Protein AF-0000000069672811 (afdb_homodimer)

pLDDT: mean 81.86, std 20.67, range [16.64, 97.88]

Radius of gyration: 42.77 Å; Cα contacts (8 Å, |Δi|>4): 1863; chains: 2; bounding box: 148×112×128 Å

Nearest PDB structures (foldseek):
  4d1q-assembly1_H-2  TM=6.641E-01  e=1.217E-10  Musca domestica
  4d1q-assembly1_A-2  TM=6.728E-01  e=2.685E-10  Musca domestica
  4d1q-assembly1_B  TM=6.807E-01  e=4.354E-10  Musca domestica
  8sjd-assembly1_D  TM=7.054E-01  e=7.586E-09  Musca domestica
  8sjd-assembly1_A  TM=6.896E-01  e=1.286E-08  Musca domestica

Organism: Araneus ventricosus (NCBI:txid182803)

Secondary structure (DSSP, 8-state):
------------------------------GGGG-TTT-GGGTTTEEEETTEEEEEEETTTTEEEE-GGGTHHHHHHHHHSHHHHHHHHH-----------------------------------------HHHHHHHHHHHHHHHHHHHHHHHHHHHHHTT--GGGGTTHHHHHHHHTTT-HHHHH----HHHHHHIIIIIIHHHHHHHHHHHHHHSS-EEEEEEEEEETTTTEEEEEEEEEEEETTEEEEEEEEEEEESS--HHHHHHHHHHHTTTS-GGGEEEEE----HHHHHHHHHHHHHHHHH-TTS-------S-HHHHHHHHHHHHHHTSS--HHHHHHHHHHHHTT-HHHHHHHHHHH-----PPP--TT-GGGHHHHHHHHHHHHHHHHHHHHH-S---SHHHHHHHHHHT-TTHHHHHHHHHHHHHHHHHHHHHHSSSS--HHHHHHHHHHHHHHHHTTTB-GGG---GGGGGG--TT-TTTBPPGGGS---HHHHHHHHH----HHHHHHHHHHHHHHHHHHHHHHHHHSGGGSHHHHHHGGG-HHHHHH-HHHHHHHHHHHHHHHHHTTSS-HHHHHHHHHHHHHHHHHHHHTSHHHHHHHHTT-S---HHHHHHHHHSS-GGGHHHHHHHHHHHTS-S-SHHHHHHHHHHHHH--TT--HHHHHHHHHHHHHHHHTTSGGG----HHHHHHHHTHHHHHHHHHHHHHHHHHHHHHHHHHHHHHHHHHHHHHHHHHHHHHHHHHHHHHHHHHHHHHHHHHHHH-/------------------------------GGGG-TTT-GGGTTTEEEETTEEEEEEETTTTEEEE-GGGTHHHHHHHHHSHHHHHHHHH-----------------------------------------HHHHHHHHHHHHHHHHHHHHHHHHHHHHHTT--GGGGTTHHHHHHHHTTT-HHHHH----HHHHHHIIIIIIHHHHHHHHHHHHHHSS-EEEEEEEEEETTTTEEEEEEEEEEEETTEEEEEEEEEEEESS--HHHHHHHHHHHTTTS-GGGEEEEE----HHHHHHHHHHHHHHHHH-TTS-------S-HHHHHHHHHHHHHHTTT--HHHHHHHHHHHHTT-HHHHHHHHHHH-----PPP--TT-GGGHHHHHHHHHHHHHHHHHHHHH-S---SHHHHHHHHHHT-TTHHHHHHHHHHHHHHHHHHHHHHSSSS--HHHHHHHHHHHHHHHHTTTB-GGG---GGGGGG--TT-TTTBPPGGGS---HHHHHHHHH----HHHHHHHHHHHHHHHHHHHHHHHHHSGGGSHHHHHHGGG-HHHHHH-HHHHHHHHHHHHHHHHHTTSS-HHHHHHHHHHHHHHHHHHHHTSHHHHHHHHTT-S---HHHHHHHHHSS-GGGHHHHHHHHHHHTS-S-SHHHHHHHHHHHHH--TT--HHHHHHHHHHHHHHHHTTSGGG----HHHHHHHHTHHHHHHHHHHHHHHHHHHHHHHHHHHHHHHHHHHHHHHHHHHHHHHHHHHHHHHHHHHHHHHHHHHHH-

Sequence (1554 aa):
MVYLHGFRAPGKSDLCTFEEMAPTKFTKFNLRWLDKAAFPQFAGWLSTVKDDIRSAHCIACKSTFSLSNMGIGAIKCHARGSEHKNILKQQPSQSLMSSFFISQCGTSKPGDSTESANSGETAQPESFSNKKDKEQTIQLVTTNDETLKAEILWAMTVVEKKLSLNSCSNISKIFKCMFSDSTLAQQFQLGKDKVSYIIHYGISHYFHETLLDTLKNCSDITICFDESLNKVAQKEQMDLIARFWMEGNVCTRYYGSVFLGRATAQDLLDNFLKALSDIPLSKILHVSMDGPNVNLSFLNKLEEHINNEYPDGKHLIKMGTCGLHVIHGAMKAGLKSVDWDIFAILRNLYYLFKDSPARRADFTRITGCSIFPKKFCAVRWLENSDCIARAIEIVEPVMKYLSQLKHTDSKLKASLKTSMKDPFIKCKLAFVRSLSLQCETFLTNFQSEKVCVPYLYAELSQLLGGIIKKFIKPEKFVEGSALLKLDLNSKDSLLEAKSIDIGFGAKKYLKELKIADKTKLFFFLDCQKILQNLAQKIIDKSPLKYKLVRGLSSLHPSVMLNNSSIGLTRFNIVLEVLHNANRITDTVAERAKDQYLSFCSVVKERYQDEFENFLSDECNLELDNFYYGLLSKEKKWEDLWQVVKLCFIFSHGNASVERGFSVNKTMLVENLKEQSLINQRRAYDGIKSLGGVENVSITKRMLLAVRGVRHRYRADLMRKKEYLDKKTSKTQEKRKLENELQQLYNRKKKIRLEKEKEETEFEEKIQILEERRKSLLMVYLHGFRAPGKSDLCTFEEMAPTKFTKFNLRWLDKAAFPQFAGWLSTVKDDIRSAHCIACKSTFSLSNMGIGAIKCHARGSEHKNILKQQPSQSLMSSFFISQCGTSKPGDSTESANSGETAQPESFSNKKDKEQTIQLVTTNDETLKAEILWAMTVVEKKLSLNSCSNISKIFKCMFSDSTLAQQFQLGKDKVSYIIHYGISHYFHETLLDTLKNCSDITICFDESLNKVAQKEQMDLIARFWMEGNVCTRYYGSVFLGRATAQDLLDNFLKALSDIPLSKILHVSMDGPNVNLSFLNKLEEHINNEYPDGKHLIKMGTCGLHVIHGAMKAGLKSVDWDIFAILRNLYYLFKDSPARRADFTRITGCSIFPKKFCAVRWLENSDCIARAIEIVEPVMKYLSQLKHTDSKLKASLKTSMKDPFIKCKLAFVRSLSLQCETFLTNFQSEKVCVPYLYAELSQLLGGIIKKFIKPEKFVEGSALLKLDLNSKDSLLEAKSIDIGFGAKKYLKELKIADKTKLFFFLDCQKILQNLAQKIIDKSPLKYKLVRGLSSLHPSVMLNNSSIGLTRFNIVLEVLHNANRITDTVAERAKDQYLSFCSVVKERYQDEFENFLSDECNLELDNFYYGLLSKEKKWEDLWQVVKLCFIFSHGNASVERGFSVNKTMLVENLKEQSLINQRRAYDGIKSLGGVENVSITKRMLLAVRGVRHRYRADLMRKKEYLDKKTSKTQEKRKLENELQQLYNRKKKIRLEKEKEETEFEEKIQILEERRKSLL

Structure (mmCIF, N/CA/C/O backbone):
data_AF-0000000069672811-model_v1
#
loop_
_entity.id
_entity.type
_entity.pdbx_description
1 polymer 'HAT C-terminal dimerisation domain-containing protein'
#
loop_
_atom_site.group_PDB
_atom_site.id
_atom_site.type_symbol
_atom_site.label_atom_id
_atom_site.label_alt_id
_atom_site.label_comp_id
_atom_site.label_asym_id
_atom_site.label_entity_id
_atom_site.label_seq_id
_atom_site.pdbx_PDB_ins_code
_atom_site.Cartn_x
_atom_site.Cartn_y
_atom_site.Cartn_z
_atom_site.occupancy
_atom_site.B_iso_or_equiv
_atom_site.auth_seq_id
_atom_site.auth_comp_id
_atom_site.auth_asym_id
_atom_site.auth_atom_id
_atom_site.pdbx_PDB_model_num
ATOM 1 N N . MET A 1 1 ? 9.164 -10.844 -2.051 1 19.53 1 MET A N 1
ATOM 2 C CA . MET A 1 1 ? 7.938 -10.117 -1.721 1 19.53 1 MET A CA 1
ATOM 3 C C . MET A 1 1 ? 7.16 -9.758 -2.982 1 19.53 1 MET A C 1
ATOM 5 O O . MET A 1 1 ? 7.594 -8.906 -3.764 1 19.53 1 MET A O 1
ATOM 9 N N . VAL A 1 2 ? 6.371 -10.742 -3.525 1 20.14 2 VAL A N 1
ATOM 10 C CA . VAL A 1 2 ? 5.852 -11.023 -4.859 1 20.14 2 VAL A CA 1
ATOM 11 C C . VAL A 1 2 ? 4.656 -10.125 -5.156 1 20.14 2 VAL A C 1
ATOM 13 O O . VAL A 1 2 ? 3.602 -10.25 -4.527 1 20.14 2 VAL A O 1
ATOM 16 N N . TYR A 1 3 ? 4.918 -8.797 -5.109 1 21.52 3 TYR A N 1
ATOM 17 C CA . TYR A 1 3 ? 3.906 -7.762 -5.305 1 21.52 3 TYR A CA 1
ATOM 18 C C . TYR A 1 3 ? 3.164 -7.969 -6.621 1 21.52 3 TYR A C 1
ATOM 20 O O . TYR A 1 3 ? 3.748 -7.832 -7.699 1 21.52 3 TYR A O 1
ATOM 28 N N . LEU A 1 4 ? 2.414 -9.055 -6.629 1 21.88 4 LEU A N 1
ATOM 29 C CA . LEU A 1 4 ? 1.546 -9.391 -7.754 1 21.88 4 LEU A CA 1
ATOM 30 C C . LEU A 1 4 ? 0.667 -8.203 -8.133 1 21.88 4 LEU A C 1
ATOM 32 O O . LEU A 1 4 ? -0.149 -7.75 -7.328 1 21.88 4 LEU A O 1
ATOM 36 N N . HIS A 1 5 ? 1.286 -7.23 -8.758 1 24.02 5 HIS A N 1
ATOM 37 C CA . HIS A 1 5 ? 0.61 -6.074 -9.336 1 24.02 5 HIS A CA 1
ATOM 38 C C . HIS A 1 5 ? -0.615 -6.496 -10.141 1 24.02 5 HIS A C 1
ATOM 40 O O . HIS A 1 5 ? -0.614 -7.559 -10.766 1 24.02 5 HIS A O 1
ATOM 46 N N . GLY A 1 6 ? -1.794 -6.297 -9.617 1 22.36 6 GLY A N 1
ATOM 47 C CA . GLY A 1 6 ? -3.127 -6.434 -10.18 1 22.36 6 GLY A CA 1
ATOM 48 C C . GLY A 1 6 ? -3.166 -6.191 -11.68 1 22.36 6 GLY A C 1
ATOM 49 O O . GLY A 1 6 ? -2.252 -5.586 -12.234 1 22.36 6 GLY A O 1
ATOM 50 N N . PHE A 1 7 ? -3.785 -7.055 -12.398 1 22.27 7 PHE A N 1
ATOM 51 C CA . PHE A 1 7 ? -4.098 -7.121 -13.82 1 22.27 7 PHE A CA 1
ATOM 52 C C . PHE A 1 7 ? -4.492 -5.75 -14.352 1 22.27 7 PHE A C 1
ATOM 54 O O . PHE A 1 7 ? -5.57 -5.242 -14.031 1 22.27 7 PHE A O 1
ATOM 61 N N . ARG A 1 8 ? -3.566 -4.82 -14.305 1 21.97 8 ARG A N 1
ATOM 62 C CA . ARG A 1 8 ? -4.004 -3.594 -14.969 1 21.97 8 ARG A CA 1
ATOM 63 C C . ARG A 1 8 ? -4.609 -3.895 -16.344 1 21.97 8 ARG A C 1
ATOM 65 O O . ARG A 1 8 ? -4.129 -4.773 -17.047 1 21.97 8 ARG A O 1
ATOM 72 N N . ALA A 1 9 ? -5.859 -3.604 -16.516 1 21.34 9 ALA A N 1
ATOM 73 C CA . ALA A 1 9 ? -6.578 -3.617 -17.781 1 21.34 9 ALA A CA 1
ATOM 74 C C . ALA A 1 9 ? -5.688 -3.139 -18.922 1 21.34 9 ALA A C 1
ATOM 76 O O . ALA A 1 9 ? -4.734 -2.389 -18.703 1 21.34 9 ALA A O 1
ATOM 77 N N . PRO A 1 10 ? -5.609 -3.871 -20.016 1 24.3 10 PRO A N 1
ATOM 78 C CA . PRO A 1 10 ? -4.805 -3.604 -21.203 1 24.3 10 PRO A CA 1
ATOM 79 C C . PRO A 1 10 ? -4.738 -2.119 -21.562 1 24.3 10 PRO A C 1
ATOM 81 O O . PRO A 1 10 ? -5.766 -1.435 -21.547 1 24.3 10 PRO A O 1
ATOM 84 N N . GLY A 1 11 ? -3.754 -1.491 -21 1 20.19 11 GLY A N 1
ATOM 85 C CA . GLY A 1 11 ? -3.527 -0.082 -21.281 1 20.19 11 GLY A CA 1
ATOM 86 C C . GLY A 1 11 ? -3.736 0.279 -22.75 1 20.19 11 GLY A C 1
ATOM 87 O O . GLY A 1 11 ? -3.762 -0.599 -23.609 1 20.19 11 GLY A O 1
ATOM 88 N N . LYS A 1 12 ? -3.953 1.499 -22.969 1 23.12 12 LYS A N 1
ATOM 89 C CA . LYS A 1 12 ? -4.258 2.254 -24.188 1 23.12 12 LYS A CA 1
ATOM 90 C C . LYS A 1 12 ? -3.211 1.995 -25.266 1 23.12 12 LYS A C 1
ATOM 92 O O . LYS A 1 12 ? -2.01 2.102 -25.016 1 23.12 12 LYS A O 1
ATOM 97 N N . SER A 1 13 ? -3.379 1.002 -26.156 1 20.81 13 SER A N 1
ATOM 98 C CA . SER A 1 13 ? -2.758 0.873 -27.469 1 20.81 13 SER A CA 1
ATOM 99 C C . SER A 1 13 ? -2.283 2.225 -28 1 20.81 13 SER A C 1
ATOM 101 O O . SER A 1 13 ? -2.83 3.266 -27.625 1 20.81 13 SER A O 1
ATOM 103 N N . ASP A 1 14 ? -1.012 2.299 -28.406 1 21.62 14 ASP A N 1
ATOM 104 C CA . ASP A 1 14 ? -0.262 3.352 -29.094 1 21.62 14 ASP A CA 1
ATOM 105 C C . ASP A 1 14 ? -1.167 4.156 -30.016 1 21.62 14 ASP A C 1
ATOM 107 O O . ASP A 1 14 ? -2.227 3.68 -30.438 1 21.62 14 ASP A O 1
ATOM 111 N N . LEU A 1 15 ? -0.682 5.445 -30.203 1 22.11 15 LEU A N 1
ATOM 112 C CA . LEU A 1 15 ? -1.122 6.5 -31.109 1 22.11 15 LEU A CA 1
ATOM 113 C C . LEU A 1 15 ? -1.18 5.992 -32.562 1 22.11 15 LEU A C 1
ATOM 115 O O . LEU A 1 15 ? -0.144 5.699 -33.156 1 22.11 15 LEU A O 1
ATOM 119 N N . CYS A 1 16 ? -1.947 4.922 -32.906 1 22.66 16 CYS A N 1
ATOM 120 C CA . CYS A 1 16 ? -2.25 4.723 -34.312 1 22.66 16 CYS A CA 1
ATOM 121 C C . CYS A 1 16 ? -2.17 6.039 -35.062 1 22.66 16 CYS A C 1
ATOM 123 O O . CYS A 1 16 ? -2.527 7.094 -34.531 1 22.66 16 CYS A O 1
ATOM 125 N N . THR A 1 17 ? -1.134 6.172 -35.938 1 23.91 17 THR A N 1
ATOM 126 C CA . THR A 1 17 ? -1.136 7.211 -36.969 1 23.91 17 THR A CA 1
ATOM 127 C C . THR A 1 17 ? -2.559 7.68 -37.25 1 23.91 17 THR A C 1
ATOM 129 O O . THR A 1 17 ? -3.5 6.883 -37.219 1 23.91 17 THR A O 1
ATOM 132 N N . PHE A 1 18 ? -2.76 8.906 -36.938 1 23.28 18 PHE A N 1
ATOM 133 C CA . PHE A 1 18 ? -3.912 9.656 -37.406 1 23.28 18 PHE A CA 1
ATOM 134 C C . PHE A 1 18 ? -4.277 9.234 -38.844 1 23.28 18 PHE A C 1
ATOM 136 O O . PHE A 1 18 ? -3.66 9.68 -39.781 1 23.28 18 PHE A O 1
ATOM 143 N N . GLU A 1 19 ? -4.125 7.871 -39.125 1 24.31 19 GLU A N 1
ATOM 144 C CA . GLU A 1 19 ? -4.805 7.715 -40.406 1 24.31 19 GLU A CA 1
ATOM 145 C C . GLU A 1 19 ? -6.035 8.617 -40.5 1 24.31 19 GLU A C 1
ATOM 147 O O . GLU A 1 19 ? -6.629 8.969 -39.469 1 24.31 19 GLU A O 1
ATOM 152 N N . GLU A 1 20 ? -6.152 9.219 -41.625 1 25.72 20 GLU A N 1
ATOM 153 C CA . GLU A 1 20 ? -7.328 9.992 -42 1 25.72 20 GLU A CA 1
ATOM 154 C C . GLU A 1 20 ? -8.602 9.422 -41.375 1 25.72 20 GLU A C 1
ATOM 156 O O . GLU A 1 20 ? -8.852 8.219 -41.469 1 25.72 20 GLU A O 1
ATOM 161 N N . MET A 1 21 ? -8.898 9.844 -40.094 1 25.97 21 MET A N 1
ATOM 162 C CA . MET A 1 21 ? -10.281 9.602 -39.719 1 25.97 21 MET A CA 1
ATOM 163 C C . MET A 1 21 ? -11.164 9.422 -40.969 1 25.97 21 MET A C 1
ATOM 165 O O . MET A 1 21 ? -11.148 10.258 -41.875 1 25.97 21 MET A O 1
ATOM 169 N N . ALA A 1 22 ? -11.148 8.234 -41.5 1 29 22 ALA A N 1
ATOM 170 C CA . ALA A 1 22 ? -12.18 8.297 -42.531 1 29 22 ALA A CA 1
ATOM 171 C C . ALA A 1 22 ? -13.258 9.312 -42.156 1 29 22 ALA A C 1
ATOM 173 O O . ALA A 1 22 ? -13.477 9.609 -41 1 29 22 ALA A O 1
ATOM 174 N N . PRO A 1 23 ? -13.609 10.25 -42.969 1 31.09 23 PRO A N 1
ATOM 175 C CA . PRO A 1 23 ? -14.664 11.195 -42.594 1 31.09 23 PRO A CA 1
ATOM 176 C C . PRO A 1 23 ? -15.727 10.562 -41.688 1 31.09 23 PRO A C 1
ATOM 178 O O . PRO A 1 23 ? -16.078 9.391 -41.875 1 31.09 23 PRO A O 1
ATOM 181 N N . THR A 1 24 ? -15.539 10.578 -40.406 1 35.88 24 THR A N 1
ATOM 182 C CA . THR A 1 24 ? -16.703 10.297 -39.562 1 35.88 24 THR A CA 1
ATOM 183 C C . THR A 1 24 ? -18 10.539 -40.344 1 35.88 24 THR A C 1
ATOM 185 O O . THR A 1 24 ? -18.344 11.68 -40.625 1 35.88 24 THR A O 1
ATOM 188 N N . LYS A 1 25 ? -18.094 9.703 -41.344 1 39.81 25 LYS A N 1
ATOM 189 C CA . LYS A 1 25 ? -19.312 9.859 -42.125 1 39.81 25 LYS A CA 1
ATOM 190 C C . LYS A 1 25 ? -20.547 10 -41.25 1 39.81 25 LYS A C 1
ATOM 192 O O . LYS A 1 25 ? -20.859 9.102 -40.469 1 39.81 25 LYS A O 1
ATOM 197 N N . PHE A 1 26 ? -20.719 11.117 -40.625 1 48.06 26 PHE A N 1
ATOM 198 C CA . PHE A 1 26 ? -22 11.5 -40.031 1 48.06 26 PHE A CA 1
ATOM 199 C C . PHE A 1 26 ? -23.141 11.031 -40.938 1 48.06 26 PHE A C 1
ATOM 201 O O . PHE A 1 26 ? -23.172 11.312 -42.125 1 48.06 26 PHE A O 1
ATOM 208 N N . THR A 1 27 ? -23.625 9.938 -40.438 1 60.41 27 THR A N 1
ATOM 209 C CA . THR A 1 27 ? -24.703 9.43 -41.281 1 60.41 27 THR A CA 1
ATOM 210 C C . THR A 1 27 ? -25.844 10.445 -41.375 1 60.41 27 THR A C 1
ATOM 212 O O . THR A 1 27 ? -26.156 11.117 -40.375 1 60.41 27 THR A O 1
ATOM 215 N N . LYS A 1 28 ? -26.109 10.914 -42.469 1 71.06 28 LYS A N 1
ATOM 216 C CA . LYS A 1 28 ? -27.234 11.789 -42.781 1 71.06 28 LYS A CA 1
ATOM 217 C C . LYS A 1 28 ? -28.547 11.008 -42.812 1 71.06 28 LYS A C 1
ATOM 219 O O . LYS A 1 28 ? -28.562 9.805 -43.094 1 71.06 28 LYS A O 1
ATOM 224 N N . PHE A 1 29 ? -29.516 11.625 -42.375 1 77.12 29 PHE A N 1
ATOM 225 C CA . PHE A 1 29 ? -30.859 11.047 -42.5 1 77.12 29 PHE A CA 1
ATOM 226 C C . PHE A 1 29 ? -31.156 10.641 -43.938 1 77.12 29 PHE A C 1
ATOM 228 O O . PHE A 1 29 ? -31.016 11.445 -44.844 1 77.12 29 PHE A O 1
ATOM 235 N N . ASN A 1 30 ? -31.312 9.375 -44.188 1 78.44 30 ASN A N 1
ATOM 236 C CA . ASN A 1 30 ? -31.672 8.844 -45.5 1 78.44 30 ASN A CA 1
ATOM 237 C C . ASN A 1 30 ? -33.156 8.898 -45.75 1 78.44 30 ASN A C 1
ATOM 239 O O . ASN A 1 30 ? -33.938 8.258 -45.031 1 78.44 30 ASN A O 1
ATOM 243 N N . LEU A 1 31 ? -33.531 9.719 -46.562 1 78.25 31 LEU A N 1
ATOM 244 C CA . LEU A 1 31 ? -34.938 9.969 -46.875 1 78.25 31 LEU A CA 1
ATOM 245 C C . LEU A 1 31 ? -35.625 8.664 -47.25 1 78.25 31 LEU A C 1
ATOM 247 O O . LEU A 1 31 ? -36.875 8.57 -47.125 1 78.25 31 LEU A O 1
ATOM 251 N N . ARG A 1 32 ? -34.875 7.555 -47.562 1 79.88 32 ARG A N 1
ATOM 252 C CA . ARG A 1 32 ? -35.469 6.262 -47.906 1 79.88 32 ARG A CA 1
ATOM 253 C C . ARG A 1 32 ? -36.094 5.621 -46.688 1 79.88 32 ARG A C 1
ATOM 255 O O . ARG A 1 32 ? -37 4.785 -46.812 1 79.88 32 ARG A O 1
ATOM 262 N N . TRP A 1 33 ? -35.656 6.121 -45.469 1 81.62 33 TRP A N 1
ATOM 263 C CA . TRP A 1 33 ? -36.156 5.531 -44.25 1 81.62 33 TRP A CA 1
ATOM 264 C C . TRP A 1 33 ? -37.625 5.938 -44 1 81.62 33 TRP A C 1
ATOM 266 O O . TRP A 1 33 ? -38.344 5.273 -43.281 1 81.62 33 TRP A O 1
ATOM 276 N N . LEU A 1 34 ? -38 6.992 -44.719 1 80.94 34 LEU A N 1
ATOM 277 C CA . LEU A 1 34 ? -39.375 7.469 -44.625 1 80.94 34 LEU A CA 1
ATOM 278 C C . LEU A 1 34 ? -40.281 6.73 -45.625 1 80.94 34 LEU A C 1
ATOM 280 O O . LEU A 1 34 ? -41.5 6.914 -45.594 1 80.94 34 LEU A O 1
ATOM 284 N N . ASP A 1 35 ? -39.688 5.926 -46.5 1 79.19 35 ASP A N 1
ATOM 285 C CA . ASP A 1 35 ? -40.469 5.16 -47.469 1 79.19 35 ASP A CA 1
ATOM 286 C C . ASP A 1 35 ? -41.188 3.998 -46.812 1 79.19 35 ASP A C 1
ATOM 288 O O . ASP A 1 35 ? -40.562 3.057 -46.344 1 79.19 35 ASP A O 1
ATOM 292 N N . LYS A 1 36 ? -42.438 4.07 -46.625 1 74.56 36 LYS A N 1
ATOM 293 C CA . LYS A 1 36 ? -43.312 3.102 -45.969 1 74.56 36 LYS A CA 1
ATOM 294 C C . LYS A 1 36 ? -43.156 1.717 -46.594 1 74.56 36 LYS A C 1
ATOM 296 O O . LYS A 1 36 ? -43.344 0.702 -45.906 1 74.56 36 LYS A O 1
ATOM 301 N N . ALA A 1 37 ? -42.875 1.58 -47.844 1 75.94 37 ALA A N 1
ATOM 302 C CA . ALA A 1 37 ? -42.75 0.304 -48.562 1 75.94 37 ALA A CA 1
ATOM 303 C C . ALA A 1 37 ? -41.406 -0.366 -48.219 1 75.94 37 ALA A C 1
ATOM 305 O O . ALA A 1 37 ? -41.344 -1.59 -48.094 1 75.94 37 ALA A O 1
ATOM 306 N N . ALA A 1 38 ? -40.312 0.371 -48.031 1 78.31 38 ALA A N 1
ATOM 307 C CA . ALA A 1 38 ? -38.969 -0.167 -47.812 1 78.31 38 ALA A CA 1
ATOM 308 C C . ALA A 1 38 ? -38.719 -0.407 -46.312 1 78.31 38 ALA A C 1
ATOM 310 O O . ALA A 1 38 ? -38.062 -1.388 -45.969 1 78.31 38 ALA A O 1
ATOM 311 N N . PHE A 1 39 ? -39.219 0.521 -45.438 1 79.06 39 PHE A N 1
ATOM 312 C CA . PHE A 1 39 ? -39.031 0.405 -44 1 79.06 39 PHE A CA 1
ATOM 313 C C . PHE A 1 39 ? -40.344 0.586 -43.25 1 79.06 39 PHE A C 1
ATOM 315 O O . PHE A 1 39 ? -40.562 1.638 -42.656 1 79.06 39 PHE A O 1
ATOM 322 N N . PRO A 1 40 ? -41.188 -0.419 -43.219 1 80.94 40 PRO A N 1
ATOM 323 C CA . PRO A 1 40 ? -42.5 -0.342 -42.594 1 80.94 40 PRO A CA 1
ATOM 324 C C . PRO A 1 40 ? -42.438 -0.153 -41.094 1 80.94 40 PRO A C 1
ATOM 326 O O . PRO A 1 40 ? -43.344 0.408 -40.5 1 80.94 40 PRO A O 1
ATOM 329 N N . GLN A 1 41 ? -41.375 -0.527 -40.5 1 79.44 41 GLN A N 1
ATOM 330 C CA . GLN A 1 41 ? -41.25 -0.474 -39.031 1 79.44 41 GLN A CA 1
ATOM 331 C C . GLN A 1 41 ? -41.031 0.96 -38.562 1 79.44 41 GLN A C 1
ATOM 333 O O . GLN A 1 41 ? -41.281 1.265 -37.375 1 79.44 41 GLN A O 1
ATOM 338 N N . PHE A 1 42 ? -40.656 1.86 -39.375 1 80.25 42 PHE A N 1
ATOM 339 C CA . PHE A 1 42 ? -40.406 3.25 -39 1 80.25 42 PHE A CA 1
ATOM 340 C C . PHE A 1 42 ? -41.594 4.121 -39.406 1 80.25 42 PHE A C 1
ATOM 342 O O . PHE A 1 42 ? -41.656 5.309 -39.062 1 80.25 42 PHE A O 1
ATOM 349 N N . ALA A 1 43 ? -42.594 3.482 -40.094 1 76.88 43 ALA A N 1
ATOM 350 C CA . ALA A 1 43 ? -43.719 4.215 -40.688 1 76.88 43 ALA A CA 1
ATOM 351 C C . ALA A 1 43 ? -44.656 4.75 -39.594 1 76.88 43 ALA A C 1
ATOM 353 O O . ALA A 1 43 ? -44.969 4.027 -38.656 1 76.88 43 ALA A O 1
ATOM 354 N N . GLY A 1 44 ? -45 6.152 -39.594 1 76.5 44 GLY A N 1
ATOM 355 C CA . GLY A 1 44 ? -45.969 6.762 -38.719 1 76.5 44 GLY A CA 1
ATOM 356 C C . GLY A 1 44 ? -45.375 7.547 -37.594 1 76.5 44 GLY A C 1
ATOM 357 O O . GLY A 1 44 ? -46.031 8.375 -36.969 1 76.5 44 GLY A O 1
ATOM 358 N N . TRP A 1 45 ? -43.969 7.164 -37.344 1 81.31 45 TRP A N 1
ATOM 359 C CA . TRP A 1 45 ? -43.469 7.883 -36.188 1 81.31 45 TRP A CA 1
ATOM 360 C C . TRP A 1 45 ? -42.125 8.547 -36.5 1 81.31 45 TRP A C 1
ATOM 362 O O . TRP A 1 45 ? -41.656 9.414 -35.75 1 81.31 45 TRP A O 1
ATOM 372 N N . LEU A 1 46 ? -41.438 8.25 -37.594 1 85.62 46 LEU A N 1
ATOM 373 C CA . LEU A 1 46 ? -40.156 8.805 -37.906 1 85.62 46 LEU A CA 1
ATOM 374 C C . LEU A 1 46 ? -40.281 10.016 -38.812 1 85.62 46 LEU A C 1
ATOM 376 O O . LEU A 1 46 ? -41 9.977 -39.812 1 85.62 46 LEU A O 1
ATOM 380 N N . SER A 1 47 ? -39.656 11.125 -38.469 1 84.88 47 SER A N 1
ATOM 381 C CA . SER A 1 47 ? -39.656 12.328 -39.281 1 84.88 47 SER A CA 1
ATOM 382 C C . SER A 1 47 ? -38.281 12.977 -39.312 1 84.88 47 SER A C 1
ATOM 384 O O . SER A 1 47 ? -37.438 12.703 -38.469 1 84.88 47 SER A O 1
ATOM 386 N N . THR A 1 48 ? -38.062 13.711 -40.25 1 80.69 48 THR A N 1
ATOM 387 C CA . THR A 1 48 ? -36.812 14.484 -40.406 1 80.69 48 THR A CA 1
ATOM 388 C C . THR A 1 48 ? -36.844 15.695 -39.469 1 80.69 48 THR A C 1
ATOM 390 O O . THR A 1 48 ? -37.906 16.156 -39.062 1 80.69 48 THR A O 1
ATOM 393 N N . VAL A 1 49 ? -35.719 16.156 -38.938 1 78.62 49 VAL A N 1
ATOM 394 C CA . VAL A 1 49 ? -35.562 17.391 -38.188 1 78.62 49 VAL A CA 1
ATOM 395 C C . VAL A 1 49 ? -35.188 18.531 -39.125 1 78.62 49 VAL A C 1
ATOM 397 O O . VAL A 1 49 ? -34.281 18.391 -39.938 1 78.62 49 VAL A O 1
ATOM 400 N N . LYS A 1 50 ? -35.906 19.625 -39.094 1 74.5 50 LYS A N 1
ATOM 401 C CA . LYS A 1 50 ? -35.625 20.797 -39.906 1 74.5 50 LYS A CA 1
ATOM 402 C C . LYS A 1 50 ? -34.219 21.344 -39.625 1 74.5 50 LYS A C 1
ATOM 404 O O . LYS A 1 50 ? -33.875 21.547 -38.438 1 74.5 50 LYS A O 1
ATOM 409 N N . ASP A 1 51 ? -33.344 21.453 -40.594 1 73 51 ASP A N 1
ATOM 410 C CA . ASP A 1 51 ? -32.031 22.078 -40.625 1 73 51 ASP A CA 1
ATOM 411 C C . ASP A 1 51 ? -30.984 21.219 -39.906 1 73 51 ASP A C 1
ATOM 413 O O . ASP A 1 51 ? -29.891 21.703 -39.594 1 73 51 ASP A O 1
ATOM 417 N N . ASP A 1 52 ? -31.406 20.031 -39.5 1 71.88 52 ASP A N 1
ATOM 418 C CA . ASP A 1 52 ? -30.438 19.125 -38.906 1 71.88 52 ASP A CA 1
ATOM 419 C C . ASP A 1 52 ? -30.5 17.75 -39.562 1 71.88 52 ASP A C 1
ATOM 421 O O . ASP A 1 52 ? -31.391 16.953 -39.281 1 71.88 52 ASP A O 1
ATOM 425 N N . ILE A 1 53 ? -29.625 17.438 -40.438 1 75.56 53 ILE A N 1
ATOM 426 C CA . ILE A 1 53 ? -29.594 16.234 -41.281 1 75.56 53 ILE A CA 1
ATOM 427 C C . ILE A 1 53 ? -29.031 15.07 -40.5 1 75.56 53 ILE A C 1
ATOM 429 O O . ILE A 1 53 ? -29.047 13.93 -40.938 1 75.56 53 ILE A O 1
ATOM 433 N N . ARG A 1 54 ? -28.656 15.281 -39.375 1 75.81 54 ARG A N 1
ATOM 434 C CA . ARG A 1 54 ? -27.984 14.227 -38.625 1 75.81 54 ARG A CA 1
ATOM 435 C C . ARG A 1 54 ? -28.844 13.797 -37.406 1 75.81 54 ARG A C 1
ATOM 437 O O . ARG A 1 54 ? -28.375 13.031 -36.562 1 75.81 54 ARG A O 1
ATOM 444 N N . SER A 1 55 ? -29.922 14.258 -37.375 1 80.81 55 SER A N 1
ATOM 445 C CA . SER A 1 55 ? -30.859 13.906 -36.312 1 80.81 55 SER A CA 1
ATOM 446 C C . SER A 1 55 ? -32.156 13.352 -36.906 1 80.81 55 SER A C 1
ATOM 448 O O . SER A 1 55 ? -32.469 13.602 -38.062 1 80.81 55 SER A O 1
ATOM 450 N N . ALA A 1 56 ? -32.781 12.539 -36.125 1 85.94 56 ALA A N 1
ATOM 451 C CA . ALA A 1 56 ? -34.125 12.016 -36.469 1 85.94 56 ALA A CA 1
ATOM 452 C C . ALA A 1 56 ? -35.156 12.383 -35.406 1 85.94 56 ALA A C 1
ATOM 454 O O . ALA A 1 56 ? -34.812 12.547 -34.25 1 85.94 56 ALA A O 1
ATOM 455 N N . HIS A 1 57 ? -36.281 12.688 -35.844 1 84.31 57 HIS A N 1
ATOM 456 C CA . HIS A 1 57 ? -37.406 13.039 -34.969 1 84.31 57 HIS A CA 1
ATOM 457 C C . HIS A 1 57 ? -38.438 11.922 -34.938 1 84.31 57 HIS A C 1
ATOM 459 O O . HIS A 1 57 ? -38.844 11.414 -35.969 1 84.31 57 HIS A O 1
ATOM 465 N N . CYS A 1 58 ? -38.75 11.445 -33.688 1 80.19 58 CYS A N 1
ATOM 466 C CA . CYS A 1 58 ? -39.844 10.516 -33.5 1 80.19 58 CYS A CA 1
ATOM 467 C C . CYS A 1 58 ? -41.125 11.266 -33.188 1 80.19 58 CYS A C 1
ATOM 469 O O . CYS A 1 58 ? -41.25 11.93 -32.156 1 80.19 58 CYS A O 1
ATOM 471 N N . ILE A 1 59 ? -42.094 11.297 -34 1 80.19 59 ILE A N 1
ATOM 472 C CA . ILE A 1 59 ? -43.375 11.984 -33.906 1 80.19 59 ILE A CA 1
ATOM 473 C C . ILE A 1 59 ? -44.188 11.422 -32.719 1 80.19 59 ILE A C 1
ATOM 475 O O . ILE A 1 59 ? -44.875 12.164 -32.031 1 80.19 59 ILE A O 1
ATOM 479 N N . ALA A 1 60 ? -44.062 10.188 -32.438 1 77.94 60 ALA A N 1
ATOM 480 C CA . ALA A 1 60 ? -44.812 9.539 -31.375 1 77.94 60 ALA A CA 1
ATOM 481 C C . ALA A 1 60 ? -44.281 9.945 -30 1 77.94 60 ALA A C 1
ATOM 483 O O . ALA A 1 60 ? -45.031 10.258 -29.094 1 77.94 60 ALA A O 1
ATOM 484 N N . CYS A 1 61 ? -43.031 9.961 -29.875 1 76 61 CYS A N 1
ATOM 485 C CA . CYS A 1 61 ? -42.406 10.266 -28.609 1 76 61 CYS A CA 1
ATOM 486 C C . CYS A 1 61 ? -42.062 11.75 -28.516 1 76 61 CYS A C 1
ATOM 488 O O . CYS A 1 61 ? -41.562 12.211 -27.469 1 76 61 CYS A O 1
ATOM 490 N N . LYS A 1 62 ? -42.281 12.578 -29.578 1 76.56 62 LYS A N 1
ATOM 491 C CA . LYS A 1 62 ? -41.969 14 -29.719 1 76.56 62 LYS A CA 1
ATOM 492 C C . LYS A 1 62 ? -40.562 14.305 -29.266 1 76.56 62 LYS A C 1
ATOM 494 O O . LYS A 1 62 ? -40.312 15.297 -28.578 1 76.56 62 LYS A O 1
ATOM 499 N N . SER A 1 63 ? -39.688 13.5 -29.672 1 79.56 63 SER A N 1
ATOM 500 C CA . SER A 1 63 ? -38.312 13.648 -29.281 1 79.56 63 SER A CA 1
ATOM 501 C C . SER A 1 63 ? -37.375 13.602 -30.484 1 79.56 63 SER A C 1
ATOM 503 O O . SER A 1 63 ? -37.625 12.867 -31.438 1 79.56 63 SER A O 1
ATOM 505 N N . THR A 1 64 ? -36.375 14.477 -30.469 1 81.25 64 THR A N 1
ATOM 506 C CA . THR A 1 64 ? -35.312 14.508 -31.469 1 81.25 64 THR A CA 1
ATOM 507 C C . THR A 1 64 ? -34.031 13.852 -30.953 1 81.25 64 THR A C 1
ATOM 509 O O . THR A 1 64 ? -33.625 14.094 -29.812 1 81.25 64 THR A O 1
ATOM 512 N N . PHE A 1 65 ? -33.625 12.828 -31.766 1 80.5 65 PHE A N 1
ATOM 513 C CA . PHE A 1 65 ? -32.406 12.156 -31.344 1 80.5 65 PHE A CA 1
ATOM 514 C C . PHE A 1 65 ? -31.375 12.172 -32.469 1 80.5 65 PHE A C 1
ATOM 516 O O . PHE A 1 65 ? -31.719 12.219 -33.625 1 80.5 65 PHE A O 1
ATOM 523 N N . SER A 1 66 ? -30.078 12.305 -32.125 1 78.5 66 SER A N 1
ATOM 524 C CA . SER A 1 66 ? -28.984 12.398 -33.062 1 78.5 66 SER A CA 1
ATOM 525 C C . SER A 1 66 ? -28.656 11.031 -33.688 1 78.5 66 SER A C 1
ATOM 527 O O . SER A 1 66 ? -28.734 10.008 -33 1 78.5 66 SER A O 1
ATOM 529 N N . LEU A 1 67 ? -28.5 10.945 -34.938 1 75.38 67 LEU A N 1
ATOM 530 C CA . LEU A 1 67 ? -28.109 9.742 -35.656 1 75.38 67 LEU A CA 1
ATOM 531 C C . LEU A 1 67 ? -26.625 9.453 -35.5 1 75.38 67 LEU A C 1
ATOM 533 O O . LEU A 1 67 ? -26.141 8.398 -35.906 1 75.38 67 LEU A O 1
ATOM 537 N N . SER A 1 68 ? -26.109 10.07 -34.688 1 65.5 68 SER A N 1
ATOM 538 C CA . SER A 1 68 ? -24.672 10.047 -34.469 1 65.5 68 SER A CA 1
ATOM 539 C C . SER A 1 68 ? -23.984 8.945 -35.25 1 65.5 68 SER A C 1
ATOM 541 O O . SER A 1 68 ? -24.141 8.875 -36.469 1 65.5 68 SER A O 1
ATOM 543 N N . ASN A 1 69 ? -23.125 7.992 -34.844 1 65.69 69 ASN A N 1
ATOM 544 C CA . ASN A 1 69 ? -22.391 6.957 -35.562 1 65.69 69 ASN A CA 1
ATOM 545 C C . ASN A 1 69 ? -23.25 5.707 -35.781 1 65.69 69 ASN A C 1
ATOM 547 O O . ASN A 1 69 ? -22.812 4.746 -36.406 1 65.69 69 ASN A O 1
ATOM 551 N N . MET A 1 70 ? -24.516 5.742 -35.469 1 70.56 70 MET A N 1
ATOM 552 C CA . MET A 1 70 ? -25.281 4.504 -35.5 1 70.56 70 MET A CA 1
ATOM 553 C C . MET A 1 70 ? -26.25 4.496 -36.688 1 70.56 70 MET A C 1
ATOM 555 O O . MET A 1 70 ? -26.766 3.445 -37.062 1 70.56 70 MET A O 1
ATOM 559 N N . GLY A 1 71 ? -26.438 5.582 -37.375 1 74.06 71 GLY A N 1
ATOM 560 C CA . GLY A 1 71 ? -27.344 5.691 -38.5 1 74.06 71 GLY A CA 1
ATOM 561 C C . GLY A 1 71 ? -28.703 5.062 -38.25 1 74.06 71 GLY A C 1
ATOM 562 O O . GLY A 1 71 ? -29.375 5.41 -37.281 1 74.06 71 GLY A O 1
ATOM 563 N N . ILE A 1 72 ? -28.984 3.99 -39.031 1 77.19 72 ILE A N 1
ATOM 564 C CA . ILE A 1 72 ? -30.266 3.285 -38.969 1 77.19 72 ILE A CA 1
ATOM 565 C C . ILE A 1 72 ? -30.344 2.551 -37.625 1 77.19 72 ILE A C 1
ATOM 567 O O . ILE A 1 72 ? -31.438 2.334 -37.094 1 77.19 72 ILE A O 1
ATOM 571 N N . GLY A 1 73 ? -29.297 2.285 -37.062 1 78.62 73 GLY A N 1
ATOM 572 C CA . GLY A 1 73 ? -29.25 1.646 -35.781 1 78.62 73 GLY A CA 1
ATOM 573 C C . GLY A 1 73 ? -29.797 2.523 -34.656 1 78.62 73 GLY A C 1
ATOM 574 O O . GLY A 1 73 ? -30.469 2.033 -33.75 1 78.62 73 GLY A O 1
ATOM 575 N N . ALA A 1 74 ? -29.531 3.85 -34.656 1 80.31 74 ALA A N 1
ATOM 576 C CA . ALA A 1 74 ? -30.094 4.785 -33.688 1 80.31 74 ALA A CA 1
ATOM 577 C C . ALA A 1 74 ? -31.625 4.781 -33.75 1 80.31 74 ALA A C 1
ATOM 579 O O . ALA A 1 74 ? -32.281 4.844 -32.719 1 80.31 74 ALA A O 1
ATOM 580 N N . ILE A 1 75 ? -32.125 4.645 -34.906 1 80.12 75 ILE A N 1
ATOM 581 C CA . ILE A 1 75 ? -33.562 4.617 -35.156 1 80.12 75 ILE A CA 1
ATOM 582 C C . ILE A 1 75 ? -34.125 3.307 -34.625 1 80.12 75 ILE A C 1
ATOM 584 O O . ILE A 1 75 ? -35.156 3.307 -33.938 1 80.12 75 ILE A O 1
ATOM 588 N N . LYS A 1 76 ? -33.469 2.279 -34.875 1 79.75 76 LYS A N 1
ATOM 589 C CA . LYS A 1 76 ? -33.906 0.972 -34.375 1 79.75 76 LYS A CA 1
ATOM 590 C C . LYS A 1 76 ? -33.812 0.886 -32.875 1 79.75 76 LYS A C 1
ATOM 592 O O . LYS A 1 76 ? -34.719 0.322 -32.219 1 79.75 76 LYS A O 1
ATOM 597 N N . CYS A 1 77 ? -32.875 1.492 -32.344 1 78.44 77 CYS A N 1
ATOM 598 C CA . CYS A 1 77 ? -32.719 1.549 -30.875 1 78.44 77 CYS A CA 1
ATOM 599 C C . CYS A 1 77 ? -33.844 2.355 -30.25 1 78.44 77 CYS A C 1
ATOM 601 O O . CYS A 1 77 ? -34.375 1.958 -29.219 1 78.44 77 CYS A O 1
ATOM 603 N N . HIS A 1 78 ? -34.094 3.48 -30.75 1 79 78 HIS A N 1
ATOM 604 C CA . HIS A 1 78 ? -35.25 4.266 -30.312 1 79 78 HIS A CA 1
ATOM 605 C C . HIS A 1 78 ? -36.531 3.461 -30.406 1 79 78 HIS A C 1
ATOM 607 O O . HIS A 1 78 ? -37.344 3.463 -29.469 1 79 78 HIS A O 1
ATOM 613 N N . ALA A 1 79 ? -36.688 2.725 -31.438 1 79.19 79 ALA A N 1
ATOM 614 C CA . ALA A 1 79 ? -37.875 1.942 -31.703 1 79.19 79 ALA A CA 1
ATOM 615 C C . ALA A 1 79 ? -38.031 0.812 -30.688 1 79.19 79 ALA A C 1
ATOM 617 O O . ALA A 1 79 ? -39.156 0.407 -30.375 1 79.19 79 ALA A O 1
ATOM 618 N N . ARG A 1 80 ? -36.969 0.409 -30.141 1 75.31 80 ARG A N 1
ATOM 619 C CA . ARG A 1 80 ? -37 -0.698 -29.188 1 75.31 80 ARG A CA 1
ATOM 620 C C . ARG A 1 80 ? -37.156 -0.191 -27.766 1 75.31 80 ARG A C 1
ATOM 622 O O . ARG A 1 80 ? -37.375 -0.98 -26.844 1 75.31 80 ARG A O 1
ATOM 629 N N . GLY A 1 81 ? -37.031 1.107 -27.516 1 74.56 81 GLY A N 1
ATOM 630 C CA . GLY A 1 81 ? -37.219 1.712 -26.203 1 74.56 81 GLY A CA 1
ATOM 631 C C . GLY A 1 81 ? -38.594 1.476 -25.625 1 74.56 81 GLY A C 1
ATOM 632 O O . GLY A 1 81 ? -39.594 1.485 -26.359 1 74.56 81 GLY A O 1
ATOM 633 N N . SER A 1 82 ? -38.719 1.197 -24.391 1 73.81 82 SER A N 1
ATOM 634 C CA . SER A 1 82 ? -40 0.891 -23.75 1 73.81 82 SER A CA 1
ATOM 635 C C . SER A 1 82 ? -40.969 2.076 -23.828 1 73.81 82 SER A C 1
ATOM 637 O O . SER A 1 82 ? -42.156 1.899 -24.078 1 73.81 82 SER A O 1
ATOM 639 N N . GLU A 1 83 ? -40.438 3.256 -23.75 1 72.06 83 GLU A N 1
ATOM 640 C CA . GLU A 1 83 ? -41.281 4.449 -23.797 1 72.06 83 GLU A CA 1
ATOM 641 C C . GLU A 1 83 ? -41.875 4.633 -25.188 1 72.06 83 GLU A C 1
ATOM 643 O O . GLU A 1 83 ? -43.062 4.945 -25.328 1 72.06 83 GLU A O 1
ATOM 648 N N . HIS A 1 84 ? -41.156 4.402 -26.141 1 76.62 84 HIS A N 1
ATOM 649 C CA . HIS A 1 84 ? -41.594 4.527 -27.516 1 76.62 84 HIS A CA 1
ATOM 650 C C . HIS A 1 84 ? -42.688 3.496 -27.828 1 76.62 84 HIS A C 1
ATOM 652 O O . HIS A 1 84 ? -43.75 3.838 -28.391 1 76.62 84 HIS A O 1
ATOM 658 N N . LYS A 1 85 ? -42.5 2.318 -27.328 1 76.31 85 LYS A N 1
ATOM 659 C CA . LYS A 1 85 ? -43.469 1.246 -27.562 1 76.31 85 LYS A CA 1
ATOM 660 C C . LYS A 1 85 ? -44.812 1.529 -26.844 1 76.31 85 LYS A C 1
ATOM 662 O O . LYS A 1 85 ? -45.875 1.299 -27.406 1 76.31 85 LYS A O 1
ATOM 667 N N . ASN A 1 86 ? -44.688 1.968 -25.641 1 70.88 86 ASN A N 1
ATOM 668 C CA . ASN A 1 86 ? -45.906 2.275 -24.859 1 70.88 86 ASN A CA 1
ATOM 669 C C . ASN A 1 86 ? -46.688 3.408 -25.5 1 70.88 86 ASN A C 1
ATOM 671 O O . ASN A 1 86 ? -47.938 3.354 -25.547 1 70.88 86 ASN A O 1
ATOM 675 N N . ILE A 1 87 ? -46 4.383 -25.953 1 72.31 87 ILE A N 1
ATOM 676 C CA . ILE A 1 87 ? -46.688 5.52 -26.578 1 72.31 87 ILE A CA 1
ATOM 677 C C . ILE A 1 87 ? -47.344 5.09 -27.875 1 72.31 87 ILE A C 1
ATOM 679 O O . ILE A 1 87 ? -48.469 5.48 -28.172 1 72.31 87 ILE A O 1
ATOM 683 N N . LEU A 1 88 ? -46.656 4.234 -28.516 1 70.94 88 LEU A N 1
ATOM 684 C CA . LEU A 1 88 ? -47.219 3.762 -29.781 1 70.94 88 LEU A CA 1
ATOM 685 C C . LEU A 1 88 ? -48.438 2.877 -29.547 1 70.94 88 LEU A C 1
ATOM 687 O O . LEU A 1 88 ? -49.375 2.902 -30.344 1 70.94 88 LEU A O 1
ATOM 691 N N . LYS A 1 89 ? -48.375 2.078 -28.422 1 65.88 89 LYS A N 1
ATOM 692 C CA . LYS A 1 89 ? -49.5 1.224 -28.109 1 65.88 89 LYS A CA 1
ATOM 693 C C . LYS A 1 89 ? -50.719 2.051 -27.656 1 65.88 89 LYS A C 1
ATOM 695 O O . LYS A 1 89 ? -51.875 1.681 -27.906 1 65.88 89 LYS A O 1
ATOM 700 N N . GLN A 1 90 ? -50.438 3.076 -26.781 1 54.88 90 GLN A N 1
ATOM 701 C CA . GLN A 1 90 ? -51.562 3.883 -26.266 1 54.88 90 GLN A CA 1
ATOM 702 C C . GLN A 1 90 ? -52.156 4.766 -27.359 1 54.88 90 GLN A C 1
ATOM 704 O O . GLN A 1 90 ? -53.156 5.457 -27.141 1 54.88 90 GLN A O 1
ATOM 709 N N . GLN A 1 91 ? -51.375 4.922 -28.344 1 44.75 91 GLN A N 1
ATOM 710 C CA . GLN A 1 91 ? -52 5.758 -29.359 1 44.75 91 GLN A CA 1
ATOM 711 C C . GLN A 1 91 ? -53.25 5.094 -29.938 1 44.75 91 GLN A C 1
ATOM 713 O O . GLN A 1 91 ? -53.156 4.07 -30.609 1 44.75 91 GLN A O 1
ATOM 718 N N . PRO A 1 92 ? -54.281 5.16 -29.125 1 38.25 92 PRO A N 1
ATOM 719 C CA . PRO A 1 92 ? -55.531 4.723 -29.75 1 38.25 92 PRO A CA 1
ATOM 720 C C . PRO A 1 92 ? -55.688 5.195 -31.188 1 38.25 92 PRO A C 1
ATOM 722 O O . PRO A 1 92 ? -55.031 6.156 -31.594 1 38.25 92 PRO A O 1
ATOM 725 N N . SER A 1 93 ? -56.281 4.547 -32.031 1 36.28 93 SER A N 1
ATOM 726 C CA . SER A 1 93 ? -56.781 4.863 -33.375 1 36.28 93 SER A CA 1
ATOM 727 C C . SER A 1 93 ? -57.438 6.242 -33.406 1 36.28 93 SER A C 1
ATOM 729 O O . SER A 1 93 ? -58.281 6.512 -34.25 1 36.28 93 SER A O 1
ATOM 731 N N . GLN A 1 94 ? -57.469 7.129 -32.344 1 30.33 94 GLN A N 1
ATOM 732 C CA . GLN A 1 94 ? -58.344 8.281 -32.594 1 30.33 94 GLN A CA 1
ATOM 733 C C . GLN A 1 94 ? -57.875 9.031 -33.844 1 30.33 94 GLN A C 1
ATOM 735 O O . GLN A 1 94 ? -56.688 9.055 -34.156 1 30.33 94 GLN A O 1
ATOM 740 N N . SER A 1 95 ? -58.844 9.5 -34.688 1 29.38 95 SER A N 1
ATOM 741 C CA . SER A 1 95 ? -59.031 10.289 -35.906 1 29.38 95 SER A CA 1
ATOM 742 C C . SER A 1 95 ? -58.156 11.516 -35.906 1 29.38 95 SER A C 1
ATOM 744 O O . SER A 1 95 ? -57.781 12.023 -34.844 1 29.38 95 SER A O 1
ATOM 746 N N . LEU A 1 96 ? -57.562 11.969 -37.031 1 25.38 96 LEU A N 1
ATOM 747 C CA . LEU A 1 96 ? -56.719 13.008 -37.625 1 25.38 96 LEU A CA 1
ATOM 748 C C . LEU A 1 96 ? -57.188 14.398 -37.219 1 25.38 96 LEU A C 1
ATOM 750 O O . LEU A 1 96 ? -58.062 14.961 -37.875 1 25.38 96 LEU A O 1
ATOM 754 N N . MET A 1 97 ? -57.719 14.688 -36.031 1 22.38 97 MET A N 1
ATOM 755 C CA . MET A 1 97 ? -58.25 16.047 -35.906 1 22.38 97 MET A CA 1
ATOM 756 C C . MET A 1 97 ? -57.219 17.078 -36.375 1 22.38 97 MET A C 1
ATOM 758 O O . MET A 1 97 ? -56.031 16.938 -36.094 1 22.38 97 MET A O 1
ATOM 762 N N . SER A 1 98 ? -57.656 18.125 -37.25 1 21.56 98 SER A N 1
ATOM 763 C CA . SER A 1 98 ? -57.281 19.234 -38.125 1 21.56 98 SER A CA 1
ATOM 764 C C . SER A 1 98 ? -56.344 20.203 -37.438 1 21.56 98 SER A C 1
ATOM 766 O O . SER A 1 98 ? -56.281 20.25 -36.188 1 21.56 98 SER A O 1
ATOM 768 N N . SER A 1 99 ? -55.406 20.859 -38.156 1 23.91 99 SER A N 1
ATOM 769 C CA . SER A 1 99 ? -54.281 21.797 -38.281 1 23.91 99 SER A CA 1
ATOM 770 C C . SER A 1 99 ? -54.594 23.125 -37.594 1 23.91 99 SER A C 1
ATOM 772 O O . SER A 1 99 ? -53.875 24.109 -37.75 1 23.91 99 SER A O 1
ATOM 774 N N . PHE A 1 100 ? -55.781 23.406 -36.938 1 20.11 100 PHE A N 1
ATOM 775 C CA . PHE A 1 100 ? -56.25 24.781 -37 1 20.11 100 PHE A CA 1
ATOM 776 C C . PHE A 1 100 ? -55.281 25.703 -36.25 1 20.11 100 PHE A C 1
ATOM 778 O O . PHE A 1 100 ? -55.281 26.922 -36.469 1 20.11 100 PHE A O 1
ATOM 785 N N . PHE A 1 101 ? -54.812 25.484 -35 1 20.8 101 PHE A N 1
ATOM 786 C CA . PHE A 1 101 ? -54.625 26.703 -34.25 1 20.8 101 PHE A CA 1
ATOM 787 C C . PHE A 1 101 ? -53.312 27.375 -34.625 1 20.8 101 PHE A C 1
ATOM 789 O O . PHE A 1 101 ? -52.25 26.953 -34.188 1 20.8 101 PHE A O 1
ATOM 796 N N . ILE A 1 102 ? -53.156 27.828 -35.875 1 19.77 102 ILE A N 1
ATOM 797 C CA . ILE A 1 102 ? -52.156 28.734 -36.438 1 19.77 102 ILE A CA 1
ATOM 798 C C . ILE A 1 102 ? -52.188 30.062 -35.688 1 19.77 102 ILE A C 1
ATOM 800 O O . ILE A 1 102 ? -53.125 30.859 -35.844 1 19.77 102 ILE A O 1
ATOM 804 N N . SER A 1 103 ? -52.094 30.125 -34.312 1 19.77 103 SER A N 1
ATOM 805 C CA . SER A 1 103 ? -52.094 31.469 -33.719 1 19.77 103 SER A CA 1
ATOM 806 C C . SER A 1 103 ? -51.094 32.375 -34.406 1 19.77 103 SER A C 1
ATOM 808 O O . SER A 1 103 ? -49.938 32.031 -34.562 1 19.77 103 SER A O 1
ATOM 810 N N . GLN A 1 104 ? -51.688 33.219 -35.25 1 19.03 104 GLN A N 1
ATOM 811 C CA . GLN A 1 104 ? -51.281 34.438 -35.906 1 19.03 104 GLN A CA 1
ATOM 812 C C . GLN A 1 104 ? -50.625 35.406 -34.906 1 19.03 104 GLN A C 1
ATOM 814 O O . GLN A 1 104 ? -51.219 35.719 -33.875 1 19.03 104 GLN A O 1
ATOM 819 N N . CYS A 1 105 ? -49.375 35.375 -34.875 1 19.67 105 CYS A N 1
ATOM 820 C CA . CYS A 1 105 ? -48.5 36.312 -34.156 1 19.67 105 CYS A CA 1
ATOM 821 C C . CYS A 1 105 ? -48.781 37.75 -34.531 1 19.67 105 CYS A C 1
ATOM 823 O O . CYS A 1 105 ? -48.344 38.219 -35.625 1 19.67 105 CYS A O 1
ATOM 825 N N . GLY A 1 106 ? -50.156 38.156 -34.406 1 17.56 106 GLY A N 1
ATOM 826 C CA . GLY A 1 106 ? -50.438 39.531 -34.75 1 17.56 106 GLY A CA 1
ATOM 827 C C . GLY A 1 106 ? -49.625 40.531 -33.969 1 17.56 106 GLY A C 1
ATOM 828 O O . GLY A 1 106 ? -49.062 40.219 -32.906 1 17.56 106 GLY A O 1
ATOM 829 N N . THR A 1 107 ? -49.156 41.625 -34.656 1 19.89 107 THR A N 1
ATOM 830 C CA . THR A 1 107 ? -48.406 42.844 -34.438 1 19.89 107 THR A CA 1
ATOM 831 C C . THR A 1 107 ? -49.219 43.812 -33.562 1 19.89 107 THR A C 1
ATOM 833 O O . THR A 1 107 ? -48.781 44.938 -33.312 1 19.89 107 THR A O 1
ATOM 836 N N . SER A 1 108 ? -50.438 43.344 -33 1 17.52 108 SER A N 1
ATOM 837 C CA . SER A 1 108 ? -51.219 44.562 -32.719 1 17.52 108 SER A CA 1
ATOM 838 C C . SER A 1 108 ? -50.5 45.469 -31.734 1 17.52 108 SER A C 1
ATOM 840 O O . SER A 1 108 ? -49.719 45 -30.922 1 17.52 108 SER A O 1
ATOM 842 N N . LYS A 1 109 ? -50.75 46.875 -32.031 1 19.94 109 LYS A N 1
ATOM 843 C CA . LYS A 1 109 ? -50.656 48.25 -31.578 1 19.94 109 LYS A CA 1
ATOM 844 C C . LYS A 1 109 ? -51.219 48.406 -30.172 1 19.94 109 LYS A C 1
ATOM 846 O O . LYS A 1 109 ? -52.094 47.625 -29.75 1 19.94 109 LYS A O 1
ATOM 851 N N . PRO A 1 110 ? -50.938 49.469 -29.375 1 21 110 PRO A N 1
ATOM 852 C CA . PRO A 1 110 ? -50.75 50 -28.031 1 21 110 PRO A CA 1
ATOM 853 C C . PRO A 1 110 ? -52.062 50.406 -27.359 1 21 110 PRO A C 1
ATOM 855 O O . PRO A 1 110 ? -52.094 50.844 -26.219 1 21 110 PRO A O 1
ATOM 858 N N . GLY A 1 111 ? -53.25 50.188 -28.078 1 17.14 111 GLY A N 1
ATOM 859 C CA . GLY A 1 111 ? -54.125 51.281 -27.703 1 17.14 111 GLY A CA 1
ATOM 860 C C . GLY A 1 111 ? -54.594 51.188 -26.266 1 17.14 111 GLY A C 1
ATOM 861 O O . GLY A 1 111 ? -54.406 50.188 -25.594 1 17.14 111 GLY A O 1
ATOM 862 N N . ASP A 1 112 ? -55.656 52.031 -25.906 1 18.31 112 ASP A N 1
ATOM 863 C CA . ASP A 1 112 ? -56.188 52.906 -24.859 1 18.31 112 ASP A CA 1
ATOM 864 C C . ASP A 1 112 ? -57.125 52.156 -23.922 1 18.31 112 ASP A C 1
ATOM 866 O O . ASP A 1 112 ? -57.375 52.625 -22.812 1 18.31 112 ASP A O 1
ATOM 870 N N . SER A 1 113 ? -57.844 51.062 -24.375 1 16.84 113 SER A N 1
ATOM 871 C CA . SER A 1 113 ? -59.219 51.125 -23.891 1 16.84 113 SER A CA 1
ATOM 872 C C . SER A 1 113 ? -59.312 50.781 -22.406 1 16.84 113 SER A C 1
ATOM 874 O O . SER A 1 113 ? -58.406 50.125 -21.859 1 16.84 113 SER A O 1
ATOM 876 N N . THR A 1 114 ? -60.562 51.156 -21.766 1 18.67 114 THR A N 1
ATOM 877 C CA . THR A 1 114 ? -61.25 51.625 -20.547 1 18.67 114 THR A CA 1
ATOM 878 C C . THR A 1 114 ? -61.625 50.438 -19.672 1 18.67 114 THR A C 1
ATOM 880 O O . THR A 1 114 ? -61.688 49.281 -20.141 1 18.67 114 THR A O 1
ATOM 883 N N . GLU A 1 115 ? -62.219 50.625 -18.312 1 17.77 115 GLU A N 1
ATOM 884 C CA . GLU A 1 115 ? -62.312 50.25 -16.906 1 17.77 115 GLU A CA 1
ATOM 885 C C . GLU A 1 115 ? -63.406 49.219 -16.688 1 17.77 115 GLU A C 1
ATOM 887 O O . GLU A 1 115 ? -63.469 48.562 -15.641 1 17.77 115 GLU A O 1
ATOM 892 N N . SER A 1 116 ? -64.312 48.719 -17.656 1 17.73 116 SER A N 1
ATOM 893 C CA . SER A 1 116 ? -65.625 48.562 -17 1 17.73 116 SER A CA 1
ATOM 894 C C . SER A 1 116 ? -65.625 47.312 -16.125 1 17.73 116 SER A C 1
ATOM 896 O O . SER A 1 116 ? -64.938 46.312 -16.422 1 17.73 116 SER A O 1
ATOM 898 N N . ALA A 1 117 ? -66.5 47.312 -14.859 1 19.89 117 ALA A N 1
ATOM 899 C CA . ALA A 1 117 ? -66.75 46.812 -13.508 1 19.89 117 ALA A CA 1
ATOM 900 C C . ALA A 1 117 ? -67.5 45.5 -13.539 1 19.89 117 ALA A C 1
ATOM 902 O O . ALA A 1 117 ? -67.875 44.969 -12.492 1 19.89 117 ALA A O 1
ATOM 903 N N . ASN A 1 118 ? -67.812 44.875 -14.727 1 17.72 118 ASN A N 1
ATOM 904 C CA . ASN A 1 118 ? -69.062 44.125 -14.641 1 17.72 118 ASN A CA 1
ATOM 905 C C . ASN A 1 118 ? -68.938 42.906 -13.719 1 17.72 118 ASN A C 1
ATOM 907 O O . ASN A 1 118 ? -67.875 42.25 -13.688 1 17.72 118 ASN A O 1
ATOM 911 N N . SER A 1 119 ? -70 42.594 -12.828 1 19.94 119 SER A N 1
ATOM 912 C CA . SER A 1 119 ? -70.375 41.938 -11.586 1 19.94 119 SER A CA 1
ATOM 913 C C . SER A 1 119 ? -70.562 40.438 -11.781 1 19.94 119 SER A C 1
ATOM 915 O O . SER A 1 119 ? -70.938 39.719 -10.844 1 19.94 119 SER A O 1
ATOM 917 N N . GLY A 1 120 ? -70.438 39.938 -12.969 1 18.06 120 GLY A N 1
ATOM 918 C CA . GLY A 1 120 ? -71.188 38.75 -13.195 1 18.06 120 GLY A CA 1
ATOM 919 C C . GLY A 1 120 ? -70.812 37.594 -12.281 1 18.06 120 GLY A C 1
ATOM 920 O O . GLY A 1 120 ? -69.688 37.5 -11.82 1 18.06 120 GLY A O 1
ATOM 921 N N . GLU A 1 121 ? -71.938 36.812 -11.766 1 20.84 121 GLU A N 1
ATOM 922 C CA . GLU A 1 121 ? -72.25 35.844 -10.727 1 20.84 121 GLU A CA 1
ATOM 923 C C . GLU A 1 121 ? -71.75 34.438 -11.055 1 20.84 121 GLU A C 1
ATOM 925 O O . GLU A 1 121 ? -72.438 33.469 -11.008 1 20.84 121 GLU A O 1
ATOM 930 N N . THR A 1 122 ? -70.562 34.375 -11.438 1 18.97 122 THR A N 1
ATOM 931 C CA . THR A 1 122 ? -70.062 33.156 -12.07 1 18.97 122 THR A CA 1
ATOM 932 C C . THR A 1 122 ? -70.188 31.953 -11.125 1 18.97 122 THR A C 1
ATOM 934 O O . THR A 1 122 ? -69.75 32.031 -9.977 1 18.97 122 THR A O 1
ATOM 937 N N . ALA A 1 123 ? -71.125 30.938 -11.492 1 20.75 123 ALA A N 1
ATOM 938 C CA . ALA A 1 123 ? -71.625 29.719 -10.875 1 20.75 123 ALA A CA 1
ATOM 939 C C . ALA A 1 123 ? -70.5 28.844 -10.375 1 20.75 123 ALA A C 1
ATOM 941 O O . ALA A 1 123 ? -69.438 28.797 -11 1 20.75 123 ALA A O 1
ATOM 942 N N . GLN A 1 124 ? -70.5 28.391 -9.086 1 19.62 124 GLN A N 1
ATOM 943 C CA . GLN A 1 124 ? -69.562 27.734 -8.125 1 19.62 124 GLN A CA 1
ATOM 944 C C . GLN A 1 124 ? -69.312 26.281 -8.523 1 19.62 124 GLN A C 1
ATOM 946 O O . GLN A 1 124 ? -70.188 25.453 -8.508 1 19.62 124 GLN A O 1
ATOM 951 N N . PRO A 1 125 ? -68.875 26 -9.75 1 22.36 125 PRO A N 1
ATOM 952 C CA . PRO A 1 125 ? -68.875 24.578 -10.094 1 22.36 125 PRO A CA 1
ATOM 953 C C . PRO A 1 125 ? -68.312 23.703 -8.984 1 22.36 125 PRO A C 1
ATOM 955 O O . PRO A 1 125 ? -67.5 24.156 -8.18 1 22.36 125 PRO A O 1
ATOM 958 N N . GLU A 1 126 ? -68.938 22.516 -8.641 1 24.39 126 GLU A N 1
ATOM 959 C CA . GLU A 1 126 ? -68.938 21.469 -7.609 1 24.39 126 GLU A CA 1
ATOM 960 C C . GLU A 1 126 ? -67.562 20.828 -7.523 1 24.39 126 GLU A C 1
ATOM 962 O O . GLU A 1 126 ? -66.875 20.594 -8.547 1 24.39 126 GLU A O 1
ATOM 967 N N . SER A 1 127 ? -66.812 20.953 -6.352 1 24.14 127 SER A N 1
ATOM 968 C CA . SER A 1 127 ? -65.5 20.625 -5.742 1 24.14 127 SER A CA 1
ATOM 969 C C . SER A 1 127 ? -65.25 19.125 -5.754 1 24.14 127 SER A C 1
ATOM 971 O O . SER A 1 127 ? -65.812 18.391 -4.941 1 24.14 127 SER A O 1
ATOM 973 N N . PHE A 1 128 ? -65.438 18.375 -6.855 1 26.31 128 PHE A N 1
ATOM 974 C CA . PHE A 1 128 ? -65.125 16.938 -6.805 1 26.31 128 PHE A CA 1
ATOM 975 C C . PHE A 1 128 ? -63.812 16.672 -6.16 1 26.31 128 PHE A C 1
ATOM 977 O O . PHE A 1 128 ? -62.844 17.406 -6.414 1 26.31 128 PHE A O 1
ATOM 984 N N . SER A 1 129 ? -63.719 15.898 -4.93 1 28.44 129 SER A N 1
ATOM 985 C CA . SER A 1 129 ? -62.812 15.539 -3.822 1 28.44 129 SER A CA 1
ATOM 986 C C . SER A 1 129 ? -61.625 14.758 -4.316 1 28.44 129 SER A C 1
ATOM 988 O O . SER A 1 129 ? -61.688 13.547 -4.52 1 28.44 129 SER A O 1
ATOM 990 N N . ASN A 1 130 ? -60.938 14.969 -5.305 1 27.3 130 ASN A N 1
ATOM 991 C CA . ASN A 1 130 ? -59.781 14.359 -5.898 1 27.3 130 ASN A CA 1
ATOM 992 C C . ASN A 1 130 ? -58.562 14.406 -4.941 1 27.3 130 ASN A C 1
ATOM 994 O O . ASN A 1 130 ? -57.656 15.18 -5.141 1 27.3 130 ASN A O 1
ATOM 998 N N . LYS A 1 131 ? -58.656 14.219 -3.617 1 29.33 131 LYS A N 1
ATOM 999 C CA . LYS A 1 131 ? -57.688 14.125 -2.547 1 29.33 131 LYS A CA 1
ATOM 1000 C C . LYS A 1 131 ? -56.75 12.938 -2.76 1 29.33 131 LYS A C 1
ATOM 1002 O O . LYS A 1 131 ? -55.656 12.875 -2.172 1 29.33 131 LYS A O 1
ATOM 1007 N N . LYS A 1 132 ? -57.25 11.883 -3.26 1 35.69 132 LYS A N 1
ATOM 1008 C CA . LYS A 1 132 ? -56.375 10.703 -3.26 1 35.69 132 LYS A CA 1
ATOM 1009 C C . LYS A 1 132 ? -55.156 10.914 -4.156 1 35.69 132 LYS A C 1
ATOM 1011 O O . LYS A 1 132 ? -54.094 10.328 -3.914 1 35.69 132 LYS A O 1
ATOM 1016 N N . ASP A 1 133 ? -55.312 11.516 -5.234 1 34.16 133 ASP A N 1
ATOM 1017 C CA . ASP A 1 133 ? -54.219 11.648 -6.172 1 34.16 133 ASP A CA 1
ATOM 1018 C C . ASP A 1 133 ? -53.156 12.602 -5.637 1 34.16 133 ASP A C 1
ATOM 1020 O O . ASP A 1 133 ? -51.969 12.477 -5.965 1 34.16 1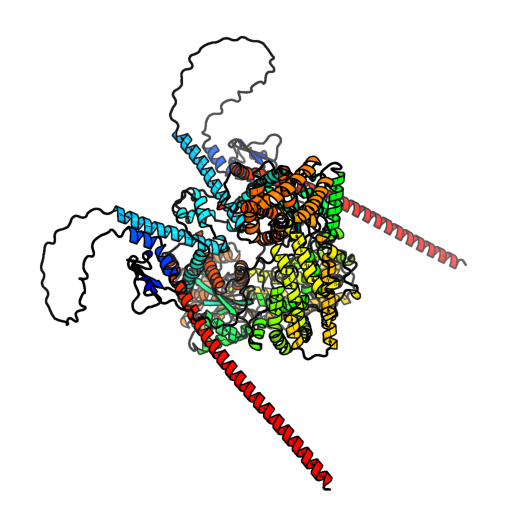33 ASP A O 1
ATOM 1024 N N . LYS A 1 134 ? -53.5 13.609 -4.895 1 38.5 134 LYS A N 1
ATOM 1025 C CA . LYS A 1 134 ? -52.5 14.477 -4.309 1 38.5 134 LYS A CA 1
ATOM 1026 C C . LYS A 1 134 ? -51.719 13.75 -3.217 1 38.5 134 LYS A C 1
ATOM 1028 O O . LYS A 1 134 ? -50.531 14.047 -2.988 1 38.5 134 LYS A O 1
ATOM 1033 N N . GLU A 1 135 ? -52.375 12.945 -2.441 1 42.62 135 GLU A N 1
ATOM 1034 C CA . GLU A 1 135 ? -51.656 12.188 -1.42 1 42.62 135 GLU A CA 1
ATOM 1035 C C . GLU A 1 135 ? -50.688 11.195 -2.049 1 42.62 135 GLU A C 1
ATOM 1037 O O . GLU A 1 135 ? -49.594 10.977 -1.53 1 42.62 135 GLU A O 1
ATOM 1042 N N . GLN A 1 136 ? -51.062 10.57 -3.156 1 45.81 136 GLN A N 1
ATOM 1043 C CA . GLN A 1 136 ? -50.156 9.641 -3.795 1 45.81 136 GLN A CA 1
ATOM 1044 C C . GLN A 1 136 ? -48.969 10.375 -4.398 1 45.81 136 GLN A C 1
ATOM 1046 O O . GLN A 1 136 ? -47.844 9.875 -4.359 1 45.81 136 GLN A O 1
ATOM 1051 N N . THR A 1 137 ? -49.219 11.508 -5.07 1 44.69 137 THR A N 1
ATOM 1052 C CA . THR A 1 137 ? -48.094 12.258 -5.652 1 44.69 137 THR A CA 1
ATOM 1053 C C . THR A 1 137 ? -47.188 12.789 -4.559 1 44.69 137 THR A C 1
ATOM 1055 O O . THR A 1 137 ? -45.969 12.758 -4.707 1 44.69 137 THR A O 1
ATOM 1058 N N . ILE A 1 138 ? -47.75 13.336 -3.568 1 46.19 138 ILE A N 1
ATOM 1059 C CA . ILE A 1 138 ? -46.938 13.797 -2.447 1 46.19 138 ILE A CA 1
ATOM 1060 C C . ILE A 1 138 ? -46.188 12.609 -1.827 1 46.19 138 ILE A C 1
ATOM 1062 O O . ILE A 1 138 ? -45.031 12.734 -1.429 1 46.19 138 ILE A O 1
ATOM 1066 N N . GLN A 1 139 ? -46.875 11.5 -1.755 1 48.56 139 GLN A N 1
ATOM 1067 C CA . GLN A 1 139 ? -46.219 10.32 -1.195 1 48.56 139 GLN A CA 1
ATOM 1068 C C . GLN A 1 139 ? -45.062 9.852 -2.084 1 48.56 139 GLN A C 1
ATOM 1070 O O . GLN A 1 139 ? -44.031 9.43 -1.587 1 48.56 139 GLN A O 1
ATOM 1075 N N . LEU A 1 140 ? -45.281 9.953 -3.385 1 48.56 140 LEU A N 1
ATOM 1076 C CA . LEU A 1 140 ? -44.25 9.531 -4.316 1 48.56 140 LEU A CA 1
ATOM 1077 C C . LEU A 1 140 ? -43.031 10.461 -4.242 1 48.56 140 LEU A C 1
ATOM 1079 O O . LEU A 1 140 ? -41.875 10.008 -4.281 1 48.56 140 LEU A O 1
ATOM 1083 N N . VAL A 1 141 ? -43.344 11.781 -4.238 1 49.69 141 VAL A N 1
ATOM 1084 C CA . VAL A 1 141 ? -42.25 12.75 -4.16 1 49.69 141 VAL A CA 1
ATOM 1085 C C . VAL A 1 141 ? -41.5 12.594 -2.834 1 49.69 141 VAL A C 1
ATOM 1087 O O . VAL A 1 141 ? -40.281 12.68 -2.789 1 49.69 141 VAL A O 1
ATOM 1090 N N . THR A 1 142 ? -42.312 12.336 -1.834 1 57.28 142 THR A N 1
ATOM 1091 C CA . THR A 1 142 ? -41.688 12.164 -0.521 1 57.28 142 THR A CA 1
ATOM 1092 C C . THR A 1 142 ? -40.844 10.891 -0.482 1 57.28 142 THR A C 1
ATOM 1094 O O . THR A 1 142 ? -39.781 10.867 0.115 1 57.28 142 THR A O 1
ATOM 1097 N N . THR A 1 143 ? -41.375 9.961 -1.152 1 69.69 143 THR A N 1
ATOM 1098 C CA . THR A 1 143 ? -40.656 8.695 -1.182 1 69.69 143 THR A CA 1
ATOM 1099 C C . THR A 1 143 ? -39.375 8.828 -2.016 1 69.69 143 THR A C 1
ATOM 1101 O O . THR A 1 143 ? -38.344 8.242 -1.681 1 69.69 143 THR A O 1
ATOM 1104 N N . ASN A 1 144 ? -39.469 9.695 -2.934 1 78.88 144 ASN A N 1
ATOM 1105 C CA . ASN A 1 144 ? -38.312 9.914 -3.781 1 78.88 144 ASN A CA 1
ATOM 1106 C C . ASN A 1 144 ? -37.219 10.688 -3.047 1 78.88 144 ASN A C 1
ATOM 1108 O O . ASN A 1 144 ? -36.031 10.391 -3.207 1 78.88 144 ASN A O 1
ATOM 1112 N N . ASP A 1 145 ? -37.75 11.516 -2.211 1 87.56 145 ASP A N 1
ATOM 1113 C CA . ASP A 1 145 ? -36.781 12.281 -1.435 1 87.56 145 ASP A CA 1
ATOM 1114 C C . ASP A 1 145 ? -36.094 11.414 -0.384 1 87.56 145 ASP A C 1
ATOM 1116 O O . ASP A 1 145 ? -34.906 11.555 -0.132 1 87.56 145 ASP A O 1
ATOM 1120 N N . GLU A 1 146 ? -36.875 10.531 0.106 1 90.44 146 GLU A N 1
ATOM 1121 C CA . GLU A 1 146 ? -36.312 9.664 1.134 1 90.44 146 GLU A CA 1
ATOM 1122 C C . GLU A 1 146 ? -35.344 8.664 0.531 1 90.44 146 GLU A C 1
ATOM 1124 O O . GLU A 1 146 ? -34.344 8.312 1.163 1 90.44 146 GLU A O 1
ATOM 1129 N N . THR A 1 147 ? -35.625 8.258 -0.602 1 92.69 147 THR A N 1
ATOM 1130 C CA . THR A 1 147 ? -34.688 7.363 -1.289 1 92.69 147 THR A CA 1
ATOM 1131 C C . THR A 1 147 ? -33.406 8.086 -1.634 1 92.69 147 THR A C 1
ATOM 1133 O O . THR A 1 147 ? -32.312 7.512 -1.503 1 92.69 147 THR A O 1
ATOM 1136 N N . LEU A 1 148 ? -33.594 9.273 -2.064 1 93.56 148 LEU A N 1
ATOM 1137 C CA . LEU A 1 148 ? -32.406 10.07 -2.377 1 93.56 148 LEU A CA 1
ATOM 1138 C C . LEU A 1 148 ? -31.578 10.32 -1.124 1 93.56 148 LEU A C 1
ATOM 1140 O O . LEU A 1 148 ? -30.344 10.344 -1.183 1 93.56 148 LEU A O 1
ATOM 1144 N N . LYS A 1 149 ? -32.219 10.547 -0.054 1 94.69 149 LYS A N 1
ATOM 1145 C CA . LYS A 1 149 ? -31.531 10.734 1.21 1 94.69 149 LYS A CA 1
ATOM 1146 C C . LYS A 1 149 ? -30.719 9.5 1.575 1 94.69 149 LYS A C 1
ATOM 1148 O O . LYS A 1 149 ? -29.594 9.617 2.068 1 94.69 149 LYS A O 1
ATOM 1153 N N . ALA A 1 150 ? -31.281 8.367 1.325 1 95.12 150 ALA A N 1
ATOM 1154 C CA . ALA A 1 150 ? -30.578 7.117 1.596 1 95.12 150 ALA A CA 1
ATOM 1155 C C . ALA A 1 150 ? -29.344 6.98 0.702 1 95.12 150 ALA A C 1
ATOM 1157 O O . ALA A 1 150 ? -28.297 6.527 1.15 1 95.12 150 ALA A O 1
ATOM 1158 N N . GLU A 1 151 ? -29.469 7.391 -0.511 1 95.69 151 GLU A N 1
ATOM 1159 C CA . GLU A 1 151 ? -28.359 7.324 -1.447 1 95.69 151 GLU A CA 1
ATOM 1160 C C . GLU A 1 151 ? -27.25 8.289 -1.05 1 95.69 151 GLU A C 1
ATOM 1162 O O . GLU A 1 151 ? -26.062 7.961 -1.153 1 95.69 151 GLU A O 1
ATOM 1167 N N . ILE A 1 152 ? -27.609 9.445 -0.605 1 96.31 152 ILE A N 1
ATOM 1168 C CA . ILE A 1 152 ? -26.641 10.445 -0.159 1 96.31 152 ILE A CA 1
ATOM 1169 C C . ILE A 1 152 ? -25.891 9.93 1.071 1 96.31 152 ILE A C 1
ATOM 1171 O O . ILE A 1 152 ? -24.672 10.047 1.157 1 96.31 152 ILE A O 1
ATOM 1175 N N . LEU A 1 153 ? -26.641 9.328 1.93 1 96 153 LEU A N 1
ATOM 1176 C CA . LEU A 1 153 ? -26.047 8.805 3.15 1 96 153 LEU A CA 1
ATOM 1177 C C . LEU A 1 153 ? -25.031 7.707 2.832 1 96 153 LEU A C 1
ATOM 1179 O O . LEU A 1 153 ? -23.953 7.664 3.418 1 96 153 LEU A O 1
ATOM 1183 N N . TRP A 1 154 ? -25.344 6.887 1.938 1 96.06 154 TRP A N 1
ATOM 1184 C CA . TRP A 1 154 ? -24.406 5.824 1.567 1 96.06 154 TRP A CA 1
ATOM 1185 C C . TRP A 1 154 ? -23.188 6.395 0.859 1 96.06 154 TRP A C 1
ATOM 1187 O O . TRP A 1 154 ? -22.062 5.941 1.088 1 96.06 154 TRP A O 1
ATOM 1197 N N . ALA A 1 155 ? -23.422 7.359 -0.012 1 96.69 155 ALA A N 1
ATOM 1198 C CA . ALA A 1 155 ? -22.297 8 -0.686 1 96.69 155 ALA A CA 1
ATOM 1199 C C . ALA A 1 155 ? -21.344 8.617 0.324 1 96.69 155 ALA A C 1
ATOM 1201 O O . ALA A 1 155 ? -20.125 8.531 0.161 1 96.69 155 ALA A O 1
ATOM 1202 N N . MET A 1 156 ? -21.875 9.203 1.331 1 97.12 156 MET A N 1
ATOM 1203 C CA . MET A 1 156 ? -21.047 9.789 2.381 1 97.12 156 MET A CA 1
ATOM 1204 C C . MET A 1 156 ? -20.312 8.703 3.15 1 97.12 156 MET A C 1
ATOM 1206 O O . MET A 1 156 ? -19.156 8.906 3.555 1 97.12 156 MET A O 1
ATOM 1210 N N . THR A 1 157 ? -20.969 7.578 3.322 1 95.81 157 THR A N 1
ATOM 1211 C CA . THR A 1 157 ? -20.344 6.453 4.008 1 95.81 157 THR A CA 1
ATOM 1212 C C . THR A 1 157 ? -19.156 5.93 3.203 1 95.81 157 THR A C 1
ATOM 1214 O O . THR A 1 157 ? -18.109 5.59 3.771 1 95.81 157 THR A O 1
ATOM 1217 N N . VAL A 1 158 ? -19.312 5.852 1.922 1 95.38 158 VAL A N 1
ATOM 1218 C CA . VAL A 1 158 ? -18.266 5.387 1.028 1 95.38 158 VAL A CA 1
ATOM 1219 C C . VAL A 1 158 ? -17.031 6.277 1.175 1 95.38 158 VAL A C 1
ATOM 1221 O O . VAL A 1 158 ? -15.898 5.781 1.229 1 95.38 158 VAL A O 1
ATOM 1224 N N . VAL A 1 159 ? -17.219 7.559 1.316 1 95.94 159 VAL A N 1
ATOM 1225 C CA . VAL A 1 159 ? -16.125 8.516 1.422 1 95.94 159 VAL A CA 1
ATOM 1226 C C . VAL A 1 159 ? -15.5 8.438 2.816 1 95.94 159 VAL A C 1
ATOM 1228 O O . VAL A 1 159 ? -14.273 8.406 2.959 1 95.94 159 VAL A O 1
ATOM 1231 N N . GLU A 1 160 ? -16.312 8.445 3.828 1 95.25 160 GLU A N 1
ATOM 1232 C CA . GLU A 1 160 ? -15.836 8.453 5.211 1 95.25 160 GLU A CA 1
ATOM 1233 C C . GLU A 1 160 ? -15 7.211 5.516 1 95.25 160 GLU A C 1
ATOM 1235 O O . GLU A 1 160 ? -13.969 7.301 6.18 1 95.25 160 GLU A O 1
ATOM 1240 N N . LYS A 1 161 ? -15.523 6.113 5.055 1 93.12 161 LYS A N 1
ATOM 1241 C CA . LYS A 1 161 ? -14.844 4.848 5.332 1 93.12 161 LYS A CA 1
ATOM 1242 C C . LYS A 1 161 ? -13.82 4.523 4.25 1 93.12 161 LYS A C 1
ATOM 1244 O O . LYS A 1 161 ? -13.133 3.506 4.328 1 93.12 161 LYS A O 1
ATOM 1249 N N . LYS A 1 162 ? -13.719 5.414 3.221 1 91.88 162 LYS A N 1
ATOM 1250 C CA . LYS A 1 162 ? -12.734 5.312 2.148 1 91.88 162 LYS A CA 1
ATOM 1251 C C . LYS A 1 162 ? -12.883 4 1.387 1 91.88 162 LYS A C 1
ATOM 1253 O O . LYS A 1 162 ? -11.898 3.303 1.141 1 91.88 162 LYS A O 1
ATOM 1258 N N . LEU A 1 163 ? -14.117 3.672 1.067 1 91.31 163 LEU A N 1
ATOM 1259 C CA . LEU A 1 163 ? -14.414 2.473 0.287 1 91.31 163 LEU A CA 1
ATOM 1260 C C . LEU A 1 163 ? -14.148 2.715 -1.196 1 91.31 163 LEU A C 1
ATOM 1262 O O . LEU A 1 163 ? -14.242 3.85 -1.67 1 91.31 163 LEU A O 1
ATOM 1266 N N . SER A 1 164 ? -13.781 1.67 -1.83 1 88.25 164 SER A N 1
ATOM 1267 C CA . SER A 1 164 ? -13.648 1.776 -3.279 1 88.25 164 SER A CA 1
ATOM 1268 C C . SER A 1 164 ? -14.992 2.047 -3.939 1 88.25 164 SER A C 1
ATOM 1270 O O . SER A 1 164 ? -16.016 1.54 -3.492 1 88.25 164 SER A O 1
ATOM 1272 N N . LEU A 1 165 ? -14.945 2.75 -5.012 1 90 165 LEU A N 1
ATOM 1273 C CA . LEU A 1 165 ? -16.188 3.014 -5.742 1 90 165 LEU A CA 1
ATOM 1274 C C . LEU A 1 165 ? -16.75 1.727 -6.332 1 90 165 LEU A C 1
ATOM 1276 O O . LEU A 1 165 ? -17.969 1.583 -6.457 1 90 165 LEU A O 1
ATOM 1280 N N . ASN A 1 166 ? -15.898 0.821 -6.637 1 87.94 166 ASN A N 1
ATOM 1281 C CA . ASN A 1 166 ? -16.312 -0.455 -7.215 1 87.94 166 ASN A CA 1
ATOM 1282 C C . ASN A 1 166 ? -17.062 -1.312 -6.199 1 87.94 166 ASN A C 1
ATOM 1284 O O . ASN A 1 166 ? -17.781 -2.24 -6.578 1 87.94 166 ASN A O 1
ATOM 1288 N N . SER A 1 167 ? -16.875 -1.033 -4.953 1 88.31 167 SER A N 1
ATOM 1289 C CA . SER A 1 167 ? -17.578 -1.788 -3.916 1 88.31 167 SER A CA 1
ATOM 1290 C C . SER A 1 167 ? -19.078 -1.527 -3.957 1 88.31 167 SER A C 1
ATOM 1292 O O . SER A 1 167 ? -19.859 -2.287 -3.385 1 88.31 167 SER A O 1
ATOM 1294 N N . CYS A 1 168 ? -19.391 -0.531 -4.617 1 92.56 168 CYS A N 1
ATOM 1295 C CA . CYS A 1 168 ? -20.797 -0.184 -4.699 1 92.56 168 CYS A CA 1
ATOM 1296 C C . CYS A 1 168 ? -21.484 -0.947 -5.824 1 92.56 168 CYS A C 1
ATOM 1298 O O . CYS A 1 168 ? -22.703 -0.85 -5.996 1 92.56 168 CYS A O 1
ATOM 1300 N N . SER A 1 169 ? -20.594 -1.715 -6.496 1 89 169 SER A N 1
ATOM 1301 C CA . SER A 1 169 ? -21.219 -2.559 -7.512 1 89 169 SER A CA 1
ATOM 1302 C C . SER A 1 169 ? -22.141 -3.594 -6.887 1 89 169 SER A C 1
ATOM 1304 O O . SER A 1 169 ? -21.766 -4.289 -5.945 1 89 169 SER A O 1
ATOM 1306 N N . ASN A 1 170 ? -23.375 -3.674 -7.191 1 88.38 170 ASN A N 1
ATOM 1307 C CA . ASN A 1 170 ? -24.391 -4.633 -6.777 1 88.38 170 ASN A CA 1
ATOM 1308 C C . ASN A 1 170 ? -24.812 -4.402 -5.328 1 88.38 170 ASN A C 1
ATOM 1310 O O . ASN A 1 170 ? -25.344 -5.312 -4.68 1 88.38 170 ASN A O 1
ATOM 1314 N N . ILE A 1 171 ? -24.438 -3.283 -4.715 1 92.88 171 ILE A N 1
ATOM 1315 C CA . ILE A 1 171 ? -24.781 -3.01 -3.322 1 92.88 171 ILE A CA 1
ATOM 1316 C C . ILE A 1 171 ? -26.297 -2.863 -3.186 1 92.88 171 ILE A C 1
ATOM 1318 O O . ILE A 1 171 ? -26.859 -3.215 -2.152 1 92.88 171 ILE A O 1
ATOM 1322 N N . SER A 1 172 ? -26.953 -2.373 -4.273 1 93.62 172 SER A N 1
ATOM 1323 C CA . SER A 1 172 ? -28.391 -2.211 -4.27 1 93.62 172 SER A CA 1
ATOM 1324 C C . SER A 1 172 ? -29.109 -3.553 -4.121 1 93.62 172 SER A C 1
ATOM 1326 O O . SER A 1 172 ? -30.078 -3.67 -3.375 1 93.62 172 SER A O 1
ATOM 1328 N N . LYS A 1 173 ? -28.562 -4.535 -4.816 1 93 173 LYS A N 1
ATOM 1329 C CA . LYS A 1 173 ? -29.141 -5.871 -4.73 1 93 173 LYS A CA 1
ATOM 1330 C C . LYS A 1 173 ? -28.969 -6.457 -3.332 1 93 173 LYS A C 1
ATOM 1332 O O . LYS A 1 173 ? -29.875 -7.125 -2.816 1 93 173 LYS A O 1
ATOM 1337 N N . ILE A 1 174 ? -27.875 -6.23 -2.738 1 94.06 174 ILE A N 1
ATOM 1338 C CA . ILE A 1 174 ? -27.578 -6.762 -1.412 1 94.06 174 ILE A CA 1
ATOM 1339 C C . ILE A 1 174 ? -28.516 -6.133 -0.387 1 94.06 174 ILE A C 1
ATOM 1341 O O . ILE A 1 174 ? -29.078 -6.828 0.463 1 94.06 174 ILE A O 1
ATOM 1345 N N . PHE A 1 175 ? -28.719 -4.77 -0.506 1 95.19 175 PHE A N 1
ATOM 1346 C CA . PHE A 1 175 ? -29.609 -4.09 0.422 1 95.19 175 PHE A CA 1
ATOM 1347 C C . PHE A 1 175 ? -31.047 -4.602 0.266 1 95.19 175 PHE A C 1
ATOM 1349 O O . PHE A 1 175 ? -31.781 -4.727 1.25 1 95.19 175 PHE A O 1
ATOM 1356 N N . LYS A 1 176 ? -31.438 -4.941 -0.94 1 93.5 176 LYS A N 1
ATOM 1357 C CA . LYS A 1 176 ? -32.781 -5.48 -1.183 1 93.5 176 LYS A CA 1
ATOM 1358 C C . LYS A 1 176 ? -32.969 -6.832 -0.495 1 93.5 176 LYS A C 1
ATOM 1360 O O . LYS A 1 176 ? -34.031 -7.121 0.052 1 93.5 176 LYS A O 1
ATOM 1365 N N . CYS A 1 177 ? -31.812 -7.578 -0.526 1 92.81 177 CYS A N 1
ATOM 1366 C CA . CYS A 1 177 ? -31.859 -8.898 0.087 1 92.81 177 CYS A CA 1
ATOM 1367 C C . CYS A 1 177 ? -31.812 -8.797 1.606 1 92.81 177 CYS A C 1
ATOM 1369 O O . CYS A 1 177 ? -32.469 -9.57 2.305 1 92.81 177 CYS A O 1
ATOM 1371 N N . MET A 1 178 ? -31.109 -7.84 2.121 1 94 178 MET A N 1
ATOM 1372 C CA . MET A 1 178 ? -30.938 -7.688 3.562 1 94 178 MET A CA 1
ATOM 1373 C C . MET A 1 178 ? -32.219 -7.152 4.211 1 94 178 MET A C 1
ATOM 1375 O O . MET A 1 178 ? -32.625 -7.633 5.27 1 94 178 MET A O 1
ATOM 1379 N N . PHE A 1 179 ? -32.75 -6.117 3.545 1 94.88 179 PHE A N 1
ATOM 1380 C CA . PHE A 1 179 ? -33.906 -5.438 4.09 1 94.88 179 PHE A CA 1
ATOM 1381 C C . PHE A 1 179 ? -35.094 -5.582 3.15 1 94.88 179 PHE A C 1
ATOM 1383 O O . PHE A 1 179 ? -35.625 -4.586 2.646 1 94.88 179 PHE A O 1
ATOM 1390 N N . SER A 1 180 ? -35.625 -6.777 3.119 1 91 180 SER A N 1
ATOM 1391 C CA . SER A 1 180 ? -36.719 -7.117 2.191 1 91 180 SER A CA 1
ATOM 1392 C C . SER A 1 180 ? -38.031 -6.461 2.602 1 91 180 SER A C 1
ATOM 1394 O O . SER A 1 180 ? -38.938 -6.309 1.779 1 91 180 SER A O 1
ATOM 1396 N N . ASP A 1 181 ? -38.156 -5.996 3.785 1 90.88 181 ASP A N 1
ATOM 1397 C CA . ASP A 1 181 ? -39.375 -5.391 4.301 1 90.88 181 ASP A CA 1
ATOM 1398 C C . ASP A 1 181 ? -39.406 -3.891 4.012 1 90.88 181 ASP A C 1
ATOM 1400 O O . ASP A 1 181 ? -40.406 -3.227 4.281 1 90.88 181 ASP A O 1
ATOM 1404 N N . SER A 1 182 ? -38.344 -3.375 3.447 1 92.81 182 SER A N 1
ATOM 1405 C CA . SER A 1 182 ? -38.219 -1.933 3.258 1 92.81 182 SER A CA 1
ATOM 1406 C C . SER A 1 182 ? -38.531 -1.536 1.821 1 92.81 182 SER A C 1
ATOM 1408 O O . SER A 1 182 ? -37.938 -2.059 0.879 1 92.81 182 SER A O 1
ATOM 1410 N N . THR A 1 183 ? -39.375 -0.593 1.688 1 92.56 183 THR A N 1
ATOM 1411 C CA . THR A 1 183 ? -39.688 -0.038 0.374 1 92.56 183 THR A CA 1
ATOM 1412 C C . THR A 1 183 ? -38.531 0.847 -0.115 1 92.56 183 THR A C 1
ATOM 1414 O O . THR A 1 183 ? -38.25 0.883 -1.311 1 92.56 183 THR A O 1
ATOM 1417 N N . LEU A 1 184 ? -37.938 1.476 0.803 1 93.5 184 LEU A N 1
ATOM 1418 C CA . LEU A 1 184 ? -36.812 2.33 0.458 1 93.5 184 LEU A CA 1
ATOM 1419 C C . LEU A 1 184 ? -35.656 1.502 -0.089 1 93.5 184 LEU A C 1
ATOM 1421 O O . LEU A 1 184 ? -35 1.903 -1.055 1 93.5 184 LEU A O 1
ATOM 1425 N N . ALA A 1 185 ? -35.469 0.369 0.546 1 94.31 185 ALA A N 1
ATOM 1426 C CA . ALA A 1 185 ? -34.375 -0.516 0.101 1 94.31 185 ALA A CA 1
ATOM 1427 C C . ALA A 1 185 ? -34.656 -1.067 -1.293 1 94.31 185 ALA A C 1
ATOM 1429 O O . ALA A 1 185 ? -33.75 -1.254 -2.094 1 94.31 185 ALA A O 1
ATOM 1430 N N . GLN A 1 186 ? -35.906 -1.293 -1.607 1 93.19 186 GLN A N 1
ATOM 1431 C CA . GLN A 1 186 ? -36.281 -1.838 -2.906 1 93.19 186 GLN A CA 1
ATOM 1432 C C . GLN A 1 186 ? -36.094 -0.798 -4.012 1 93.19 186 GLN A C 1
ATOM 1434 O O . GLN A 1 186 ? -35.812 -1.146 -5.16 1 93.19 186 GLN A O 1
ATOM 1439 N N . GLN A 1 187 ? -36.219 0.429 -3.613 1 92.56 187 GLN A N 1
ATOM 1440 C CA . GLN A 1 187 ? -36.125 1.504 -4.594 1 92.56 187 GLN A CA 1
ATOM 1441 C C . GLN A 1 187 ? -34.688 2.037 -4.676 1 92.56 187 GLN A C 1
ATOM 1443 O O . GLN A 1 187 ? -34.344 2.779 -5.598 1 92.56 187 GLN A O 1
ATOM 1448 N N . PHE A 1 188 ? -33.906 1.669 -3.744 1 94.38 188 PHE A N 1
ATOM 1449 C CA . PHE A 1 188 ? -32.531 2.131 -3.672 1 94.38 188 PHE A CA 1
ATOM 1450 C C . PHE A 1 188 ? -31.75 1.701 -4.91 1 94.38 188 PHE A C 1
ATOM 1452 O O . PHE A 1 188 ? -31.75 0.522 -5.27 1 94.38 188 PHE A O 1
ATOM 1459 N N . GLN A 1 189 ? -31.219 2.643 -5.672 1 90.62 189 GLN A N 1
ATOM 1460 C CA . GLN A 1 189 ? -30.406 2.352 -6.855 1 90.62 189 GLN A CA 1
ATOM 1461 C C . GLN A 1 189 ? -29.125 3.18 -6.871 1 90.62 189 GLN A C 1
ATOM 1463 O O . GLN A 1 189 ? -29.172 4.391 -7.109 1 90.62 189 GLN A O 1
ATOM 1468 N N . LEU A 1 190 ? -28.047 2.553 -6.633 1 91.69 190 LEU A N 1
ATOM 1469 C CA . LEU A 1 190 ? -26.766 3.244 -6.594 1 91.69 190 LEU A CA 1
ATOM 1470 C C . LEU A 1 190 ? -25.656 2.342 -7.105 1 91.69 190 LEU A C 1
ATOM 1472 O O . LEU A 1 190 ? -25.266 1.378 -6.438 1 91.69 190 LEU A O 1
ATOM 1476 N N . GLY A 1 191 ? -25.188 2.615 -8.289 1 89.88 191 GLY A N 1
ATOM 1477 C CA . GLY A 1 191 ? -24.062 1.901 -8.859 1 89.88 191 GLY A CA 1
ATOM 1478 C C . GLY A 1 191 ? -22.75 2.65 -8.711 1 89.88 191 GLY A C 1
ATOM 1479 O O . GLY A 1 191 ? -22.688 3.686 -8.047 1 89.88 191 GLY A O 1
ATOM 1480 N N . LYS A 1 192 ? -21.734 2.172 -9.25 1 91.12 192 LYS A N 1
ATOM 1481 C CA . LYS A 1 192 ? -20.391 2.734 -9.141 1 91.12 192 LYS A CA 1
ATOM 1482 C C . LYS A 1 192 ? -20.328 4.133 -9.742 1 91.12 192 LYS A C 1
ATOM 1484 O O . LYS A 1 192 ? -19.75 5.047 -9.148 1 91.12 192 LYS A O 1
ATOM 1489 N N . ASP A 1 193 ? -20.922 4.359 -10.883 1 90.25 193 ASP A N 1
ATOM 1490 C CA . ASP A 1 193 ? -20.828 5.641 -11.578 1 90.25 193 ASP A CA 1
ATOM 1491 C C . ASP A 1 193 ? -21.719 6.688 -10.906 1 90.25 193 ASP A C 1
ATOM 1493 O O . ASP A 1 193 ? -21.312 7.84 -10.742 1 90.25 193 ASP A O 1
ATOM 1497 N N . LYS A 1 194 ? -22.906 6.234 -10.555 1 91.38 194 LYS A N 1
ATOM 1498 C CA . LYS A 1 194 ? -23.812 7.172 -9.914 1 91.38 194 LYS A CA 1
ATOM 1499 C C . LYS A 1 194 ? -23.25 7.676 -8.594 1 91.38 194 LYS A C 1
ATOM 1501 O O . LYS A 1 194 ? -23.375 8.859 -8.273 1 91.38 194 LYS A O 1
ATOM 1506 N N . VAL A 1 195 ? -22.672 6.801 -7.785 1 95.19 195 VAL A N 1
ATOM 1507 C CA . VAL A 1 195 ? -22.094 7.211 -6.508 1 95.19 195 VAL A CA 1
ATOM 1508 C C . VAL A 1 195 ? -20.953 8.188 -6.742 1 95.19 195 VAL A C 1
ATOM 1510 O O . VAL A 1 195 ? -20.781 9.156 -6 1 95.19 195 VAL A O 1
ATOM 1513 N N . SER A 1 196 ? -20.141 7.93 -7.742 1 94.06 196 SER A N 1
ATOM 1514 C CA . SER A 1 196 ? -19.031 8.828 -8.086 1 94.06 196 SER A CA 1
ATOM 1515 C C . SER A 1 196 ? -19.547 10.219 -8.422 1 94.06 196 SER A C 1
ATOM 1517 O O . SER A 1 196 ? -18.984 11.219 -7.965 1 94.06 196 SER A O 1
ATOM 1519 N N . TYR A 1 197 ? -20.625 10.289 -9.141 1 94.06 197 TYR A N 1
ATOM 1520 C CA . TYR A 1 197 ? -21.203 11.57 -9.523 1 94.06 197 TYR A CA 1
ATOM 1521 C C . TYR A 1 197 ? -21.75 12.312 -8.312 1 94.06 197 TYR A C 1
ATOM 1523 O O . TYR A 1 197 ? -21.562 13.523 -8.18 1 94.06 197 TYR A O 1
ATOM 1531 N N . ILE A 1 198 ? -22.406 11.562 -7.516 1 95.56 198 ILE A N 1
ATOM 1532 C CA . ILE A 1 198 ? -22.984 12.172 -6.324 1 95.56 198 ILE A CA 1
ATOM 1533 C C . ILE A 1 198 ? -21.891 12.75 -5.441 1 95.56 198 ILE A C 1
ATOM 1535 O O . ILE A 1 198 ? -22.016 13.852 -4.906 1 95.56 198 ILE A O 1
ATOM 1539 N N . ILE A 1 199 ? -20.797 12.039 -5.305 1 96.19 199 ILE A N 1
ATOM 1540 C CA . ILE A 1 199 ? -19.688 12.484 -4.457 1 96.19 199 ILE A CA 1
ATOM 1541 C C . ILE A 1 199 ? -19.016 13.703 -5.078 1 96.19 199 ILE A C 1
ATOM 1543 O O . ILE A 1 199 ? -18.828 14.719 -4.41 1 96.19 199 ILE A O 1
ATOM 1547 N N . HIS A 1 200 ? -18.75 13.727 -6.406 1 94.62 200 HIS A N 1
ATOM 1548 C CA . HIS A 1 200 ? -17.922 14.727 -7.07 1 94.62 200 HIS A CA 1
ATOM 1549 C C . HIS A 1 200 ? -18.719 16 -7.336 1 94.62 200 HIS A C 1
ATOM 1551 O O . HIS A 1 200 ? -18.234 17.109 -7.082 1 94.62 200 HIS A O 1
ATOM 1557 N N . TYR A 1 201 ? -19.922 15.805 -7.809 1 94.44 201 TYR A N 1
ATOM 1558 C CA . TYR A 1 201 ? -20.672 16.969 -8.297 1 94.44 201 TYR A CA 1
ATOM 1559 C C . TYR A 1 201 ? -21.797 17.328 -7.348 1 94.44 201 TYR A C 1
ATOM 1561 O O . TYR A 1 201 ? -22.469 18.344 -7.535 1 94.44 201 TYR A O 1
ATOM 1569 N N . GLY A 1 202 ? -21.984 16.531 -6.379 1 96.12 202 GLY A N 1
ATOM 1570 C CA . GLY A 1 202 ? -23.031 16.828 -5.406 1 96.12 202 GLY A CA 1
ATOM 1571 C C . GLY A 1 202 ? -22.484 17.156 -4.031 1 96.12 202 GLY A C 1
ATOM 1572 O O . GLY A 1 202 ? -22.375 18.328 -3.664 1 96.12 202 GLY A O 1
ATOM 1573 N N . ILE A 1 203 ? -21.922 16.172 -3.375 1 96.56 203 ILE A N 1
ATOM 1574 C CA . ILE A 1 203 ? -21.5 16.297 -1.983 1 96.56 203 ILE A CA 1
ATOM 1575 C C . ILE A 1 203 ? -20.281 17.203 -1.894 1 96.56 203 ILE A C 1
ATOM 1577 O O . ILE A 1 203 ? -20.234 18.125 -1.07 1 96.56 203 ILE A O 1
ATOM 1581 N N . SER A 1 204 ? -19.266 16.906 -2.664 1 96.94 204 SER A N 1
ATOM 1582 C CA . SER A 1 204 ? -18.062 17.719 -2.67 1 96.94 204 SER A CA 1
ATOM 1583 C C . SER A 1 204 ? -18.375 19.172 -2.998 1 96.94 204 SER A C 1
ATOM 1585 O O . SER A 1 204 ? -17.859 20.094 -2.354 1 96.94 204 SER A O 1
ATOM 1587 N N . HIS A 1 205 ? -19.188 19.328 -3.98 1 94.81 205 HIS A N 1
ATOM 1588 C CA . HIS A 1 205 ? -19.594 20.672 -4.383 1 94.81 205 HIS A CA 1
ATOM 1589 C C . HIS A 1 205 ? -20.297 21.406 -3.242 1 94.81 205 HIS A C 1
ATOM 1591 O O . HIS A 1 205 ? -19.984 22.562 -2.967 1 94.81 205 HIS A O 1
ATOM 1597 N N . TYR A 1 206 ? -21.219 20.766 -2.625 1 96 206 TYR A N 1
ATOM 1598 C CA . TYR A 1 206 ? -21.969 21.344 -1.515 1 96 206 TYR A CA 1
ATOM 1599 C C . TYR A 1 206 ? -21.031 21.781 -0.398 1 96 206 TYR A C 1
ATOM 1601 O O . TYR A 1 206 ? -21.109 22.906 0.088 1 96 206 TYR A O 1
ATOM 1609 N N . PHE A 1 207 ? -20.125 20.922 0.001 1 96.38 207 PHE A N 1
ATOM 1610 C CA . PHE A 1 207 ? -19.234 21.219 1.119 1 96.38 207 PHE A CA 1
ATOM 1611 C C . PHE A 1 207 ? -18.234 22.312 0.743 1 96.38 207 PHE A C 1
ATOM 1613 O O . PHE A 1 207 ? -17.859 23.141 1.581 1 96.38 207 PHE A O 1
ATOM 1620 N N . HIS A 1 208 ? -17.766 22.312 -0.479 1 95.62 208 HIS A N 1
ATOM 1621 C CA . HIS A 1 208 ? -16.812 23.344 -0.914 1 95.62 208 HIS A CA 1
ATOM 1622 C C . HIS A 1 208 ? -17.484 24.719 -0.948 1 95.62 208 HIS A C 1
ATOM 1624 O O . HIS A 1 208 ? -16.891 25.703 -0.499 1 95.62 208 HIS A O 1
ATOM 1630 N N . GLU A 1 209 ? -18.672 24.75 -1.444 1 94.62 209 GLU A N 1
ATOM 1631 C CA . GLU A 1 209 ? -19.391 26.016 -1.5 1 94.62 209 GLU A CA 1
ATOM 1632 C C . GLU A 1 209 ? -19.703 26.547 -0.1 1 94.62 209 GLU A C 1
ATOM 1634 O O . GLU A 1 209 ? -19.609 27.75 0.149 1 94.62 209 GLU A O 1
ATOM 1639 N N . THR A 1 210 ? -20.047 25.641 0.694 1 94.81 210 THR A N 1
ATOM 1640 C CA . THR A 1 210 ? -20.328 26.016 2.074 1 94.81 210 THR A CA 1
ATOM 1641 C C . THR A 1 210 ? -19.078 26.562 2.754 1 94.81 210 THR A C 1
ATOM 1643 O O . THR A 1 210 ? -19.141 27.547 3.488 1 94.81 210 THR A O 1
ATOM 1646 N N . LEU A 1 211 ? -17.984 25.969 2.531 1 96.06 211 LEU A N 1
ATOM 1647 C CA . LEU A 1 211 ? -16.719 26.422 3.107 1 96.06 211 LEU A CA 1
ATOM 1648 C C . LEU A 1 211 ? -16.328 27.781 2.535 1 96.06 211 LEU A C 1
ATOM 1650 O O . LEU A 1 211 ? -15.891 28.672 3.273 1 96.06 211 LEU A O 1
ATOM 1654 N N . LEU A 1 212 ? -16.484 27.938 1.271 1 96 212 LEU A N 1
ATOM 1655 C CA . LEU A 1 212 ? -16.141 29.188 0.623 1 96 212 LEU A CA 1
ATOM 1656 C C . LEU A 1 212 ? -16.984 30.344 1.193 1 96 212 LEU A C 1
ATOM 1658 O O . LEU A 1 212 ? -16.453 31.422 1.442 1 96 212 LEU A O 1
ATOM 1662 N N . ASP A 1 213 ? -18.203 30.062 1.394 1 94.81 213 ASP A N 1
ATOM 1663 C CA . ASP A 1 213 ? -19.078 31.062 1.976 1 94.81 213 ASP A CA 1
ATOM 1664 C C . ASP A 1 213 ? -18.625 31.438 3.391 1 94.81 213 ASP A C 1
ATOM 1666 O O . ASP A 1 213 ? -18.641 32.594 3.764 1 94.81 213 ASP A O 1
ATOM 1670 N N . THR A 1 214 ? -18.25 30.438 4.09 1 95.06 214 THR A N 1
ATOM 1671 C CA . THR A 1 214 ? -17.781 30.656 5.453 1 95.06 214 THR A CA 1
ATOM 1672 C C . THR A 1 214 ? -16.5 31.484 5.453 1 95.06 214 THR A C 1
ATOM 1674 O O . THR A 1 214 ? -16.359 32.438 6.238 1 95.06 214 THR A O 1
ATOM 1677 N N . LEU A 1 215 ? -15.609 31.203 4.605 1 95.75 215 LEU A N 1
ATOM 1678 C CA . LEU A 1 215 ? -14.32 31.891 4.543 1 95.75 215 LEU A CA 1
ATOM 1679 C C . LEU A 1 215 ? -14.5 33.344 4.074 1 95.75 215 LEU A C 1
ATOM 1681 O O . LEU A 1 215 ? -13.797 34.219 4.539 1 95.75 215 LEU A O 1
ATOM 1685 N N . LYS A 1 216 ? -15.438 33.5 3.219 1 93.25 216 LYS A N 1
ATOM 1686 C CA . LYS A 1 216 ? -15.711 34.875 2.732 1 93.25 216 LYS A CA 1
ATOM 1687 C C . LYS A 1 216 ? -16.312 35.719 3.83 1 93.25 216 LYS A C 1
ATOM 1689 O O . LYS A 1 216 ? -16.109 36.938 3.848 1 93.25 216 LYS A O 1
ATOM 1694 N N . ASN A 1 217 ? -16.938 35.094 4.723 1 91.88 217 ASN A N 1
ATOM 1695 C CA . ASN A 1 217 ? -17.594 35.844 5.797 1 91.88 217 ASN A CA 1
ATOM 1696 C C . ASN A 1 217 ? -16.656 36.062 6.977 1 91.88 217 ASN A C 1
ATOM 1698 O O . ASN A 1 217 ? -16.922 36.906 7.848 1 91.88 217 ASN A O 1
ATOM 1702 N N . CYS A 1 218 ? -15.625 35.406 7.012 1 92.75 218 CYS A N 1
ATOM 1703 C CA . CYS A 1 218 ? -14.641 35.562 8.07 1 92.75 218 CYS A CA 1
ATOM 1704 C C . CYS A 1 218 ? -13.82 36.844 7.844 1 92.75 218 CYS A C 1
ATOM 1706 O O . CYS A 1 218 ? -13.641 37.281 6.703 1 92.75 218 CYS A O 1
ATOM 1708 N N . SER A 1 219 ? -13.414 37.438 8.883 1 89.5 219 SER A N 1
ATOM 1709 C CA . SER A 1 219 ? -12.602 38.625 8.773 1 89.5 219 SER A CA 1
ATOM 1710 C C . SER A 1 219 ? -11.172 38.312 8.352 1 89.5 219 SER A C 1
ATOM 1712 O O . SER A 1 219 ? -10.609 38.969 7.477 1 89.5 219 SER A O 1
ATOM 1714 N N . ASP A 1 220 ? -10.578 37.375 9 1 95.75 220 ASP A N 1
ATOM 1715 C CA . ASP A 1 220 ? -9.203 36.969 8.719 1 95.75 220 ASP A CA 1
ATOM 1716 C C . ASP A 1 220 ? -9.078 35.438 8.695 1 95.75 220 ASP A C 1
ATOM 1718 O O . ASP A 1 220 ? -9.82 34.75 9.391 1 95.75 220 ASP A O 1
ATOM 1722 N N . ILE A 1 221 ? -8.141 34.969 7.852 1 96.81 221 ILE A N 1
ATOM 1723 C CA . ILE A 1 221 ? -7.93 33.531 7.727 1 96.81 221 ILE A CA 1
ATOM 1724 C C . ILE A 1 221 ? -6.434 33.25 7.652 1 96.81 221 ILE A C 1
ATOM 1726 O O . ILE A 1 221 ? -5.641 34.125 7.285 1 96.81 221 ILE A O 1
ATOM 1730 N N . THR A 1 222 ? -6.062 32.125 8.094 1 96.94 222 THR A N 1
ATOM 1731 C CA . THR A 1 222 ? -4.703 31.641 7.938 1 96.94 222 THR A CA 1
ATOM 1732 C C . THR A 1 222 ? -4.672 30.453 6.977 1 96.94 222 THR A C 1
ATOM 1734 O O . THR A 1 222 ? -5.531 29.562 7.043 1 96.94 222 THR A O 1
ATOM 1737 N N . ILE A 1 223 ? -3.715 30.453 6.051 1 96.62 223 ILE A N 1
ATOM 1738 C CA . ILE A 1 223 ? -3.582 29.359 5.094 1 96.62 223 ILE A CA 1
ATOM 1739 C C . ILE A 1 223 ? -2.305 28.562 5.383 1 96.62 223 ILE A C 1
ATOM 1741 O O . ILE A 1 223 ? -1.227 29.156 5.52 1 96.62 223 ILE A O 1
ATOM 1745 N N . CYS A 1 224 ? -2.477 27.312 5.508 1 95.81 224 CYS A N 1
ATOM 1746 C CA . CYS A 1 224 ? -1.341 26.422 5.668 1 95.81 224 CYS A CA 1
ATOM 1747 C C . CYS A 1 224 ? -1.152 25.547 4.426 1 95.81 224 CYS A C 1
ATOM 1749 O O . CYS A 1 224 ? -2.129 25.109 3.822 1 95.81 224 CYS A O 1
ATOM 1751 N N . PHE A 1 225 ? 0.065 25.344 3.988 1 94.31 225 PHE A N 1
ATOM 1752 C CA . PHE A 1 225 ? 0.258 24.422 2.877 1 94.31 225 PHE A CA 1
ATOM 1753 C C . PHE A 1 225 ? 1.57 23.672 3.025 1 94.31 225 PHE A C 1
ATOM 1755 O O . PHE A 1 225 ? 2.451 24.078 3.781 1 94.31 225 PHE A O 1
ATOM 1762 N N . ASP A 1 226 ? 1.61 22.594 2.492 1 92 226 ASP A N 1
ATOM 1763 C CA . ASP A 1 226 ? 2.783 21.734 2.369 1 92 226 ASP A CA 1
ATOM 1764 C C . ASP A 1 226 ? 2.695 20.859 1.121 1 92 226 ASP A C 1
ATOM 1766 O O . ASP A 1 226 ? 1.629 20.734 0.512 1 92 226 ASP A O 1
ATOM 1770 N N . GLU A 1 227 ? 3.855 20.453 0.702 1 91.19 227 GLU A N 1
ATOM 1771 C CA . GLU A 1 227 ? 3.904 19.625 -0.501 1 91.19 227 GLU A CA 1
ATOM 1772 C C . GLU A 1 227 ? 4.316 18.188 -0.17 1 91.19 227 GLU A C 1
ATOM 1774 O O . GLU A 1 227 ? 5.113 17.969 0.739 1 91.19 227 GLU A O 1
ATOM 1779 N N . SER A 1 228 ? 3.691 17.297 -0.843 1 90.56 228 SER A N 1
ATOM 1780 C CA . SER A 1 228 ? 4.066 15.883 -0.74 1 90.56 228 SER A CA 1
ATOM 1781 C C . SER A 1 228 ? 3.951 15.18 -2.088 1 90.56 228 SER A C 1
ATOM 1783 O O . SER A 1 228 ? 3.225 15.641 -2.973 1 90.56 228 SER A O 1
ATOM 1785 N N . LEU A 1 229 ? 4.688 14.219 -2.268 1 91.75 229 LEU A N 1
ATOM 1786 C CA . LEU A 1 229 ? 4.66 13.438 -3.5 1 91.75 229 LEU A CA 1
ATOM 1787 C C . LEU A 1 229 ? 3.377 12.617 -3.6 1 91.75 229 LEU A C 1
ATOM 1789 O O . LEU A 1 229 ? 3.033 11.883 -2.672 1 91.75 229 LEU A O 1
ATOM 1793 N N . ASN A 1 230 ? 2.67 12.812 -4.586 1 93.38 230 ASN A N 1
ATOM 1794 C CA . ASN A 1 230 ? 1.579 11.914 -4.945 1 93.38 230 ASN A CA 1
ATOM 1795 C C . ASN A 1 230 ? 2.062 10.773 -5.836 1 93.38 230 ASN A C 1
ATOM 1797 O O . ASN A 1 230 ? 2.355 10.984 -7.012 1 93.38 230 ASN A O 1
ATOM 1801 N N . LYS A 1 231 ? 2.059 9.641 -5.367 1 91.56 231 LYS A N 1
ATOM 1802 C CA . LYS A 1 231 ? 2.668 8.5 -6.039 1 91.56 231 LYS A CA 1
ATOM 1803 C C . LYS A 1 231 ? 1.839 8.062 -7.242 1 91.56 231 LYS A C 1
ATOM 1805 O O . LYS A 1 231 ? 2.354 7.414 -8.156 1 91.56 231 LYS A O 1
ATOM 1810 N N . VAL A 1 232 ? 0.608 8.273 -7.262 1 90.88 232 VAL A N 1
ATOM 1811 C CA . VAL A 1 232 ? -0.262 7.859 -8.359 1 90.88 232 VAL A CA 1
ATOM 1812 C C . VAL A 1 232 ? -0.14 8.844 -9.516 1 90.88 232 VAL A C 1
ATOM 1814 O O . VAL A 1 232 ? 0.134 8.445 -10.648 1 90.88 232 VAL A O 1
ATOM 1817 N N . ALA A 1 233 ? -0.222 10.117 -9.211 1 91.06 233 ALA A N 1
ATOM 1818 C CA . ALA A 1 233 ? -0.106 11.133 -10.25 1 91.06 233 ALA A CA 1
ATOM 1819 C C . ALA A 1 233 ? 1.356 11.406 -10.586 1 91.06 233 ALA A C 1
ATOM 1821 O O . ALA A 1 233 ? 1.66 12 -11.625 1 91.06 233 ALA A O 1
ATOM 1822 N N . GLN A 1 234 ? 2.277 11.016 -9.734 1 91.06 234 GLN A N 1
ATOM 1823 C CA . GLN A 1 234 ? 3.707 11.258 -9.898 1 91.06 234 GLN A CA 1
ATOM 1824 C C . GLN A 1 234 ? 4.004 12.742 -10.016 1 91.06 234 GLN A C 1
ATOM 1826 O O . GLN A 1 234 ? 4.77 13.164 -10.891 1 91.06 234 GLN A O 1
ATOM 1831 N N . LYS A 1 235 ? 3.289 13.516 -9.258 1 92.31 235 LYS A N 1
ATOM 1832 C CA . LYS A 1 235 ? 3.455 14.961 -9.141 1 92.31 235 LYS A CA 1
ATOM 1833 C C . LYS A 1 235 ? 3.557 15.383 -7.672 1 92.31 235 LYS A C 1
ATOM 1835 O O . LYS A 1 235 ? 3.27 14.586 -6.773 1 92.31 235 LYS A O 1
ATOM 1840 N N . GLU A 1 236 ? 4.051 16.562 -7.488 1 92.88 236 GLU A N 1
ATOM 1841 C CA . GLU A 1 236 ? 4.051 17.125 -6.141 1 92.88 236 GLU A CA 1
ATOM 1842 C C . GLU A 1 236 ? 2.688 17.719 -5.793 1 92.88 236 GLU A C 1
ATOM 1844 O O . GLU A 1 236 ? 2.188 18.594 -6.504 1 92.88 236 GLU A O 1
ATOM 1849 N N . GLN A 1 237 ? 2.121 17.125 -4.812 1 94.25 237 GLN A N 1
ATOM 1850 C CA . GLN A 1 237 ? 0.813 17.594 -4.371 1 94.25 237 GLN A CA 1
ATOM 1851 C C . GLN A 1 237 ? 0.949 18.609 -3.236 1 94.25 237 GLN A C 1
ATOM 1853 O O . GLN A 1 237 ? 1.528 18.297 -2.191 1 94.25 237 GLN A O 1
ATOM 1858 N N . MET A 1 238 ? 0.476 19.797 -3.465 1 94.88 238 MET A N 1
ATOM 1859 C CA . MET A 1 238 ? 0.429 20.844 -2.445 1 94.88 238 MET A CA 1
ATOM 1860 C C . MET A 1 238 ? -0.974 20.969 -1.86 1 94.88 238 MET A C 1
ATOM 1862 O O . MET A 1 238 ? -1.906 21.375 -2.557 1 94.88 238 MET A O 1
ATOM 1866 N N . ASP A 1 239 ? -1.105 20.609 -0.643 1 96.31 239 ASP A N 1
ATOM 1867 C CA . ASP A 1 239 ? -2.393 20.75 0.032 1 96.31 239 ASP A CA 1
ATOM 1868 C C . ASP A 1 239 ? -2.537 22.125 0.676 1 96.31 239 ASP A C 1
ATOM 1870 O O . ASP A 1 239 ? -1.578 22.656 1.241 1 96.31 239 ASP A O 1
ATOM 1874 N N . LEU A 1 240 ? -3.684 22.688 0.53 1 96.88 240 LEU A N 1
ATOM 1875 C CA . LEU A 1 240 ? -4.023 23.953 1.147 1 96.88 240 LEU A CA 1
ATOM 1876 C C . LEU A 1 240 ? -5.086 23.781 2.229 1 96.88 240 LEU A C 1
ATOM 1878 O O . LEU A 1 240 ? -6.145 23.203 1.974 1 96.88 240 LEU A O 1
ATOM 1882 N N . ILE A 1 241 ? -4.793 24.203 3.395 1 96.94 241 ILE A N 1
ATOM 1883 C CA . ILE A 1 241 ? -5.695 24.125 4.535 1 96.94 241 ILE A CA 1
ATOM 1884 C C . ILE A 1 241 ? -5.996 25.516 5.066 1 96.94 241 ILE A C 1
ATOM 1886 O O . ILE A 1 241 ? -5.09 26.359 5.188 1 96.94 241 ILE A O 1
ATOM 1890 N N . ALA A 1 242 ? -7.207 25.766 5.359 1 96.69 242 ALA A N 1
ATOM 1891 C CA . ALA A 1 242 ? -7.625 27.062 5.891 1 96.69 242 ALA A CA 1
ATOM 1892 C C . ALA A 1 242 ? -7.938 26.969 7.383 1 96.69 242 ALA A C 1
ATOM 1894 O O . ALA A 1 242 ? -8.578 26.016 7.832 1 96.69 242 ALA A O 1
ATOM 1895 N N . ARG A 1 243 ? -7.438 27.844 8.117 1 96.31 243 ARG A N 1
ATOM 1896 C CA . ARG A 1 243 ? -7.688 27.984 9.547 1 96.31 243 ARG A CA 1
ATOM 1897 C C . ARG A 1 243 ? -8.422 29.281 9.859 1 96.31 243 ARG A C 1
ATOM 1899 O O . ARG A 1 243 ? -8 30.359 9.422 1 96.31 243 ARG A O 1
ATOM 1906 N N . PHE A 1 244 ? -9.555 29.25 10.555 1 96.25 244 PHE A N 1
ATOM 1907 C CA . PHE A 1 244 ? -10.391 30.406 10.82 1 96.25 244 PHE A CA 1
ATOM 1908 C C . PHE A 1 244 ? -11.227 30.203 12.078 1 96.25 244 PHE A C 1
ATOM 1910 O O . PHE A 1 244 ? -11.273 29.109 12.625 1 96.25 244 PHE A O 1
ATOM 1917 N N . TRP A 1 245 ? -11.75 31.281 12.57 1 95.25 245 TRP A N 1
ATOM 1918 C CA . TRP A 1 245 ? -12.609 31.234 13.742 1 95.25 245 TRP A CA 1
ATOM 1919 C C . TRP A 1 245 ? -14.062 30.969 13.352 1 95.25 245 TRP A C 1
ATOM 1921 O O . TRP A 1 245 ? -14.602 31.641 12.461 1 95.25 245 TRP A O 1
ATOM 1931 N N . MET A 1 246 ? -14.609 29.875 13.961 1 90 246 MET A N 1
ATOM 1932 C CA . MET A 1 246 ? -16.016 29.578 13.703 1 90 246 MET A CA 1
ATOM 1933 C C . MET A 1 246 ? -16.719 29.109 14.977 1 90 246 MET A C 1
ATOM 1935 O O . MET A 1 246 ? -16.328 28.109 15.57 1 90 246 MET A O 1
ATOM 1939 N N . GLU A 1 247 ? -17.797 29.688 15.305 1 82.69 247 GLU A N 1
ATOM 1940 C CA . GLU A 1 247 ? -18.734 29.312 16.344 1 82.69 247 GLU A CA 1
ATOM 1941 C C . GLU A 1 247 ? -18.031 28.953 17.641 1 82.69 247 GLU A C 1
ATOM 1943 O O . GLU A 1 247 ? -18.25 27.891 18.219 1 82.69 247 GLU A O 1
ATOM 1948 N N . GLY A 1 248 ? -17.062 29.703 18.062 1 85.12 248 GLY A N 1
ATOM 1949 C CA . GLY A 1 248 ? -16.5 29.562 19.391 1 85.12 248 GLY A CA 1
ATOM 1950 C C . GLY A 1 248 ? -15.18 28.812 19.406 1 85.12 248 GLY A C 1
ATOM 1951 O O . GLY A 1 248 ? -14.555 28.656 20.453 1 85.12 248 GLY A O 1
ATOM 1952 N N . ASN A 1 249 ? -14.812 28.297 18.297 1 91.69 249 ASN A N 1
ATOM 1953 C CA . ASN A 1 249 ? -13.555 27.562 18.25 1 91.69 249 ASN A CA 1
ATOM 1954 C C . ASN A 1 249 ? -12.781 27.859 16.969 1 91.69 249 ASN A C 1
ATOM 1956 O O . ASN A 1 249 ? -13.352 28.375 16 1 91.69 249 ASN A O 1
ATOM 1960 N N . VAL A 1 250 ? -11.531 27.578 16.984 1 95.06 250 VAL A N 1
ATOM 1961 C CA . VAL A 1 250 ? -10.711 27.656 15.789 1 95.06 250 VAL A CA 1
ATOM 1962 C C . VAL A 1 250 ? -10.867 26.375 14.969 1 95.06 250 VAL A C 1
ATOM 1964 O O . VAL A 1 250 ? -10.711 25.266 15.492 1 95.06 250 VAL A O 1
ATOM 1967 N N . CYS A 1 251 ? -11.234 26.531 13.719 1 94.06 251 CYS A N 1
ATOM 1968 C CA . CYS A 1 251 ? -11.453 25.391 12.844 1 94.06 251 CYS A CA 1
ATOM 1969 C C . CYS A 1 251 ? -10.391 25.328 11.75 1 94.06 251 CYS A C 1
ATOM 1971 O O . CYS A 1 251 ? -9.945 26.359 11.25 1 94.06 251 CYS A O 1
ATOM 1973 N N . THR A 1 252 ? -9.992 24.141 11.461 1 95 252 THR A N 1
ATOM 1974 C CA . THR A 1 252 ? -9.078 23.875 10.359 1 95 252 THR A CA 1
ATOM 1975 C C . THR A 1 252 ? -9.75 22.984 9.305 1 95 252 THR A C 1
ATOM 1977 O O . THR A 1 252 ? -10.227 21.906 9.617 1 95 252 THR A O 1
ATOM 1980 N N . ARG A 1 253 ? -9.75 23.469 8.039 1 96.19 253 ARG A N 1
ATOM 1981 C CA . ARG A 1 253 ? -10.477 22.766 6.988 1 96.19 253 ARG A CA 1
ATOM 1982 C C . ARG A 1 253 ? -9.633 22.625 5.73 1 96.19 253 ARG A C 1
ATOM 1984 O O . ARG A 1 253 ? -8.867 23.531 5.387 1 96.19 253 ARG A O 1
ATOM 1991 N N . TYR A 1 254 ? -9.812 21.516 5.121 1 97 254 TYR A N 1
ATOM 1992 C CA . TYR A 1 254 ? -9.172 21.297 3.83 1 97 254 TYR A CA 1
ATOM 1993 C C . TYR A 1 254 ? -9.828 22.125 2.738 1 97 254 TYR A C 1
ATOM 1995 O O . TYR A 1 254 ? -11.039 22.031 2.512 1 97 254 TYR A O 1
ATOM 2003 N N . TYR A 1 255 ? -9.039 22.906 2.037 1 96.75 255 TYR A N 1
ATOM 2004 C CA . TYR A 1 255 ? -9.562 23.781 0.994 1 96.75 255 TYR A CA 1
ATOM 2005 C C . TYR A 1 255 ? -9.414 23.141 -0.381 1 96.75 255 TYR A C 1
ATOM 2007 O O . TYR A 1 255 ? -10.359 23.125 -1.171 1 96.75 255 TYR A O 1
ATOM 2015 N N . GLY A 1 256 ? -8.242 22.688 -0.642 1 95.88 256 GLY A N 1
ATOM 2016 C CA . GLY A 1 256 ? -7.953 22.078 -1.928 1 95.88 256 GLY A CA 1
ATOM 2017 C C . GLY A 1 256 ? -6.492 21.703 -2.096 1 95.88 256 GLY A C 1
ATOM 2018 O O . GLY A 1 256 ? -5.699 21.859 -1.166 1 95.88 256 GLY A O 1
ATOM 2019 N N . SER A 1 257 ? -6.199 21.141 -3.221 1 96.12 257 SER A N 1
ATOM 2020 C CA . SER A 1 257 ? -4.824 20.75 -3.547 1 96.12 257 SER A CA 1
ATOM 2021 C C . SER A 1 257 ? -4.449 21.203 -4.953 1 96.12 257 SER A C 1
ATOM 2023 O O . SER A 1 257 ? -5.324 21.406 -5.801 1 96.12 257 SER A O 1
ATOM 2025 N N . VAL A 1 258 ? -3.186 21.422 -5.125 1 95.25 258 VAL A N 1
ATOM 2026 C CA . VAL A 1 258 ? -2.621 21.734 -6.434 1 95.25 258 VAL A CA 1
ATOM 2027 C C . VAL A 1 258 ? -1.497 20.75 -6.754 1 95.25 258 VAL A C 1
ATOM 2029 O O . VAL A 1 258 ? -0.74 20.344 -5.867 1 95.25 258 VAL A O 1
ATOM 2032 N N . PHE A 1 259 ? -1.438 20.344 -7.922 1 93.81 259 PHE A N 1
ATOM 2033 C CA . PHE A 1 259 ? -0.432 19.375 -8.344 1 93.81 259 PHE A CA 1
ATOM 2034 C C . PHE A 1 259 ? 0.634 20.047 -9.203 1 93.81 259 PHE A C 1
ATOM 2036 O O . PHE A 1 259 ? 0.317 20.703 -10.203 1 93.81 259 PHE A O 1
ATOM 2043 N N . LEU A 1 260 ? 1.854 19.859 -8.719 1 90.5 260 LEU A N 1
ATOM 2044 C CA . LEU A 1 260 ? 2.973 20.547 -9.344 1 90.5 260 LEU A CA 1
ATOM 2045 C C . LEU A 1 260 ? 4.027 19.562 -9.828 1 90.5 260 LEU A C 1
ATOM 2047 O O . LEU A 1 260 ? 4.105 18.438 -9.328 1 90.5 260 LEU A O 1
ATOM 2051 N N . GLY A 1 261 ? 4.738 19.953 -10.828 1 83.44 261 GLY A N 1
ATOM 2052 C CA . GLY A 1 261 ? 5.938 19.234 -11.219 1 83.44 261 GLY A CA 1
ATOM 2053 C C . GLY A 1 261 ? 7.18 19.688 -10.484 1 83.44 261 GLY A C 1
ATOM 2054 O O . GLY A 1 261 ? 7.395 19.312 -9.328 1 83.44 261 GLY A O 1
ATOM 2055 N N . ARG A 1 262 ? 7.875 20.734 -11.109 1 76.69 262 ARG A N 1
ATOM 2056 C CA . ARG A 1 262 ? 8.992 21.391 -10.422 1 76.69 262 ARG A CA 1
ATOM 2057 C C . ARG A 1 262 ? 8.508 22.594 -9.617 1 76.69 262 ARG A C 1
ATOM 2059 O O . ARG A 1 262 ? 7.715 23.406 -10.109 1 76.69 262 ARG A O 1
ATOM 2066 N N . ALA A 1 263 ? 8.875 22.562 -8.414 1 74.31 263 ALA A N 1
ATOM 2067 C CA . ALA A 1 263 ? 8.312 23.609 -7.574 1 74.31 263 ALA A CA 1
ATOM 2068 C C . ALA A 1 263 ? 9.32 24.734 -7.359 1 74.31 263 ALA A C 1
ATOM 2070 O O . ALA A 1 263 ? 10.148 24.672 -6.441 1 74.31 263 ALA A O 1
ATOM 2071 N N . THR A 1 264 ? 9.359 25.734 -8.297 1 84.31 264 THR A N 1
ATOM 2072 C CA . THR A 1 264 ? 10.055 26.984 -7.988 1 84.31 264 THR A CA 1
ATOM 2073 C C . THR A 1 264 ? 9.164 27.891 -7.156 1 84.31 264 THR A C 1
ATOM 2075 O O . THR A 1 264 ? 7.98 27.625 -6.961 1 84.31 264 THR A O 1
ATOM 2078 N N . ALA A 1 265 ? 9.82 28.906 -6.605 1 92.25 265 ALA A N 1
ATOM 2079 C CA . ALA A 1 265 ? 9.062 29.844 -5.797 1 92.25 265 ALA A CA 1
ATOM 2080 C C . ALA A 1 265 ? 7.969 30.516 -6.625 1 92.25 265 ALA A C 1
ATOM 2082 O O . ALA A 1 265 ? 6.863 30.75 -6.133 1 92.25 265 ALA A O 1
ATOM 2083 N N . GLN A 1 266 ? 8.305 30.766 -7.863 1 91.12 266 GLN A N 1
ATOM 2084 C CA . GLN A 1 266 ? 7.328 31.422 -8.734 1 91.12 266 GLN A CA 1
ATOM 2085 C C . GLN A 1 266 ? 6.18 30.469 -9.078 1 91.12 266 GLN A C 1
ATOM 2087 O O . GLN A 1 266 ? 5.02 30.875 -9.125 1 91.12 266 GLN A O 1
ATOM 2092 N N . ASP A 1 267 ? 6.566 29.234 -9.297 1 88.38 267 ASP A N 1
ATOM 2093 C CA . ASP A 1 267 ? 5.543 28.234 -9.57 1 88.38 267 ASP A CA 1
ATOM 2094 C C . ASP A 1 267 ? 4.59 28.078 -8.383 1 88.38 267 ASP A C 1
ATOM 2096 O O . ASP A 1 267 ? 3.377 27.953 -8.57 1 88.38 267 ASP A O 1
ATOM 2100 N N . LEU A 1 268 ? 5.18 28.094 -7.258 1 92.81 268 LEU A N 1
ATOM 2101 C CA . LEU A 1 268 ? 4.371 28 -6.047 1 92.81 268 LEU A CA 1
ATOM 2102 C C . LEU A 1 268 ? 3.418 29.172 -5.93 1 92.81 268 LEU A C 1
ATOM 2104 O O . LEU A 1 268 ? 2.242 29 -5.602 1 92.81 268 LEU A O 1
ATOM 2108 N N . LEU A 1 269 ? 3.949 30.359 -6.215 1 94.19 269 LEU A N 1
ATOM 2109 C CA . LEU A 1 269 ? 3.141 31.562 -6.109 1 94.19 269 LEU A CA 1
ATOM 2110 C C . LEU A 1 269 ? 1.979 31.531 -7.098 1 94.19 269 LEU A C 1
ATOM 2112 O O . LEU A 1 269 ? 0.832 31.781 -6.719 1 94.19 269 LEU A O 1
ATOM 2116 N N . ASP A 1 270 ? 2.25 31.172 -8.32 1 93.25 270 ASP A N 1
ATOM 2117 C CA . ASP A 1 270 ? 1.225 31.156 -9.359 1 93.25 270 ASP A CA 1
ATOM 2118 C C . ASP A 1 270 ? 0.117 30.156 -9.031 1 93.25 270 ASP A C 1
ATOM 2120 O O . ASP A 1 270 ? -1.067 30.469 -9.18 1 93.25 270 ASP A O 1
ATOM 2124 N N . ASN A 1 271 ? 0.535 29.062 -8.609 1 93 271 ASN A N 1
ATOM 2125 C CA . ASN A 1 271 ? -0.443 28.031 -8.305 1 93 271 ASN A CA 1
ATOM 2126 C C . ASN A 1 271 ? -1.207 28.328 -7.02 1 93 271 ASN A C 1
ATOM 2128 O O . ASN A 1 271 ? -2.385 28 -6.895 1 93 271 ASN A O 1
ATOM 2132 N N . PHE A 1 272 ? -0.51 28.938 -6.043 1 94.81 272 PHE A N 1
ATOM 2133 C CA . PHE A 1 272 ? -1.148 29.359 -4.805 1 94.81 272 PHE A CA 1
ATOM 2134 C C . PHE A 1 272 ? -2.24 30.391 -5.09 1 94.81 272 PHE A C 1
ATOM 2136 O O . PHE A 1 272 ? -3.357 30.266 -4.582 1 94.81 272 PHE A O 1
ATOM 2143 N N . LEU A 1 273 ? -1.919 31.344 -5.93 1 94.94 273 LEU A N 1
ATOM 2144 C CA . LEU A 1 273 ? -2.861 32.406 -6.277 1 94.94 273 LEU A CA 1
ATOM 2145 C C . LEU A 1 273 ? -4.023 31.859 -7.098 1 94.94 273 LEU A C 1
ATOM 2147 O O . LEU A 1 273 ? -5.172 32.25 -6.898 1 94.94 273 LEU A O 1
ATOM 2151 N N . LYS A 1 274 ? -3.719 30.953 -7.891 1 91.94 274 LYS A N 1
ATOM 2152 C CA . LYS A 1 274 ? -4.762 30.328 -8.703 1 91.94 274 LYS A CA 1
ATOM 2153 C C . LYS A 1 274 ? -5.723 29.516 -7.844 1 91.94 274 LYS A C 1
ATOM 2155 O O . LYS A 1 274 ? -6.934 29.547 -8.047 1 91.94 274 LYS A O 1
ATOM 2160 N N . ALA A 1 275 ? -5.176 28.812 -6.914 1 93.12 275 ALA A N 1
ATOM 2161 C CA . ALA A 1 275 ? -5.98 27.969 -6.043 1 93.12 275 ALA A CA 1
ATOM 2162 C C . ALA A 1 275 ? -6.898 28.797 -5.156 1 93.12 275 ALA A C 1
ATOM 2164 O O . ALA A 1 275 ? -8.016 28.375 -4.84 1 93.12 275 ALA A O 1
ATOM 2165 N N . LEU A 1 276 ? -6.438 29.969 -4.75 1 94.69 276 LEU A N 1
ATOM 2166 C CA . LEU A 1 276 ? -7.199 30.812 -3.832 1 94.69 276 LEU A CA 1
ATOM 2167 C C . LEU A 1 276 ? -7.871 31.953 -4.574 1 94.69 276 LEU A C 1
ATOM 2169 O O . LEU A 1 276 ? -8.117 33 -3.996 1 94.69 276 LEU A O 1
ATOM 2173 N N . SER A 1 277 ? -8.133 31.797 -5.77 1 91.81 277 SER A N 1
ATOM 2174 C CA . SER A 1 277 ? -8.688 32.875 -6.602 1 91.81 277 SER A CA 1
ATOM 2175 C C . SER A 1 277 ? -10.023 33.344 -6.066 1 91.81 277 SER A C 1
ATOM 2177 O O . SER A 1 277 ? -10.391 34.5 -6.246 1 91.81 277 SER A O 1
ATOM 2179 N N . ASP A 1 278 ? -10.695 32.531 -5.328 1 91.38 278 ASP A N 1
ATOM 2180 C CA . ASP A 1 278 ? -12.031 32.875 -4.855 1 91.38 278 ASP A CA 1
ATOM 2181 C C . ASP A 1 278 ? -11.969 33.594 -3.508 1 91.38 278 ASP A C 1
ATOM 2183 O O . ASP A 1 278 ? -12.984 34.094 -3.016 1 91.38 278 ASP A O 1
ATOM 2187 N N . ILE A 1 279 ? -10.859 33.656 -2.908 1 93.25 279 ILE A N 1
ATOM 2188 C CA . ILE A 1 279 ? -10.688 34.312 -1.607 1 93.25 279 ILE A CA 1
ATOM 2189 C C . ILE A 1 279 ? -9.852 35.562 -1.763 1 93.25 279 ILE A C 1
ATOM 2191 O O . ILE A 1 279 ? -8.758 35.531 -2.33 1 93.25 279 ILE A O 1
ATOM 2195 N N . PRO A 1 280 ? -10.375 36.656 -1.275 1 90.38 280 PRO A N 1
ATOM 2196 C CA . PRO A 1 280 ? -9.555 37.875 -1.322 1 90.38 280 PRO A CA 1
ATOM 2197 C C . PRO A 1 280 ? -8.25 37.719 -0.54 1 90.38 280 PRO A C 1
ATOM 2199 O O . PRO A 1 280 ? -8.258 37.281 0.614 1 90.38 280 PRO A O 1
ATOM 2202 N N . LEU A 1 281 ? -7.191 38.125 -1.044 1 91.31 281 LEU A N 1
ATOM 2203 C CA . LEU A 1 281 ? -5.867 37.969 -0.458 1 91.31 281 LEU A CA 1
ATOM 2204 C C . LEU A 1 281 ? -5.711 38.812 0.796 1 91.31 281 LEU A C 1
ATOM 2206 O O . LEU A 1 281 ? -4.895 38.5 1.666 1 91.31 281 LEU A O 1
ATOM 2210 N N . SER A 1 282 ? -6.457 39.875 0.882 1 90 282 SER A N 1
ATOM 2211 C CA . SER A 1 282 ? -6.383 40.75 2.029 1 90 282 SER A CA 1
ATOM 2212 C C . SER A 1 282 ? -6.867 40.062 3.303 1 90 282 SER A C 1
ATOM 2214 O O . SER A 1 282 ? -6.559 40.531 4.41 1 90 282 SER A O 1
ATOM 2216 N N . LYS A 1 283 ? -7.562 39 3.152 1 93.81 283 LYS A N 1
ATOM 2217 C CA . LYS A 1 283 ? -8.109 38.281 4.309 1 93.81 283 LYS A CA 1
ATOM 2218 C C . LYS A 1 283 ? -7.07 37.344 4.918 1 93.81 283 LYS A C 1
ATOM 2220 O O . LYS A 1 283 ? -7.234 36.875 6.043 1 93.81 283 LYS A O 1
ATOM 2225 N N . ILE A 1 284 ? -6 37.156 4.199 1 95.75 284 ILE A N 1
ATOM 2226 C CA . ILE A 1 284 ? -4.988 36.219 4.676 1 95.75 284 ILE A CA 1
ATOM 2227 C C . ILE A 1 284 ? -4.094 36.906 5.703 1 95.75 284 ILE A C 1
ATOM 2229 O O . ILE A 1 284 ? -3.336 37.844 5.367 1 95.75 284 ILE A O 1
ATOM 2233 N N . LEU A 1 285 ? -4.184 36.438 6.859 1 96.31 285 LEU A N 1
ATOM 2234 C CA . LEU A 1 285 ? -3.436 36.969 7.984 1 96.31 285 LEU A CA 1
ATOM 2235 C C . LEU A 1 285 ? -2.016 36.438 8.023 1 96.31 285 LEU A C 1
ATOM 2237 O O . LEU A 1 285 ? -1.062 37.156 8.273 1 96.31 285 LEU A O 1
ATOM 2241 N N . HIS A 1 286 ? -1.997 35.156 7.793 1 94.81 286 HIS A N 1
ATOM 2242 C CA . HIS A 1 286 ? -0.766 34.406 8.008 1 94.81 286 HIS A CA 1
ATOM 2243 C C . HIS A 1 286 ? -0.717 33.188 7.113 1 94.81 286 HIS A C 1
ATOM 2245 O O . HIS A 1 286 ? -1.758 32.594 6.777 1 94.81 286 HIS A O 1
ATOM 2251 N N . VAL A 1 287 ? 0.544 32.812 6.637 1 95 287 VAL A N 1
ATOM 2252 C CA . VAL A 1 287 ? 0.762 31.594 5.883 1 95 287 VAL A CA 1
ATOM 2253 C C . VAL A 1 287 ? 1.758 30.703 6.625 1 95 287 VAL A C 1
ATOM 2255 O O . VAL A 1 287 ? 2.865 31.141 6.949 1 95 287 VAL A O 1
ATOM 2258 N N . SER A 1 288 ? 1.303 29.531 6.91 1 93.25 288 SER A N 1
ATOM 2259 C CA . SER A 1 288 ? 2.166 28.578 7.598 1 93.25 288 SER A CA 1
ATOM 2260 C C . SER A 1 288 ? 2.732 27.547 6.625 1 93.25 288 SER A C 1
ATOM 2262 O O . SER A 1 288 ? 1.985 26.922 5.863 1 93.25 288 SER A O 1
ATOM 2264 N N . MET A 1 289 ? 4.004 27.344 6.637 1 91.06 289 MET A N 1
ATOM 2265 C CA . MET A 1 289 ? 4.688 26.422 5.727 1 91.06 289 MET A CA 1
ATOM 2266 C C . MET A 1 289 ? 5.992 25.922 6.336 1 91.06 289 MET A C 1
ATOM 2268 O O . MET A 1 289 ? 6.402 26.375 7.406 1 91.06 289 MET A O 1
ATOM 2272 N N . ASP A 1 290 ? 6.562 24.984 5.617 1 87.25 290 ASP A N 1
ATOM 2273 C CA . ASP A 1 290 ? 7.895 24.531 6.008 1 87.25 290 ASP A CA 1
ATOM 2274 C C . ASP A 1 290 ? 8.961 25.547 5.605 1 87.25 290 ASP A C 1
ATOM 2276 O O . ASP A 1 290 ? 8.656 26.531 4.938 1 87.25 290 ASP A O 1
ATOM 2280 N N . GLY A 1 291 ? 10.203 25.359 6.031 1 81.5 291 GLY A N 1
ATOM 2281 C CA . GLY A 1 291 ? 11.141 26.469 5.973 1 81.5 291 GLY A CA 1
ATOM 2282 C C . GLY A 1 291 ? 12.227 26.281 4.934 1 81.5 291 GLY A C 1
ATOM 2283 O O . GLY A 1 291 ? 13.367 26.703 5.141 1 81.5 291 GLY A O 1
ATOM 2284 N N . PRO A 1 292 ? 11.984 25.516 3.885 1 84.12 292 PRO A N 1
ATOM 2285 C CA . PRO A 1 292 ? 13.023 25.516 2.857 1 84.12 292 PRO A CA 1
ATOM 2286 C C . PRO A 1 292 ? 13.164 26.859 2.148 1 84.12 292 PRO A C 1
ATOM 2288 O O . PRO A 1 292 ? 12.281 27.719 2.25 1 84.12 292 PRO A O 1
ATOM 2291 N N . ASN A 1 293 ? 14.258 27.094 1.54 1 86.06 293 ASN A N 1
ATOM 2292 C CA . ASN A 1 293 ? 14.547 28.375 0.902 1 86.06 293 ASN A CA 1
ATOM 2293 C C . ASN A 1 293 ? 13.508 28.719 -0.17 1 86.06 293 ASN A C 1
ATOM 2295 O O . ASN A 1 293 ? 13.141 29.875 -0.343 1 86.06 293 ASN A O 1
ATOM 2299 N N . VAL A 1 294 ? 13.055 27.734 -0.79 1 89.69 294 VAL A N 1
ATOM 2300 C CA . VAL A 1 294 ? 12.07 27.953 -1.852 1 89.69 294 VAL A CA 1
ATOM 2301 C C . VAL A 1 294 ? 10.781 28.516 -1.26 1 89.69 294 VAL A C 1
ATOM 2303 O O . VAL A 1 294 ? 10.18 29.422 -1.824 1 89.69 294 VAL A O 1
ATOM 2306 N N . ASN A 1 295 ? 10.383 28 -0.129 1 90.5 295 ASN A N 1
ATOM 2307 C CA . ASN A 1 295 ? 9.164 28.453 0.523 1 90.5 295 ASN A CA 1
ATOM 2308 C C . ASN A 1 295 ? 9.312 29.859 1.076 1 90.5 295 ASN A C 1
ATOM 2310 O O . ASN A 1 295 ? 8.359 30.641 1.085 1 90.5 295 ASN A O 1
ATOM 2314 N N . LEU A 1 296 ? 10.539 30.172 1.526 1 90.69 296 LEU A N 1
ATOM 2315 C CA . LEU A 1 296 ? 10.797 31.516 2.018 1 90.69 296 LEU A CA 1
ATOM 2316 C C . LEU A 1 296 ? 10.758 32.531 0.877 1 90.69 296 LEU A C 1
ATOM 2318 O O . LEU A 1 296 ? 10.227 33.625 1.037 1 90.69 296 LEU A O 1
ATOM 2322 N N . SER A 1 297 ? 11.312 32.094 -0.226 1 92.94 297 SER A N 1
ATOM 2323 C CA . SER A 1 297 ? 11.242 32.938 -1.409 1 92.94 297 SER A CA 1
ATOM 2324 C C . SER A 1 297 ? 9.805 33.156 -1.869 1 92.94 297 SER A C 1
ATOM 2326 O O . SER A 1 297 ? 9.422 34.25 -2.283 1 92.94 297 SER A O 1
ATOM 2328 N N . PHE A 1 298 ? 9.047 32.156 -1.81 1 93.88 298 PHE A N 1
ATOM 2329 C CA . PHE A 1 298 ? 7.621 32.219 -2.113 1 93.88 298 PHE A CA 1
ATOM 2330 C C . PHE A 1 298 ? 6.926 33.219 -1.208 1 93.88 298 PHE A C 1
ATOM 2332 O O . PHE A 1 298 ? 6.164 34.062 -1.683 1 93.88 298 PHE A O 1
ATOM 2339 N N . LEU A 1 299 ? 7.199 33.156 0.088 1 94.25 299 LEU A N 1
ATOM 2340 C CA . LEU A 1 299 ? 6.543 34 1.06 1 94.25 299 LEU A CA 1
ATOM 2341 C C . LEU A 1 299 ? 6.875 35.469 0.791 1 94.25 299 LEU A C 1
ATOM 2343 O O . LEU A 1 299 ? 6.008 36.344 0.904 1 94.25 299 LEU A O 1
ATOM 2347 N N . ASN A 1 300 ? 8.102 35.719 0.451 1 93.56 300 ASN A N 1
ATOM 2348 C CA . ASN A 1 300 ? 8.516 37.094 0.13 1 93.56 300 ASN A CA 1
ATOM 2349 C C . ASN A 1 300 ? 7.812 37.594 -1.12 1 93.56 300 ASN A C 1
ATOM 2351 O O . ASN A 1 300 ? 7.371 38.75 -1.157 1 93.56 300 ASN A O 1
ATOM 2355 N N . LYS A 1 301 ? 7.73 36.75 -2.047 1 94.94 301 LYS A N 1
ATOM 2356 C CA . LYS A 1 301 ? 7.055 37.156 -3.283 1 94.94 301 LYS A CA 1
ATOM 2357 C C . LYS A 1 301 ? 5.566 37.375 -3.045 1 94.94 301 LYS A C 1
ATOM 2359 O O . LYS A 1 301 ? 4.965 38.25 -3.652 1 94.94 301 LYS A O 1
ATOM 2364 N N . LEU A 1 302 ? 5.027 36.562 -2.254 1 95.19 302 LEU A N 1
ATOM 2365 C CA . LEU A 1 302 ? 3.615 36.719 -1.929 1 95.19 302 LEU A CA 1
ATOM 2366 C C . LEU A 1 302 ? 3.365 38.031 -1.21 1 95.19 302 LEU A C 1
ATOM 2368 O O . LEU A 1 302 ? 2.395 38.719 -1.507 1 95.19 302 LEU A O 1
ATOM 2372 N N . GLU A 1 303 ? 4.188 38.312 -0.221 1 93.75 303 GLU A N 1
ATOM 2373 C CA . GLU A 1 303 ? 4.086 39.594 0.502 1 93.75 303 GLU A CA 1
ATOM 2374 C C . GLU A 1 303 ? 4.18 40.781 -0.449 1 93.75 303 GLU A C 1
ATOM 2376 O O . GLU A 1 303 ? 3.408 41.719 -0.336 1 93.75 303 GLU A O 1
ATOM 2381 N N . GLU A 1 304 ? 5.105 40.688 -1.355 1 93.38 304 GLU A N 1
ATOM 2382 C CA . GLU A 1 304 ? 5.262 41.75 -2.35 1 93.38 304 GLU A CA 1
ATOM 2383 C C . GLU A 1 304 ? 4.012 41.875 -3.221 1 93.38 304 GLU A C 1
ATOM 2385 O O . GLU A 1 304 ? 3.568 42.969 -3.52 1 93.38 304 GLU A O 1
ATOM 2390 N N . HIS A 1 305 ? 3.535 40.75 -3.559 1 94.25 305 HIS A N 1
ATOM 2391 C CA . HIS A 1 305 ? 2.344 40.75 -4.398 1 94.25 305 HIS A CA 1
ATOM 2392 C C . HIS A 1 305 ? 1.154 41.375 -3.678 1 94.25 305 HIS A C 1
ATOM 2394 O O . HIS A 1 305 ? 0.418 42.156 -4.266 1 94.25 305 HIS A O 1
ATOM 2400 N N . ILE A 1 306 ? 0.958 41.062 -2.438 1 93.31 306 ILE A N 1
ATOM 2401 C CA . ILE A 1 306 ? -0.158 41.562 -1.65 1 93.31 306 ILE A CA 1
ATOM 2402 C C . ILE A 1 306 ? 0.014 43.062 -1.432 1 93.31 306 ILE A C 1
ATOM 2404 O O . ILE A 1 306 ? -0.946 43.844 -1.55 1 93.31 306 ILE A O 1
ATOM 2408 N N . ASN A 1 307 ? 1.221 43.469 -1.109 1 92 307 ASN A N 1
ATOM 2409 C CA . ASN A 1 307 ? 1.5 44.875 -0.867 1 92 307 ASN A CA 1
ATOM 2410 C C . ASN A 1 307 ? 1.287 45.719 -2.123 1 92 307 ASN A C 1
ATOM 2412 O O . ASN A 1 307 ? 0.88 46.875 -2.041 1 92 307 ASN A O 1
ATOM 2416 N N . ASN A 1 308 ? 1.578 45.125 -3.223 1 91.31 308 ASN A N 1
ATOM 2417 C CA . ASN A 1 308 ? 1.382 45.812 -4.484 1 91.31 308 ASN A CA 1
ATOM 2418 C C . ASN A 1 308 ? -0.096 45.906 -4.852 1 91.31 308 ASN A C 1
ATOM 2420 O O . ASN A 1 308 ? -0.545 46.938 -5.383 1 91.31 308 ASN A O 1
ATOM 2424 N N . GLU A 1 309 ? -0.752 44.906 -4.57 1 89.56 309 GLU A N 1
ATOM 2425 C CA . GLU A 1 309 ? -2.174 44.875 -4.898 1 89.56 309 GLU A CA 1
ATOM 2426 C C . GLU A 1 309 ? -2.986 45.719 -3.93 1 89.56 309 GLU A C 1
ATOM 2428 O O . GLU A 1 309 ? -3.975 46.344 -4.32 1 89.56 309 GLU A O 1
ATOM 2433 N N . TYR A 1 310 ? -2.574 45.656 -2.625 1 89.81 310 TYR A N 1
ATOM 24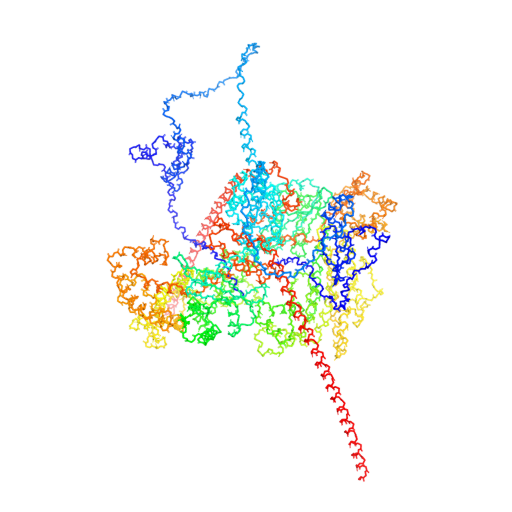34 C CA . TYR A 1 310 ? -3.273 46.406 -1.59 1 89.81 310 TYR A CA 1
ATOM 2435 C C . TYR A 1 310 ? -2.305 47.281 -0.808 1 89.81 310 TYR A C 1
ATOM 2437 O O . TYR A 1 310 ? -2.043 47.031 0.371 1 89.81 310 TYR A O 1
ATOM 2445 N N . PRO A 1 311 ? -1.899 48.375 -1.258 1 85.69 311 PRO A N 1
ATOM 2446 C CA . PRO A 1 311 ? -0.891 49.188 -0.581 1 85.69 311 PRO A CA 1
ATOM 2447 C C . PRO A 1 311 ? -1.384 49.75 0.751 1 85.69 311 PRO A C 1
ATOM 2449 O O . PRO A 1 311 ? -0.624 49.812 1.721 1 85.69 311 PRO A O 1
ATOM 2452 N N . ASP A 1 312 ? -2.553 50.156 0.844 1 83.44 312 ASP A N 1
ATOM 2453 C CA . ASP A 1 312 ? -3.086 50.75 2.076 1 83.44 312 ASP A CA 1
ATOM 2454 C C . ASP A 1 312 ? -3.986 49.75 2.801 1 83.44 312 ASP A C 1
ATOM 2456 O O . ASP A 1 312 ? -4.742 50.125 3.697 1 83.44 312 ASP A O 1
ATOM 2460 N N . GLY A 1 313 ? -3.771 48.469 2.428 1 88 313 GLY A N 1
ATOM 2461 C CA . GLY A 1 313 ? -4.66 47.469 3.002 1 88 313 GLY A CA 1
ATOM 2462 C C . GLY A 1 313 ? -3.998 46.625 4.07 1 88 313 GLY A C 1
ATOM 2463 O O . GLY A 1 313 ? -3.033 47.062 4.703 1 88 313 GLY A O 1
ATOM 2464 N N . LYS A 1 314 ? -4.594 45.531 4.441 1 91.75 314 LYS A N 1
ATOM 2465 C CA . LYS A 1 314 ? -4.094 44.562 5.43 1 91.75 314 LYS A CA 1
ATOM 2466 C C . LYS A 1 314 ? -2.861 43.844 4.906 1 91.75 314 LYS A C 1
ATOM 2468 O O . LYS A 1 314 ? -2.828 43.406 3.75 1 91.75 314 LYS A O 1
ATOM 2473 N N . HIS A 1 315 ? -1.883 43.719 5.727 1 92.56 315 HIS A N 1
ATOM 2474 C CA . HIS A 1 315 ? -0.634 43.094 5.328 1 92.56 315 HIS A CA 1
ATOM 2475 C C . HIS A 1 315 ? -0.485 41.719 5.98 1 92.56 315 HIS A C 1
ATOM 2477 O O . HIS A 1 315 ? -1.113 41.438 7.004 1 92.56 315 HIS A O 1
ATOM 2483 N N . LEU A 1 316 ? 0.385 40.969 5.355 1 94.19 316 LEU A N 1
ATOM 2484 C CA . LEU A 1 316 ? 0.705 39.625 5.852 1 94.19 316 LEU A CA 1
ATOM 2485 C C . LEU A 1 316 ? 1.617 39.719 7.07 1 94.19 316 LEU A C 1
ATOM 2487 O O . LEU A 1 316 ? 2.529 40.531 7.117 1 94.19 316 LEU A O 1
ATOM 2491 N N . ILE A 1 317 ? 1.38 38.844 8.023 1 95.12 317 ILE A N 1
ATOM 2492 C CA . ILE A 1 317 ? 2.219 38.812 9.219 1 95.12 317 ILE A CA 1
ATOM 2493 C C . ILE A 1 317 ? 3.076 37.562 9.219 1 95.12 317 ILE A C 1
ATOM 2495 O O . ILE A 1 317 ? 2.562 36.438 9.031 1 95.12 317 ILE A O 1
ATOM 2499 N N . LYS A 1 318 ? 4.305 37.719 9.469 1 90.94 318 LYS A N 1
ATOM 2500 C CA . LYS A 1 318 ? 5.246 36.594 9.477 1 90.94 318 LYS A CA 1
ATOM 2501 C C . LYS A 1 318 ? 5.551 36.156 10.898 1 90.94 318 LYS A C 1
ATOM 2503 O O . LYS A 1 318 ? 5.797 36.969 11.781 1 90.94 318 LYS A O 1
ATOM 2508 N N . MET A 1 319 ? 5.395 34.906 11.125 1 90.19 319 MET A N 1
ATOM 2509 C CA . MET A 1 319 ? 5.68 34.344 12.438 1 90.19 319 MET A CA 1
ATOM 2510 C C . MET A 1 319 ? 6.715 33.219 12.336 1 90.19 319 MET A C 1
ATOM 2512 O O . MET A 1 319 ? 6.848 32.406 13.258 1 90.19 319 MET A O 1
ATOM 2516 N N . GLY A 1 320 ? 7.348 33.25 11.25 1 85.19 320 GLY A N 1
ATOM 2517 C CA . GLY A 1 320 ? 8.352 32.188 11.062 1 85.19 320 GLY A CA 1
ATOM 2518 C C . GLY A 1 320 ? 7.785 30.938 10.43 1 85.19 320 GLY A C 1
ATOM 2519 O O . GLY A 1 320 ? 6.617 30.906 10.039 1 85.19 320 GLY A O 1
ATOM 2520 N N . THR A 1 321 ? 8.68 29.938 10.336 1 87.81 321 THR A N 1
ATOM 2521 C CA . THR A 1 321 ? 8.305 28.672 9.711 1 87.81 321 THR A CA 1
ATOM 2522 C C . THR A 1 321 ? 7.887 27.656 10.758 1 87.81 321 THR A C 1
ATOM 2524 O O . THR A 1 321 ? 7.883 27.953 11.961 1 87.81 321 THR A O 1
ATOM 2527 N N . CYS A 1 322 ? 7.469 26.516 10.336 1 88.06 322 CYS A N 1
ATOM 2528 C CA . CYS A 1 322 ? 6.984 25.484 11.242 1 88.06 322 CYS A CA 1
ATOM 2529 C C . CYS A 1 322 ? 8.055 25.094 12.258 1 88.06 322 CYS A C 1
ATOM 2531 O O . CYS A 1 322 ? 9.133 24.625 11.883 1 88.06 322 CYS A O 1
ATOM 2533 N N . GLY A 1 323 ? 7.715 25.297 13.531 1 86.44 323 GLY A N 1
ATOM 2534 C CA . GLY A 1 323 ? 8.641 25 14.617 1 86.44 323 GLY A CA 1
ATOM 2535 C C . GLY A 1 323 ? 8.984 23.516 14.711 1 86.44 323 GLY A C 1
ATOM 2536 O O . GLY A 1 323 ? 10.086 23.156 15.125 1 86.44 323 GLY A O 1
ATOM 2537 N N . LEU A 1 324 ? 8.086 22.672 14.344 1 88.69 324 LEU A N 1
ATOM 2538 C CA . LEU A 1 324 ? 8.297 21.234 14.414 1 88.69 324 LEU A CA 1
ATOM 2539 C C . LEU A 1 324 ? 9.398 20.812 13.445 1 88.69 324 LEU A C 1
ATOM 2541 O O . LEU A 1 324 ? 10.289 20.047 13.812 1 88.69 324 LEU A O 1
ATOM 2545 N N . HIS A 1 325 ? 9.359 21.328 12.25 1 89.19 325 HIS A N 1
ATOM 2546 C CA . HIS A 1 325 ? 10.352 20.984 11.242 1 89.19 325 HIS A CA 1
ATOM 2547 C C . HIS A 1 325 ? 11.727 21.547 11.602 1 89.19 325 HIS A C 1
ATOM 2549 O O . HIS A 1 325 ? 12.75 20.938 11.289 1 89.19 325 HIS A O 1
ATOM 2555 N N . VAL A 1 326 ? 11.727 22.641 12.234 1 90.81 326 VAL A N 1
ATOM 2556 C CA . VAL A 1 326 ? 12.984 23.25 12.648 1 90.81 326 VAL A CA 1
ATOM 2557 C C . VAL A 1 326 ? 13.688 22.375 13.672 1 90.81 326 VAL A C 1
ATOM 2559 O O . VAL A 1 326 ? 14.898 22.141 13.57 1 90.81 326 VAL A O 1
ATOM 2562 N N . ILE A 1 327 ? 12.922 21.859 14.609 1 91.62 327 ILE A N 1
ATOM 2563 C CA . ILE A 1 327 ? 13.5 21.016 15.648 1 91.62 327 ILE A CA 1
ATOM 2564 C C . ILE A 1 327 ? 14.008 19.719 15.031 1 91.62 327 ILE A C 1
ATOM 2566 O O . ILE A 1 327 ? 15.094 19.25 15.375 1 91.62 327 ILE A O 1
ATOM 2570 N N . HIS A 1 328 ? 13.258 19.188 14.203 1 88.69 328 HIS A N 1
ATOM 2571 C CA . HIS A 1 328 ? 13.68 17.984 13.516 1 88.69 328 HIS A CA 1
ATOM 2572 C C . HIS A 1 328 ? 14.953 18.219 12.703 1 88.69 328 HIS A C 1
ATOM 2574 O O . HIS A 1 328 ? 15.875 17.406 12.727 1 88.69 328 HIS A O 1
ATOM 2580 N N . GLY A 1 329 ? 14.922 19.359 11.977 1 89.5 329 GLY A N 1
ATOM 2581 C CA . GLY A 1 329 ? 16.094 19.734 11.203 1 89.5 329 GLY A CA 1
ATOM 2582 C C . GLY A 1 329 ? 17.312 19.984 12.062 1 89.5 329 GLY A C 1
ATOM 2583 O O . GLY A 1 329 ? 18.438 19.688 11.656 1 89.5 329 GLY A O 1
ATOM 2584 N N . ALA A 1 330 ? 17.078 20.453 13.211 1 93.38 330 ALA A N 1
ATOM 2585 C CA . ALA A 1 330 ? 18.188 20.734 14.133 1 93.38 330 ALA A CA 1
ATOM 2586 C C . ALA A 1 330 ? 18.828 19.438 14.633 1 93.38 330 ALA A C 1
ATOM 2588 O O . ALA A 1 330 ? 20.047 19.344 14.719 1 93.38 330 ALA A O 1
ATOM 2589 N N . MET A 1 331 ? 18.031 18.484 14.906 1 91.62 331 MET A N 1
ATOM 2590 C CA . MET A 1 331 ? 18.547 17.188 15.32 1 91.62 331 MET A CA 1
ATOM 2591 C C . MET A 1 331 ? 19.391 16.562 14.219 1 91.62 331 MET A C 1
ATOM 2593 O O . MET A 1 331 ? 20.469 16.016 14.492 1 91.62 331 MET A O 1
ATOM 2597 N N . LYS A 1 332 ? 18.938 16.656 13.062 1 90.44 332 LYS A N 1
ATOM 2598 C CA . LYS A 1 332 ? 19.672 16.109 11.922 1 90.44 332 LYS A CA 1
ATOM 2599 C C . LYS A 1 332 ? 21.016 16.828 11.734 1 90.44 332 LYS A C 1
ATOM 2601 O O . LYS A 1 332 ? 22.031 16.188 11.477 1 90.44 332 LYS A O 1
ATOM 2606 N N . ALA A 1 333 ? 20.969 18.141 11.844 1 92.69 333 ALA A N 1
ATOM 2607 C CA . ALA A 1 333 ? 22.172 18.938 11.688 1 92.69 333 ALA A CA 1
ATOM 2608 C C . ALA A 1 333 ? 23.203 18.594 12.773 1 92.69 333 ALA A C 1
ATOM 2610 O O . ALA A 1 333 ? 24.406 18.531 12.508 1 92.69 333 ALA A O 1
ATOM 2611 N N . GLY A 1 334 ? 22.688 18.422 13.945 1 94.81 334 GLY A N 1
ATOM 2612 C CA . GLY A 1 334 ? 23.578 18.016 15.031 1 94.81 334 GLY A CA 1
ATOM 2613 C C . GLY A 1 334 ? 24.25 16.688 14.766 1 94.81 334 GLY A C 1
ATOM 2614 O O . GLY A 1 334 ? 25.484 16.578 14.906 1 94.81 334 GLY A O 1
ATOM 2615 N N . LEU A 1 335 ? 23.578 15.742 14.328 1 93.12 335 LEU A N 1
ATOM 2616 C CA . LEU A 1 335 ? 24.109 14.398 14.117 1 93.12 335 LEU A CA 1
ATOM 2617 C C . LEU A 1 335 ? 25 14.359 12.883 1 93.12 335 LEU A C 1
ATOM 2619 O O . LEU A 1 335 ? 25.922 13.539 12.805 1 93.12 335 LEU A O 1
ATOM 2623 N N . LYS A 1 336 ? 24.781 15.203 11.945 1 93.62 336 LYS A N 1
ATOM 2624 C CA . LYS A 1 336 ? 25.609 15.266 10.742 1 93.62 336 LYS A CA 1
ATOM 2625 C C . LYS A 1 336 ? 26.953 15.906 11.023 1 93.62 336 LYS A C 1
ATOM 2627 O O . LYS A 1 336 ? 27.891 15.789 10.227 1 93.62 336 LYS A O 1
ATOM 2632 N N . SER A 1 337 ? 27.047 16.609 12.094 1 95.38 337 SER A N 1
ATOM 2633 C CA . SER A 1 337 ? 28.281 17.297 12.438 1 95.38 337 SER A CA 1
ATOM 2634 C C . SER A 1 337 ? 29.391 16.312 12.812 1 95.38 337 SER A C 1
ATOM 2636 O O . SER A 1 337 ? 30.578 16.672 12.812 1 95.38 337 SER A O 1
ATOM 2638 N N . VAL A 1 338 ? 28.984 15.102 13.078 1 95.5 338 VAL A N 1
ATOM 2639 C CA . VAL A 1 338 ? 29.953 14.078 13.445 1 95.5 338 VAL A CA 1
ATOM 2640 C C . VAL A 1 338 ? 29.828 12.891 12.492 1 95.5 338 VAL A C 1
ATOM 2642 O O . VAL A 1 338 ? 28.875 12.797 11.719 1 95.5 338 VAL A O 1
ATOM 2645 N N . ASP A 1 339 ? 30.812 12.039 12.508 1 92.31 339 ASP A N 1
ATOM 2646 C CA . ASP A 1 339 ? 30.844 10.898 11.602 1 92.31 339 ASP A CA 1
ATOM 2647 C C . ASP A 1 339 ? 30.344 9.633 12.297 1 92.31 339 ASP A C 1
ATOM 2649 O O . ASP A 1 339 ? 31 8.586 12.227 1 92.31 339 ASP A O 1
ATOM 2653 N N . TRP A 1 340 ? 29.25 9.711 13.055 1 93.94 340 TRP A N 1
ATOM 2654 C CA . TRP A 1 340 ? 28.688 8.547 13.742 1 93.94 340 TRP A CA 1
ATOM 2655 C C . TRP A 1 340 ? 27.766 7.766 12.82 1 93.94 340 TRP A C 1
ATOM 2657 O O . TRP A 1 340 ? 27.562 6.562 13 1 93.94 340 TRP A O 1
ATOM 2667 N N . ASP A 1 341 ? 27.094 8.312 11.781 1 91.19 341 ASP A N 1
ATOM 2668 C CA . ASP A 1 341 ? 26.172 7.742 10.82 1 91.19 341 ASP A CA 1
ATOM 2669 C C . ASP A 1 341 ? 25.094 6.918 11.516 1 91.19 341 ASP A C 1
ATOM 2671 O O . ASP A 1 341 ? 24.844 5.77 11.141 1 91.19 341 ASP A O 1
ATOM 2675 N N . ILE A 1 342 ? 24.516 7.48 12.531 1 92.06 342 ILE A N 1
ATOM 2676 C CA . ILE A 1 342 ? 23.547 6.789 13.367 1 92.06 342 ILE A CA 1
ATOM 2677 C C . ILE A 1 342 ? 22.297 6.465 12.539 1 92.06 342 ILE A C 1
ATOM 2679 O O . ILE A 1 342 ? 21.75 5.363 12.641 1 92.06 342 ILE A O 1
ATOM 2683 N N . PHE A 1 343 ? 21.891 7.34 11.719 1 89.62 343 PHE A N 1
ATOM 2684 C CA . PHE A 1 343 ? 20.688 7.125 10.914 1 89.62 343 PHE A CA 1
ATOM 2685 C C . PHE A 1 343 ? 20.891 5.977 9.938 1 89.62 343 PHE A C 1
ATOM 2687 O O . PHE A 1 343 ? 19.984 5.168 9.719 1 89.62 343 PHE A O 1
ATOM 2694 N N . ALA A 1 344 ? 22.031 5.887 9.438 1 91.19 344 ALA A N 1
ATOM 2695 C CA . ALA A 1 344 ? 22.344 4.797 8.516 1 91.19 344 ALA A CA 1
ATOM 2696 C C . ALA A 1 344 ? 22.344 3.451 9.242 1 91.19 344 ALA A C 1
ATOM 2698 O O . ALA A 1 344 ? 21.875 2.447 8.703 1 91.19 344 ALA A O 1
ATOM 2699 N N . ILE A 1 345 ? 22.844 3.479 10.414 1 94.19 345 ILE A N 1
ATOM 2700 C CA . ILE A 1 345 ? 22.891 2.26 11.219 1 94.19 345 ILE A CA 1
ATOM 2701 C C . ILE A 1 345 ? 21.484 1.773 11.516 1 94.19 345 ILE A C 1
ATOM 2703 O O . ILE A 1 345 ? 21.172 0.587 11.359 1 94.19 345 ILE A O 1
ATOM 2707 N N . LEU A 1 346 ? 20.641 2.697 11.922 1 93.44 346 LEU A N 1
ATOM 2708 C CA . LEU A 1 346 ? 19.266 2.34 12.25 1 93.44 346 LEU A CA 1
ATOM 2709 C C . LEU A 1 346 ? 18.516 1.836 11.023 1 93.44 346 LEU A C 1
ATOM 2711 O O . LEU A 1 346 ? 17.766 0.862 11.102 1 93.44 346 LEU A O 1
ATOM 2715 N N . ARG A 1 347 ? 18.734 2.463 9.945 1 92.31 347 ARG A N 1
ATOM 2716 C CA . ARG A 1 347 ? 18.109 2.033 8.703 1 92.31 347 ARG A CA 1
ATOM 2717 C C . ARG A 1 347 ? 18.594 0.647 8.297 1 92.31 347 ARG A C 1
ATOM 2719 O O . ARG A 1 347 ? 17.797 -0.207 7.902 1 92.31 347 ARG A O 1
ATOM 2726 N N . ASN A 1 348 ? 19.891 0.419 8.336 1 93.88 348 ASN A N 1
ATOM 2727 C CA . ASN A 1 348 ? 20.469 -0.86 7.945 1 93.88 348 ASN A CA 1
ATOM 2728 C C . ASN A 1 348 ? 20 -1.991 8.852 1 93.88 348 ASN A C 1
ATOM 2730 O O . ASN A 1 348 ? 19.812 -3.119 8.398 1 93.88 348 ASN A O 1
ATOM 2734 N N . LEU A 1 349 ? 19.828 -1.651 10.086 1 94.44 349 LEU A N 1
ATOM 2735 C CA . LEU A 1 349 ? 19.312 -2.648 11.016 1 94.44 349 LEU A CA 1
ATOM 2736 C C . LEU A 1 349 ? 17.906 -3.104 10.609 1 94.44 349 LEU A C 1
ATOM 2738 O O . LEU A 1 349 ? 17.609 -4.297 10.641 1 94.44 349 LEU A O 1
ATOM 2742 N N . TYR A 1 350 ? 17.125 -2.188 10.211 1 93.69 350 TYR A N 1
ATOM 2743 C CA . TYR A 1 350 ? 15.766 -2.514 9.805 1 93.69 350 TYR A CA 1
ATOM 2744 C C . TYR A 1 350 ? 15.758 -3.344 8.531 1 93.69 350 TYR A C 1
ATOM 2746 O O . TYR A 1 350 ? 15.078 -4.371 8.453 1 93.69 350 TYR A O 1
ATOM 2754 N N . TYR A 1 351 ? 16.578 -2.936 7.613 1 93.56 351 TYR A N 1
ATOM 2755 C CA . TYR A 1 351 ? 16.531 -3.553 6.293 1 93.56 351 TYR A CA 1
ATOM 2756 C C . TYR A 1 351 ? 17.234 -4.906 6.305 1 93.56 351 TYR A C 1
ATOM 2758 O O . TYR A 1 351 ? 17.031 -5.723 5.398 1 93.56 351 TYR A O 1
ATOM 2766 N N . LEU A 1 352 ? 18.047 -5.113 7.297 1 93.12 352 LEU A N 1
ATOM 2767 C CA . LEU A 1 352 ? 18.656 -6.426 7.445 1 93.12 352 LEU A CA 1
ATOM 2768 C C . LEU A 1 352 ? 17.594 -7.512 7.594 1 93.12 352 LEU A C 1
ATOM 2770 O O . LEU A 1 352 ? 17.766 -8.633 7.109 1 93.12 352 LEU A O 1
ATOM 2774 N N . PHE A 1 353 ? 16.516 -7.152 8.156 1 93.75 353 PHE A N 1
ATOM 2775 C CA . PHE A 1 353 ? 15.539 -8.172 8.5 1 93.75 353 PHE A CA 1
ATOM 2776 C C . PHE A 1 353 ? 14.227 -7.941 7.762 1 93.75 353 PHE A C 1
ATOM 2778 O O . PHE A 1 353 ? 13.32 -8.766 7.828 1 93.75 353 PHE A O 1
ATOM 2785 N N . LYS A 1 354 ? 14.102 -6.785 7.07 1 93.06 354 LYS A N 1
ATOM 2786 C CA . LYS A 1 354 ? 12.852 -6.477 6.379 1 93.06 354 LYS A CA 1
ATOM 2787 C C . LYS A 1 354 ? 12.602 -7.457 5.238 1 93.06 354 LYS A C 1
ATOM 2789 O O . LYS A 1 354 ? 13.484 -7.688 4.406 1 93.06 354 LYS A O 1
ATOM 2794 N N . ASP A 1 355 ? 11.477 -8.062 5.215 1 91.19 355 ASP A N 1
ATOM 2795 C CA . ASP A 1 355 ? 11.016 -8.93 4.133 1 91.19 355 ASP A CA 1
ATOM 2796 C C . ASP A 1 355 ? 12 -10.078 3.902 1 91.19 355 ASP A C 1
ATOM 2798 O O . ASP A 1 355 ? 12.297 -10.43 2.758 1 91.19 355 ASP A O 1
ATOM 2802 N N . SER A 1 356 ? 12.641 -10.5 4.973 1 91.69 356 SER A N 1
ATOM 2803 C CA . SER A 1 356 ? 13.594 -11.602 4.91 1 91.69 356 SER A CA 1
ATOM 2804 C C . SER A 1 356 ? 13.273 -12.68 5.941 1 91.69 356 SER A C 1
ATOM 2806 O O . SER A 1 356 ? 14 -12.852 6.918 1 91.69 356 SER A O 1
ATOM 2808 N N . PRO A 1 357 ? 12.297 -13.438 5.586 1 88.94 357 PRO A N 1
ATOM 2809 C CA . PRO A 1 357 ? 11.867 -14.461 6.543 1 88.94 357 PRO A CA 1
ATOM 2810 C C . PRO A 1 357 ? 12.977 -15.453 6.883 1 88.94 357 PRO A C 1
ATOM 2812 O O . PRO A 1 357 ? 13.117 -15.859 8.039 1 88.94 357 PRO A O 1
ATOM 2815 N N . ALA A 1 358 ? 13.766 -15.875 5.926 1 87.56 358 ALA A N 1
ATOM 2816 C CA . ALA A 1 358 ? 14.852 -16.828 6.16 1 87.56 358 ALA A CA 1
ATOM 2817 C C . ALA A 1 358 ? 15.875 -16.25 7.133 1 87.56 358 ALA A C 1
ATOM 2819 O O . ALA A 1 358 ? 16.328 -16.938 8.055 1 87.56 358 ALA A O 1
ATOM 2820 N N . ARG A 1 359 ? 16.219 -14.977 6.961 1 90.19 359 ARG A N 1
ATOM 2821 C CA . ARG A 1 359 ? 17.188 -14.336 7.844 1 90.19 359 ARG A CA 1
ATOM 2822 C C . ARG A 1 359 ? 16.641 -14.195 9.258 1 90.19 359 ARG A C 1
ATOM 2824 O O . ARG A 1 359 ? 17.375 -14.32 10.234 1 90.19 359 ARG A O 1
ATOM 2831 N N . ARG A 1 360 ? 15.391 -13.875 9.328 1 92.19 360 ARG A N 1
ATOM 2832 C CA . ARG A 1 360 ? 14.75 -13.758 10.633 1 92.19 360 ARG A CA 1
ATOM 2833 C C . ARG A 1 360 ? 14.766 -15.086 11.375 1 92.19 360 ARG A C 1
ATOM 2835 O O . ARG A 1 360 ? 15.031 -15.133 12.578 1 92.19 360 ARG A O 1
ATOM 2842 N N . ALA A 1 361 ? 14.516 -16.125 10.633 1 88.75 361 ALA A N 1
ATOM 2843 C CA . ALA A 1 361 ? 14.531 -17.453 11.242 1 88.75 361 ALA A CA 1
ATOM 2844 C C . ALA A 1 361 ? 15.945 -17.828 11.688 1 88.75 361 ALA A C 1
ATOM 2846 O O . ALA A 1 361 ? 16.125 -18.375 12.781 1 88.75 361 ALA A O 1
ATOM 2847 N N . ASP A 1 362 ? 16.906 -17.531 10.859 1 89.38 362 ASP A N 1
ATOM 2848 C CA . ASP A 1 362 ? 18.297 -17.812 11.203 1 89.38 362 ASP A CA 1
ATOM 2849 C C . ASP A 1 362 ? 18.75 -16.984 12.414 1 89.38 362 ASP A C 1
ATOM 2851 O O . ASP A 1 362 ? 19.453 -17.5 13.281 1 89.38 362 ASP A O 1
ATOM 2855 N N . PHE A 1 363 ? 18.344 -15.75 12.438 1 94.19 363 PHE A N 1
ATOM 2856 C CA . PHE A 1 363 ? 18.688 -14.867 13.547 1 94.19 363 PHE A CA 1
ATOM 2857 C C . PHE A 1 363 ? 18.141 -15.422 14.859 1 94.19 363 PHE A C 1
ATOM 2859 O O . PHE A 1 363 ? 18.875 -15.492 15.852 1 94.19 363 PHE A O 1
ATOM 2866 N N . THR A 1 364 ? 16.891 -15.844 14.797 1 91.81 364 THR A N 1
ATOM 2867 C CA . THR A 1 364 ? 16.266 -16.375 16 1 91.81 364 THR A CA 1
ATOM 2868 C C . THR A 1 364 ? 16.906 -17.688 16.406 1 91.81 364 THR A C 1
ATOM 2870 O O . THR A 1 364 ? 17.125 -17.953 17.609 1 91.81 364 THR A O 1
ATOM 2873 N N . ARG A 1 365 ? 17.234 -18.5 15.508 1 88.38 365 ARG A N 1
ATOM 2874 C CA . ARG A 1 365 ? 17.844 -19.797 15.789 1 88.38 365 ARG A CA 1
ATOM 2875 C C . ARG A 1 365 ? 19.25 -19.625 16.375 1 88.38 365 ARG A C 1
ATOM 2877 O O . ARG A 1 365 ? 19.609 -20.281 17.344 1 88.38 365 ARG A O 1
ATOM 2884 N N . ILE A 1 366 ? 20 -18.719 15.859 1 90.88 366 ILE A N 1
ATOM 2885 C CA . ILE A 1 366 ? 21.406 -18.547 16.219 1 90.88 366 ILE A CA 1
ATOM 2886 C C . ILE A 1 366 ? 21.516 -17.797 17.547 1 90.88 366 ILE A C 1
ATOM 2888 O O . ILE A 1 366 ? 22.312 -18.172 18.406 1 90.88 366 ILE A O 1
ATOM 2892 N N . THR A 1 367 ? 20.719 -16.781 17.734 1 93.19 367 THR A N 1
ATOM 2893 C CA . THR A 1 367 ? 20.906 -15.906 18.891 1 93.19 367 THR A CA 1
ATOM 2894 C C . THR A 1 367 ? 19.891 -16.219 19.984 1 93.19 367 THR A C 1
ATOM 2896 O O . THR A 1 367 ? 20.078 -15.844 21.141 1 93.19 367 THR A O 1
ATOM 2899 N N . GLY A 1 368 ? 18.75 -16.844 19.562 1 90.5 368 GLY A N 1
ATOM 2900 C CA . GLY A 1 368 ? 17.672 -17.078 20.516 1 90.5 368 GLY A CA 1
ATOM 2901 C C . GLY A 1 368 ? 16.812 -15.852 20.734 1 90.5 368 GLY A C 1
ATOM 2902 O O . GLY A 1 368 ? 15.828 -15.914 21.484 1 90.5 368 GLY A O 1
ATOM 2903 N N . CYS A 1 369 ? 17.172 -14.781 20.047 1 91.88 369 CYS A N 1
ATOM 2904 C CA . CYS A 1 369 ? 16.453 -13.531 20.203 1 91.88 369 CYS A CA 1
ATOM 2905 C C . CYS A 1 369 ? 15.383 -13.391 19.109 1 91.88 369 CYS A C 1
ATOM 2907 O O . CYS A 1 369 ? 15.648 -13.648 17.938 1 91.88 369 CYS A O 1
ATOM 2909 N N . SER A 1 370 ? 14.133 -13.031 19.5 1 91 370 SER A N 1
ATOM 2910 C CA . SER A 1 370 ? 13.055 -12.867 18.531 1 91 370 SER A CA 1
ATOM 2911 C C . SER A 1 370 ? 12.609 -11.414 18.438 1 91 370 SER A C 1
ATOM 2913 O O . SER A 1 370 ? 11.523 -11.125 17.938 1 91 370 SER A O 1
ATOM 2915 N N . ILE A 1 371 ? 13.461 -10.516 18.984 1 93.19 371 ILE A N 1
ATOM 2916 C CA . ILE A 1 371 ? 13.164 -9.094 18.906 1 93.19 371 ILE A CA 1
ATOM 2917 C C . ILE A 1 371 ? 13.828 -8.492 17.656 1 93.19 371 ILE A C 1
ATOM 2919 O O . ILE A 1 371 ? 15.031 -8.656 17.453 1 93.19 371 ILE A O 1
ATOM 2923 N N . PHE A 1 372 ? 13.062 -7.812 16.906 1 94.88 372 PHE A N 1
ATOM 2924 C CA . PHE A 1 372 ? 13.578 -7.258 15.664 1 94.88 372 PHE A CA 1
ATOM 2925 C C . PHE A 1 372 ? 13.547 -5.734 15.695 1 94.88 372 PHE A C 1
ATOM 2927 O O . PHE A 1 372 ? 12.789 -5.141 16.469 1 94.88 372 PHE A O 1
ATOM 2934 N N . PRO A 1 373 ? 14.352 -5.129 14.867 1 93.88 373 PRO A N 1
ATOM 2935 C CA . PRO A 1 373 ? 14.422 -3.666 14.844 1 93.88 373 PRO A CA 1
ATOM 2936 C C . PRO A 1 373 ? 13.133 -3.021 14.344 1 93.88 373 PRO A C 1
ATOM 2938 O O . PRO A 1 373 ? 12.406 -3.625 13.555 1 93.88 373 PRO A O 1
ATOM 2941 N N . LYS A 1 374 ? 12.922 -1.797 14.789 1 91.62 374 LYS A N 1
ATOM 2942 C CA . LYS A 1 374 ? 11.789 -1.005 14.32 1 91.62 374 LYS A CA 1
ATOM 2943 C C . LYS A 1 374 ? 12.156 -0.183 13.094 1 91.62 374 LYS A C 1
ATOM 2945 O O . LYS A 1 374 ? 13.336 0.117 12.867 1 91.62 374 LYS A O 1
ATOM 2950 N N . LYS A 1 375 ? 11.156 0.107 12.352 1 87.88 375 LYS A N 1
ATOM 2951 C CA . LYS A 1 375 ? 11.383 0.904 11.156 1 87.88 375 LYS A CA 1
ATOM 2952 C C . LYS A 1 375 ? 11.812 2.324 11.508 1 87.88 375 LYS A C 1
ATOM 2954 O O . LYS A 1 375 ? 11.156 2.992 12.312 1 87.88 375 LYS A O 1
ATOM 2959 N N . PHE A 1 376 ? 12.875 2.666 10.938 1 86.44 376 PHE A N 1
ATOM 2960 C CA . PHE A 1 376 ? 13.367 4.023 11.141 1 86.44 376 PHE A CA 1
ATOM 2961 C C . PHE A 1 376 ? 12.945 4.934 9.992 1 86.44 376 PHE A C 1
ATOM 2963 O O . PHE A 1 376 ? 13.234 4.652 8.836 1 86.44 376 PHE A O 1
ATOM 2970 N N . CYS A 1 377 ? 12.125 5.84 10.305 1 75 377 CYS A N 1
ATOM 2971 C CA . CYS A 1 377 ? 11.703 6.828 9.312 1 75 377 CYS A CA 1
ATOM 2972 C C . CYS A 1 377 ? 12.359 8.18 9.578 1 75 377 CYS A C 1
ATOM 2974 O O . CYS A 1 377 ? 12.07 8.82 10.594 1 75 377 CYS A O 1
ATOM 2976 N N . ALA A 1 378 ? 13.164 8.555 8.68 1 69.88 378 ALA A N 1
ATOM 2977 C CA . ALA A 1 378 ? 13.945 9.773 8.852 1 69.88 378 ALA A CA 1
ATOM 2978 C C . ALA A 1 378 ? 13.039 11 8.938 1 69.88 378 ALA A C 1
ATOM 2980 O O . ALA A 1 378 ? 13.43 12.023 9.508 1 69.88 378 ALA A O 1
ATOM 2981 N N . VAL A 1 379 ? 11.82 10.805 8.406 1 65.06 379 VAL A N 1
ATOM 2982 C CA . VAL A 1 379 ? 10.961 11.977 8.359 1 65.06 379 VAL A CA 1
ATOM 2983 C C . VAL A 1 379 ? 10.016 11.977 9.562 1 65.06 379 VAL A C 1
ATOM 2985 O O . VAL A 1 379 ? 9.445 13.008 9.914 1 65.06 379 VAL A O 1
ATOM 2988 N N . ARG A 1 380 ? 9.883 10.766 10.258 1 61.94 380 ARG A N 1
ATOM 2989 C CA . ARG A 1 380 ? 8.977 10.664 11.391 1 61.94 380 ARG A CA 1
ATOM 2990 C C . ARG A 1 380 ? 9.734 10.789 12.711 1 61.94 380 ARG A C 1
ATOM 2992 O O . ARG A 1 380 ? 10.164 9.781 13.281 1 61.94 380 ARG A O 1
ATOM 2999 N N . TRP A 1 381 ? 9.766 11.797 13.25 1 67.44 381 TRP A N 1
ATOM 3000 C CA . TRP A 1 381 ? 10.664 12.102 14.359 1 67.44 381 TRP A CA 1
ATOM 3001 C C . TRP A 1 381 ? 10.086 11.617 15.68 1 67.44 381 TRP A C 1
ATOM 3003 O O . TRP A 1 381 ? 10.82 11.422 16.656 1 67.44 381 TRP A O 1
ATOM 3013 N N . LEU A 1 382 ? 8.82 11.297 15.641 1 66.38 382 LEU A N 1
ATOM 3014 C CA . LEU A 1 382 ? 8.18 10.977 16.906 1 66.38 382 LEU A CA 1
ATOM 3015 C C . LEU A 1 382 ? 8.492 9.547 17.344 1 66.38 382 LEU A C 1
ATOM 3017 O O . LEU A 1 382 ? 8.227 9.164 18.484 1 66.38 382 LEU A O 1
ATOM 3021 N N . GLU A 1 383 ? 9.164 8.82 16.531 1 77.31 383 GLU A N 1
ATOM 3022 C CA . GLU A 1 383 ? 9.375 7.422 16.891 1 77.31 383 GLU A CA 1
ATOM 3023 C C . GLU A 1 383 ? 10.867 7.082 16.922 1 77.31 383 GLU A C 1
ATOM 3025 O O . GLU A 1 383 ? 11.242 5.914 17.047 1 77.31 383 GLU A O 1
ATOM 3030 N N . ASN A 1 384 ? 11.633 8.047 16.984 1 84.62 384 ASN A N 1
ATOM 3031 C CA . ASN A 1 384 ? 13.07 7.789 16.922 1 84.62 384 ASN A CA 1
ATOM 3032 C C . ASN A 1 384 ? 13.594 7.199 18.219 1 84.62 384 ASN A C 1
ATOM 3034 O O . ASN A 1 384 ? 14.453 6.312 18.203 1 84.62 384 ASN A O 1
ATOM 3038 N N . SER A 1 385 ? 13.055 7.734 19.359 1 89.31 385 SER A N 1
ATOM 3039 C CA . SER A 1 385 ? 13.547 7.266 20.641 1 89.31 385 SER A CA 1
ATOM 3040 C C . SER A 1 385 ? 13.258 5.781 20.844 1 89.31 385 SER A C 1
ATOM 3042 O O . SER A 1 385 ? 14.117 5.039 21.328 1 89.31 385 SER A O 1
ATOM 3044 N N . ASP A 1 386 ? 12.125 5.379 20.438 1 90.31 386 ASP A N 1
ATOM 3045 C CA . ASP A 1 386 ? 11.758 3.971 20.562 1 90.31 386 ASP A CA 1
ATOM 3046 C C . ASP A 1 386 ? 12.594 3.102 19.625 1 90.31 386 ASP A C 1
ATOM 3048 O O . ASP A 1 386 ? 12.977 1.986 19.984 1 90.31 386 ASP A O 1
ATOM 3052 N N . CYS A 1 387 ? 12.773 3.617 18.469 1 93.06 387 CYS A N 1
ATOM 3053 C CA . CYS A 1 387 ? 13.602 2.902 17.516 1 93.06 387 CYS A CA 1
ATOM 3054 C C . CYS A 1 387 ? 15.023 2.729 18.031 1 93.06 387 CYS A C 1
ATOM 3056 O O . CYS A 1 387 ? 15.617 1.655 17.906 1 93.06 387 CYS A O 1
ATOM 3058 N N . ILE A 1 388 ? 15.547 3.746 18.656 1 94.62 388 ILE A N 1
ATOM 3059 C CA . ILE A 1 388 ? 16.906 3.711 19.172 1 94.62 388 ILE A CA 1
ATOM 3060 C C . ILE A 1 388 ? 16.984 2.777 20.375 1 94.62 388 ILE A C 1
ATOM 3062 O O . ILE A 1 388 ? 17.938 2.027 20.531 1 94.62 388 ILE A O 1
ATOM 3066 N N . ALA A 1 389 ? 15.977 2.867 21.234 1 94.81 389 ALA A N 1
ATOM 3067 C CA . ALA A 1 389 ? 15.922 1.978 22.391 1 94.81 389 ALA A CA 1
ATOM 3068 C C . ALA A 1 389 ? 15.953 0.515 21.953 1 94.81 389 ALA A C 1
ATOM 3070 O O . ALA A 1 389 ? 16.656 -0.303 22.547 1 94.81 389 ALA A O 1
ATOM 3071 N N . ARG A 1 390 ? 15.203 0.246 20.922 1 95.38 390 ARG A N 1
ATOM 3072 C CA . ARG A 1 390 ? 15.18 -1.109 20.391 1 95.38 390 ARG A CA 1
ATOM 3073 C C . ARG A 1 390 ? 16.531 -1.494 19.812 1 95.38 390 ARG A C 1
ATOM 3075 O O . ARG A 1 390 ? 16.969 -2.639 19.938 1 95.38 390 ARG A O 1
ATOM 3082 N N . ALA A 1 391 ? 17.141 -0.591 19.141 1 96.06 391 ALA A N 1
ATOM 3083 C CA . ALA A 1 391 ? 18.469 -0.845 18.578 1 96.06 391 ALA A CA 1
ATOM 3084 C C . ALA A 1 391 ? 19.484 -1.188 19.656 1 96.06 391 ALA A C 1
ATOM 3086 O O . ALA A 1 391 ? 20.297 -2.098 19.5 1 96.06 391 ALA A O 1
ATOM 3087 N N . ILE A 1 392 ? 19.453 -0.499 20.797 1 95.62 392 ILE A N 1
ATOM 3088 C CA . ILE A 1 392 ? 20.359 -0.739 21.906 1 95.62 392 ILE A CA 1
ATOM 3089 C C . ILE A 1 392 ? 20.156 -2.152 22.438 1 95.62 392 ILE A C 1
ATOM 3091 O O . ILE A 1 392 ? 21.125 -2.854 22.75 1 95.62 392 ILE A O 1
ATOM 3095 N N . GLU A 1 393 ? 18.922 -2.535 22.453 1 94.12 393 GLU A N 1
ATOM 3096 C CA . GLU A 1 393 ? 18.578 -3.846 23 1 94.12 393 GLU A CA 1
ATOM 3097 C C . GLU A 1 393 ? 19.109 -4.969 22.109 1 94.12 393 GLU A C 1
ATOM 3099 O O . GLU A 1 393 ? 19.484 -6.031 22.609 1 94.12 393 GLU A O 1
ATOM 3104 N N . ILE A 1 394 ? 19.203 -4.754 20.828 1 95.25 394 ILE A N 1
ATOM 3105 C CA . ILE A 1 394 ? 19.484 -5.871 19.938 1 95.25 394 ILE A CA 1
ATOM 3106 C C . ILE A 1 394 ? 20.906 -5.77 19.422 1 95.25 394 ILE A C 1
ATOM 3108 O O . ILE A 1 394 ? 21.344 -6.57 18.594 1 95.25 394 ILE A O 1
ATOM 3112 N N . VAL A 1 395 ? 21.672 -4.91 19.875 1 94.5 395 VAL A N 1
ATOM 3113 C CA . VAL A 1 395 ? 23.047 -4.723 19.406 1 94.5 395 VAL A CA 1
ATOM 3114 C C . VAL A 1 395 ? 23.844 -6.012 19.609 1 94.5 395 VAL A C 1
ATOM 3116 O O . VAL A 1 395 ? 24.516 -6.488 18.703 1 94.5 395 VAL A O 1
ATOM 3119 N N . GLU A 1 396 ? 23.75 -6.629 20.75 1 92.69 396 GLU A N 1
ATOM 3120 C CA . GLU A 1 396 ? 24.531 -7.809 21.078 1 92.69 396 GLU A CA 1
ATOM 3121 C C . GLU A 1 396 ? 24.094 -9.016 20.25 1 92.69 396 GLU A C 1
ATOM 3123 O O . GLU A 1 396 ? 24.922 -9.68 19.625 1 92.69 396 GLU A O 1
ATOM 3128 N N . PRO A 1 397 ? 22.797 -9.258 20.234 1 95 397 PRO A N 1
ATOM 3129 C CA . PRO A 1 397 ? 22.375 -10.375 19.391 1 95 397 PRO A CA 1
ATOM 3130 C C . PRO A 1 397 ? 22.734 -10.172 17.922 1 95 397 PRO A C 1
ATOM 3132 O O . PRO A 1 397 ? 23.062 -11.141 17.234 1 95 397 PRO A O 1
ATOM 3135 N N . VAL A 1 398 ? 22.672 -8.977 17.375 1 95.31 398 VAL A N 1
ATOM 3136 C CA . VAL A 1 398 ? 23 -8.711 15.977 1 95.31 398 VAL A CA 1
ATOM 3137 C C . VAL A 1 398 ? 24.484 -8.938 15.742 1 95.31 398 VAL A C 1
ATOM 3139 O O . VAL A 1 398 ? 24.875 -9.477 14.703 1 95.31 398 VAL A O 1
ATOM 3142 N N . MET A 1 399 ? 25.297 -8.555 16.703 1 92.75 399 MET A N 1
ATOM 3143 C CA . MET A 1 399 ? 26.734 -8.781 16.594 1 92.75 399 MET A CA 1
ATOM 3144 C C . MET A 1 399 ? 27.062 -10.273 16.547 1 92.75 399 MET A C 1
ATOM 3146 O O . MET A 1 399 ? 27.891 -10.703 15.758 1 92.75 399 MET A O 1
ATOM 3150 N N . LYS A 1 400 ? 26.375 -10.984 17.328 1 92 400 LYS A N 1
ATOM 3151 C CA . LYS A 1 400 ? 26.547 -12.438 17.344 1 92 400 LYS A CA 1
ATOM 3152 C C . LYS A 1 400 ? 26.109 -13.047 16.016 1 92 400 LYS A C 1
ATOM 3154 O O . LYS A 1 400 ? 26.797 -13.922 15.469 1 92 400 LYS A O 1
ATOM 3159 N N . TYR A 1 401 ? 25.031 -12.57 15.508 1 93.94 401 TYR A N 1
ATOM 3160 C CA . TYR A 1 401 ? 24.5 -13.07 14.25 1 93.94 401 TYR A CA 1
ATOM 3161 C C . TYR A 1 401 ? 25.438 -12.766 13.094 1 93.94 401 TYR A C 1
ATOM 3163 O O . TYR A 1 401 ? 25.75 -13.641 12.281 1 93.94 401 TYR A O 1
ATOM 3171 N N . LEU A 1 402 ? 25.922 -11.586 13.031 1 92.19 402 LEU A N 1
ATOM 3172 C CA . LEU A 1 402 ? 26.781 -11.164 11.938 1 92.19 402 LEU A CA 1
ATOM 3173 C C . LEU A 1 402 ? 28.141 -11.867 12 1 92.19 402 LEU A C 1
ATOM 3175 O O . LEU A 1 402 ? 28.75 -12.125 10.961 1 92.19 402 LEU A O 1
ATOM 3179 N N . SER A 1 403 ? 28.578 -12.172 13.141 1 88.69 403 SER A N 1
ATOM 3180 C CA . SER A 1 403 ? 29.875 -12.836 13.305 1 88.69 403 SER A CA 1
ATOM 3181 C C . SER A 1 403 ? 29.812 -14.273 12.812 1 88.69 403 SER A C 1
ATOM 3183 O O . SER A 1 403 ? 30.828 -14.828 12.383 1 88.69 403 SER A O 1
ATOM 3185 N N . GLN A 1 404 ? 28.703 -14.852 12.789 1 87.75 404 GLN A N 1
ATOM 3186 C CA . GLN A 1 404 ? 28.547 -16.25 12.391 1 87.75 404 GLN A CA 1
ATOM 3187 C C . GLN A 1 404 ? 28.281 -16.359 10.898 1 87.75 404 GLN A C 1
ATOM 3189 O O . GLN A 1 404 ? 28.375 -17.453 10.328 1 87.75 404 GLN A O 1
ATOM 3194 N N . LEU A 1 405 ? 27.938 -15.289 10.289 1 81.31 405 LEU A N 1
ATOM 3195 C CA . LEU A 1 405 ? 27.688 -15.32 8.852 1 81.31 405 LEU A CA 1
ATOM 3196 C C . LEU A 1 405 ? 29 -15.406 8.078 1 81.31 405 LEU A C 1
ATOM 3198 O O . LEU A 1 405 ? 29.953 -14.688 8.391 1 81.31 405 LEU A O 1
ATOM 3202 N N . LYS A 1 406 ? 29.281 -16.5 7.367 1 67.12 406 LYS A N 1
ATOM 3203 C CA . LYS A 1 406 ? 30.547 -16.75 6.664 1 67.12 406 LYS A CA 1
ATOM 3204 C C . LYS A 1 406 ? 30.75 -15.727 5.551 1 67.12 406 LYS A C 1
ATOM 3206 O O . LYS A 1 406 ? 31.859 -15.219 5.371 1 67.12 406 LYS A O 1
ATOM 3211 N N . HIS A 1 407 ? 29.797 -15.578 4.539 1 64.5 407 HIS A N 1
ATOM 3212 C CA . HIS A 1 407 ? 30.016 -14.727 3.371 1 64.5 407 HIS A CA 1
ATOM 3213 C C . HIS A 1 407 ? 29.109 -13.5 3.414 1 64.5 407 HIS A C 1
ATOM 3215 O O . HIS A 1 407 ? 27.922 -13.602 3.691 1 64.5 407 HIS A O 1
ATOM 3221 N N . THR A 1 408 ? 29.797 -12.297 3.598 1 62.47 408 THR A N 1
ATOM 3222 C CA . THR A 1 408 ? 29.016 -11.07 3.621 1 62.47 408 THR A CA 1
ATOM 3223 C C . THR A 1 408 ? 28.906 -10.469 2.223 1 62.47 408 THR A C 1
ATOM 3225 O O . THR A 1 408 ? 29.75 -9.648 1.831 1 62.47 408 THR A O 1
ATOM 3228 N N . ASP A 1 409 ? 28.141 -10.992 1.387 1 65.75 409 ASP A N 1
ATOM 3229 C CA . ASP A 1 409 ? 28.062 -10.531 0.005 1 65.75 409 ASP A CA 1
ATOM 3230 C C . ASP A 1 409 ? 27.312 -9.203 -0.084 1 65.75 409 ASP A C 1
ATOM 3232 O O . ASP A 1 409 ? 27.359 -8.523 -1.109 1 65.75 409 ASP A O 1
ATOM 3236 N N . SER A 1 410 ? 26.688 -8.742 1.068 1 79.69 410 SER A N 1
ATOM 3237 C CA . SER A 1 410 ? 25.875 -7.543 0.909 1 79.69 410 SER A CA 1
ATOM 3238 C C . SER A 1 410 ? 26.516 -6.344 1.6 1 79.69 410 SER A C 1
ATOM 3240 O O . SER A 1 410 ? 27.156 -6.492 2.645 1 79.69 410 SER A O 1
ATOM 3242 N N . LYS A 1 411 ? 26.578 -5.188 0.934 1 83.31 411 LYS A N 1
ATOM 3243 C CA . LYS A 1 411 ? 27.078 -3.922 1.471 1 83.31 411 LYS A CA 1
ATOM 3244 C C . LYS A 1 411 ? 26.422 -3.598 2.811 1 83.31 411 LYS A C 1
ATOM 3246 O O . LYS A 1 411 ? 27.078 -3.096 3.723 1 83.31 411 LYS A O 1
ATOM 3251 N N . LEU A 1 412 ? 25.25 -3.996 2.943 1 88.38 412 LEU A N 1
ATOM 3252 C CA . LEU A 1 412 ? 24.484 -3.748 4.16 1 88.38 412 LEU A CA 1
ATOM 3253 C C . LEU A 1 412 ? 25.078 -4.52 5.34 1 88.38 412 LEU A C 1
ATOM 3255 O O . LEU A 1 412 ? 25.281 -3.953 6.414 1 88.38 412 LEU A O 1
ATOM 3259 N N . LYS A 1 413 ? 25.453 -5.77 5.137 1 89.31 413 LYS A N 1
ATOM 3260 C CA . LYS A 1 413 ? 26 -6.609 6.195 1 89.31 413 LYS A CA 1
ATOM 3261 C C . LYS A 1 413 ? 27.406 -6.156 6.586 1 89.31 413 LYS A C 1
ATOM 3263 O O . LYS A 1 413 ? 27.75 -6.125 7.77 1 89.31 413 LYS A O 1
ATOM 3268 N N . ALA A 1 414 ? 28.109 -5.711 5.57 1 88.94 414 ALA A N 1
ATOM 3269 C CA . ALA A 1 414 ? 29.469 -5.254 5.82 1 88.94 414 ALA A CA 1
ATOM 3270 C C . ALA A 1 414 ? 29.469 -3.961 6.629 1 88.94 414 ALA A C 1
ATOM 3272 O O . ALA A 1 414 ? 30.266 -3.812 7.566 1 88.94 414 ALA A O 1
ATOM 3273 N N . SER A 1 415 ? 28.578 -3.107 6.238 1 90.88 415 SER A N 1
ATOM 3274 C CA . SER A 1 415 ? 28.484 -1.833 6.945 1 90.88 415 SER A CA 1
ATOM 3275 C C . SER A 1 415 ? 28.047 -2.037 8.391 1 90.88 415 SER A C 1
ATOM 3277 O O . SER A 1 415 ? 28.594 -1.411 9.305 1 90.88 415 SER A O 1
ATOM 3279 N N . LEU A 1 416 ? 27.141 -2.896 8.617 1 92.94 416 LEU A N 1
ATOM 3280 C CA . LEU A 1 416 ? 26.641 -3.156 9.961 1 92.94 416 LEU A CA 1
ATOM 3281 C C . LEU A 1 416 ? 27.703 -3.854 10.805 1 92.94 416 LEU A C 1
ATOM 3283 O O . LEU A 1 416 ? 27.828 -3.584 12 1 92.94 416 LEU A O 1
ATOM 3287 N N . LYS A 1 417 ? 28.484 -4.738 10.18 1 90.88 417 LYS A N 1
ATOM 3288 C CA . LYS A 1 417 ? 29.562 -5.422 10.898 1 90.88 417 LYS A CA 1
ATOM 3289 C C . LYS A 1 417 ? 30.609 -4.438 11.383 1 90.88 417 LYS A C 1
ATOM 3291 O O . LYS A 1 417 ? 31.094 -4.531 12.523 1 90.88 417 LYS A O 1
ATOM 3296 N N . THR A 1 418 ? 30.844 -3.5 10.523 1 90.44 418 THR A N 1
ATOM 3297 C CA . THR A 1 418 ? 31.828 -2.48 10.883 1 90.44 418 THR A CA 1
ATOM 3298 C C . THR A 1 418 ? 31.297 -1.596 12.008 1 90.44 418 THR A C 1
ATOM 3300 O O . THR A 1 418 ? 32.031 -1.273 12.945 1 90.44 418 THR A O 1
ATOM 3303 N N . SER A 1 419 ? 30.062 -1.231 11.953 1 92.69 419 SER A N 1
ATOM 3304 C CA . SER A 1 419 ? 29.469 -0.355 12.953 1 92.69 419 SER A CA 1
ATOM 3305 C C . SER A 1 419 ? 29.312 -1.065 14.289 1 92.69 419 SER A C 1
ATOM 3307 O O . SER A 1 419 ? 29.484 -0.45 15.344 1 92.69 419 SER A O 1
ATOM 3309 N N . MET A 1 420 ? 29.125 -2.311 14.227 1 90.12 420 MET A N 1
ATOM 3310 C CA . MET A 1 420 ? 28.891 -3.07 15.453 1 90.12 420 MET A CA 1
ATOM 3311 C C . MET A 1 420 ? 30.188 -3.363 16.172 1 90.12 420 MET A C 1
ATOM 3313 O O . MET A 1 420 ? 30.203 -3.646 17.375 1 90.12 420 MET A O 1
ATOM 3317 N N . LYS A 1 421 ? 31.203 -3.232 15.477 1 89.12 421 LYS A N 1
ATOM 3318 C CA . LYS A 1 421 ? 32.5 -3.467 16.094 1 89.12 421 LYS A CA 1
ATOM 3319 C C . LYS A 1 421 ? 32.969 -2.254 16.891 1 89.12 421 LYS A C 1
ATOM 3321 O O . LYS A 1 421 ? 33.875 -2.354 17.703 1 89.12 421 LYS A O 1
ATOM 3326 N N . ASP A 1 422 ? 32.312 -1.158 16.703 1 91.44 422 ASP A N 1
ATOM 3327 C CA . ASP A 1 422 ? 32.625 0.041 17.469 1 91.44 422 ASP A CA 1
ATOM 3328 C C . ASP A 1 422 ? 32.25 -0.149 18.953 1 91.44 422 ASP A C 1
ATOM 3330 O O . ASP A 1 422 ? 31.078 -0.335 19.281 1 91.44 422 ASP A O 1
ATOM 3334 N N . PRO A 1 423 ? 33.188 -0.068 19.828 1 91.88 423 PRO A N 1
ATOM 3335 C CA . PRO A 1 423 ? 32.875 -0.288 21.25 1 91.88 423 PRO A CA 1
ATOM 3336 C C . PRO A 1 423 ? 31.969 0.778 21.844 1 91.88 423 PRO A C 1
ATOM 3338 O O . PRO A 1 423 ? 31.312 0.545 22.859 1 91.88 423 PRO A O 1
ATOM 3341 N N . PHE A 1 424 ? 31.875 1.944 21.141 1 94.62 424 PHE A N 1
ATOM 3342 C CA . PHE A 1 424 ? 31.094 3.047 21.672 1 94.62 424 PHE A CA 1
ATOM 3343 C C . PHE A 1 424 ? 29.672 3.012 21.125 1 94.62 424 PHE A C 1
ATOM 3345 O O . PHE A 1 424 ? 28.875 3.922 21.391 1 94.62 424 PHE A O 1
ATOM 3352 N N . ILE A 1 425 ? 29.25 2.045 20.438 1 95.25 425 ILE A N 1
ATOM 3353 C CA . ILE A 1 425 ? 27.984 2.061 19.703 1 95.25 425 ILE A CA 1
ATOM 3354 C C . ILE A 1 425 ? 26.828 2.203 20.688 1 95.25 425 ILE A C 1
ATOM 3356 O O . ILE A 1 425 ? 25.891 2.963 20.438 1 95.25 425 ILE A O 1
ATOM 3360 N N . LYS A 1 426 ? 26.891 1.521 21.766 1 94.88 426 LYS A N 1
ATOM 3361 C CA . LYS A 1 426 ? 25.812 1.612 22.75 1 94.88 426 LYS A CA 1
ATOM 3362 C C . LYS A 1 426 ? 25.797 2.986 23.406 1 94.88 426 LYS A C 1
ATOM 3364 O O . LYS A 1 426 ? 24.719 3.541 23.672 1 94.88 426 LYS A O 1
ATOM 3369 N N . CYS A 1 427 ? 26.953 3.578 23.672 1 95.5 427 CYS A N 1
ATOM 3370 C CA . CYS A 1 427 ? 27.062 4.918 24.25 1 95.5 427 CYS A CA 1
ATOM 3371 C C . CYS A 1 427 ? 26.5 5.965 23.297 1 95.5 427 CYS A C 1
ATOM 3373 O O . CYS A 1 427 ? 25.734 6.836 23.703 1 95.5 427 CYS A O 1
ATOM 3375 N N . LYS A 1 428 ? 26.953 5.801 22.109 1 96.81 428 LYS A N 1
ATOM 3376 C CA . LYS A 1 428 ? 26.5 6.746 21.094 1 96.81 428 LYS A CA 1
ATOM 3377 C C . LYS A 1 428 ? 24.984 6.703 20.938 1 96.81 428 LYS A C 1
ATOM 3379 O O . LYS A 1 428 ? 24.328 7.746 20.906 1 96.81 428 LYS A O 1
ATOM 3384 N N . LEU A 1 429 ? 24.406 5.523 20.891 1 96.56 429 LEU A N 1
ATOM 3385 C CA . LEU A 1 429 ? 22.969 5.355 20.734 1 96.56 429 LEU A CA 1
ATOM 3386 C C . LEU A 1 429 ? 22.234 5.879 21.953 1 96.56 429 LEU A C 1
ATOM 3388 O O . LEU A 1 429 ? 21.188 6.535 21.828 1 96.56 429 LEU A O 1
ATOM 3392 N N . ALA A 1 430 ? 22.734 5.633 23.047 1 96.5 430 ALA A N 1
ATOM 3393 C CA . ALA A 1 430 ? 22.094 6.082 24.281 1 96.5 430 ALA A CA 1
ATOM 3394 C C . ALA A 1 430 ? 22.094 7.605 24.375 1 96.5 430 ALA A C 1
ATOM 3396 O O . ALA A 1 430 ? 21.125 8.203 24.844 1 96.5 430 ALA A O 1
ATOM 3397 N N . PHE A 1 431 ? 23.203 8.227 23.969 1 96.62 431 PHE A N 1
ATOM 3398 C CA . PHE A 1 431 ? 23.281 9.68 23.969 1 96.62 431 PHE A CA 1
ATOM 3399 C C . PHE A 1 431 ? 22.234 10.273 23.031 1 96.62 431 PHE A C 1
ATOM 3401 O O . PHE A 1 431 ? 21.5 11.188 23.406 1 96.62 431 PHE A O 1
ATOM 3408 N N . VAL A 1 432 ? 22.172 9.711 21.875 1 95.38 432 VAL A N 1
ATOM 3409 C CA . VAL A 1 432 ? 21.234 10.211 20.875 1 95.38 432 VAL A CA 1
ATOM 3410 C C . VAL A 1 432 ? 19.797 9.969 21.359 1 95.38 432 VAL A C 1
ATOM 3412 O O . VAL A 1 432 ? 18.906 10.773 21.094 1 95.38 432 VAL A O 1
ATOM 3415 N N . ARG A 1 433 ? 19.547 8.883 22.016 1 94.38 433 ARG A N 1
ATOM 3416 C CA . ARG A 1 433 ? 18.219 8.594 22.547 1 94.38 433 ARG A CA 1
ATOM 3417 C C . ARG A 1 433 ? 17.781 9.656 23.547 1 94.38 433 ARG A C 1
ATOM 3419 O O . ARG A 1 433 ? 16.641 10.109 23.531 1 94.38 433 ARG A O 1
ATOM 3426 N N . SER A 1 434 ? 18.703 10.016 24.391 1 94.12 434 SER A N 1
ATOM 3427 C CA . SER A 1 434 ? 18.406 11.039 25.391 1 94.12 434 SER A CA 1
ATOM 3428 C C . SER A 1 434 ? 18.016 12.359 24.734 1 94.12 434 SER A C 1
ATOM 3430 O O . SER A 1 434 ? 17.078 13.031 25.172 1 94.12 434 SER A O 1
ATOM 3432 N N . LEU A 1 435 ? 18.75 12.711 23.766 1 93.06 435 LEU A N 1
ATOM 3433 C CA . LEU A 1 435 ? 18.438 13.93 23.031 1 93.06 435 LEU A CA 1
ATOM 3434 C C . LEU A 1 435 ? 17.094 13.82 22.328 1 93.06 435 LEU A C 1
ATOM 3436 O O . LEU A 1 435 ? 16.312 14.781 22.312 1 93.06 435 LEU A O 1
ATOM 3440 N N . SER A 1 436 ? 16.859 12.68 21.734 1 91.94 436 SER A N 1
ATOM 3441 C CA . SER A 1 436 ? 15.609 12.445 21.031 1 91.94 436 SER A CA 1
ATOM 3442 C C . SER A 1 436 ? 14.406 12.555 21.969 1 91.94 436 SER A C 1
ATOM 3444 O O . SER A 1 436 ? 13.359 13.078 21.594 1 91.94 436 SER A O 1
ATOM 3446 N N . LEU A 1 437 ? 14.523 12.031 23.125 1 91.88 437 LEU A N 1
ATOM 3447 C CA . LEU A 1 437 ? 13.445 12.078 24.109 1 91.88 437 LEU A CA 1
ATOM 3448 C C . LEU A 1 437 ? 13.094 13.523 24.453 1 91.88 437 LEU A C 1
ATOM 3450 O O . LEU A 1 437 ? 11.922 13.867 24.594 1 91.88 437 LEU A O 1
ATOM 3454 N N . GLN A 1 438 ? 14.109 14.305 24.578 1 91.56 438 GLN A N 1
ATOM 3455 C CA . GLN A 1 438 ? 13.914 15.711 24.906 1 91.56 438 GLN A CA 1
ATOM 3456 C C . GLN A 1 438 ? 13.188 16.438 23.781 1 91.56 438 GLN A C 1
ATOM 3458 O O . GLN A 1 438 ? 12.266 17.234 24.031 1 91.56 438 GLN A O 1
ATOM 3463 N N . CYS A 1 439 ? 13.555 16.219 22.594 1 91.75 439 CYS A N 1
ATOM 3464 C CA . CYS A 1 439 ? 12.945 16.875 21.438 1 91.75 439 CYS A CA 1
ATOM 3465 C C . CYS A 1 439 ? 11.547 16.344 21.188 1 91.75 439 CYS A C 1
ATOM 3467 O O . CYS A 1 439 ? 10.656 17.078 20.781 1 91.75 439 CYS A O 1
ATOM 3469 N N . GLU A 1 440 ? 11.305 15.039 21.438 1 90.5 440 GLU A N 1
ATOM 3470 C CA . GLU A 1 440 ? 10.031 14.391 21.141 1 90.5 440 GLU A CA 1
ATOM 3471 C C . GLU A 1 440 ? 8.922 14.922 22.047 1 90.5 440 GLU A C 1
ATOM 3473 O O . GLU A 1 440 ? 7.758 14.961 21.641 1 90.5 440 GLU A O 1
ATOM 3478 N N . THR A 1 441 ? 9.234 15.297 23.141 1 87.88 441 THR A N 1
ATOM 3479 C CA . THR A 1 441 ? 8.227 15.867 24.031 1 87.88 441 THR A CA 1
ATOM 3480 C C . THR A 1 441 ? 7.617 17.125 23.422 1 87.88 441 THR A C 1
ATOM 3482 O O . THR A 1 441 ? 6.395 17.281 23.406 1 87.88 441 THR A O 1
ATOM 3485 N N . PHE A 1 442 ? 8.445 17.984 22.953 1 90.19 442 PHE A N 1
ATOM 3486 C CA . PHE A 1 442 ? 7.973 19.188 22.281 1 90.19 442 PHE A CA 1
ATOM 3487 C C . PHE A 1 442 ? 7.184 18.812 21.031 1 90.19 442 PHE A C 1
ATOM 3489 O O . PHE A 1 442 ? 6.102 19.359 20.797 1 90.19 442 PHE A O 1
ATOM 3496 N N . LEU A 1 443 ? 7.695 17.922 20.297 1 88.75 443 LEU A N 1
ATOM 3497 C CA . LEU A 1 443 ? 7.086 17.547 19.031 1 88.75 443 LEU A CA 1
ATOM 3498 C C . LEU A 1 443 ? 5.715 16.922 19.234 1 88.75 443 LEU A C 1
ATOM 3500 O O . LEU A 1 443 ? 4.77 17.219 18.5 1 88.75 443 LEU A O 1
ATOM 3504 N N . THR A 1 444 ? 5.543 16.078 20.203 1 87.31 444 THR A N 1
ATOM 3505 C CA . THR A 1 444 ? 4.277 15.414 20.484 1 87.31 444 THR A CA 1
ATOM 3506 C C . THR A 1 444 ? 3.227 16.422 20.938 1 87.31 444 THR A C 1
ATOM 3508 O O . THR A 1 444 ? 2.061 16.344 20.547 1 87.31 444 THR A O 1
ATOM 3511 N N . ASN A 1 445 ? 3.674 17.391 21.672 1 87.19 445 ASN A N 1
ATOM 3512 C CA . ASN A 1 445 ? 2.752 18.391 22.188 1 87.19 445 ASN A CA 1
ATOM 3513 C C . ASN A 1 445 ? 2.242 19.328 21.094 1 87.19 445 ASN A C 1
ATOM 3515 O O . ASN A 1 445 ? 1.079 19.734 21.109 1 87.19 445 ASN A O 1
ATOM 3519 N N . PHE A 1 446 ? 3.059 19.609 20.219 1 90.31 446 PHE A N 1
ATOM 3520 C CA . PHE A 1 446 ? 2.699 20.625 19.234 1 90.31 446 PHE A CA 1
ATOM 3521 C C . PHE A 1 446 ? 2.211 19.984 17.953 1 90.31 446 PHE A C 1
ATOM 3523 O O . PHE A 1 446 ? 1.774 20.688 17.031 1 90.31 446 PHE A O 1
ATOM 3530 N N . GLN A 1 447 ? 2.291 18.719 17.891 1 87.06 447 GLN A N 1
ATOM 3531 C CA . GLN A 1 447 ? 1.658 18.016 16.766 1 87.06 447 GLN A CA 1
ATOM 3532 C C . GLN A 1 447 ? 0.156 17.875 17 1 87.06 447 GLN A C 1
ATOM 3534 O O . GLN A 1 447 ? -0.347 16.766 17.156 1 87.06 447 GLN A O 1
ATOM 3539 N N . SER A 1 448 ? -0.469 18.922 17.016 1 85.38 448 SER A N 1
ATOM 3540 C CA . SER A 1 448 ? -1.899 19.016 17.297 1 85.38 448 SER A CA 1
ATOM 3541 C C . SER A 1 448 ? -2.553 20.125 16.5 1 85.38 448 SER A C 1
ATOM 3543 O O . SER A 1 448 ? -1.871 21.047 16.031 1 85.38 448 SER A O 1
ATOM 3545 N N . GLU A 1 449 ? -3.787 20.078 16.328 1 84.94 449 GLU A N 1
ATOM 3546 C CA . GLU A 1 449 ? -4.551 21.109 15.641 1 84.94 449 GLU A CA 1
ATOM 3547 C C . GLU A 1 449 ? -5.105 22.125 16.625 1 84.94 449 GLU A C 1
ATOM 3549 O O . GLU A 1 449 ? -5.68 23.141 16.219 1 84.94 449 GLU A O 1
ATOM 3554 N N . LYS A 1 450 ? -4.848 21.875 17.828 1 89 450 LYS A N 1
ATOM 3555 C CA . LYS A 1 450 ? -5.316 22.781 18.875 1 89 450 LYS A CA 1
ATOM 3556 C C . LYS A 1 450 ? -4.535 24.094 18.844 1 89 450 LYS A C 1
ATOM 3558 O O . LYS A 1 450 ? -3.471 24.172 18.234 1 89 450 LYS A O 1
ATOM 3563 N N . VAL A 1 451 ? -5.133 25 19.453 1 93.81 451 VAL A N 1
ATOM 3564 C CA . VAL A 1 451 ? -4.453 26.297 19.547 1 93.81 451 VAL A CA 1
ATOM 3565 C C . VAL A 1 451 ? -3.303 26.188 20.547 1 93.81 451 VAL A C 1
ATOM 3567 O O . VAL A 1 451 ? -3.529 26.094 21.75 1 93.81 451 VAL A O 1
ATOM 3570 N N . CYS A 1 452 ? -2.109 26.266 20.016 1 92.81 452 CYS A N 1
ATOM 3571 C CA . CYS A 1 452 ? -0.949 26.109 20.891 1 92.81 452 CYS A CA 1
ATOM 3572 C C . CYS A 1 452 ? 0.027 27.266 20.703 1 92.81 452 CYS A C 1
ATOM 3574 O O . CYS A 1 452 ? 1.119 27.25 21.281 1 92.81 452 CYS A O 1
ATOM 3576 N N . VAL A 1 453 ? -0.336 28.25 20.062 1 94 453 VAL A N 1
ATOM 3577 C CA . VAL A 1 453 ? 0.558 29.328 19.703 1 94 453 VAL A CA 1
ATOM 3578 C C . VAL A 1 453 ? 1.018 30.078 20.953 1 94 453 VAL A C 1
ATOM 3580 O O . VAL A 1 453 ? 2.191 30.438 21.078 1 94 453 VAL A O 1
ATOM 3583 N N . PRO A 1 454 ? 0.163 30.281 21.922 1 95.81 454 PRO A N 1
ATOM 3584 C CA . PRO A 1 454 ? 0.616 31 23.125 1 95.81 454 PRO A CA 1
ATOM 3585 C C . PRO A 1 454 ? 1.644 30.203 23.938 1 95.81 454 PRO A C 1
ATOM 3587 O O . PRO A 1 454 ? 2.383 30.797 24.734 1 95.81 454 PRO A O 1
ATOM 3590 N N . TYR A 1 455 ? 1.702 28.922 23.719 1 94.69 455 TYR A N 1
ATOM 3591 C CA . TYR A 1 455 ? 2.617 28.062 24.484 1 94.69 455 TYR A CA 1
ATOM 3592 C C . TYR A 1 455 ? 3.961 27.953 23.766 1 94.69 455 TYR A C 1
ATOM 3594 O O . TYR A 1 455 ? 4.938 27.469 24.359 1 94.69 455 TYR A O 1
ATOM 3602 N N . LEU A 1 456 ? 4.027 28.375 22.578 1 94.12 456 LEU A N 1
ATOM 3603 C CA . LEU A 1 456 ? 5.156 28.109 21.688 1 94.12 456 LEU A CA 1
ATOM 3604 C C . LEU A 1 456 ? 6.438 28.719 22.25 1 94.12 456 LEU A C 1
ATOM 3606 O O . LEU A 1 456 ? 7.477 28.062 22.297 1 94.12 456 LEU A O 1
ATOM 3610 N N . TYR A 1 457 ? 6.375 29.953 22.625 1 94 457 TYR A N 1
ATOM 3611 C CA . TYR A 1 457 ? 7.555 30.656 23.109 1 94 457 TYR A CA 1
ATOM 3612 C C . TYR A 1 457 ? 8.125 29.969 24.344 1 94 457 TYR A C 1
ATOM 3614 O O . TYR A 1 457 ? 9.328 29.719 24.422 1 94 457 TYR A O 1
ATOM 3622 N N . ALA A 1 458 ? 7.332 29.719 25.266 1 92.62 458 ALA A N 1
ATOM 3623 C CA . ALA A 1 458 ? 7.77 29.125 26.531 1 92.62 458 ALA A CA 1
ATOM 3624 C C . ALA A 1 458 ? 8.367 27.734 26.312 1 92.62 458 ALA A C 1
ATOM 3626 O O . ALA A 1 458 ? 9.422 27.406 26.859 1 92.62 458 ALA A O 1
ATOM 3627 N N . GLU A 1 459 ? 7.688 26.938 25.547 1 93.5 459 GLU A N 1
ATOM 3628 C CA . GLU A 1 459 ? 8.125 25.562 25.328 1 93.5 459 GLU A CA 1
ATOM 3629 C C . GLU A 1 459 ? 9.422 25.516 24.516 1 93.5 459 GLU A C 1
ATOM 3631 O O . GLU A 1 459 ? 10.297 24.688 24.781 1 93.5 459 GLU A O 1
ATOM 3636 N N . LEU A 1 460 ? 9.539 26.391 23.531 1 93.25 460 LEU A N 1
ATOM 3637 C CA . LEU A 1 460 ? 10.758 26.422 22.734 1 93.25 460 LEU A CA 1
ATOM 3638 C C . LEU A 1 460 ? 11.93 26.953 23.547 1 93.25 460 LEU A C 1
ATOM 3640 O O . LEU A 1 460 ? 13.055 26.453 23.422 1 93.25 460 LEU A O 1
ATOM 3644 N N . SER A 1 461 ? 11.656 27.922 24.328 1 93.31 461 SER A N 1
ATOM 3645 C CA . SER A 1 461 ? 12.695 28.469 25.203 1 93.31 461 SER A CA 1
ATOM 3646 C C . SER A 1 461 ? 13.172 27.422 26.219 1 93.31 461 SER A C 1
ATOM 3648 O O . SER A 1 461 ? 14.359 27.344 26.5 1 93.31 461 SER A O 1
ATOM 3650 N N . GLN A 1 462 ? 12.227 26.719 26.703 1 92.81 462 GLN A N 1
ATOM 3651 C CA . GLN A 1 462 ? 12.562 25.672 27.656 1 92.81 462 GLN A CA 1
ATOM 3652 C C . GLN A 1 462 ? 13.391 24.578 27 1 92.81 462 GLN A C 1
ATOM 3654 O O . GLN A 1 462 ? 14.344 24.062 27.578 1 92.81 462 GLN A O 1
ATOM 3659 N N . LEU A 1 463 ? 12.984 24.188 25.844 1 94.5 463 LEU A N 1
ATOM 3660 C CA . LEU A 1 463 ? 13.719 23.156 25.109 1 94.5 463 LEU A CA 1
ATOM 3661 C C . LEU A 1 463 ? 15.141 23.625 24.812 1 94.5 463 LEU A C 1
ATOM 3663 O O . LEU A 1 463 ? 16.094 22.891 25.078 1 94.5 463 LEU A O 1
ATOM 3667 N N . LEU A 1 464 ? 15.281 24.844 24.281 1 94.62 464 LEU A N 1
ATOM 3668 C CA . LEU A 1 464 ? 16.594 25.391 23.953 1 94.62 464 LEU A CA 1
ATOM 3669 C C . LEU A 1 464 ? 17.453 25.531 25.219 1 94.62 464 LEU A C 1
ATOM 3671 O O . LEU A 1 464 ? 18.625 25.156 25.219 1 94.62 464 LEU A O 1
ATOM 3675 N N . GLY A 1 465 ? 16.828 26.062 26.219 1 94 465 GLY A N 1
ATOM 3676 C CA . GLY A 1 465 ? 17.547 26.188 27.484 1 94 465 GLY A CA 1
ATOM 3677 C C . GLY A 1 465 ? 18.031 24.859 28.016 1 94 465 GLY A C 1
ATOM 3678 O O . GLY A 1 465 ? 19.156 24.75 28.516 1 94 465 GLY A O 1
ATOM 3679 N N . GLY A 1 466 ? 17.141 23.828 27.953 1 93.31 466 GLY A N 1
ATOM 3680 C CA . GLY A 1 466 ? 17.516 22.484 28.406 1 93.31 466 GLY A CA 1
ATOM 3681 C C . GLY A 1 466 ? 18.703 21.906 27.656 1 93.31 466 GLY A C 1
ATOM 3682 O O . GLY A 1 466 ? 19.516 21.203 28.234 1 93.31 466 GLY A O 1
ATOM 3683 N N . ILE A 1 467 ? 18.828 22.234 26.422 1 94.88 467 ILE A N 1
ATOM 3684 C CA . ILE A 1 467 ? 19.922 21.734 25.594 1 94.88 467 ILE A CA 1
ATOM 3685 C C . ILE A 1 467 ? 21.203 22.5 25.906 1 94.88 467 ILE A C 1
ATOM 3687 O O . ILE A 1 467 ? 22.25 21.891 26.094 1 94.88 467 ILE A O 1
ATOM 3691 N N . ILE A 1 468 ? 21.109 23.812 26.062 1 94.44 468 ILE A N 1
ATOM 3692 C CA . ILE A 1 468 ? 22.281 24.672 26.266 1 94.44 468 ILE A CA 1
ATOM 3693 C C . ILE A 1 468 ? 22.875 24.391 27.641 1 94.44 468 ILE A C 1
ATOM 3695 O O . ILE A 1 468 ? 24.109 24.406 27.797 1 94.44 468 ILE A O 1
ATOM 3699 N N . LYS A 1 469 ? 22.109 24.031 28.578 1 93.44 469 LYS A N 1
ATOM 3700 C CA . LYS A 1 469 ? 22.562 23.781 29.938 1 93.44 469 LYS A CA 1
ATOM 3701 C C . LYS A 1 469 ? 23.484 22.547 29.984 1 93.44 469 LYS A C 1
ATOM 3703 O O . LYS A 1 469 ? 24.266 22.391 30.938 1 93.44 469 LYS A O 1
ATOM 3708 N N . LYS A 1 470 ? 23.406 21.766 29.016 1 94.5 470 LYS A N 1
ATOM 3709 C CA . LYS A 1 470 ? 24.188 20.531 29 1 94.5 470 LYS A CA 1
ATOM 3710 C C . LYS A 1 470 ? 25.656 20.812 28.703 1 94.5 470 LYS A C 1
ATOM 3712 O O . LYS A 1 470 ? 26.516 20 29.016 1 94.5 470 LYS A O 1
ATOM 3717 N N . PHE A 1 471 ? 26.016 22 28.094 1 94.19 471 PHE A N 1
ATOM 3718 C CA . PHE A 1 471 ? 27.406 22.141 27.656 1 94.19 471 PHE A CA 1
ATOM 3719 C C . PHE A 1 471 ? 27.922 23.547 27.953 1 94.19 471 PHE A C 1
ATOM 3721 O O . PHE A 1 471 ? 29.094 23.844 27.719 1 94.19 471 PHE A O 1
ATOM 3728 N N . ILE A 1 472 ? 27.062 24.406 28.438 1 93.44 472 ILE A N 1
ATOM 3729 C CA . ILE A 1 472 ? 27.5 25.75 28.797 1 93.44 472 ILE A CA 1
ATOM 3730 C C . ILE A 1 472 ? 27.609 25.875 30.312 1 93.44 472 ILE A C 1
ATOM 3732 O O . ILE A 1 472 ? 26.844 25.25 31.047 1 93.44 472 ILE A O 1
ATOM 3736 N N . LYS A 1 473 ? 28.484 26.734 30.781 1 91.94 473 LYS A N 1
ATOM 3737 C CA . LYS A 1 473 ? 28.688 26.953 32.219 1 91.94 473 LYS A CA 1
ATOM 3738 C C . LYS A 1 473 ? 27.484 27.625 32.844 1 91.94 473 LYS A C 1
ATOM 3740 O O . LYS A 1 473 ? 26.875 28.516 32.25 1 91.94 473 LYS A O 1
ATOM 3745 N N . PRO A 1 474 ? 27.141 27.219 34.031 1 88.44 474 PRO A N 1
ATOM 3746 C CA . PRO A 1 474 ? 25.969 27.766 34.688 1 88.44 474 PRO A CA 1
ATOM 3747 C C . PRO A 1 474 ? 26.062 29.281 34.906 1 88.44 474 PRO A C 1
ATOM 3749 O O . PRO A 1 474 ? 25.047 29.984 34.906 1 88.44 474 PRO A O 1
ATOM 3752 N N . GLU A 1 475 ? 27.281 29.797 35 1 86.25 475 GLU A N 1
ATOM 3753 C CA . GLU A 1 475 ? 27.469 31.219 35.281 1 86.25 475 GLU A CA 1
ATOM 3754 C C . GLU A 1 475 ? 27.156 32.062 34.031 1 86.25 475 GLU A C 1
ATOM 3756 O O . GLU A 1 475 ? 26.797 33.25 34.156 1 86.25 475 GLU A O 1
ATOM 3761 N N . LYS A 1 476 ? 27.266 31.453 33 1 85.62 476 LYS A N 1
ATOM 3762 C CA . LYS A 1 476 ? 27.078 32.188 31.734 1 85.62 476 LYS A CA 1
ATOM 3763 C C . LYS A 1 476 ? 25.688 31.922 31.156 1 85.62 476 LYS A C 1
ATOM 3765 O O . LYS A 1 476 ? 25.312 32.5 30.141 1 85.62 476 LYS A O 1
ATOM 3770 N N . PHE A 1 477 ? 24.938 31.109 31.828 1 87.25 477 PHE A N 1
ATOM 3771 C CA . PHE A 1 477 ? 23.625 30.734 31.312 1 87.25 477 PHE A CA 1
ATOM 3772 C C . PHE A 1 477 ? 22.625 31.859 31.547 1 87.25 477 PHE A C 1
ATOM 3774 O O . PHE A 1 477 ? 22.625 32.5 32.625 1 87.25 477 PHE A O 1
ATOM 3781 N N . VAL A 1 478 ? 21.906 32.188 30.453 1 81.75 478 VAL A N 1
ATOM 3782 C CA . VAL A 1 478 ? 20.859 33.219 30.516 1 81.75 478 VAL A CA 1
ATOM 3783 C C . VAL A 1 478 ? 19.516 32.594 30.125 1 81.75 478 VAL A C 1
ATOM 3785 O O . VAL A 1 478 ? 19.469 31.531 29.531 1 81.75 478 VAL A O 1
ATOM 3788 N N . GLU A 1 479 ? 18.484 33.219 30.641 1 77.88 479 GLU A N 1
ATOM 3789 C CA . GLU A 1 479 ? 17.156 32.688 30.344 1 77.88 479 GLU A CA 1
ATOM 3790 C C . GLU A 1 479 ? 16.406 33.625 29.406 1 77.88 479 GLU A C 1
ATOM 3792 O O . GLU A 1 479 ? 16.797 34.781 29.219 1 77.88 479 GLU A O 1
ATOM 3797 N N . GLY A 1 480 ? 15.406 33.062 28.734 1 72.62 480 GLY A N 1
ATOM 3798 C CA . GLY A 1 480 ? 14.508 33.844 27.906 1 72.62 480 GLY A CA 1
ATOM 3799 C C . GLY A 1 480 ? 15.102 34.25 26.578 1 72.62 480 GLY A C 1
ATOM 3800 O O . GLY A 1 480 ? 15.711 33.406 25.891 1 72.62 480 GLY A O 1
ATOM 3801 N N . SER A 1 481 ? 14.914 35.531 26.219 1 75.31 481 SER A N 1
ATOM 3802 C CA . SER A 1 481 ? 15.32 36.031 24.922 1 75.31 481 SER A CA 1
ATOM 3803 C C . SER A 1 481 ? 16.828 36.188 24.828 1 75.31 481 SER A C 1
ATOM 3805 O O . SER A 1 481 ? 17.391 36.219 23.734 1 75.31 481 SER A O 1
ATOM 3807 N N . ALA A 1 482 ? 17.453 36.188 25.859 1 80.69 482 ALA A N 1
ATOM 3808 C CA . ALA A 1 482 ? 18.906 36.344 25.891 1 80.69 482 ALA A CA 1
ATOM 3809 C C . ALA A 1 482 ? 19.609 35.062 25.422 1 80.69 482 ALA A C 1
ATOM 3811 O O . ALA A 1 482 ? 20.781 35.094 25.031 1 80.69 482 ALA A O 1
ATOM 3812 N N . LEU A 1 483 ? 18.875 34.062 25.422 1 85.81 483 LEU A N 1
ATOM 3813 C CA . LEU A 1 483 ? 19.406 32.781 24.953 1 85.81 483 LEU A CA 1
ATOM 3814 C C . LEU A 1 483 ? 19.828 32.875 23.484 1 85.81 483 LEU A C 1
ATOM 3816 O O . LEU A 1 483 ? 20.766 32.188 23.062 1 85.81 483 LEU A O 1
ATOM 3820 N N . LEU A 1 484 ? 19.172 33.75 22.766 1 87.81 484 LEU A N 1
ATOM 3821 C CA . LEU A 1 484 ? 19.391 33.875 21.328 1 87.81 484 LEU A CA 1
ATOM 3822 C C . LEU A 1 484 ? 20.688 34.594 21.016 1 87.81 484 LEU A C 1
ATOM 3824 O O . LEU A 1 484 ? 21.219 34.469 19.922 1 87.81 484 LEU A O 1
ATOM 3828 N N . LYS A 1 485 ? 21.188 35.25 21.969 1 86.06 485 LYS A N 1
ATOM 3829 C CA . LYS A 1 485 ? 22.391 36.062 21.734 1 86.06 485 LYS A CA 1
ATOM 3830 C C . LYS A 1 485 ? 23.625 35.375 22.312 1 86.06 485 LYS A C 1
ATOM 3832 O O . LYS A 1 485 ? 24.734 35.875 22.172 1 86.06 485 LYS A O 1
ATOM 3837 N N . LEU A 1 486 ? 23.453 34.281 22.844 1 87.5 486 LEU A N 1
ATOM 3838 C CA . LEU A 1 486 ? 24.562 33.531 23.438 1 87.5 486 LEU A CA 1
ATOM 3839 C C . LEU A 1 486 ? 25.484 32.969 22.375 1 87.5 486 LEU A C 1
ATOM 3841 O O . LEU A 1 486 ? 25.016 32.438 21.375 1 87.5 486 LEU A O 1
ATOM 3845 N N . ASP A 1 487 ? 26.703 33.25 22.531 1 86.69 487 ASP A N 1
ATOM 3846 C CA . ASP A 1 487 ? 27.688 32.625 21.641 1 86.69 487 ASP A CA 1
ATOM 3847 C C . ASP A 1 487 ? 28 31.188 22.078 1 86.69 487 ASP A C 1
ATOM 3849 O O . ASP A 1 487 ? 28.672 30.984 23.094 1 86.69 487 ASP A O 1
ATOM 3853 N N . LEU A 1 488 ? 27.688 30.297 21.312 1 90.12 488 LEU A N 1
ATOM 3854 C CA . LEU A 1 488 ? 27.766 28.891 21.688 1 90.12 488 LEU A CA 1
ATOM 3855 C C . LEU A 1 488 ? 29.125 28.312 21.328 1 90.12 488 LEU A C 1
ATOM 3857 O O . LEU A 1 488 ? 29.438 27.172 21.688 1 90.12 488 LEU A O 1
ATOM 3861 N N . ASN A 1 489 ? 29.984 29.094 20.641 1 87.94 489 ASN A N 1
ATOM 3862 C CA . ASN A 1 489 ? 31.266 28.578 20.203 1 87.94 489 ASN A CA 1
ATOM 3863 C C . ASN A 1 489 ? 32.406 29.203 21 1 87.94 489 ASN A C 1
ATOM 3865 O O . ASN A 1 489 ? 33.594 28.828 20.812 1 87.94 489 ASN A O 1
ATOM 3869 N N . SER A 1 490 ? 32.094 30.016 21.953 1 87.56 490 SER A N 1
ATOM 3870 C CA . SER A 1 490 ? 33.125 30.656 22.75 1 87.56 490 SER A CA 1
ATOM 3871 C C . SER A 1 490 ? 33.688 29.688 23.781 1 87.56 490 SER A C 1
ATOM 3873 O O . SER A 1 490 ? 32.969 29.109 24.562 1 87.56 490 SER A O 1
ATOM 3875 N N . LYS A 1 491 ? 34.969 29.516 23.875 1 84.88 491 LYS A N 1
ATOM 3876 C CA . LYS A 1 491 ? 35.656 28.594 24.766 1 84.88 491 LYS A CA 1
ATOM 3877 C C . LYS A 1 491 ? 35.438 28.969 26.234 1 84.88 491 LYS A C 1
ATOM 3879 O O . LYS A 1 491 ? 35.438 28.109 27.109 1 84.88 491 LYS A O 1
ATOM 3884 N N . ASP A 1 492 ? 35.219 30.234 26.422 1 85.31 492 ASP A N 1
ATOM 3885 C CA . ASP A 1 492 ? 35.094 30.734 27.781 1 85.31 492 ASP A CA 1
ATOM 3886 C C . ASP A 1 492 ? 33.719 30.328 28.359 1 85.31 492 ASP A C 1
ATOM 3888 O O . ASP A 1 492 ? 33.562 30.234 29.578 1 85.31 492 ASP A O 1
ATOM 3892 N N . SER A 1 493 ? 32.875 30.031 27.516 1 88.06 493 SER A N 1
ATOM 3893 C CA . SER A 1 493 ? 31.531 29.75 27.984 1 88.06 493 SER A CA 1
ATOM 3894 C C . SER A 1 493 ? 31.266 28.25 28.016 1 88.06 493 SER A C 1
ATOM 3896 O O . SER A 1 493 ? 30.344 27.797 28.688 1 88.06 493 SER A O 1
ATOM 3898 N N . LEU A 1 494 ? 32.125 27.5 27.5 1 92 494 LEU A N 1
ATOM 3899 C CA . LEU A 1 494 ? 31.875 26.078 27.328 1 92 494 LEU A CA 1
ATOM 3900 C C . LEU A 1 494 ? 32.344 25.281 28.547 1 92 494 LEU A C 1
ATOM 3902 O O . LEU A 1 494 ? 33.344 25.641 29.172 1 92 494 LEU A O 1
ATOM 3906 N N . LEU A 1 495 ? 31.625 24.297 28.891 1 92.25 495 LEU A N 1
ATOM 3907 C CA . LEU A 1 495 ? 32.062 23.344 29.906 1 92.25 495 LEU A CA 1
ATOM 3908 C C . LEU A 1 495 ? 33.188 22.484 29.375 1 92.25 495 LEU A C 1
ATOM 3910 O O . LEU A 1 495 ? 33.344 22.297 28.172 1 92.25 495 LEU A O 1
ATOM 3914 N N . GLU A 1 496 ? 33.875 21.984 30.328 1 90.31 496 GLU A N 1
ATOM 3915 C CA . GLU A 1 496 ? 34.844 20.984 29.938 1 90.31 496 GLU A CA 1
ATOM 3916 C C . GLU A 1 496 ? 34.188 19.75 29.344 1 90.31 496 GLU A C 1
ATOM 3918 O O . GLU A 1 496 ? 33.125 19.344 29.797 1 90.31 496 GLU A O 1
ATOM 3923 N N . ALA A 1 497 ? 34.812 19.219 28.406 1 88.44 497 ALA A N 1
ATOM 3924 C CA . ALA A 1 497 ? 34.219 18.094 27.656 1 88.44 497 ALA A CA 1
ATOM 3925 C C . ALA A 1 497 ? 33.781 16.984 28.594 1 88.44 497 ALA A C 1
ATOM 3927 O O . ALA A 1 497 ? 32.75 16.375 28.391 1 88.44 497 ALA A O 1
ATOM 3928 N N . LYS A 1 498 ? 34.469 16.75 29.641 1 88.44 498 LYS A N 1
ATOM 3929 C CA . LYS A 1 498 ? 34.188 15.648 30.547 1 88.44 498 LYS A CA 1
ATOM 3930 C C . LYS A 1 498 ? 33 15.969 31.438 1 88.44 498 LYS A C 1
ATOM 3932 O O . LYS A 1 498 ? 32.375 15.062 32 1 88.44 498 LYS A O 1
ATOM 3937 N N . SER A 1 499 ? 32.656 17.234 31.453 1 90.62 499 SER A N 1
ATOM 3938 C CA . SER A 1 499 ? 31.625 17.672 32.375 1 90.62 499 SER A CA 1
ATOM 3939 C C . SER A 1 499 ? 30.281 17.828 31.672 1 90.62 499 SER A C 1
ATOM 3941 O O . SER A 1 499 ? 29.281 18.188 32.281 1 90.62 499 SER A O 1
ATOM 3943 N N . ILE A 1 500 ? 30.297 17.453 30.453 1 93.19 500 ILE A N 1
ATOM 3944 C CA . ILE A 1 500 ? 29.062 17.594 29.688 1 93.19 500 ILE A CA 1
ATOM 3945 C C . ILE A 1 500 ? 28.062 16.516 30.109 1 93.19 500 ILE A C 1
ATOM 3947 O O . ILE A 1 500 ? 28.453 15.406 30.469 1 93.19 500 ILE A O 1
ATOM 3951 N N . ASP A 1 501 ? 26.812 16.875 30.062 1 92.38 501 ASP A N 1
ATOM 3952 C CA . ASP A 1 501 ? 25.766 15.914 30.391 1 92.38 501 ASP A CA 1
ATOM 3953 C C . ASP A 1 501 ? 25.406 15.055 29.188 1 92.38 501 ASP A C 1
ATOM 3955 O O . ASP A 1 501 ? 24.734 15.523 28.266 1 92.38 501 ASP A O 1
ATOM 3959 N N . ILE A 1 502 ? 25.734 13.859 29.266 1 93.31 502 ILE A N 1
ATOM 3960 C CA . ILE A 1 502 ? 25.484 12.969 28.141 1 93.31 502 ILE A CA 1
ATOM 3961 C C . ILE A 1 502 ? 24.312 12.055 28.453 1 93.31 502 ILE A C 1
ATOM 3963 O O . ILE A 1 502 ? 23.938 11.211 27.625 1 93.31 502 ILE A O 1
ATOM 3967 N N . GLY A 1 503 ? 23.625 12.219 29.578 1 91.25 503 GLY A N 1
ATOM 3968 C CA . GLY A 1 503 ? 22.484 11.391 29.938 1 91.25 503 GLY A CA 1
ATOM 3969 C C . GLY A 1 503 ? 22.875 10.18 30.781 1 91.25 503 GLY A C 1
ATOM 3970 O O . GLY A 1 503 ? 24 9.711 30.719 1 91.25 503 GLY A O 1
ATOM 3971 N N . PHE A 1 504 ? 21.984 9.594 31.406 1 90.38 504 PHE A N 1
ATOM 3972 C CA . PHE A 1 504 ? 22.234 8.508 32.344 1 90.38 504 PHE A CA 1
ATOM 3973 C C . PHE A 1 504 ? 22.594 7.227 31.594 1 90.38 504 PHE A C 1
ATOM 3975 O O . PHE A 1 504 ? 23.5 6.496 32 1 90.38 504 PHE A O 1
ATOM 3982 N N . GLY A 1 505 ? 21.891 7.004 30.562 1 90.5 505 GLY A N 1
ATOM 3983 C CA . GLY A 1 505 ? 22.156 5.793 29.797 1 90.5 505 GLY A CA 1
ATOM 3984 C C . GLY A 1 505 ? 23.547 5.742 29.203 1 90.5 505 GLY A C 1
ATOM 3985 O O . GLY A 1 505 ? 24.25 4.742 29.344 1 90.5 505 GLY A O 1
ATOM 3986 N N . ALA A 1 506 ? 23.922 6.816 28.594 1 94.56 506 ALA A N 1
ATOM 3987 C CA . ALA A 1 506 ? 25.25 6.891 27.969 1 94.56 506 ALA A CA 1
ATOM 3988 C C . ALA A 1 506 ? 26.359 6.793 29.031 1 94.56 506 ALA A C 1
ATOM 3990 O O . ALA A 1 506 ? 27.375 6.152 28.797 1 94.56 506 ALA A O 1
ATOM 3991 N N . LYS A 1 507 ? 26.141 7.375 30.188 1 93.38 507 LYS A N 1
ATOM 3992 C CA . LYS A 1 507 ? 27.109 7.32 31.266 1 93.38 507 LYS A CA 1
ATOM 3993 C C . LYS A 1 507 ? 27.297 5.895 31.781 1 93.38 507 LYS A C 1
ATOM 3995 O O . LYS A 1 507 ? 28.422 5.469 32.062 1 93.38 507 LYS A O 1
ATOM 4000 N N . LYS A 1 508 ? 26.234 5.219 31.875 1 92.56 508 LYS A N 1
ATOM 4001 C CA . LYS A 1 508 ? 26.281 3.832 32.312 1 92.56 508 LYS A CA 1
ATOM 4002 C C . LYS A 1 508 ? 27.125 2.973 31.391 1 92.56 508 LYS A C 1
ATOM 4004 O O . LYS A 1 508 ? 28 2.232 31.844 1 92.56 508 LYS A O 1
ATOM 4009 N N . TYR A 1 509 ? 26.891 3.111 30.172 1 93.62 509 TYR A N 1
ATOM 4010 C CA . TYR A 1 509 ? 27.609 2.305 29.188 1 93.62 509 TYR A CA 1
ATOM 4011 C C . TYR A 1 509 ? 29.078 2.729 29.109 1 93.62 509 TYR A C 1
ATOM 4013 O O . TYR A 1 509 ? 29.953 1.901 28.875 1 93.62 509 TYR A O 1
ATOM 4021 N N . LEU A 1 510 ? 29.297 4 29.297 1 92.75 510 LEU A N 1
ATOM 4022 C CA . LEU A 1 510 ? 30.672 4.512 29.266 1 92.75 510 LEU A CA 1
ATOM 4023 C C . LEU A 1 510 ? 31.5 3.947 30.406 1 92.75 510 LEU A C 1
ATOM 4025 O O . LEU A 1 510 ? 32.688 3.662 30.25 1 92.75 510 LEU A O 1
ATOM 4029 N N . LYS A 1 511 ? 30.875 3.768 31.531 1 89.94 511 LYS A N 1
ATOM 4030 C CA . LYS A 1 511 ? 31.562 3.229 32.688 1 89.94 511 LYS A CA 1
ATOM 4031 C C . LYS A 1 511 ? 31.953 1.767 32.5 1 89.94 511 LYS A C 1
ATOM 4033 O O . LYS A 1 511 ? 32.969 1.304 33 1 89.94 511 LYS A O 1
ATOM 4038 N N . GLU A 1 512 ? 31.141 1.118 31.75 1 88.44 512 GLU A N 1
ATOM 4039 C CA . GLU A 1 512 ? 31.375 -0.302 31.5 1 88.44 512 GLU A CA 1
ATOM 4040 C C . GLU A 1 512 ? 32.5 -0.51 30.5 1 88.44 512 GLU A C 1
ATOM 4042 O O . GLU A 1 512 ? 33.094 -1.592 30.438 1 88.44 512 GLU A O 1
ATOM 4047 N N . LEU A 1 513 ? 32.812 0.562 29.734 1 89.31 513 LEU A N 1
ATOM 4048 C CA . LEU A 1 513 ? 33.844 0.438 28.703 1 89.31 513 LEU A CA 1
ATOM 4049 C C . LEU A 1 513 ? 35.219 0.554 29.312 1 89.31 513 LEU A C 1
ATOM 4051 O O . LEU A 1 513 ? 35.5 1.479 30.094 1 89.31 513 LEU A O 1
ATOM 4055 N N . LYS A 1 514 ? 36 -0.493 29.156 1 86.75 514 LYS A N 1
ATOM 4056 C CA . LYS A 1 514 ? 37.406 -0.491 29.609 1 86.75 514 LYS A CA 1
ATOM 4057 C C . LYS A 1 514 ? 38.344 0.025 28.531 1 86.75 514 LYS A C 1
ATOM 4059 O O . LYS A 1 514 ? 39.125 -0.737 27.984 1 86.75 514 LYS A O 1
ATOM 4064 N N . ILE A 1 515 ? 38.188 1.213 28.141 1 85.75 515 ILE A N 1
ATOM 4065 C CA . ILE A 1 515 ? 39 1.813 27.094 1 85.75 515 ILE A CA 1
ATOM 4066 C C . ILE A 1 515 ? 39.812 2.99 27.641 1 85.75 515 ILE A C 1
ATOM 4068 O O . ILE A 1 515 ? 39.531 3.465 28.75 1 85.75 515 ILE A O 1
ATOM 4072 N N . ALA A 1 516 ? 40.781 3.465 26.859 1 87.5 516 ALA A N 1
ATOM 4073 C CA . ALA A 1 516 ? 41.656 4.547 27.25 1 87.5 516 ALA A CA 1
ATOM 4074 C C . ALA A 1 516 ? 40.906 5.859 27.406 1 87.5 516 ALA A C 1
ATOM 4076 O O . ALA A 1 516 ? 39.938 6.105 26.688 1 87.5 516 ALA A O 1
ATOM 4077 N N . ASP A 1 517 ? 41.312 6.699 28.312 1 86.75 517 ASP A N 1
ATOM 4078 C CA . ASP A 1 517 ? 40.656 7.961 28.641 1 86.75 517 ASP A CA 1
ATOM 4079 C C . ASP A 1 517 ? 40.75 8.945 27.469 1 86.75 517 ASP A C 1
ATOM 4081 O O . ASP A 1 517 ? 39.844 9.758 27.266 1 86.75 517 ASP A O 1
ATOM 4085 N N . LYS A 1 518 ? 41.688 8.758 26.688 1 88.06 518 LYS A N 1
ATOM 4086 C CA . LYS A 1 518 ? 41.844 9.641 25.547 1 88.06 518 LYS A CA 1
ATOM 4087 C C . LYS A 1 518 ? 40.719 9.414 24.531 1 88.06 518 LYS A C 1
ATOM 4089 O O . LYS A 1 518 ? 40.188 10.367 23.969 1 88.06 518 LYS A O 1
ATOM 4094 N N . THR A 1 519 ? 40.375 8.18 24.359 1 90.88 519 THR A N 1
ATOM 4095 C CA . THR A 1 519 ? 39.312 7.844 23.422 1 90.88 519 THR A CA 1
ATOM 4096 C C . THR A 1 519 ? 37.938 8.281 23.953 1 90.88 519 THR A C 1
ATOM 4098 O O . THR A 1 519 ? 37.062 8.68 23.188 1 90.88 519 THR A O 1
ATOM 4101 N N . LYS A 1 520 ? 37.812 8.242 25.234 1 92.94 520 LYS A N 1
ATOM 4102 C CA . LYS A 1 520 ? 36.594 8.719 25.859 1 92.94 520 LYS A CA 1
ATOM 4103 C C . LYS A 1 520 ? 36.438 10.227 25.688 1 92.94 520 LYS A C 1
ATOM 4105 O O . LYS A 1 520 ? 35.312 10.719 25.531 1 92.94 520 LYS A O 1
ATOM 4110 N N . LEU A 1 521 ? 37.594 10.914 25.672 1 92.75 521 LEU A N 1
ATOM 4111 C CA . LEU A 1 521 ? 37.562 12.359 25.5 1 92.75 521 LEU A CA 1
ATOM 4112 C C . LEU A 1 521 ? 37.062 12.727 24.094 1 92.75 521 LEU A C 1
ATOM 4114 O O . LEU A 1 521 ? 36.344 13.703 23.938 1 92.75 521 LEU A O 1
ATOM 4118 N N . PHE A 1 522 ? 37.406 11.891 23.203 1 92.62 522 PHE A N 1
ATOM 4119 C CA . PHE A 1 522 ? 36.938 12.141 21.844 1 92.62 522 PHE A CA 1
ATOM 4120 C C . PHE A 1 522 ? 35.438 11.953 21.75 1 92.62 522 PHE A C 1
ATOM 4122 O O . PHE A 1 522 ? 34.75 12.68 21.016 1 92.62 522 PHE A O 1
ATOM 4129 N N . PHE A 1 523 ? 34.906 10.992 22.453 1 95 523 PHE A N 1
ATOM 4130 C CA . PHE A 1 523 ? 33.438 10.773 22.516 1 95 523 PHE A CA 1
ATOM 4131 C C . PHE A 1 523 ? 32.75 11.992 23.094 1 95 523 PHE A C 1
ATOM 4133 O O . PHE A 1 523 ? 31.734 12.445 22.562 1 95 523 PHE A O 1
ATOM 4140 N N . PHE A 1 524 ? 33.375 12.555 24.109 1 95.62 524 PHE A N 1
ATOM 4141 C CA . PHE A 1 524 ? 32.781 13.727 24.75 1 95.62 524 PHE A CA 1
ATOM 4142 C C . PHE A 1 524 ? 32.844 14.938 23.812 1 95.62 524 PHE A C 1
ATOM 4144 O O . PHE A 1 524 ? 31.891 15.727 23.766 1 95.62 524 PHE A O 1
ATOM 4151 N N . LEU A 1 525 ? 33.906 15.055 23.141 1 94.88 525 LEU A N 1
ATOM 4152 C CA . LEU A 1 525 ? 34.031 16.172 22.203 1 94.88 525 LEU A CA 1
ATOM 4153 C C . LEU A 1 525 ? 33 16.062 21.078 1 94.88 525 LEU A C 1
ATOM 4155 O O . LEU A 1 525 ? 32.469 17.078 20.641 1 94.88 525 LEU A O 1
ATOM 4159 N N . ASP A 1 526 ? 32.781 14.891 20.641 1 96.31 526 ASP A N 1
ATOM 4160 C CA . ASP A 1 526 ? 31.75 14.68 19.625 1 96.31 526 ASP A CA 1
ATOM 4161 C C . ASP A 1 526 ? 30.375 15.047 20.172 1 96.31 526 ASP A C 1
ATOM 4163 O O . ASP A 1 526 ? 29.562 15.672 19.469 1 96.31 526 ASP A O 1
ATOM 4167 N N . CYS A 1 527 ? 30.078 14.648 21.375 1 97 527 CYS A N 1
ATOM 4168 C CA . CYS A 1 527 ? 28.812 14.984 22 1 97 527 CYS A CA 1
ATOM 4169 C C . CYS A 1 527 ? 28.641 16.484 22.109 1 97 527 CYS A C 1
ATOM 4171 O O . CYS A 1 527 ? 27.547 17.016 21.859 1 97 527 CYS A O 1
ATOM 4173 N N . GLN A 1 528 ? 29.688 17.125 22.484 1 95.75 528 GLN A N 1
ATOM 4174 C CA . GLN A 1 528 ? 29.656 18.578 22.594 1 95.75 528 GLN A CA 1
ATOM 4175 C C . GLN A 1 528 ? 29.375 19.234 21.234 1 95.75 528 GLN A C 1
ATOM 4177 O O . GLN A 1 528 ? 28.562 20.172 21.156 1 95.75 528 GLN A O 1
ATOM 4182 N N . LYS A 1 529 ? 30.031 18.734 20.297 1 95.81 529 LYS A N 1
ATOM 4183 C CA . LYS A 1 529 ? 29.828 19.25 18.953 1 95.81 529 LYS A CA 1
ATOM 4184 C C . LYS A 1 529 ? 28.391 19.078 18.484 1 95.81 529 LYS A C 1
ATOM 4186 O O . LYS A 1 529 ? 27.812 19.953 17.844 1 95.81 529 LYS A O 1
ATOM 4191 N N . ILE A 1 530 ? 27.766 17.953 18.797 1 97.19 530 ILE A N 1
ATOM 4192 C CA . ILE A 1 530 ? 26.375 17.672 18.453 1 97.19 530 ILE A CA 1
ATOM 4193 C C . ILE A 1 530 ? 25.453 18.672 19.141 1 97.19 530 ILE A C 1
ATOM 4195 O O . ILE A 1 530 ? 24.578 19.25 18.5 1 97.19 530 ILE A O 1
ATOM 4199 N N . LEU A 1 531 ? 25.703 18.891 20.359 1 96.88 531 LEU A N 1
ATOM 4200 C CA . LEU A 1 531 ? 24.859 19.797 21.141 1 96.88 531 LEU A CA 1
ATOM 4201 C C . LEU A 1 531 ? 24.984 21.234 20.641 1 96.88 531 LEU A C 1
ATOM 4203 O O . LEU A 1 531 ? 23.984 21.938 20.516 1 96.88 531 LEU A O 1
ATOM 4207 N N . GLN A 1 532 ? 26.188 21.656 20.328 1 95.88 532 GLN A N 1
ATOM 4208 C CA . GLN A 1 532 ? 26.438 23 19.844 1 95.88 532 GLN A CA 1
ATOM 4209 C C . GLN A 1 532 ? 25.719 23.25 18.516 1 95.88 532 GLN A C 1
ATOM 4211 O O . GLN A 1 532 ? 25.047 24.266 18.359 1 95.88 532 GLN A O 1
ATOM 4216 N N . ASN A 1 533 ? 25.891 22.328 17.672 1 96.38 533 ASN A N 1
ATOM 4217 C CA . ASN A 1 533 ? 25.281 22.5 16.359 1 96.38 533 ASN A CA 1
ATOM 4218 C C . ASN A 1 533 ? 23.75 22.406 16.422 1 96.38 533 ASN A C 1
ATOM 4220 O O . ASN A 1 533 ? 23.047 23.094 15.68 1 96.38 533 ASN A O 1
ATOM 4224 N N . LEU A 1 534 ? 23.203 21.516 17.266 1 96.5 534 LEU A N 1
ATOM 4225 C CA . LEU A 1 534 ? 21.766 21.406 17.484 1 96.5 534 LEU A CA 1
ATOM 4226 C C . LEU A 1 534 ? 21.203 22.719 18.016 1 96.5 534 LEU A C 1
ATOM 4228 O O . LEU A 1 534 ? 20.219 23.234 17.469 1 96.5 534 LEU A O 1
ATOM 4232 N N . ALA A 1 535 ? 21.812 23.281 18.969 1 95.69 535 ALA A N 1
ATOM 4233 C CA . ALA A 1 535 ? 21.375 24.531 19.562 1 95.69 535 ALA A CA 1
ATOM 4234 C C . ALA A 1 535 ? 21.484 25.688 18.578 1 95.69 535 ALA A C 1
ATOM 4236 O O . ALA A 1 535 ? 20.578 26.516 18.484 1 95.69 535 ALA A O 1
ATOM 4237 N N . GLN A 1 536 ? 22.562 25.719 17.875 1 95.06 536 GLN A N 1
ATOM 4238 C CA . GLN A 1 536 ? 22.781 26.797 16.922 1 95.06 536 GLN A CA 1
ATOM 4239 C C . GLN A 1 536 ? 21.719 26.797 15.836 1 95.06 536 GLN A C 1
ATOM 4241 O O . GLN A 1 536 ? 21.219 27.844 15.438 1 95.06 536 GLN A O 1
ATOM 4246 N N . LYS A 1 537 ? 21.422 25.641 15.391 1 94.31 537 LYS A N 1
ATOM 4247 C CA . LYS A 1 537 ? 20.391 25.547 14.359 1 94.31 537 LYS A CA 1
ATOM 4248 C C . LYS A 1 537 ? 19.031 26.016 14.875 1 94.31 537 LYS A C 1
ATOM 4250 O O . LYS A 1 537 ? 18.266 26.641 14.141 1 94.31 537 LYS A O 1
ATOM 4255 N N . ILE A 1 538 ? 18.688 25.688 16.078 1 94.12 538 ILE A N 1
ATOM 4256 C CA . ILE A 1 538 ? 17.438 26.141 16.672 1 94.12 538 ILE A CA 1
ATOM 4257 C C . ILE A 1 538 ? 17.422 27.672 16.766 1 94.12 538 ILE A C 1
ATOM 4259 O O . ILE A 1 538 ? 16.422 28.312 16.438 1 94.12 538 ILE A O 1
ATOM 4263 N N . ILE A 1 539 ? 18.516 28.234 17.125 1 93.06 539 ILE A N 1
ATOM 4264 C CA . ILE A 1 539 ? 18.625 29.672 17.266 1 93.06 539 ILE A CA 1
ATOM 4265 C C . ILE A 1 539 ? 18.469 30.344 15.906 1 93.06 539 ILE A C 1
ATOM 4267 O O . ILE A 1 539 ? 17.781 31.359 15.781 1 93.06 539 ILE A O 1
ATOM 4271 N N . ASP A 1 540 ? 18.984 29.766 14.938 1 90.88 540 ASP A N 1
ATOM 4272 C CA . ASP A 1 540 ? 19.031 30.375 13.609 1 90.88 540 ASP A CA 1
ATOM 4273 C C . ASP A 1 540 ? 17.672 30.281 12.922 1 90.88 540 ASP A C 1
ATOM 4275 O O . ASP A 1 540 ? 17.281 31.188 12.18 1 90.88 540 ASP A O 1
ATOM 4279 N N . LYS A 1 541 ? 16.922 29.234 13.195 1 90.94 541 LYS A N 1
ATOM 4280 C CA . LYS A 1 541 ? 15.773 28.984 12.312 1 90.94 541 LYS A CA 1
ATOM 4281 C C . LYS A 1 541 ? 14.469 28.953 13.102 1 90.94 541 LYS A C 1
ATOM 4283 O O . LYS A 1 541 ? 13.383 29.031 12.523 1 90.94 541 LYS A O 1
ATOM 4288 N N . SER A 1 542 ? 14.484 28.906 14.375 1 89.69 542 SER A N 1
ATOM 4289 C CA . SER A 1 542 ? 13.273 28.734 15.172 1 89.69 542 SER A CA 1
ATOM 4290 C C . SER A 1 542 ? 12.422 30 15.188 1 89.69 542 SER A C 1
ATOM 4292 O O . SER A 1 542 ? 12.945 31.094 14.977 1 89.69 542 SER A O 1
ATOM 4294 N N . PRO A 1 543 ? 11.148 29.844 15.445 1 90.62 543 PRO A N 1
ATOM 4295 C CA . PRO A 1 543 ? 10.242 30.984 15.523 1 90.62 543 PRO A CA 1
ATOM 4296 C C . PRO A 1 543 ? 10.57 31.922 16.688 1 90.62 543 PRO A C 1
ATOM 4298 O O . PRO A 1 543 ? 10.062 33.031 16.75 1 90.62 543 PRO A O 1
ATOM 4301 N N . LEU A 1 544 ? 11.5 31.578 17.5 1 90.38 544 LEU A N 1
ATOM 4302 C CA . LEU A 1 544 ? 11.867 32.406 18.656 1 90.38 544 LEU A CA 1
ATOM 4303 C C . LEU A 1 544 ? 12.445 33.75 18.219 1 90.38 544 LEU A C 1
ATOM 4305 O O . LEU A 1 544 ? 12.445 34.688 18.984 1 90.38 544 LEU A O 1
ATOM 4309 N N . LYS A 1 545 ? 12.875 33.781 17.078 1 87.5 545 LYS A N 1
ATOM 4310 C CA . LYS A 1 545 ? 13.508 34.969 16.578 1 87.5 545 LYS A CA 1
ATOM 4311 C C . LYS A 1 545 ? 12.469 36.062 16.266 1 87.5 545 LYS A C 1
ATOM 4313 O O . LYS A 1 545 ? 12.797 37.25 16.188 1 87.5 545 LYS A O 1
ATOM 4318 N N . TYR A 1 546 ? 11.281 35.719 16.172 1 90.62 546 TYR A N 1
ATOM 4319 C CA . TYR A 1 546 ? 10.219 36.656 15.828 1 90.62 546 TYR A CA 1
ATOM 4320 C C . TYR A 1 546 ? 9.57 37.219 17.078 1 90.62 546 TYR A C 1
ATOM 4322 O O . TYR A 1 546 ? 9.109 36.469 17.953 1 90.62 546 TYR A O 1
ATOM 4330 N N . LYS A 1 547 ? 9.43 38.438 17.156 1 91.38 547 LYS A N 1
ATOM 4331 C CA . LYS A 1 547 ? 8.891 39.125 18.312 1 91.38 547 LYS A CA 1
ATOM 4332 C C . LYS A 1 547 ? 7.438 38.75 18.562 1 91.38 547 LYS A C 1
ATOM 4334 O O . LYS A 1 547 ? 6.988 38.719 19.719 1 91.38 547 LYS A O 1
ATOM 4339 N N . LEU A 1 548 ? 6.793 38.5 17.547 1 95.06 548 LEU A N 1
ATOM 4340 C CA . LEU A 1 548 ? 5.379 38.156 17.672 1 95.06 548 LEU A CA 1
ATOM 4341 C C . LEU A 1 548 ? 5.199 36.906 18.547 1 95.06 548 LEU A C 1
ATOM 4343 O O . LEU A 1 548 ? 4.242 36.844 19.312 1 95.06 548 LEU A O 1
ATOM 4347 N N . VAL A 1 549 ? 6.074 35.969 18.391 1 94.56 549 VAL A N 1
ATOM 4348 C CA . VAL A 1 549 ? 5.965 34.719 19.141 1 94.56 549 VAL A CA 1
ATOM 4349 C C . VAL A 1 549 ? 6.086 35 20.625 1 94.56 549 VAL A C 1
ATOM 4351 O O . VAL A 1 549 ? 5.352 34.406 21.438 1 94.56 549 VAL A O 1
ATOM 4354 N N . ARG A 1 550 ? 6.926 35.812 20.969 1 93.75 550 ARG A N 1
ATOM 4355 C CA . ARG A 1 550 ? 7.051 36.25 22.359 1 93.75 550 ARG A CA 1
ATOM 4356 C C . ARG A 1 550 ? 5.797 37 22.828 1 93.75 550 ARG A C 1
ATOM 4358 O O . ARG A 1 550 ? 5.324 36.781 23.938 1 93.75 550 ARG A O 1
ATOM 4365 N N . GLY A 1 551 ? 5.355 37.812 21.969 1 96.25 551 GLY A N 1
ATOM 4366 C CA . GLY A 1 551 ? 4.145 38.562 22.281 1 96.25 551 GLY A CA 1
ATOM 4367 C C . GLY A 1 551 ? 2.939 37.688 22.516 1 96.25 551 GLY A C 1
ATOM 4368 O O . GLY A 1 551 ? 2.158 37.906 23.438 1 96.25 551 GLY A O 1
ATOM 4369 N N . LEU A 1 552 ? 2.795 36.688 21.781 1 97.06 552 LEU A N 1
ATOM 4370 C CA . LEU A 1 552 ? 1.644 35.781 21.844 1 97.06 552 LEU A CA 1
ATOM 4371 C C . LEU A 1 552 ? 1.609 35.031 23.172 1 97.06 552 LEU A C 1
ATOM 4373 O O . LEU A 1 552 ? 0.549 34.562 23.594 1 97.06 552 LEU A O 1
ATOM 4377 N N . SER A 1 553 ? 2.688 34.938 23.781 1 95.81 553 SER A N 1
ATOM 4378 C CA . SER A 1 553 ? 2.756 34.25 25.062 1 95.81 553 SER A CA 1
ATOM 4379 C C . SER A 1 553 ? 2.012 35 26.156 1 95.81 553 SER A C 1
ATOM 4381 O O . SER A 1 553 ? 1.751 34.469 27.234 1 95.81 553 SER A O 1
ATOM 4383 N N . SER A 1 554 ? 1.657 36.25 25.875 1 96.88 554 SER A N 1
ATOM 4384 C CA . SER A 1 554 ? 0.854 37.062 26.812 1 96.88 554 SER A CA 1
ATOM 4385 C C . SER A 1 554 ? -0.494 36.375 27.078 1 96.88 554 SER A C 1
ATOM 4387 O O . SER A 1 554 ? -1.113 36.625 28.109 1 96.88 554 SER A O 1
ATOM 4389 N N . LEU A 1 555 ? -0.884 35.594 26.141 1 96.75 555 LEU A N 1
ATOM 4390 C CA . LEU A 1 555 ? -2.195 34.938 26.25 1 96.75 555 LEU A CA 1
ATOM 4391 C C . LEU A 1 555 ? -2.088 33.594 26.906 1 96.75 555 LEU A C 1
ATOM 4393 O O . LEU A 1 555 ? -3.078 32.844 27 1 96.75 555 LEU A O 1
ATOM 4397 N N . HIS A 1 556 ? -0.908 33.25 27.297 1 95.69 556 HIS A N 1
ATOM 4398 C CA . HIS A 1 556 ? -0.741 32.062 28.125 1 95.69 556 HIS A CA 1
ATOM 4399 C C . HIS A 1 556 ? -1.45 32.219 29.469 1 95.69 556 HIS A C 1
ATOM 4401 O O . HIS A 1 556 ? -1.24 33.188 30.172 1 95.69 556 HIS A O 1
ATOM 4407 N N . PRO A 1 557 ? -2.234 31.25 29.844 1 93.75 557 PRO A N 1
ATOM 4408 C CA . PRO A 1 557 ? -3 31.406 31.078 1 93.75 557 PRO A CA 1
ATOM 4409 C C . PRO A 1 557 ? -2.109 31.594 32.312 1 93.75 557 PRO A C 1
ATOM 4411 O O . PRO A 1 557 ? -2.475 32.344 33.219 1 93.75 557 PRO A O 1
ATOM 4414 N N . SER A 1 558 ? -0.993 30.984 32.344 1 93.06 558 SER A N 1
ATOM 4415 C CA . SER A 1 558 ? -0.084 31.141 33.469 1 93.06 558 SER A CA 1
ATOM 4416 C C . SER A 1 558 ? 0.478 32.562 33.531 1 93.06 558 SER A C 1
ATOM 4418 O O . SER A 1 558 ? 0.691 33.094 34.625 1 93.06 558 SER A O 1
ATOM 4420 N N . VAL A 1 559 ? 0.73 33.188 32.406 1 93.81 559 VAL A N 1
ATOM 4421 C CA . VAL A 1 559 ? 1.263 34.531 32.375 1 93.81 559 VAL A CA 1
ATOM 4422 C C . VAL A 1 559 ? 0.193 35.531 32.812 1 93.81 559 VAL A C 1
ATOM 4424 O O . VAL A 1 559 ? 0.479 36.469 33.562 1 93.81 559 VAL A O 1
ATOM 4427 N N . MET A 1 560 ? -1.006 35.344 32.375 1 93.06 560 MET A N 1
ATOM 4428 C CA . MET A 1 560 ? -2.109 36.25 32.75 1 93.06 560 MET A CA 1
ATOM 4429 C C . MET A 1 560 ? -2.404 36.156 34.25 1 93.06 560 MET A C 1
ATOM 4431 O O . MET A 1 560 ? -2.748 37.188 34.875 1 93.06 560 MET A O 1
ATOM 4435 N N . LEU A 1 561 ? -2.271 35.031 34.781 1 91.56 561 LEU A N 1
ATOM 4436 C CA . LEU A 1 561 ? -2.602 34.781 36.188 1 91.56 561 LEU A CA 1
ATOM 4437 C C . LEU A 1 561 ? -1.473 35.281 37.094 1 91.56 561 LEU A C 1
ATOM 4439 O O . LEU A 1 561 ? -1.721 35.938 38.094 1 91.56 561 LEU A O 1
ATOM 4443 N N . ASN A 1 562 ? -0.214 34.938 36.75 1 89.38 562 ASN A N 1
ATOM 4444 C CA . ASN A 1 562 ? 0.891 35.094 37.688 1 89.38 562 ASN A CA 1
ATOM 4445 C C . ASN A 1 562 ? 1.737 36.344 37.375 1 89.38 562 ASN A C 1
ATOM 4447 O O . ASN A 1 562 ? 2.43 36.875 38.25 1 89.38 562 ASN A O 1
ATOM 4451 N N . ASN A 1 563 ? 1.841 36.719 36.188 1 90.25 563 ASN A N 1
ATOM 4452 C CA . ASN A 1 563 ? 2.74 37.781 35.75 1 90.25 563 ASN A CA 1
ATOM 4453 C C . ASN A 1 563 ? 2.041 38.781 34.844 1 90.25 563 ASN A C 1
ATOM 4455 O O . ASN A 1 563 ? 2.436 38.938 33.688 1 90.25 563 ASN A O 1
ATOM 4459 N N . SER A 1 564 ? 1.236 39.531 35.375 1 88.12 564 SER A N 1
ATOM 4460 C CA . SER A 1 564 ? 0.408 40.438 34.562 1 88.12 564 SER A CA 1
ATOM 4461 C C . SER A 1 564 ?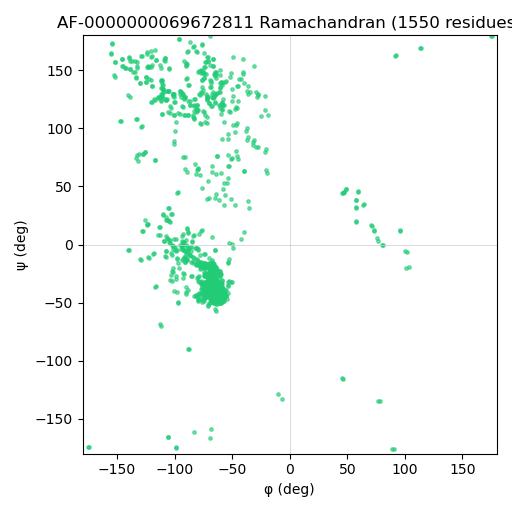 1.245 41.562 33.938 1 88.12 564 SER A C 1
ATOM 4463 O O . SER A 1 564 ? 0.937 42.031 32.844 1 88.12 564 SER A O 1
ATOM 4465 N N . SER A 1 565 ? 2.303 41.938 34.594 1 91.12 565 SER A N 1
ATOM 4466 C CA . SER A 1 565 ? 3.141 43 34.062 1 91.12 565 SER A CA 1
ATOM 4467 C C . SER A 1 565 ? 3.887 42.531 32.812 1 91.12 565 SER A C 1
ATOM 4469 O O . SER A 1 565 ? 3.922 43.25 31.797 1 91.12 565 SER A O 1
ATOM 4471 N N . ILE A 1 566 ? 4.43 41.375 32.875 1 92.19 566 ILE A N 1
ATOM 4472 C CA . ILE A 1 566 ? 5.113 40.812 31.719 1 92.19 566 ILE A CA 1
ATOM 4473 C C . ILE A 1 566 ? 4.109 40.531 30.594 1 92.19 566 ILE A C 1
ATOM 4475 O O . ILE A 1 566 ? 4.418 40.75 29.422 1 92.19 566 ILE A O 1
ATOM 4479 N N . GLY A 1 567 ? 2.959 40.125 31.031 1 94.75 567 GLY A N 1
ATOM 4480 C CA . GLY A 1 567 ? 1.901 39.906 30.062 1 94.75 567 GLY A CA 1
ATOM 4481 C C . GLY A 1 567 ? 1.522 41.156 29.281 1 94.75 567 GLY A C 1
ATOM 4482 O O . GLY A 1 567 ? 1.314 41.094 28.062 1 94.75 567 GLY A O 1
ATOM 4483 N N . LEU A 1 568 ? 1.493 42.188 30 1 95.25 568 LEU A N 1
ATOM 4484 C CA . LEU A 1 568 ? 1.116 43.438 29.359 1 95.25 568 LEU A CA 1
ATOM 4485 C C . LEU A 1 568 ? 2.191 43.875 28.375 1 95.25 568 LEU A C 1
ATOM 4487 O O . LEU A 1 568 ? 1.88 44.344 27.281 1 95.25 568 LEU A O 1
ATOM 4491 N N . THR A 1 569 ? 3.402 43.75 28.75 1 95.31 569 THR A N 1
ATOM 4492 C CA . THR A 1 569 ? 4.504 44.125 27.875 1 95.31 569 THR A CA 1
ATOM 4493 C C . THR A 1 569 ? 4.477 43.281 26.594 1 95.31 569 THR A C 1
ATOM 4495 O O . THR A 1 569 ? 4.664 43.812 25.5 1 95.31 569 THR A O 1
ATOM 4498 N N . ARG A 1 570 ? 4.242 42.094 26.781 1 96.44 570 ARG A N 1
ATOM 4499 C CA . ARG A 1 570 ? 4.191 41.188 25.656 1 96.44 570 ARG A CA 1
ATOM 4500 C C . ARG A 1 570 ? 2.955 41.438 24.797 1 96.44 570 ARG A C 1
ATOM 4502 O O . ARG A 1 570 ? 3.014 41.344 23.562 1 96.44 570 ARG A O 1
ATOM 4509 N N . PHE A 1 571 ? 1.863 41.719 25.422 1 97.88 571 PHE A N 1
ATOM 4510 C CA . PHE A 1 571 ? 0.634 42 24.703 1 97.88 571 PHE A CA 1
ATOM 4511 C C . PHE A 1 571 ? 0.783 43.25 23.844 1 97.88 571 PHE A C 1
ATOM 4513 O O . PHE A 1 571 ? 0.228 43.344 22.75 1 97.88 571 PHE A O 1
ATOM 4520 N N . ASN A 1 572 ? 1.549 44.156 24.375 1 97.06 572 ASN A N 1
ATOM 4521 C CA . ASN A 1 572 ? 1.821 45.375 23.609 1 97.06 572 ASN A CA 1
ATOM 4522 C C . ASN A 1 572 ? 2.555 45.062 22.312 1 97.06 572 ASN A C 1
ATOM 4524 O O . ASN A 1 572 ? 2.328 45.719 21.297 1 97.06 572 ASN A O 1
ATOM 4528 N N . ILE A 1 573 ? 3.404 44.125 22.391 1 96.69 573 ILE A N 1
ATOM 4529 C CA . ILE A 1 573 ? 4.109 43.688 21.172 1 96.69 573 ILE A CA 1
ATOM 4530 C C . ILE A 1 573 ? 3.111 43.188 20.156 1 96.69 573 ILE A C 1
ATOM 4532 O O . ILE A 1 573 ? 3.211 43.5 18.969 1 96.69 573 ILE A O 1
ATOM 4536 N N . VAL A 1 574 ? 2.15 42.406 20.594 1 97.75 574 VAL A N 1
ATOM 4537 C CA . VAL A 1 574 ? 1.124 41.875 19.719 1 97.75 574 VAL A CA 1
ATOM 4538 C C . VAL A 1 574 ? 0.341 43 19.062 1 97.75 574 VAL A C 1
ATOM 4540 O O . VAL A 1 574 ? 0.12 42.969 17.844 1 97.75 574 VAL A O 1
ATOM 4543 N N . LEU A 1 575 ? -0.036 43.938 19.859 1 97.75 575 LEU A N 1
ATOM 4544 C CA . LEU A 1 575 ? -0.83 45.062 19.359 1 97.75 575 LEU A CA 1
ATOM 4545 C C . LEU A 1 575 ? -0.036 45.875 18.359 1 97.75 575 LEU A C 1
ATOM 4547 O O . LEU A 1 575 ? -0.584 46.344 17.344 1 97.75 575 LEU A O 1
ATOM 4551 N N . GLU A 1 576 ? 1.175 46.031 18.625 1 97.06 576 GLU A N 1
ATOM 4552 C CA . GLU A 1 576 ? 2.031 46.75 17.703 1 97.06 576 GLU A CA 1
ATOM 4553 C C . GLU A 1 576 ? 2.135 46.062 16.359 1 97.06 576 GLU A C 1
ATOM 4555 O O . GLU A 1 576 ? 2.039 46.719 15.312 1 97.06 576 GLU A O 1
ATOM 4560 N N . VAL A 1 577 ? 2.344 44.812 16.391 1 96.81 577 VAL A N 1
ATOM 4561 C CA . VAL A 1 577 ? 2.504 44.031 15.164 1 96.81 577 VAL A CA 1
ATOM 4562 C C . VAL A 1 577 ? 1.202 44.062 14.367 1 96.81 577 VAL A C 1
ATOM 4564 O O . VAL A 1 577 ? 1.218 44.25 13.148 1 96.81 577 VAL A O 1
ATOM 4567 N N . LEU A 1 578 ? 0.069 43.875 15.008 1 96.81 578 LEU A N 1
ATOM 4568 C CA . LEU A 1 578 ? -1.229 43.875 14.344 1 96.81 578 LEU A CA 1
ATOM 4569 C C . LEU A 1 578 ? -1.569 45.25 13.789 1 96.81 578 LEU A C 1
ATOM 4571 O O . LEU A 1 578 ? -2.141 45.375 12.703 1 96.81 578 LEU A O 1
ATOM 4575 N N . HIS A 1 579 ? -1.218 46.219 14.578 1 96 579 HIS A N 1
ATOM 4576 C CA . HIS A 1 579 ? -1.485 47.594 14.141 1 96 579 HIS A CA 1
ATOM 4577 C C . HIS A 1 579 ? -0.631 47.938 12.93 1 96 579 HIS A C 1
ATOM 4579 O O . HIS A 1 579 ? -1.123 48.562 11.984 1 96 579 HIS A O 1
ATOM 4585 N N . ASN A 1 580 ? 0.633 47.625 12.969 1 93.75 580 ASN A N 1
ATOM 4586 C CA . ASN A 1 580 ? 1.541 47.906 11.867 1 93.75 580 ASN A CA 1
ATOM 4587 C C . ASN A 1 580 ? 1.109 47.188 10.586 1 93.75 580 ASN A C 1
ATOM 4589 O O . ASN A 1 580 ? 1.351 47.688 9.484 1 93.75 580 ASN A O 1
ATOM 4593 N N . ALA A 1 581 ? 0.417 46.125 10.742 1 94.69 581 ALA A N 1
ATOM 4594 C CA . ALA A 1 581 ? -0.056 45.344 9.594 1 94.69 581 ALA A CA 1
ATOM 4595 C C . ALA A 1 581 ? -1.451 45.781 9.172 1 94.69 581 ALA A C 1
ATOM 4597 O O . ALA A 1 581 ? -2.08 45.156 8.32 1 94.69 581 ALA A O 1
ATOM 4598 N N . ASN A 1 582 ? -1.996 46.75 9.805 1 94.19 582 ASN A N 1
ATOM 4599 C CA . ASN A 1 582 ? -3.305 47.312 9.516 1 94.19 582 ASN A CA 1
ATOM 4600 C C . ASN A 1 582 ? -4.426 46.312 9.742 1 94.19 582 ASN A C 1
ATOM 4602 O O . ASN A 1 582 ? -5.395 46.281 8.984 1 94.19 582 ASN A O 1
ATOM 4606 N N . ARG A 1 583 ? -4.219 45.469 10.734 1 95.38 583 ARG A N 1
ATOM 4607 C CA . ARG A 1 583 ? -5.234 44.469 11.039 1 95.38 583 ARG A CA 1
ATOM 4608 C C . ARG A 1 583 ? -6.215 45 12.086 1 95.38 583 ARG A C 1
ATOM 4610 O O . ARG A 1 583 ? -7.34 44.5 12.18 1 95.38 583 ARG A O 1
ATOM 4617 N N . ILE A 1 584 ? -5.676 45.938 12.859 1 95.56 584 ILE A N 1
ATOM 4618 C CA . ILE A 1 584 ? -6.523 46.594 13.852 1 95.56 584 ILE A CA 1
ATOM 4619 C C . ILE A 1 584 ? -6.32 48.094 13.781 1 95.56 584 ILE A C 1
ATOM 4621 O O . ILE A 1 584 ? -5.262 48.562 13.352 1 95.56 584 ILE A O 1
ATOM 4625 N N . THR A 1 585 ? -7.301 48.812 14.25 1 94.62 585 THR A N 1
ATOM 4626 C CA . THR A 1 585 ? -7.223 50.25 14.273 1 94.62 585 THR A CA 1
ATOM 4627 C C . THR A 1 585 ? -6.566 50.75 15.562 1 94.62 585 THR A C 1
ATOM 4629 O O . THR A 1 585 ? -6.375 49.969 16.5 1 94.62 585 THR A O 1
ATOM 4632 N N . ASP A 1 586 ? -6.211 51.969 15.547 1 94.31 586 ASP A N 1
ATOM 4633 C CA . ASP A 1 586 ? -5.602 52.562 16.719 1 94.31 586 ASP A CA 1
ATOM 4634 C C . ASP A 1 586 ? -6.547 52.531 17.922 1 94.31 586 ASP A C 1
ATOM 4636 O O . ASP A 1 586 ? -6.121 52.281 19.047 1 94.31 586 ASP A O 1
ATOM 4640 N N . THR A 1 587 ? -7.777 52.719 17.641 1 96.06 587 THR A N 1
ATOM 4641 C CA . THR A 1 587 ? -8.781 52.75 18.703 1 96.06 587 THR A CA 1
ATOM 4642 C C . THR A 1 587 ? -8.914 51.344 19.328 1 96.06 587 THR A C 1
ATOM 4644 O O . THR A 1 587 ? -8.969 51.219 20.547 1 96.06 587 THR A O 1
ATOM 4647 N N . VAL A 1 588 ? -8.883 50.406 18.484 1 96.19 588 VAL A N 1
ATOM 4648 C CA . VAL A 1 588 ? -9.031 49.031 18.953 1 96.19 588 VAL A CA 1
ATOM 4649 C C . VAL A 1 588 ? -7.793 48.625 19.75 1 96.19 588 VAL A C 1
ATOM 4651 O O . VAL A 1 588 ? -7.902 47.938 20.781 1 96.19 588 VAL A O 1
ATOM 4654 N N . ALA A 1 589 ? -6.66 49.031 19.297 1 97.19 589 ALA A N 1
ATOM 4655 C CA . ALA A 1 589 ? -5.414 48.688 19.969 1 97.19 589 ALA A CA 1
ATOM 4656 C C . ALA A 1 589 ? -5.375 49.281 21.391 1 97.19 589 ALA A C 1
ATOM 4658 O O . ALA A 1 589 ? -5.02 48.562 22.344 1 97.19 589 ALA A O 1
ATOM 4659 N N . GLU A 1 590 ? -5.781 50.5 21.547 1 96.69 590 GLU A N 1
ATOM 4660 C CA . GLU A 1 590 ? -5.754 51.156 22.844 1 96.69 590 GLU A CA 1
ATOM 4661 C C . GLU A 1 590 ? -6.789 50.562 23.797 1 96.69 590 GLU A C 1
ATOM 4663 O O . GLU A 1 590 ? -6.492 50.312 24.969 1 96.69 590 GLU A O 1
ATOM 4668 N N . ARG A 1 591 ? -7.887 50.375 23.297 1 96.81 591 ARG A N 1
ATOM 4669 C CA . ARG A 1 591 ? -8.945 49.781 24.125 1 96.81 591 ARG A CA 1
ATOM 4670 C C . ARG A 1 591 ? -8.609 48.375 24.531 1 96.81 591 ARG A C 1
ATOM 4672 O O . ARG A 1 591 ? -8.891 47.969 25.672 1 96.81 591 ARG A O 1
ATOM 4679 N N . ALA A 1 592 ? -8.086 47.625 23.562 1 97.88 592 ALA A N 1
ATOM 4680 C CA . ALA A 1 592 ? -7.703 46.25 23.875 1 97.88 592 ALA A CA 1
ATOM 4681 C C . ALA A 1 592 ? -6.637 46.219 24.969 1 97.88 592 ALA A C 1
ATOM 4683 O O . ALA A 1 592 ? -6.645 45.312 25.797 1 97.88 592 ALA A O 1
ATOM 4684 N N . LYS A 1 593 ? -5.707 47.125 24.891 1 96.75 593 LYS A N 1
ATOM 4685 C CA . LYS A 1 593 ? -4.668 47.219 25.906 1 96.75 593 LYS A CA 1
ATOM 4686 C C . LYS A 1 593 ? -5.277 47.438 27.297 1 96.75 593 LYS A C 1
ATOM 4688 O O . LYS A 1 593 ? -4.93 46.75 28.25 1 96.75 593 LYS A O 1
ATOM 4693 N N . ASP A 1 594 ? -6.188 48.375 27.375 1 96 594 ASP A N 1
ATOM 4694 C CA . ASP A 1 594 ? -6.844 48.688 28.641 1 96 594 ASP A CA 1
ATOM 4695 C C . ASP A 1 594 ? -7.68 47.5 29.141 1 96 594 ASP A C 1
ATOM 4697 O O . ASP A 1 594 ? -7.684 47.188 30.328 1 96 594 ASP A O 1
ATOM 4701 N N . GLN A 1 595 ? -8.305 47 28.234 1 96.88 595 GLN A N 1
ATOM 4702 C CA . GLN A 1 595 ? -9.148 45.844 28.578 1 96.88 595 GLN A CA 1
ATOM 4703 C C . GLN A 1 595 ? -8.305 44.656 29.047 1 96.88 595 GLN A C 1
ATOM 4705 O O . GLN A 1 595 ? -8.719 43.938 29.938 1 96.88 595 GLN A O 1
ATOM 4710 N N . TYR A 1 596 ? -7.168 44.469 28.406 1 97.12 596 TYR A N 1
ATOM 4711 C CA . TYR A 1 596 ? -6.266 43.375 28.812 1 97.12 596 TYR A CA 1
ATOM 4712 C C . TYR A 1 596 ? -5.84 43.562 30.266 1 97.12 596 TYR A C 1
ATOM 4714 O O . TYR A 1 596 ? -5.867 42.594 31.047 1 97.12 596 TYR A O 1
ATOM 4722 N N . LEU A 1 597 ? -5.484 44.75 30.578 1 94.31 597 LEU A N 1
ATOM 4723 C CA . LEU A 1 597 ? -5.062 45.031 31.938 1 94.31 597 LEU A CA 1
ATOM 4724 C C . LEU A 1 597 ? -6.203 44.812 32.938 1 94.31 597 LEU A C 1
ATOM 4726 O O . LEU A 1 597 ? -6 44.219 34 1 94.31 597 LEU A O 1
ATOM 4730 N N . SER A 1 598 ? -7.32 45.312 32.562 1 94.81 598 SER A N 1
ATOM 4731 C CA . SER A 1 598 ? -8.492 45.156 33.406 1 94.81 598 SER A CA 1
ATOM 4732 C C . SER A 1 598 ? -8.844 43.656 33.562 1 94.81 598 SER A C 1
ATOM 4734 O O . SER A 1 598 ? -9.25 43.219 34.625 1 94.81 598 SER A O 1
ATOM 4736 N N . PHE A 1 599 ? -8.766 43 32.5 1 95.62 599 PHE A N 1
ATOM 4737 C CA . PHE A 1 599 ? -9.102 41.562 32.531 1 95.62 599 PHE A CA 1
ATOM 4738 C C . PHE A 1 599 ? -8.125 40.812 33.406 1 95.62 599 PHE A C 1
ATOM 4740 O O . PHE A 1 599 ? -8.531 39.906 34.156 1 95.62 599 PHE A O 1
ATOM 4747 N N . CYS A 1 600 ? -6.848 41.094 33.344 1 94.81 600 CYS A N 1
ATOM 4748 C CA . CYS A 1 600 ? -5.855 40.469 34.188 1 94.81 600 CYS A CA 1
ATOM 4749 C C . CYS A 1 600 ? -6.184 40.656 35.656 1 94.81 600 CYS A C 1
ATOM 4751 O O . CYS A 1 600 ? -5.992 39.781 36.469 1 94.81 600 CYS A O 1
ATOM 4753 N N . SER A 1 601 ? -6.66 41.812 35.969 1 92.88 601 SER A N 1
ATOM 4754 C CA . SER A 1 601 ? -7.059 42.094 37.344 1 92.88 601 SER A CA 1
ATOM 4755 C C . SER A 1 601 ? -8.273 41.281 37.75 1 92.88 601 SER A C 1
ATOM 4757 O O . SER A 1 601 ? -8.359 40.781 38.875 1 92.88 601 SER A O 1
ATOM 4759 N N . VAL A 1 602 ? -9.164 41.188 36.844 1 93.19 602 VAL A N 1
ATOM 4760 C CA . VAL A 1 602 ? -10.375 40.406 37.094 1 93.19 602 VAL A CA 1
ATOM 4761 C C . VAL A 1 602 ? -10.016 38.938 37.25 1 93.19 602 VAL A C 1
ATOM 4763 O O . VAL A 1 602 ? -10.633 38.219 38.062 1 93.19 602 VAL A O 1
ATOM 4766 N N . VAL A 1 603 ? -9.109 38.469 36.5 1 92.38 603 VAL A N 1
ATOM 4767 C CA . VAL A 1 603 ? -8.656 37.094 36.531 1 92.38 603 VAL A CA 1
ATOM 4768 C C . VAL A 1 603 ? -8.125 36.781 37.938 1 92.38 603 VAL A C 1
ATOM 4770 O O . VAL A 1 603 ? -8.438 35.719 38.5 1 92.38 603 VAL A O 1
ATOM 4773 N N . LYS A 1 604 ? -7.441 37.625 38.531 1 90 604 LYS A N 1
ATOM 4774 C CA . LYS A 1 604 ? -6.859 37.438 39.844 1 90 604 LYS A CA 1
ATOM 4775 C C . LYS A 1 604 ? -7.934 37.469 40.938 1 90 604 LYS A C 1
ATOM 4777 O O . LYS A 1 604 ? -7.84 36.75 41.938 1 90 604 LYS A O 1
ATOM 4782 N N . GLU A 1 605 ? -8.906 38.219 40.719 1 90.12 605 GLU A N 1
ATOM 4783 C CA . GLU A 1 605 ? -9.922 38.438 41.75 1 90.12 605 GLU A CA 1
ATOM 4784 C C . GLU A 1 605 ? -11.047 37.438 41.656 1 90.12 605 GLU A C 1
ATOM 4786 O O . GLU A 1 605 ? -11.477 36.875 42.656 1 90.12 605 GLU A O 1
ATOM 4791 N N . ARG A 1 606 ? -11.438 37.156 40.406 1 90.31 606 ARG A N 1
ATOM 4792 C CA . ARG A 1 606 ? -12.68 36.406 40.25 1 90.31 606 ARG A CA 1
ATOM 4793 C C . ARG A 1 606 ? -12.422 35.062 39.594 1 90.31 606 ARG A C 1
ATOM 4795 O O . ARG A 1 606 ? -13.164 34.094 39.812 1 90.31 606 ARG A O 1
ATOM 4802 N N . TYR A 1 607 ? -11.531 35.031 38.688 1 91.12 607 TYR A N 1
ATOM 4803 C CA . TYR A 1 607 ? -11.406 33.812 37.844 1 91.12 607 TYR A CA 1
ATOM 4804 C C . TYR A 1 607 ? -10.156 33.031 38.219 1 91.12 607 TYR A C 1
ATOM 4806 O O . TYR A 1 607 ? -9.648 32.25 37.406 1 91.12 607 TYR A O 1
ATOM 4814 N N . GLN A 1 608 ? -9.648 33.188 39.312 1 90.38 608 GLN A N 1
ATOM 4815 C CA . GLN A 1 608 ? -8.406 32.531 39.719 1 90.38 608 GLN A CA 1
ATOM 4816 C C . GLN A 1 608 ? -8.57 31.016 39.719 1 90.38 608 GLN A C 1
ATOM 4818 O O . GLN A 1 608 ? -7.715 30.297 39.219 1 90.38 608 GLN A O 1
ATOM 4823 N N . ASP A 1 609 ? -9.586 30.531 40.188 1 89.44 609 ASP A N 1
ATOM 4824 C CA . ASP A 1 609 ? -9.828 29.094 40.281 1 89.44 609 ASP A CA 1
ATOM 4825 C C . ASP A 1 609 ? -9.984 28.469 38.906 1 89.44 609 ASP A C 1
ATOM 4827 O O . ASP A 1 609 ? -9.5 27.359 38.656 1 89.44 609 ASP A O 1
ATOM 4831 N N . GLU A 1 610 ? -10.617 29.125 38.062 1 90 610 GLU A N 1
ATOM 4832 C CA . GLU A 1 610 ? -10.836 28.625 36.719 1 90 610 GLU A CA 1
ATOM 4833 C C . GLU A 1 610 ? -9.523 28.5 35.969 1 90 610 GLU A C 1
ATOM 4835 O O . GLU A 1 610 ? -9.305 27.516 35.25 1 90 610 GLU A O 1
ATOM 4840 N N . PHE A 1 611 ? -8.719 29.453 36.125 1 93.19 611 PHE A N 1
ATOM 4841 C CA . PHE A 1 611 ? -7.43 29.453 35.438 1 93.19 611 PHE A CA 1
ATOM 4842 C C . PHE A 1 611 ? -6.516 28.375 36 1 93.19 611 PHE A C 1
ATOM 4844 O O . PHE A 1 611 ? -5.793 27.719 35.25 1 93.19 611 PHE A O 1
ATOM 4851 N N . GLU A 1 612 ? -6.59 28.188 37.281 1 90.69 612 GLU A N 1
ATOM 4852 C CA . GLU A 1 612 ? -5.785 27.141 37.906 1 90.69 612 GLU A CA 1
ATOM 4853 C C . GLU A 1 612 ? -6.273 25.75 37.5 1 90.69 612 GLU A C 1
ATOM 4855 O O . GLU A 1 612 ? -5.465 24.844 37.281 1 90.69 612 GLU A O 1
ATOM 4860 N N . ASN A 1 613 ? -7.473 25.625 37.406 1 88.31 613 ASN A N 1
ATOM 4861 C CA . ASN A 1 613 ? -8.047 24.359 36.969 1 88.31 613 ASN A CA 1
ATOM 4862 C C . ASN A 1 613 ? -7.684 24.047 35.531 1 88.31 613 ASN A C 1
ATOM 4864 O O . ASN A 1 613 ? -7.465 22.891 35.188 1 88.31 613 ASN A O 1
ATOM 4868 N N . PHE A 1 614 ? -7.652 25.078 34.781 1 91.62 614 PHE A N 1
ATOM 4869 C CA . PHE A 1 614 ? -7.289 24.891 33.375 1 91.62 614 PHE A CA 1
ATOM 4870 C C . PHE A 1 614 ? -5.832 24.469 33.25 1 91.62 614 PHE A C 1
ATOM 4872 O O . PHE A 1 614 ? -5.512 23.578 32.438 1 91.62 614 PHE A O 1
ATOM 4879 N N . LEU A 1 615 ? -5.047 25.016 34 1 87.88 615 LEU A N 1
ATOM 4880 C CA . LEU A 1 615 ? -3.617 24.719 33.938 1 87.88 615 LEU A CA 1
ATOM 4881 C C . LEU A 1 615 ? -3.316 23.328 34.5 1 87.88 615 LEU A C 1
ATOM 4883 O O . LEU A 1 615 ? -2.352 22.688 34.062 1 87.88 615 LEU A O 1
ATOM 4887 N N . SER A 1 616 ? -4.141 22.859 35.375 1 81.62 616 SER A N 1
ATOM 4888 C CA . SER A 1 616 ? -3.93 21.547 35.969 1 81.62 616 SER A CA 1
ATOM 4889 C C . SER A 1 616 ? -4.578 20.453 35.125 1 81.62 616 SER A C 1
ATOM 4891 O O . SER A 1 616 ? -4.566 19.281 35.5 1 81.62 616 SER A O 1
ATOM 4893 N N . ASP A 1 617 ? -5.016 20.766 33.969 1 73 617 ASP A N 1
ATOM 4894 C CA . ASP A 1 617 ? -5.625 19.859 33 1 73 617 ASP A CA 1
ATOM 4895 C C . ASP A 1 617 ? -6.848 19.172 33.594 1 73 617 ASP A C 1
ATOM 4897 O O . ASP A 1 617 ? -7.168 18.047 33.219 1 73 617 ASP A O 1
ATOM 4901 N N . GLU A 1 618 ? -7.305 19.688 34.5 1 57.94 618 GLU A N 1
ATOM 4902 C CA . GLU A 1 618 ? -8.508 19.125 35.094 1 57.94 618 GLU A CA 1
ATOM 4903 C C . GLU A 1 618 ? -9.742 19.406 34.219 1 57.94 618 GLU A C 1
ATOM 4905 O O . GLU A 1 618 ? -10.727 18.656 34.281 1 57.94 618 GLU A O 1
ATOM 4910 N N . CYS A 1 619 ? -9.484 20.375 33.438 1 64.88 619 CYS A N 1
ATOM 4911 C CA . CYS A 1 619 ? -10.602 20.719 32.594 1 64.88 619 CYS A CA 1
ATOM 4912 C C . CYS A 1 619 ? -10.383 20.188 31.172 1 64.88 619 CYS A C 1
ATOM 4914 O O . CYS A 1 619 ? -9.25 20.172 30.672 1 64.88 619 CYS A O 1
ATOM 4916 N N . ASN A 1 620 ? -11.203 19.328 30.703 1 72.62 620 ASN A N 1
ATOM 4917 C CA . ASN A 1 620 ? -11.148 18.75 29.359 1 72.62 620 ASN A CA 1
ATOM 4918 C C . ASN A 1 620 ? -11.5 19.781 28.281 1 72.62 620 ASN A C 1
ATOM 4920 O O . ASN A 1 620 ? -12.188 19.469 27.312 1 72.62 620 ASN A O 1
ATOM 4924 N N . LEU A 1 621 ? -10.945 21.156 28.5 1 80.81 621 LEU A N 1
ATOM 4925 C CA . LEU A 1 621 ? -11.289 22.188 27.516 1 80.81 621 LEU A CA 1
ATOM 4926 C C . LEU A 1 621 ? -10.062 22.625 26.734 1 80.81 6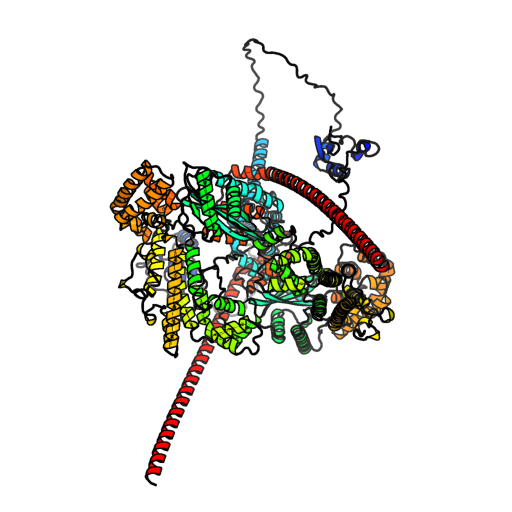21 LEU A C 1
ATOM 4928 O O . LEU A 1 621 ? -8.945 22.609 27.25 1 80.81 621 LEU A O 1
ATOM 4932 N N . GLU A 1 622 ? -10.344 23.094 25.562 1 90.31 622 GLU A N 1
ATOM 4933 C CA . GLU A 1 622 ? -9.297 23.688 24.75 1 90.31 622 GLU A CA 1
ATOM 4934 C C . GLU A 1 622 ? -9.18 25.172 25 1 90.31 622 GLU A C 1
ATOM 4936 O O . GLU A 1 622 ? -10.117 25.812 25.5 1 90.31 622 GLU A O 1
ATOM 4941 N N . LEU A 1 623 ? -8.07 25.75 24.75 1 93.31 623 LEU A N 1
ATOM 4942 C CA . LEU A 1 623 ? -7.754 27.141 25.078 1 93.31 623 LEU A CA 1
ATOM 4943 C C . LEU A 1 623 ? -8.75 28.094 24.438 1 93.31 623 LEU A C 1
ATOM 4945 O O . LEU A 1 623 ? -9.172 29.078 25.062 1 93.31 623 LEU A O 1
ATOM 4949 N N . ASP A 1 624 ? -9.094 27.844 23.188 1 93.62 624 ASP A N 1
ATOM 4950 C CA . ASP A 1 624 ? -10.023 28.719 22.484 1 93.62 624 ASP A CA 1
ATOM 4951 C C . ASP A 1 624 ? -11.406 28.703 23.125 1 93.62 624 ASP A C 1
ATOM 4953 O O . ASP A 1 624 ? -12 29.75 23.375 1 93.62 624 ASP A O 1
ATOM 4957 N N . ASN A 1 625 ? -11.844 27.516 23.469 1 92.12 625 ASN A N 1
ATOM 4958 C CA . ASN A 1 625 ? -13.141 27.406 24.141 1 92.12 625 ASN A CA 1
ATOM 4959 C C . ASN A 1 625 ? -13.109 28.047 25.516 1 92.12 625 ASN A C 1
ATOM 4961 O O . ASN A 1 625 ? -14.125 28.594 25.969 1 92.12 625 ASN A O 1
ATOM 4965 N N . PHE A 1 626 ? -12.047 27.969 26.172 1 93.06 626 PHE A N 1
ATOM 4966 C CA . PHE A 1 626 ? -11.883 28.547 27.5 1 93.06 626 PHE A CA 1
ATOM 4967 C C . PHE A 1 626 ? -12.016 30.062 27.453 1 93.06 626 PHE A C 1
ATOM 4969 O O . PHE A 1 626 ? -12.805 30.641 28.203 1 93.06 626 PHE A O 1
ATOM 4976 N N . TYR A 1 627 ? -11.281 30.641 26.578 1 94.56 627 TYR A N 1
ATOM 4977 C CA . TYR A 1 627 ? -11.32 32.094 26.469 1 94.56 627 TYR A CA 1
ATOM 4978 C C . TYR A 1 627 ? -12.656 32.562 25.906 1 94.56 627 TYR A C 1
ATOM 4980 O O . TYR A 1 627 ? -13.141 33.625 26.25 1 94.56 627 TYR A O 1
ATOM 4988 N N . TYR A 1 628 ? -13.188 31.781 24.984 1 93.81 628 TYR A N 1
ATOM 4989 C CA . TYR A 1 628 ? -14.508 32.094 24.453 1 93.81 628 TYR A CA 1
ATOM 4990 C C . TYR A 1 628 ? -15.539 32.219 25.562 1 93.81 628 TYR A C 1
ATOM 4992 O O . TYR A 1 628 ? -16.344 33.156 25.578 1 93.81 628 TYR A O 1
ATOM 5000 N N . GLY A 1 629 ? -15.57 31.297 26.484 1 90.44 629 GLY A N 1
ATOM 5001 C CA . GLY A 1 629 ? -16.5 31.297 27.594 1 90.44 629 GLY A CA 1
ATOM 5002 C C . GLY A 1 629 ? -16.328 32.5 28.531 1 90.44 629 GLY A C 1
ATOM 5003 O O . GLY A 1 629 ? -17.297 32.938 29.156 1 90.44 629 GLY A O 1
ATOM 5004 N N . LEU A 1 630 ? -15.172 33.062 28.562 1 92 630 LEU A N 1
ATOM 5005 C CA . LEU A 1 630 ? -14.875 34.125 29.516 1 92 630 LEU A CA 1
ATOM 5006 C C . LEU A 1 630 ? -15.023 35.5 28.859 1 92 630 LEU A C 1
ATOM 5008 O O . LEU A 1 630 ? -15.555 36.438 29.469 1 92 630 LEU A O 1
ATOM 5012 N N . LEU A 1 631 ? -14.586 35.656 27.641 1 93.44 631 LEU A N 1
ATOM 5013 C CA . LEU A 1 631 ? -14.445 36.969 27.031 1 93.44 631 LEU A CA 1
ATOM 5014 C C . LEU A 1 631 ? -15.641 37.281 26.141 1 93.44 631 LEU A C 1
ATOM 5016 O O . LEU A 1 631 ? -15.945 38.469 25.906 1 93.44 631 LEU A O 1
ATOM 5020 N N . SER A 1 632 ? -16.234 36.312 25.594 1 89.31 632 SER A N 1
ATOM 5021 C CA . SER A 1 632 ? -17.297 36.562 24.625 1 89.31 632 SER A CA 1
ATOM 5022 C C . SER A 1 632 ? -18.578 36.969 25.312 1 89.31 632 SER A C 1
ATOM 5024 O O . SER A 1 632 ? -19.453 37.625 24.703 1 89.31 632 SER A O 1
ATOM 5026 N N . LYS A 1 633 ? -18.797 36.719 26.531 1 85.75 633 LYS A N 1
ATOM 5027 C CA . LYS A 1 633 ? -20.047 36.906 27.234 1 85.75 633 LYS A CA 1
ATOM 5028 C C . LYS A 1 633 ? -20.234 38.375 27.625 1 85.75 633 LYS A C 1
ATOM 5030 O O . LYS A 1 633 ? -21.359 38.844 27.75 1 85.75 633 LYS A O 1
ATOM 5035 N N . GLU A 1 634 ? -19.141 39.062 27.812 1 88.81 634 GLU A N 1
ATOM 5036 C CA . GLU A 1 634 ? -19.25 40.438 28.297 1 88.81 634 GLU A CA 1
ATOM 5037 C C . GLU A 1 634 ? -18.812 41.438 27.219 1 88.81 634 GLU A C 1
ATOM 5039 O O . GLU A 1 634 ? -17.703 41.344 26.688 1 88.81 634 GLU A O 1
ATOM 5044 N N . LYS A 1 635 ? -19.578 42.375 26.969 1 89.75 635 LYS A N 1
ATOM 5045 C CA . LYS A 1 635 ? -19.312 43.406 25.969 1 89.75 635 LYS A CA 1
ATOM 5046 C C . LYS A 1 635 ? -18.109 44.25 26.375 1 89.75 635 LYS A C 1
ATOM 5048 O O . LYS A 1 635 ? -17.453 44.844 25.516 1 89.75 635 LYS A O 1
ATOM 5053 N N . LYS A 1 636 ? -17.828 44.281 27.594 1 92.25 636 LYS A N 1
ATOM 5054 C CA . LYS A 1 636 ? -16.734 45.125 28.109 1 92.25 636 LYS A CA 1
ATOM 5055 C C . LYS A 1 636 ? -15.391 44.625 27.562 1 92.25 636 LYS A C 1
ATOM 5057 O O . LYS A 1 636 ? -14.422 45.375 27.547 1 92.25 636 LYS A O 1
ATOM 5062 N N . TRP A 1 637 ? -15.391 43.406 27.125 1 95.06 637 TRP A N 1
ATOM 5063 C CA . TRP A 1 637 ? -14.141 42.812 26.641 1 95.06 637 TRP A CA 1
ATOM 5064 C C . TRP A 1 637 ? -14.148 42.719 25.125 1 95.06 637 TRP A C 1
ATOM 5066 O O . TRP A 1 637 ? -13.398 41.906 24.547 1 95.06 637 TRP A O 1
ATOM 5076 N N . GLU A 1 638 ? -14.898 43.438 24.391 1 94.69 638 GLU A N 1
ATOM 5077 C CA . GLU A 1 638 ? -15.141 43.219 22.969 1 94.69 638 GLU A CA 1
ATOM 5078 C C . GLU A 1 638 ? -13.867 43.438 22.156 1 94.69 638 GLU A C 1
ATOM 5080 O O . GLU A 1 638 ? -13.555 42.656 21.266 1 94.69 638 GLU A O 1
ATOM 5085 N N . ASP A 1 639 ? -13.133 44.5 22.391 1 96 639 ASP A N 1
ATOM 5086 C CA . ASP A 1 639 ? -11.93 44.812 21.625 1 96 639 ASP A CA 1
ATOM 5087 C C . ASP A 1 639 ? -10.812 43.812 21.953 1 96 639 ASP A C 1
ATOM 5089 O O . ASP A 1 639 ? -10.047 43.406 21.078 1 96 639 ASP A O 1
ATOM 5093 N N . LEU A 1 640 ? -10.711 43.438 23.188 1 97 640 LEU A N 1
ATOM 5094 C CA . LEU A 1 640 ? -9.75 42.406 23.594 1 97 640 LEU A CA 1
ATOM 5095 C C . LEU A 1 640 ? -10.055 41.094 22.906 1 97 640 LEU A C 1
ATOM 5097 O O . LEU A 1 640 ? -9.148 40.438 22.406 1 97 640 LEU A O 1
ATOM 5101 N N . TRP A 1 641 ? -11.32 40.781 22.922 1 95.75 641 TRP A N 1
ATOM 5102 C CA . TRP A 1 641 ? -11.75 39.531 22.312 1 95.75 641 TRP A CA 1
ATOM 5103 C C . TRP A 1 641 ? -11.445 39.5 20.812 1 95.75 641 TRP A C 1
ATOM 5105 O O . TRP A 1 641 ? -11.055 38.469 20.266 1 95.75 641 TRP A O 1
ATOM 5115 N N . GLN A 1 642 ? -11.609 40.531 20.203 1 95.12 642 GLN A N 1
ATOM 5116 C CA . GLN A 1 642 ? -11.297 40.656 18.781 1 95.12 642 GLN A CA 1
ATOM 5117 C C . GLN A 1 642 ? -9.82 40.344 18.516 1 95.12 642 GLN A C 1
ATOM 5119 O O . GLN A 1 642 ? -9.477 39.625 17.578 1 95.12 642 GLN A O 1
ATOM 5124 N N . VAL A 1 643 ? -8.992 40.844 19.328 1 96.94 643 VAL A N 1
ATOM 5125 C CA . VAL A 1 643 ? -7.555 40.656 19.188 1 96.94 643 VAL A CA 1
ATOM 5126 C C . VAL A 1 643 ? -7.199 39.219 19.5 1 96.94 643 VAL A C 1
ATOM 5128 O O . VAL A 1 643 ? -6.383 38.594 18.797 1 96.94 643 VAL A O 1
ATOM 5131 N N . VAL A 1 644 ? -7.84 38.656 20.5 1 97.06 644 VAL A N 1
ATOM 5132 C CA . VAL A 1 644 ? -7.566 37.281 20.891 1 97.06 644 VAL A CA 1
ATOM 5133 C C . VAL A 1 644 ? -7.953 36.344 19.766 1 97.06 644 VAL A C 1
ATOM 5135 O O . VAL A 1 644 ? -7.234 35.375 19.484 1 97.06 644 VAL A O 1
ATOM 5138 N N . LYS A 1 645 ? -9.031 36.562 19.125 1 95.44 645 LYS A N 1
ATOM 5139 C CA . LYS A 1 645 ? -9.461 35.75 18 1 95.44 645 LYS A CA 1
ATOM 5140 C C . LYS A 1 645 ? -8.406 35.75 16.891 1 95.44 645 LYS A C 1
ATOM 5142 O O . LYS A 1 645 ? -8.094 34.719 16.328 1 95.44 645 LYS A O 1
ATOM 5147 N N . LEU A 1 646 ? -7.852 36.875 16.641 1 96.31 646 LEU A N 1
ATOM 5148 C CA . LEU A 1 646 ? -6.82 37 15.617 1 96.31 646 LEU A CA 1
ATOM 5149 C C . LEU A 1 646 ? -5.574 36.219 16 1 96.31 646 LEU A C 1
ATOM 5151 O O . LEU A 1 646 ? -4.965 35.562 15.148 1 96.31 646 LEU A O 1
ATOM 5155 N N . CYS A 1 647 ? -5.277 36.25 17.219 1 97.19 647 CYS A N 1
ATOM 5156 C CA . CYS A 1 647 ? -4.078 35.594 17.703 1 97.19 647 CYS A CA 1
ATOM 5157 C C . CYS A 1 647 ? -4.23 34.062 17.609 1 97.19 647 CYS A C 1
ATOM 5159 O O . CYS A 1 647 ? -3.271 33.375 17.297 1 97.19 647 CYS A O 1
ATOM 5161 N N . PHE A 1 648 ? -5.426 33.625 17.812 1 96.69 648 PHE A N 1
ATOM 5162 C CA . PHE A 1 648 ? -5.656 32.188 17.906 1 96.69 648 PHE A CA 1
ATOM 5163 C C . PHE A 1 648 ? -5.684 31.562 16.516 1 96.69 648 PHE A C 1
ATOM 5165 O O . PHE A 1 648 ? -5.527 30.344 16.391 1 96.69 648 PHE A O 1
ATOM 5172 N N . ILE A 1 649 ? -5.832 32.281 15.5 1 95.81 649 ILE A N 1
ATOM 5173 C CA . ILE A 1 649 ? -5.922 31.734 14.148 1 95.81 649 ILE A CA 1
ATOM 5174 C C . ILE A 1 649 ? -4.523 31.547 13.578 1 95.81 649 ILE A C 1
ATOM 5176 O O . ILE A 1 649 ? -4.348 30.844 12.57 1 95.81 649 ILE A O 1
ATOM 5180 N N . PHE A 1 650 ? -3.527 32.062 14.25 1 95.5 650 PHE A N 1
ATOM 5181 C CA . PHE A 1 650 ? -2.16 31.766 13.836 1 95.5 650 PHE A CA 1
ATOM 5182 C C . PHE A 1 650 ? -1.853 30.281 13.977 1 95.5 650 PHE A C 1
ATOM 5184 O O . PHE A 1 650 ? -2.383 29.625 14.875 1 95.5 650 PHE A O 1
ATOM 5191 N N . SER A 1 651 ? -1.016 29.797 13.078 1 92.81 651 SER A N 1
ATOM 5192 C CA . SER A 1 651 ? -0.645 28.391 13.133 1 92.81 651 SER A CA 1
ATOM 5193 C C . SER A 1 651 ? 0.774 28.219 13.664 1 92.81 651 SER A C 1
ATOM 5195 O O . SER A 1 651 ? 1.684 28.953 13.281 1 92.81 651 SER A O 1
ATOM 5197 N N . HIS A 1 652 ? 0.902 27.359 14.57 1 88.94 652 HIS A N 1
ATOM 5198 C CA . HIS A 1 652 ? 2.211 27.094 15.156 1 88.94 652 HIS A CA 1
ATOM 5199 C C . HIS A 1 652 ? 3.002 26.094 14.32 1 88.94 652 HIS A C 1
ATOM 5201 O O . HIS A 1 652 ? 4.211 25.938 14.508 1 88.94 652 HIS A O 1
ATOM 5207 N N . GLY A 1 653 ? 2.297 25.422 13.461 1 86.38 653 GLY A N 1
ATOM 5208 C CA . GLY A 1 653 ? 2.975 24.422 12.656 1 86.38 653 GLY A CA 1
ATOM 5209 C C . GLY A 1 653 ? 2.078 23.797 11.602 1 86.38 653 GLY A C 1
ATOM 5210 O O . GLY A 1 653 ? 0.929 24.203 11.438 1 86.38 653 GLY A O 1
ATOM 5211 N N . ASN A 1 654 ? 2.701 22.734 10.914 1 85.88 654 ASN A N 1
ATOM 5212 C CA . ASN A 1 654 ? 2.018 22.141 9.773 1 85.88 654 ASN A CA 1
ATOM 5213 C C . ASN A 1 654 ? 1.422 20.781 10.117 1 85.88 654 ASN A C 1
ATOM 5215 O O . ASN A 1 654 ? 1.266 19.938 9.242 1 85.88 654 ASN A O 1
ATOM 5219 N N . ALA A 1 655 ? 1.023 20.578 11.312 1 84.44 655 ALA A N 1
ATOM 5220 C CA . ALA A 1 655 ? 0.496 19.297 11.758 1 84.44 655 ALA A CA 1
ATOM 5221 C C . ALA A 1 655 ? -0.766 18.922 10.992 1 84.44 655 ALA A C 1
ATOM 5223 O O . ALA A 1 655 ? -0.959 17.75 10.625 1 84.44 655 ALA A O 1
ATOM 5224 N N . SER A 1 656 ? -1.567 19.891 10.742 1 88.81 656 SER A N 1
ATOM 5225 C CA . SER A 1 656 ? -2.828 19.625 10.047 1 88.81 656 SER A CA 1
ATOM 5226 C C . SER A 1 656 ? -2.59 19.203 8.609 1 88.81 656 SER A C 1
ATOM 5228 O O . SER A 1 656 ? -3.285 18.312 8.094 1 88.81 656 SER A O 1
ATOM 5230 N N . VAL A 1 657 ? -1.641 19.781 7.992 1 92.25 657 VAL A N 1
ATOM 5231 C CA . VAL A 1 657 ? -1.343 19.438 6.605 1 92.25 657 VAL A CA 1
ATOM 5232 C C . VAL A 1 657 ? -0.746 18.047 6.535 1 92.25 657 VAL A C 1
ATOM 5234 O O . VAL A 1 657 ? -1.08 17.266 5.641 1 92.25 657 VAL A O 1
ATOM 5237 N N . GLU A 1 658 ? 0.074 17.734 7.465 1 87.62 658 GLU A N 1
ATOM 5238 C CA . GLU A 1 658 ? 0.702 16.422 7.496 1 87.62 658 GLU A CA 1
ATOM 5239 C C . GLU A 1 658 ? -0.328 15.328 7.75 1 87.62 658 GLU A C 1
ATOM 5241 O O . GLU A 1 658 ? -0.241 14.234 7.176 1 87.62 658 GLU A O 1
ATOM 5246 N N . ARG A 1 659 ? -1.191 15.594 8.609 1 88.31 659 ARG A N 1
ATOM 5247 C CA . ARG A 1 659 ? -2.293 14.656 8.812 1 88.31 659 ARG A CA 1
ATOM 5248 C C . ARG A 1 659 ? -3.109 14.484 7.535 1 88.31 659 ARG A C 1
ATOM 5250 O O . ARG A 1 659 ? -3.607 13.398 7.254 1 88.31 659 ARG A O 1
ATOM 5257 N N . GLY A 1 660 ? -3.234 15.578 6.871 1 92.44 660 GLY A N 1
ATOM 5258 C CA . GLY A 1 660 ? -3.938 15.531 5.598 1 92.44 660 GLY A CA 1
ATOM 5259 C C . GLY A 1 660 ? -3.275 14.617 4.582 1 92.44 660 GLY A C 1
ATOM 5260 O O . GLY A 1 660 ? -3.957 13.945 3.812 1 92.44 660 GLY A O 1
ATOM 5261 N N . PHE A 1 661 ? -2 14.594 4.59 1 91.31 661 PHE A N 1
ATOM 5262 C CA . PHE A 1 661 ? -1.285 13.727 3.666 1 91.31 661 PHE A CA 1
ATOM 5263 C C . PHE A 1 661 ? -1.561 12.258 3.98 1 91.31 661 PHE A C 1
ATOM 5265 O O . PHE A 1 661 ? -1.618 11.43 3.074 1 91.31 661 PHE A O 1
ATOM 5272 N N . SER A 1 662 ? -1.689 11.969 5.223 1 89.06 662 SER A N 1
ATOM 5273 C CA . SER A 1 662 ? -2.043 10.609 5.605 1 89.06 662 SER A CA 1
ATOM 5274 C C . SER A 1 662 ? -3.42 10.227 5.074 1 89.06 662 SER A C 1
ATOM 5276 O O . SER A 1 662 ? -3.625 9.094 4.629 1 89.06 662 SER A O 1
ATOM 5278 N N . VAL A 1 663 ? -4.281 11.156 5.152 1 93.62 663 VAL A N 1
ATOM 5279 C CA . VAL A 1 663 ? -5.621 10.922 4.621 1 93.62 663 VAL A CA 1
ATOM 5280 C C . VAL A 1 663 ? -5.551 10.711 3.111 1 93.62 663 VAL A C 1
ATOM 5282 O O . VAL A 1 663 ? -6.195 9.805 2.576 1 93.62 663 VAL A O 1
ATOM 5285 N N . ASN A 1 664 ? -4.766 11.523 2.469 1 94.56 664 ASN A N 1
ATOM 5286 C CA . ASN A 1 664 ? -4.582 11.367 1.029 1 94.56 664 ASN A CA 1
ATOM 5287 C C . ASN A 1 664 ? -4.109 9.961 0.676 1 94.56 664 ASN A C 1
ATOM 5289 O O . ASN A 1 664 ? -4.621 9.344 -0.263 1 94.56 664 ASN A O 1
ATOM 5293 N N . LYS A 1 665 ? -3.199 9.516 1.419 1 91.44 665 LYS A N 1
ATOM 5294 C CA . LYS A 1 665 ? -2.59 8.219 1.142 1 91.44 665 LYS A CA 1
ATOM 5295 C C . LYS A 1 665 ? -3.621 7.098 1.232 1 91.44 665 LYS A C 1
ATOM 5297 O O . LYS A 1 665 ? -3.592 6.152 0.438 1 91.44 665 LYS A O 1
ATOM 5302 N N . THR A 1 666 ? -4.473 7.184 2.133 1 89.88 666 THR A N 1
ATOM 5303 C CA . THR A 1 666 ? -5.469 6.137 2.332 1 89.88 666 THR A CA 1
ATOM 5304 C C . THR A 1 666 ? -6.547 6.207 1.255 1 89.88 666 THR A C 1
ATOM 5306 O O . THR A 1 666 ? -7.266 5.23 1.026 1 89.88 666 THR A O 1
ATOM 5309 N N . MET A 1 667 ? -6.625 7.305 0.579 1 93.06 667 MET A N 1
ATOM 5310 C CA . MET A 1 667 ? -7.672 7.484 -0.424 1 93.06 667 MET A CA 1
ATOM 5311 C C . MET A 1 667 ? -7.141 7.195 -1.823 1 93.06 667 MET A C 1
ATOM 5313 O O . MET A 1 667 ? -7.914 7.059 -2.771 1 93.06 667 MET A O 1
ATOM 5317 N N . LEU A 1 668 ? -5.895 7.082 -1.946 1 91.88 668 LEU A N 1
ATOM 5318 C CA . LEU A 1 668 ? -5.281 6.91 -3.26 1 91.88 668 LEU A CA 1
ATOM 5319 C C . LEU A 1 668 ? -5.566 5.52 -3.812 1 91.88 668 LEU A C 1
ATOM 5321 O O . LEU A 1 668 ? -5.453 4.523 -3.09 1 91.88 668 LEU A O 1
ATOM 5325 N N . VAL A 1 669 ? -6.102 5.43 -4.996 1 87.81 669 VAL A N 1
ATOM 53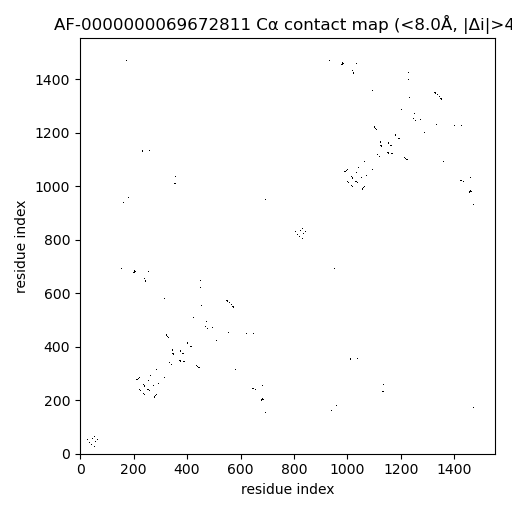26 C CA . VAL A 1 669 ? -6.289 4.207 -5.77 1 87.81 669 VAL A CA 1
ATOM 5327 C C . VAL A 1 669 ? -5.531 4.309 -7.09 1 87.81 669 VAL A C 1
ATOM 5329 O O . VAL A 1 669 ? -5.164 5.402 -7.52 1 87.81 669 VAL A O 1
ATOM 5332 N N . GLU A 1 670 ? -5.316 3.223 -7.695 1 83.25 670 GLU A N 1
ATOM 5333 C CA . GLU A 1 670 ? -4.586 3.217 -8.961 1 83.25 670 GLU A CA 1
ATOM 5334 C C . GLU A 1 670 ? -5.324 4.023 -10.023 1 83.25 670 GLU A C 1
ATOM 5336 O O . GLU A 1 670 ? -6.555 3.963 -10.117 1 83.25 670 GLU A O 1
ATOM 5341 N N . ASN A 1 671 ? -4.699 4.891 -10.711 1 80.94 671 ASN A N 1
ATOM 5342 C CA . ASN A 1 671 ? -5.191 5.68 -11.836 1 80.94 671 ASN A CA 1
ATOM 5343 C C . ASN A 1 671 ? -6.184 6.746 -11.375 1 80.94 671 ASN A C 1
ATOM 5345 O O . ASN A 1 671 ? -6.984 7.242 -12.172 1 80.94 671 ASN A O 1
ATOM 5349 N N . LEU A 1 672 ? -6.164 6.984 -10.125 1 89.38 672 LEU A N 1
ATOM 5350 C CA . LEU A 1 672 ? -7.047 8.023 -9.617 1 89.38 672 LEU A CA 1
ATOM 5351 C C . LEU A 1 672 ? -6.66 9.391 -10.172 1 89.38 672 LEU A C 1
ATOM 5353 O O . LEU A 1 672 ? -5.484 9.766 -10.141 1 89.38 672 LEU A O 1
ATOM 5357 N N . LYS A 1 673 ? -7.648 10.031 -10.695 1 90.44 673 LYS A N 1
ATOM 5358 C CA . LYS A 1 673 ? -7.41 11.375 -11.219 1 90.44 673 LYS A CA 1
ATOM 5359 C C . LYS A 1 673 ? -7.242 12.391 -10.094 1 90.44 673 LYS A C 1
ATOM 5361 O O . LYS A 1 673 ? -7.832 12.234 -9.023 1 90.44 673 LYS A O 1
ATOM 5366 N N . GLU A 1 674 ? -6.504 13.445 -10.359 1 93.81 674 GLU A N 1
ATOM 5367 C CA . GLU A 1 674 ? -6.207 14.477 -9.375 1 93.81 674 GLU A CA 1
ATOM 5368 C C . GLU A 1 674 ? -7.484 15.141 -8.867 1 93.81 674 GLU A C 1
ATOM 5370 O O . GLU A 1 674 ? -7.676 15.281 -7.66 1 93.81 674 GLU A O 1
ATOM 5375 N N . GLN A 1 675 ? -8.359 15.453 -9.805 1 92.38 675 GLN A N 1
ATOM 5376 C CA . GLN A 1 675 ? -9.586 16.141 -9.43 1 92.38 675 GLN A CA 1
ATOM 5377 C C . GLN A 1 675 ? -10.484 15.258 -8.578 1 92.38 675 GLN A C 1
ATOM 5379 O O . GLN A 1 675 ? -11.188 15.742 -7.688 1 92.38 675 GLN A O 1
ATOM 5384 N N . SER A 1 676 ? -10.477 14.008 -8.898 1 93.12 676 SER A N 1
ATOM 5385 C CA . SER A 1 676 ? -11.266 13.07 -8.109 1 93.12 676 SER A CA 1
ATOM 5386 C C . SER A 1 676 ? -10.758 13 -6.672 1 93.12 676 SER A C 1
ATOM 5388 O O . SER A 1 676 ? -11.547 12.898 -5.734 1 93.12 676 SER A O 1
ATOM 5390 N N . LEU A 1 677 ? -9.477 13.023 -6.527 1 95.81 677 LEU A N 1
ATOM 5391 C CA . LEU A 1 677 ? -8.891 13.023 -5.191 1 95.81 677 LEU A CA 1
ATOM 5392 C C . LEU A 1 677 ? -9.312 14.266 -4.414 1 95.81 677 LEU A C 1
ATOM 5394 O O . LEU A 1 677 ? -9.68 14.172 -3.242 1 95.81 677 LEU A O 1
ATOM 5398 N N . ILE A 1 678 ? -9.234 15.43 -5.059 1 96.88 678 ILE A N 1
ATOM 5399 C CA . ILE A 1 678 ? -9.602 16.688 -4.418 1 96.88 678 ILE A CA 1
ATOM 5400 C C . ILE A 1 678 ? -11.055 16.641 -3.971 1 96.88 678 ILE A C 1
ATOM 5402 O O . ILE A 1 678 ? -11.383 17.016 -2.842 1 96.88 678 ILE A O 1
ATOM 5406 N N . ASN A 1 679 ? -11.891 16.141 -4.859 1 96.5 679 ASN A N 1
ATOM 5407 C CA . ASN A 1 679 ? -13.32 16.078 -4.547 1 96.5 679 ASN A CA 1
ATOM 5408 C C . ASN A 1 679 ? -13.602 15.125 -3.393 1 96.5 679 ASN A C 1
ATOM 5410 O O . ASN A 1 679 ? -14.398 15.43 -2.51 1 96.5 679 ASN A O 1
ATOM 5414 N N . GLN A 1 680 ? -12.992 14.047 -3.416 1 96.69 680 GLN A N 1
ATOM 5415 C CA . GLN A 1 680 ? -13.172 13.086 -2.328 1 96.69 680 GLN A CA 1
ATOM 5416 C C . GLN A 1 680 ? -12.648 13.648 -1.01 1 96.69 680 GLN A C 1
ATOM 5418 O O . GLN A 1 680 ? -13.266 13.453 0.041 1 96.69 680 GLN A O 1
ATOM 5423 N N . ARG A 1 681 ? -11.531 14.289 -1.052 1 97.25 681 ARG A N 1
ATOM 5424 C CA . ARG A 1 681 ? -10.945 14.898 0.137 1 97.25 681 ARG A CA 1
ATOM 5425 C C . ARG A 1 681 ? -11.852 15.992 0.7 1 97.25 681 ARG A C 1
ATOM 5427 O O . ARG A 1 681 ? -11.992 16.125 1.917 1 97.25 681 ARG A O 1
ATOM 5434 N N . ARG A 1 682 ? -12.438 16.797 -0.182 1 97.69 682 ARG A N 1
ATOM 5435 C CA . ARG A 1 682 ? -13.367 17.844 0.24 1 97.69 682 ARG A CA 1
ATOM 5436 C C . ARG A 1 682 ? -14.586 17.234 0.936 1 97.69 682 ARG A C 1
ATOM 5438 O O . ARG A 1 682 ? -15.008 17.719 1.991 1 97.69 682 ARG A O 1
ATOM 5445 N N . ALA A 1 683 ? -15.086 16.219 0.3 1 97.62 683 ALA A N 1
ATOM 5446 C CA . ALA A 1 683 ? -16.234 15.539 0.897 1 97.62 683 ALA A CA 1
ATOM 5447 C C . ALA A 1 683 ? -15.875 14.938 2.252 1 97.62 683 ALA A C 1
ATOM 5449 O O . ALA A 1 683 ? -16.625 15.07 3.219 1 97.62 683 ALA A O 1
ATOM 5450 N N . TYR A 1 684 ? -14.75 14.312 2.303 1 97.56 684 TYR A N 1
ATOM 5451 C CA . TYR A 1 684 ? -14.281 13.688 3.535 1 97.56 684 TYR A CA 1
ATOM 5452 C C . TYR A 1 684 ? -14.141 14.719 4.652 1 97.56 684 TYR A C 1
ATOM 5454 O O . TYR A 1 684 ? -14.594 14.492 5.773 1 97.56 684 TYR A O 1
ATOM 5462 N N . ASP A 1 685 ? -13.469 15.781 4.328 1 97 685 ASP A N 1
ATOM 5463 C CA . ASP A 1 685 ? -13.25 16.844 5.309 1 97 685 ASP A CA 1
ATOM 5464 C C . ASP A 1 685 ? -14.578 17.422 5.785 1 97 685 ASP A C 1
ATOM 5466 O O . ASP A 1 685 ? -14.75 17.719 6.969 1 97 685 ASP A O 1
ATOM 5470 N N . GLY A 1 686 ? -15.508 17.656 4.84 1 96.06 686 GLY A N 1
ATOM 5471 C CA . GLY A 1 686 ? -16.828 18.156 5.199 1 96.06 686 GLY A CA 1
ATOM 5472 C C . GLY A 1 686 ? -17.578 17.25 6.145 1 96.06 686 GLY A C 1
ATOM 5473 O O . GLY A 1 686 ? -18.172 17.703 7.125 1 96.06 686 GLY A O 1
ATOM 5474 N N . ILE A 1 687 ? -17.516 16 5.871 1 96.19 687 ILE A N 1
ATOM 5475 C CA . ILE A 1 687 ? -18.203 15.008 6.691 1 96.19 687 ILE A CA 1
ATOM 5476 C C . ILE A 1 687 ? -17.562 14.953 8.078 1 96.19 687 ILE A C 1
ATOM 5478 O O . ILE A 1 687 ? -18.266 14.938 9.086 1 96.19 687 ILE A O 1
ATOM 5482 N N . LYS A 1 688 ? -16.312 14.938 8.133 1 93.88 688 LYS A N 1
ATOM 5483 C CA . LYS A 1 688 ? -15.586 14.859 9.391 1 93.88 688 LYS A CA 1
ATOM 5484 C C . LYS A 1 688 ? -15.859 16.094 10.258 1 93.88 688 LYS A C 1
ATOM 5486 O O . LYS A 1 688 ? -15.953 15.984 11.484 1 93.88 688 LYS A O 1
ATOM 5491 N N . SER A 1 689 ? -15.922 17.219 9.609 1 92.56 689 SER A N 1
ATOM 5492 C CA . SER A 1 689 ? -16.156 18.453 10.344 1 92.56 689 SER A CA 1
ATOM 5493 C C . SER A 1 689 ? -17.5 18.453 11.047 1 92.56 689 SER A C 1
ATOM 5495 O O . SER A 1 689 ? -17.688 19.125 12.055 1 92.56 689 SER A O 1
ATOM 5497 N N . LEU A 1 690 ? -18.406 17.672 10.547 1 92.31 690 LEU A N 1
ATOM 5498 C CA . LEU A 1 690 ? -19.75 17.609 11.133 1 92.31 690 LEU A CA 1
ATOM 5499 C C . LEU A 1 690 ? -19.844 16.453 12.117 1 92.31 690 LEU A C 1
ATOM 5501 O O . LEU A 1 690 ? -20.922 16.188 12.664 1 92.31 690 LEU A O 1
ATOM 5505 N N . GLY A 1 691 ? -18.844 15.727 12.312 1 89.38 691 GLY A N 1
ATOM 5506 C CA . GLY A 1 691 ? -18.797 14.68 13.32 1 89.38 691 GLY A CA 1
ATOM 5507 C C . GLY A 1 691 ? -19.125 13.305 12.766 1 89.38 691 GLY A C 1
ATOM 5508 O O . GLY A 1 691 ? -19.531 12.406 13.508 1 89.38 691 GLY A O 1
ATOM 5509 N N . GLY A 1 692 ? -19.172 13.156 11.484 1 91.62 692 GLY A N 1
ATOM 5510 C CA . GLY A 1 692 ? -19.453 11.852 10.891 1 91.62 692 GLY A CA 1
ATOM 5511 C C . GLY A 1 692 ? -20.766 11.812 10.148 1 91.62 692 GLY A C 1
ATOM 5512 O O . GLY A 1 692 ? -21.594 12.727 10.273 1 91.62 692 GLY A O 1
ATOM 5513 N N . VAL A 1 693 ? -20.969 10.75 9.422 1 93.31 693 VAL A N 1
ATOM 5514 C CA . VAL A 1 693 ? -22.125 10.617 8.531 1 93.31 693 VAL A CA 1
ATOM 5515 C C . VAL A 1 693 ? -23.406 10.602 9.352 1 93.31 693 VAL A C 1
ATOM 5517 O O . VAL A 1 693 ? -24.422 11.172 8.938 1 93.31 693 VAL A O 1
ATOM 5520 N N . GLU A 1 694 ? -23.422 10.078 10.508 1 86.56 694 GLU A N 1
ATOM 5521 C CA . GLU A 1 694 ? -24.609 9.938 11.344 1 86.56 694 GLU A CA 1
ATOM 5522 C C . GLU A 1 694 ? -25.094 11.297 11.852 1 86.56 694 GLU A C 1
ATOM 5524 O O . GLU A 1 694 ? -26.266 11.461 12.172 1 86.56 694 GLU A O 1
ATOM 5529 N N . ASN A 1 695 ? -24.203 12.195 11.836 1 88.5 695 ASN A N 1
ATOM 5530 C CA . ASN A 1 695 ? -24.531 13.508 12.391 1 88.5 695 ASN A CA 1
ATOM 5531 C C . ASN A 1 695 ? -24.828 14.523 11.297 1 88.5 695 ASN A C 1
ATOM 5533 O O . ASN A 1 695 ? -25.125 15.688 11.586 1 88.5 695 ASN A O 1
ATOM 5537 N N . VAL A 1 696 ? -24.75 14.094 10.109 1 90.94 696 VAL A N 1
ATOM 5538 C CA . VAL A 1 696 ? -24.984 15.023 9.008 1 90.94 696 VAL A CA 1
ATOM 5539 C C . VAL A 1 696 ? -26.484 15.156 8.758 1 90.94 696 VAL A C 1
ATOM 5541 O O . VAL A 1 696 ? -27.172 14.156 8.539 1 90.94 696 VAL A O 1
ATOM 5544 N N . SER A 1 697 ? -26.969 16.359 8.914 1 90.06 697 SER A N 1
ATOM 5545 C CA . SER A 1 697 ? -28.344 16.625 8.547 1 90.06 697 SER A CA 1
ATOM 5546 C C . SER A 1 697 ? -28.469 16.984 7.062 1 90.06 697 SER A C 1
ATOM 5548 O O . SER A 1 697 ? -27.859 17.953 6.598 1 90.06 697 SER A O 1
ATOM 5550 N N . ILE A 1 698 ? -29.219 16.203 6.363 1 92.81 698 ILE A N 1
ATOM 5551 C CA . ILE A 1 698 ? -29.375 16.438 4.93 1 92.81 698 ILE A CA 1
ATOM 5552 C C . ILE A 1 698 ? -30.344 17.609 4.707 1 92.81 698 ILE A C 1
ATOM 5554 O O . ILE A 1 698 ? -31.562 17.438 4.781 1 92.81 698 ILE A O 1
ATOM 5558 N N . THR A 1 699 ? -29.812 18.688 4.383 1 90.94 699 THR A N 1
ATOM 5559 C CA . THR A 1 699 ? -30.594 19.906 4.18 1 90.94 699 THR A CA 1
ATOM 5560 C C . THR A 1 699 ? -31.172 19.953 2.771 1 90.94 699 THR A C 1
ATOM 5562 O O . THR A 1 699 ? -30.812 19.141 1.919 1 90.94 699 THR A O 1
ATOM 5565 N N . LYS A 1 700 ? -32.031 20.891 2.582 1 90.88 700 LYS A N 1
ATOM 5566 C CA . LYS A 1 700 ? -32.625 21.094 1.266 1 90.88 700 LYS A CA 1
ATOM 5567 C C . LYS A 1 700 ? -31.578 21.547 0.251 1 90.88 700 LYS A C 1
ATOM 5569 O O . LYS A 1 700 ? -31.625 21.156 -0.918 1 90.88 700 LYS A O 1
ATOM 5574 N N . ARG A 1 701 ? -30.656 22.266 0.722 1 91.5 701 ARG A N 1
ATOM 5575 C CA . ARG A 1 701 ? -29.578 22.734 -0.143 1 91.5 701 ARG A CA 1
ATOM 5576 C C . ARG A 1 701 ? -28.75 21.562 -0.654 1 91.5 701 ARG A C 1
ATOM 5578 O O . ARG A 1 701 ? -28.328 21.562 -1.816 1 91.5 701 ARG A O 1
ATOM 5585 N N . MET A 1 702 ? -28.531 20.656 0.189 1 93.69 702 MET A N 1
ATOM 5586 C CA . MET A 1 702 ? -27.75 19.484 -0.199 1 93.69 702 MET A CA 1
ATOM 5587 C C . MET A 1 702 ? -28.516 18.625 -1.199 1 93.69 702 MET A C 1
ATOM 5589 O O . MET A 1 702 ? -27.938 18.109 -2.162 1 93.69 702 MET A O 1
ATOM 5593 N N . LEU A 1 703 ? -29.828 18.469 -0.97 1 94.31 703 LEU A N 1
ATOM 5594 C CA . LEU A 1 703 ? -30.672 17.703 -1.886 1 94.31 703 LEU A CA 1
ATOM 5595 C C . LEU A 1 703 ? -30.672 18.328 -3.275 1 94.31 703 LEU A C 1
ATOM 5597 O O . LEU A 1 703 ? -30.594 17.625 -4.281 1 94.31 703 LEU A O 1
ATOM 5601 N N . LEU A 1 704 ? -30.641 19.641 -3.223 1 92 704 LEU A N 1
ATOM 5602 C CA . LEU A 1 704 ? -30.641 20.359 -4.492 1 92 704 LEU A CA 1
ATOM 5603 C C . LEU A 1 704 ? -29.297 20.188 -5.207 1 92 704 LEU A C 1
ATOM 5605 O O . LEU A 1 704 ? -29.266 20.062 -6.434 1 92 704 LEU A O 1
ATOM 5609 N N . ALA A 1 705 ? -28.281 20.266 -4.445 1 93.06 705 ALA A N 1
ATOM 5610 C CA . ALA A 1 705 ? -26.953 20.094 -5.023 1 93.06 705 ALA A CA 1
ATOM 5611 C C . ALA A 1 705 ? -26.812 18.719 -5.68 1 93.06 705 ALA A C 1
ATOM 5613 O O . ALA A 1 705 ? -26.188 18.594 -6.742 1 93.06 705 ALA A O 1
ATOM 5614 N N . VAL A 1 706 ? -27.422 17.672 -5.102 1 93.19 706 VAL A N 1
ATOM 5615 C CA . VAL A 1 706 ? -27.297 16.312 -5.613 1 93.19 706 VAL A CA 1
ATOM 5616 C C . VAL A 1 706 ? -28.219 16.125 -6.809 1 93.19 706 VAL A C 1
ATOM 5618 O O . VAL A 1 706 ? -27.891 15.406 -7.754 1 93.19 706 VAL A O 1
ATOM 5621 N N . ARG A 1 707 ? -29.312 16.797 -6.773 1 91.12 707 ARG A N 1
ATOM 5622 C CA . ARG A 1 707 ? -30.219 16.719 -7.914 1 91.12 707 ARG A CA 1
ATOM 5623 C C . ARG A 1 707 ? -29.609 17.375 -9.148 1 91.12 707 ARG A C 1
ATOM 5625 O O . ARG A 1 707 ? -29.891 16.953 -10.273 1 91.12 707 ARG A O 1
ATOM 5632 N N . GLY A 1 708 ? -28.75 18.297 -8.906 1 90.62 708 GLY A N 1
ATOM 5633 C CA . GLY A 1 708 ? -28.109 19.016 -10.008 1 90.62 708 GLY A CA 1
ATOM 5634 C C . GLY A 1 708 ? -26.844 18.359 -10.492 1 90.62 708 GLY A C 1
ATOM 5635 O O . GLY A 1 708 ? -26.094 18.953 -11.266 1 90.62 708 GLY A O 1
ATOM 5636 N N . VAL A 1 709 ? -26.625 17.188 -10.109 1 91.31 709 VAL A N 1
ATOM 5637 C CA . VAL A 1 709 ? -25.375 16.484 -10.406 1 91.31 709 VAL A CA 1
ATOM 5638 C C . VAL A 1 709 ? -25.25 16.266 -11.906 1 91.31 709 VAL A C 1
ATOM 5640 O O . VAL A 1 709 ? -24.172 16.453 -12.484 1 91.31 709 VAL A O 1
ATOM 5643 N N . ARG A 1 710 ? -26.266 15.844 -12.508 1 85.88 710 ARG A N 1
ATOM 5644 C CA . ARG A 1 710 ? -26.219 15.555 -13.938 1 85.88 710 ARG A CA 1
ATOM 5645 C C . ARG A 1 710 ? -25.891 16.797 -14.742 1 85.88 710 ARG A C 1
ATOM 5647 O O . ARG A 1 710 ? -25.109 16.75 -15.695 1 85.88 710 ARG A O 1
ATOM 5654 N N . HIS A 1 711 ? -26.484 17.875 -14.328 1 87.06 711 HIS A N 1
ATOM 5655 C CA . HIS A 1 711 ? -26.25 19.141 -15.016 1 87.06 711 HIS A CA 1
ATOM 5656 C C . HIS A 1 711 ? -24.781 19.578 -14.875 1 87.06 711 HIS A C 1
ATOM 5658 O O . HIS A 1 711 ? -24.156 19.984 -15.852 1 87.06 711 HIS A O 1
ATOM 5664 N N . ARG A 1 712 ? -24.297 19.422 -13.773 1 89.19 712 ARG A N 1
ATOM 5665 C CA . ARG A 1 712 ? -22.922 19.844 -13.523 1 89.19 712 ARG A CA 1
ATOM 5666 C C . ARG A 1 712 ? -21.938 18.922 -14.227 1 89.19 712 ARG A C 1
ATOM 5668 O O . ARG A 1 712 ? -20.891 19.359 -14.719 1 89.19 712 ARG A O 1
ATOM 5675 N N . TYR A 1 713 ? -22.281 17.719 -14.242 1 87.06 713 TYR A N 1
ATOM 5676 C CA . TYR A 1 713 ? -21.422 16.766 -14.953 1 87.06 713 TYR A CA 1
ATOM 5677 C C . TYR A 1 713 ? -21.391 17.078 -16.438 1 87.06 713 TYR A C 1
ATOM 5679 O O . TYR A 1 713 ? -20.312 17.062 -17.062 1 87.06 713 TYR A O 1
ATOM 5687 N N . ARG A 1 714 ? -22.5 17.328 -17 1 85.06 714 ARG A N 1
ATOM 5688 C CA . ARG A 1 714 ? -22.562 17.656 -18.422 1 85.06 714 ARG A CA 1
ATOM 5689 C C . ARG A 1 714 ? -21.812 18.953 -18.734 1 85.06 714 ARG A C 1
ATOM 5691 O O . ARG A 1 714 ? -21.156 19.062 -19.766 1 85.06 714 ARG A O 1
ATOM 5698 N N . ALA A 1 715 ? -21.953 19.797 -17.844 1 85.38 715 ALA A N 1
ATOM 5699 C CA . ALA A 1 715 ? -21.234 21.062 -18 1 85.38 715 ALA A CA 1
ATOM 5700 C C . ALA A 1 715 ? -19.734 20.844 -17.969 1 85.38 715 ALA A C 1
ATOM 5702 O O . ALA A 1 715 ? -18.984 21.469 -18.734 1 85.38 715 ALA A O 1
ATOM 5703 N N . ASP A 1 716 ? -19.297 20 -17.172 1 83.62 716 ASP A N 1
ATOM 5704 C CA . ASP A 1 716 ? -17.875 19.688 -17.062 1 83.62 716 ASP A CA 1
ATOM 5705 C C . ASP A 1 716 ? -17.359 18.984 -18.312 1 83.62 716 ASP A C 1
ATOM 5707 O O . ASP A 1 716 ? -16.25 19.234 -18.766 1 83.62 716 ASP A O 1
ATOM 5711 N N . LEU A 1 717 ? -18.156 18.047 -18.781 1 82.25 717 LEU A N 1
ATOM 5712 C CA . LEU A 1 717 ? -17.797 17.344 -20.016 1 82.25 717 LEU A CA 1
ATOM 5713 C C . LEU A 1 717 ? -17.656 18.328 -21.172 1 82.25 717 LEU A C 1
ATOM 5715 O O . LEU A 1 717 ? -16.766 18.172 -22.016 1 82.25 717 LEU A O 1
ATOM 5719 N N . MET A 1 718 ? -18.547 19.266 -21.219 1 82.38 718 MET A N 1
ATOM 5720 C CA . MET A 1 718 ? -18.5 20.281 -22.266 1 82.38 718 MET A CA 1
ATOM 5721 C C . MET A 1 718 ? -17.25 21.156 -22.141 1 82.38 718 MET A C 1
ATOM 5723 O O . MET A 1 718 ? -16.609 21.484 -23.125 1 82.38 718 MET A O 1
ATOM 5727 N N . ARG A 1 719 ? -16.938 21.438 -20.984 1 79.69 719 ARG A N 1
ATOM 5728 C CA . ARG A 1 719 ? -15.734 22.234 -20.734 1 79.69 719 ARG A CA 1
ATOM 5729 C C . ARG A 1 719 ? -14.477 21.469 -21.141 1 79.69 719 ARG A C 1
ATOM 5731 O O . ARG A 1 719 ? -13.547 22.047 -21.703 1 79.69 719 ARG A O 1
ATOM 5738 N N . LYS A 1 720 ? -14.461 20.188 -20.828 1 77 720 LYS A N 1
ATOM 5739 C CA . LYS A 1 720 ? -13.312 19.359 -21.172 1 77 720 LYS A CA 1
ATOM 5740 C C . LYS A 1 720 ? -13.188 19.203 -22.688 1 77 720 LYS A C 1
ATOM 5742 O O . LYS A 1 720 ? -12.078 19.234 -23.219 1 77 720 LYS A O 1
ATOM 5747 N N . LYS A 1 721 ? -14.273 19.031 -23.328 1 74.62 721 LYS A N 1
ATOM 5748 C CA . LYS A 1 721 ? -14.266 18.938 -24.781 1 74.62 721 LYS A CA 1
ATOM 5749 C C . LYS A 1 721 ? -13.758 20.234 -25.422 1 74.62 721 LYS A C 1
ATOM 5751 O O . LYS A 1 721 ? -12.961 20.203 -26.359 1 74.62 721 LYS A O 1
ATOM 5756 N N . GLU A 1 722 ? -14.195 21.297 -24.859 1 75.06 722 GLU A N 1
ATOM 5757 C CA . GLU A 1 722 ? -13.734 22.594 -25.344 1 75.06 722 GLU A CA 1
ATOM 5758 C C . GLU A 1 722 ? -12.234 22.766 -25.125 1 75.06 722 GLU A C 1
ATOM 5760 O O . GLU A 1 722 ? -11.531 23.266 -26.016 1 75.06 722 GLU A O 1
ATOM 5765 N N . TYR A 1 723 ? -11.859 22.297 -24 1 72.88 723 TYR A N 1
ATOM 5766 C CA . TYR A 1 723 ? -10.438 22.391 -23.688 1 72.88 723 TYR A CA 1
ATOM 5767 C C . TYR A 1 723 ? -9.617 21.5 -24.625 1 72.88 723 TYR A C 1
ATOM 5769 O O . TYR A 1 723 ? -8.57 21.906 -25.125 1 72.88 723 TYR A O 1
ATOM 5777 N N . LEU A 1 724 ? -10.07 20.25 -24.859 1 72.5 724 LEU A N 1
ATOM 5778 C CA . LEU A 1 724 ? -9.375 19.328 -25.75 1 72.5 724 LEU A CA 1
ATOM 5779 C C . LEU A 1 724 ? -9.367 19.844 -27.172 1 72.5 724 LEU A C 1
ATOM 5781 O O . LEU A 1 724 ? -8.367 19.719 -27.891 1 72.5 724 LEU A O 1
ATOM 5785 N N . ASP A 1 725 ? -10.438 20.438 -27.547 1 71.44 725 ASP A N 1
ATOM 5786 C CA . ASP A 1 725 ? -10.508 21.031 -28.875 1 71.44 725 ASP A CA 1
ATOM 5787 C C . ASP A 1 725 ? -9.531 22.188 -29.016 1 71.44 725 ASP A C 1
ATOM 5789 O O . ASP A 1 725 ? -8.852 22.312 -30.031 1 71.44 725 ASP A O 1
ATOM 5793 N N . LYS A 1 726 ? -9.414 22.812 -27.969 1 71.06 726 LYS A N 1
ATOM 5794 C CA . LYS A 1 726 ? -8.461 23.922 -27.969 1 71.06 726 LYS A CA 1
ATOM 5795 C C . LYS A 1 726 ? -7.023 23.406 -27.953 1 71.06 726 LYS A C 1
ATOM 5797 O O . LYS A 1 726 ? -6.16 23.938 -28.656 1 71.06 726 LYS A O 1
ATOM 5802 N N . LYS A 1 727 ? -6.824 22.406 -27.219 1 68 727 LYS A N 1
ATOM 5803 C CA . LYS A 1 727 ? -5.492 21.812 -27.141 1 68 727 LYS A CA 1
ATOM 5804 C C . LYS A 1 727 ? -5.102 21.172 -28.469 1 68 727 LYS A C 1
ATOM 5806 O O . LYS A 1 727 ? -3.967 21.312 -28.922 1 68 727 LYS A O 1
ATOM 5811 N N . THR A 1 728 ? -5.988 20.422 -29 1 70.38 728 THR A N 1
ATOM 5812 C CA . THR A 1 728 ? -5.742 19.797 -30.297 1 70.38 728 THR A CA 1
ATOM 5813 C C . THR A 1 728 ? -5.496 20.859 -31.359 1 70.38 728 THR A C 1
ATOM 5815 O O . THR A 1 728 ? -4.613 20.703 -32.219 1 70.38 728 THR A O 1
ATOM 5818 N N . SER A 1 729 ? -6.258 21.906 -31.266 1 69.06 729 SER A N 1
ATOM 5819 C CA . SER A 1 729 ? -6.059 23 -32.219 1 69.06 729 SER A CA 1
ATOM 5820 C C . SER A 1 729 ? -4.688 23.641 -32.031 1 69.06 729 SER A C 1
ATOM 5822 O O . SER A 1 729 ? -3.998 23.938 -33 1 69.06 729 SER A O 1
ATOM 5824 N N . LYS A 1 730 ? -4.277 23.656 -30.828 1 66.06 730 LYS A N 1
ATOM 5825 C CA . LYS A 1 730 ? -2.969 24.234 -30.531 1 66.06 730 LYS A CA 1
ATOM 5826 C C . LYS A 1 730 ? -1.846 23.297 -30.953 1 66.06 730 LYS A C 1
ATOM 5828 O O . LYS A 1 730 ? -0.827 23.734 -31.5 1 66.06 730 LYS A O 1
ATOM 5833 N N . THR A 1 731 ? -2.027 22.078 -30.688 1 68.31 731 THR A N 1
ATOM 5834 C CA . THR A 1 731 ? -1.04 21.078 -31.078 1 68.31 731 THR A CA 1
ATOM 5835 C C . THR A 1 731 ? -0.929 21 -32.594 1 68.31 731 THR A C 1
ATOM 5837 O O . THR A 1 731 ? 0.168 20.844 -33.156 1 68.31 731 THR A O 1
ATOM 5840 N N . GLN A 1 732 ? -2.02 21.078 -33.281 1 67 732 GLN A N 1
ATOM 5841 C CA . GLN A 1 732 ? -2.006 21.094 -34.719 1 67 732 GLN A CA 1
ATOM 5842 C C . GLN A 1 732 ? -1.304 22.344 -35.25 1 67 732 GLN A C 1
ATOM 5844 O O . GLN A 1 732 ? -0.538 22.281 -36.219 1 67 732 GLN A O 1
ATOM 5849 N N . GLU A 1 733 ? -1.569 23.359 -34.531 1 65.44 733 GLU A N 1
ATOM 5850 C CA . GLU A 1 733 ? -0.892 24.594 -34.906 1 65.44 733 GLU A CA 1
ATOM 5851 C C . GLU A 1 733 ? 0.611 24.5 -34.656 1 65.44 733 GLU A C 1
ATOM 5853 O O . GLU A 1 733 ? 1.41 24.953 -35.469 1 65.44 733 GLU A O 1
ATOM 5858 N N . LYS A 1 734 ? 0.97 23.906 -33.625 1 63.34 734 LYS A N 1
ATOM 5859 C CA . LYS A 1 734 ? 2.385 23.703 -33.344 1 63.34 734 LYS A CA 1
ATOM 5860 C C . LYS A 1 734 ? 3.025 22.75 -34.344 1 63.34 734 LYS A C 1
ATOM 5862 O O . LYS A 1 734 ? 4.145 22.984 -34.812 1 63.34 734 LYS A O 1
ATOM 5867 N N . ARG A 1 735 ? 2.439 21.688 -34.594 1 63.78 735 ARG A N 1
ATOM 5868 C CA . ARG A 1 735 ? 2.93 20.734 -35.594 1 63.78 735 ARG A CA 1
ATOM 5869 C C . ARG A 1 735 ? 3.094 21.406 -36.969 1 63.78 735 ARG A C 1
ATOM 5871 O O . ARG A 1 735 ? 4.078 21.156 -37.656 1 63.78 735 ARG A O 1
ATOM 5878 N N . LYS A 1 736 ? 2.09 22.188 -37.25 1 63.59 736 LYS A N 1
ATOM 5879 C CA . LYS A 1 736 ? 2.195 22.938 -38.469 1 63.59 736 LYS A CA 1
ATOM 5880 C C . LYS A 1 736 ? 3.406 23.875 -38.469 1 63.59 736 LYS A C 1
ATOM 5882 O O . LYS A 1 736 ? 4.141 23.969 -39.438 1 63.59 736 LYS A O 1
ATOM 5887 N N . LEU A 1 737 ? 3.533 24.328 -37.312 1 65.38 737 LEU A N 1
ATOM 5888 C CA . LEU A 1 737 ? 4.672 25.234 -37.156 1 65.38 737 LEU A CA 1
ATOM 5889 C C . LEU A 1 737 ? 5.984 24.453 -37.188 1 65.38 737 LEU A C 1
ATOM 5891 O O . LEU A 1 737 ? 6.965 24.891 -37.781 1 65.38 737 LEU A O 1
ATOM 5895 N N . GLU A 1 738 ? 6.027 23.406 -36.562 1 65.12 738 GLU A N 1
ATOM 5896 C CA . GLU A 1 738 ? 7.219 22.562 -36.531 1 65.12 738 GLU A CA 1
ATOM 5897 C C . GLU A 1 738 ? 7.527 22 -37.938 1 65.12 738 GLU A C 1
ATOM 5899 O O . GLU A 1 738 ? 8.688 21.969 -38.344 1 65.12 738 GLU A O 1
ATOM 5904 N N . ASN A 1 739 ? 6.539 21.594 -38.656 1 65.5 739 ASN A N 1
ATOM 5905 C CA . ASN A 1 739 ? 6.715 21.156 -40.031 1 65.5 739 ASN A CA 1
ATOM 5906 C C . ASN A 1 739 ? 7.242 22.281 -40.906 1 65.5 739 ASN A C 1
ATOM 5908 O O . ASN A 1 739 ? 8.125 22.062 -41.75 1 65.5 739 ASN A O 1
ATOM 5912 N N . GLU A 1 740 ? 6.68 23.422 -40.625 1 63.22 740 GLU A N 1
ATOM 5913 C CA . GLU A 1 740 ? 7.172 24.594 -41.344 1 63.22 740 GLU A CA 1
ATOM 5914 C C . GLU A 1 740 ? 8.633 24.891 -41 1 63.22 740 GLU A C 1
ATOM 5916 O O . GLU A 1 740 ? 9.43 25.203 -41.875 1 63.22 740 GLU A O 1
ATOM 5921 N N . LEU A 1 741 ? 8.859 24.594 -39.812 1 63.12 741 LEU A N 1
ATOM 5922 C CA . LEU A 1 741 ? 10.234 24.812 -39.344 1 63.12 741 LEU A CA 1
ATOM 5923 C C . LEU A 1 741 ? 11.164 23.75 -39.906 1 63.12 741 LEU A C 1
ATOM 5925 O O . LEU A 1 741 ? 12.281 24.047 -40.344 1 63.12 741 LEU A O 1
ATOM 5929 N N . GLN A 1 742 ? 10.812 22.578 -39.875 1 65.88 742 GLN A N 1
ATOM 5930 C CA . GLN A 1 742 ? 11.609 21.484 -40.406 1 65.88 742 GLN A CA 1
ATOM 5931 C C . GLN A 1 742 ? 11.828 21.672 -41.906 1 65.88 742 GLN A C 1
ATOM 5933 O O . GLN A 1 742 ? 12.922 21.422 -42.438 1 65.88 742 GLN A O 1
ATOM 5938 N N . GLN A 1 743 ? 10.805 22.141 -42.594 1 64.69 743 GLN A N 1
ATOM 5939 C CA . GLN A 1 743 ? 10.93 22.453 -44 1 64.69 743 GLN A CA 1
ATOM 5940 C C . GLN A 1 743 ? 11.93 23.578 -44.25 1 64.69 743 GLN A C 1
ATOM 5942 O O . GLN A 1 743 ? 12.734 23.516 -45.188 1 64.69 743 GLN A O 1
ATOM 5947 N N . LEU A 1 744 ? 11.867 24.422 -43.281 1 62.69 744 LEU A N 1
ATOM 5948 C CA . LEU A 1 744 ? 12.805 25.547 -43.375 1 62.69 744 LEU A CA 1
ATOM 5949 C C . LEU A 1 744 ? 14.227 25.078 -43.062 1 62.69 744 LEU A C 1
ATOM 5951 O O . LEU A 1 744 ? 15.18 25.5 -43.719 1 62.69 744 LEU A O 1
ATOM 5955 N N . TYR A 1 745 ? 14.32 24.188 -42.219 1 64.44 745 TYR A N 1
ATOM 5956 C CA . TYR A 1 745 ? 15.625 23.625 -41.906 1 64.44 745 TYR A CA 1
ATOM 5957 C C . TYR A 1 745 ? 16.156 22.781 -43.062 1 64.44 745 TYR A C 1
ATOM 5959 O O . TYR A 1 745 ? 17.328 22.859 -43.406 1 64.44 745 TYR A O 1
ATOM 5967 N N . ASN A 1 746 ? 15.383 21.984 -43.625 1 65.31 746 ASN A N 1
ATOM 5968 C CA . ASN A 1 746 ? 15.758 21.188 -44.781 1 65.31 746 ASN A CA 1
ATOM 5969 C C . ASN A 1 746 ? 16.172 22.062 -45.938 1 65.31 746 ASN A C 1
ATOM 5971 O O . ASN A 1 746 ? 17.141 21.75 -46.656 1 65.31 746 ASN A O 1
ATOM 5975 N N . ARG A 1 747 ? 15.492 23.141 -46.062 1 63.19 747 ARG A N 1
ATOM 5976 C CA . ARG A 1 747 ? 15.852 24.078 -47.125 1 63.19 747 ARG A CA 1
ATOM 5977 C C . ARG A 1 747 ? 17.203 24.734 -46.844 1 63.19 747 ARG A C 1
ATOM 5979 O O . ARG A 1 747 ? 18 24.938 -47.75 1 63.19 747 ARG A O 1
ATOM 5986 N N . LYS A 1 748 ? 17.375 24.891 -45.625 1 61.81 748 LYS A N 1
ATOM 5987 C CA . LYS A 1 748 ? 18.641 25.484 -45.219 1 61.81 748 LYS A CA 1
ATOM 5988 C C . LYS A 1 748 ? 19.797 24.5 -45.406 1 61.81 748 LYS A C 1
ATOM 5990 O O . LYS A 1 748 ? 20.859 24.875 -45.906 1 61.81 748 LYS A O 1
ATOM 5995 N N . LYS A 1 749 ? 19.578 23.344 -45.062 1 64.06 749 LYS A N 1
ATOM 5996 C CA . LYS A 1 749 ? 20.578 22.297 -45.281 1 64.06 749 LYS A CA 1
ATOM 5997 C C . LYS A 1 749 ? 20.859 22.078 -46.75 1 64.06 749 LYS A C 1
ATOM 5999 O O . LYS A 1 749 ? 22 21.922 -47.156 1 64.06 749 LYS A O 1
ATOM 6004 N N . LYS A 1 750 ? 19.906 22.078 -47.562 1 65.5 750 LYS A N 1
ATOM 6005 C CA . LYS A 1 750 ? 20.078 21.953 -49.031 1 65.5 750 LYS A CA 1
ATOM 6006 C C . LYS A 1 750 ? 20.906 23.125 -49.562 1 65.5 750 LYS A C 1
ATOM 6008 O O . LYS A 1 750 ? 21.781 22.922 -50.406 1 65.5 750 LYS A O 1
ATOM 6013 N N . ILE A 1 751 ? 20.625 24.219 -48.969 1 63.97 751 ILE A N 1
ATOM 6014 C CA . ILE A 1 751 ? 21.359 25.406 -49.406 1 63.97 751 ILE A CA 1
ATOM 6015 C C . ILE A 1 751 ? 22.828 25.297 -48.969 1 63.97 751 ILE A C 1
ATOM 6017 O O . ILE A 1 751 ? 23.734 25.641 -49.719 1 63.97 751 ILE A O 1
ATOM 6021 N N . ARG A 1 752 ? 22.969 24.672 -47.906 1 63.41 752 ARG A N 1
ATOM 6022 C CA . ARG A 1 752 ? 24.312 24.516 -47.406 1 63.41 752 ARG A CA 1
ATOM 6023 C C . ARG A 1 752 ? 25.078 23.453 -48.188 1 63.41 752 ARG A C 1
ATOM 6025 O O . ARG A 1 752 ? 26.25 23.625 -48.531 1 63.41 752 ARG A O 1
ATOM 6032 N N . LEU A 1 753 ? 24.484 22.438 -48.5 1 68.81 753 LEU A N 1
ATOM 6033 C CA . LEU A 1 753 ? 25.094 21.375 -49.312 1 68.81 753 LEU A CA 1
ATOM 6034 C C . LEU A 1 753 ? 25.391 21.875 -50.719 1 68.81 753 LEU A C 1
ATOM 6036 O O . LEU A 1 753 ? 26.438 21.562 -51.281 1 68.81 753 LEU A O 1
ATOM 6040 N N . GLU A 1 754 ? 24.578 22.672 -51.25 1 64.94 754 GLU A N 1
ATOM 6041 C CA . GLU A 1 754 ? 24.812 23.266 -52.562 1 64.94 754 GLU A CA 1
ATOM 6042 C C . GLU A 1 754 ? 25.984 24.25 -52.531 1 64.94 754 GLU A C 1
ATOM 6044 O O . GLU A 1 754 ? 26.797 24.281 -53.438 1 64.94 754 GLU A O 1
ATOM 6049 N N . LYS A 1 755 ? 26.031 24.828 -51.406 1 59.03 755 LYS A N 1
ATOM 6050 C CA . LYS A 1 755 ? 27.156 25.75 -51.25 1 59.03 755 LYS A CA 1
ATOM 6051 C C . LYS A 1 755 ? 28.469 24.984 -51.094 1 59.03 755 LYS A C 1
ATOM 6053 O O . LYS A 1 755 ? 29.484 25.375 -51.688 1 59.03 755 LYS A O 1
ATOM 6058 N N . GLU A 1 756 ? 28.422 23.969 -50.469 1 67.62 756 GLU A N 1
ATOM 6059 C CA . GLU A 1 756 ? 29.609 23.156 -50.281 1 67.62 756 GLU A CA 1
ATOM 6060 C C . GLU A 1 756 ? 30.016 22.469 -51.594 1 67.62 756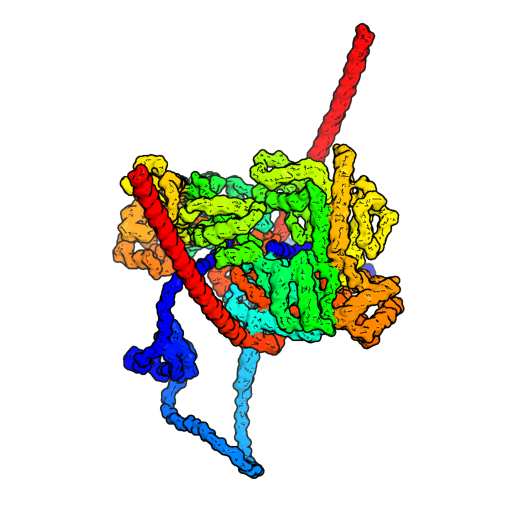 GLU A C 1
ATOM 6062 O O . GLU A 1 756 ? 31.203 22.391 -51.938 1 67.62 756 GLU A O 1
ATOM 6067 N N . LYS A 1 757 ? 29.141 22.031 -52.312 1 67.75 757 LYS A N 1
ATOM 6068 C CA . LYS A 1 757 ? 29.406 21.484 -53.656 1 67.75 757 LYS A CA 1
ATOM 6069 C C . LYS A 1 757 ? 29.984 22.562 -54.562 1 67.75 757 LYS A C 1
ATOM 6071 O O . LYS A 1 757 ? 30.938 22.297 -55.312 1 67.75 757 LYS A O 1
ATOM 6076 N N . GLU A 1 758 ? 29.406 23.688 -54.469 1 64.06 758 GLU A N 1
ATOM 6077 C CA . GLU A 1 758 ? 29.922 24.797 -55.25 1 64.06 758 GLU A CA 1
ATOM 6078 C C . GLU A 1 758 ? 31.344 25.172 -54.844 1 64.06 758 GLU A C 1
ATOM 6080 O O . GLU A 1 758 ? 32.219 25.438 -55.688 1 64.06 758 GLU A O 1
ATOM 6085 N N . GLU A 1 759 ? 31.5 25.031 -53.594 1 64.75 759 GLU A N 1
ATOM 6086 C CA . GLU A 1 759 ? 32.844 25.328 -53.062 1 64.75 759 GLU A CA 1
ATOM 6087 C C . GLU A 1 759 ? 33.844 24.266 -53.469 1 64.75 759 GLU A C 1
ATOM 6089 O O . GLU A 1 759 ? 34.969 24.578 -53.844 1 64.75 759 GLU A O 1
ATOM 6094 N N . THR A 1 760 ? 33.438 23.094 -53.5 1 71.69 760 THR A N 1
ATOM 6095 C CA . THR A 1 760 ? 34.281 22.016 -53.906 1 71.69 760 THR A CA 1
ATOM 6096 C C . THR A 1 760 ? 34.562 22.078 -55.406 1 71.69 760 THR A C 1
ATOM 6098 O O . THR A 1 760 ? 35.656 21.828 -55.875 1 71.69 760 THR A O 1
ATOM 6101 N N . GLU A 1 761 ? 33.594 22.422 -56.156 1 68 761 GLU A N 1
ATOM 6102 C CA . GLU A 1 761 ? 33.781 22.641 -57.594 1 68 761 GLU A CA 1
ATOM 6103 C C . GLU A 1 761 ? 34.75 23.797 -57.875 1 68 761 GLU A C 1
ATOM 6105 O O . GLU A 1 761 ? 35.594 23.719 -58.75 1 68 761 GLU A O 1
ATOM 6110 N N . PHE A 1 762 ? 34.594 24.797 -57.062 1 63.25 762 PHE A N 1
ATOM 6111 C CA . PHE A 1 762 ? 35.531 25.922 -57.219 1 63.25 762 PHE A CA 1
ATOM 6112 C C . PHE A 1 762 ? 36.938 25.516 -56.812 1 63.25 762 PHE A C 1
ATOM 6114 O O . PHE A 1 762 ? 37.906 25.906 -57.469 1 63.25 762 PHE A O 1
ATOM 6121 N N . GLU A 1 763 ? 36.969 24.734 -55.844 1 69 763 GLU A N 1
ATOM 6122 C CA . GLU A 1 763 ? 38.281 24.281 -55.406 1 69 763 GLU A CA 1
ATOM 6123 C C . GLU A 1 763 ? 38.938 23.359 -56.438 1 69 763 GLU A C 1
ATOM 6125 O O . GLU A 1 763 ? 40.125 23.438 -56.719 1 69 763 GLU A O 1
ATOM 6130 N N . GLU A 1 764 ? 38.156 22.562 -57.062 1 70.94 764 GLU A N 1
ATOM 6131 C CA . GLU A 1 764 ? 38.656 21.734 -58.156 1 70.94 764 GLU A CA 1
ATOM 6132 C C . GLU A 1 764 ? 39.062 22.578 -59.344 1 70.94 764 GLU A C 1
ATOM 6134 O O . GLU A 1 764 ? 40.125 22.312 -59.938 1 70.94 764 GLU A O 1
ATOM 6139 N N . LYS A 1 765 ? 38.344 23.578 -59.625 1 64.69 765 LYS A N 1
ATOM 6140 C CA . LYS A 1 765 ? 38.719 24.484 -60.719 1 64.69 765 LYS A CA 1
ATOM 6141 C C . LYS A 1 765 ? 39.969 25.25 -60.375 1 64.69 765 LYS A C 1
ATOM 6143 O O . LYS A 1 765 ? 40.844 25.438 -61.219 1 64.69 765 LYS A O 1
ATOM 6148 N N . ILE A 1 766 ? 40.031 25.531 -59.156 1 66.88 766 ILE A N 1
ATOM 6149 C CA . ILE A 1 766 ? 41.25 26.234 -58.688 1 66.88 766 ILE A CA 1
ATOM 6150 C C . ILE A 1 766 ? 42.438 25.297 -58.781 1 66.88 766 ILE A C 1
ATOM 6152 O O . ILE A 1 766 ? 43.531 25.688 -59.25 1 66.88 766 ILE A O 1
ATOM 6156 N N . GLN A 1 767 ? 42.219 24.094 -58.5 1 72.5 767 GLN A N 1
ATOM 6157 C CA . GLN A 1 767 ? 43.312 23.125 -58.562 1 72.5 767 GLN A CA 1
ATOM 6158 C C . GLN A 1 767 ? 43.719 22.844 -60.031 1 72.5 767 GLN A C 1
ATOM 6160 O O . GLN A 1 767 ? 44.906 22.75 -60.344 1 72.5 767 GLN A O 1
ATOM 6165 N N . ILE A 1 768 ? 42.812 22.781 -60.875 1 70.31 768 ILE A N 1
ATOM 6166 C CA . ILE A 1 768 ? 43.094 22.562 -62.281 1 70.31 768 ILE A CA 1
ATOM 6167 C C . ILE A 1 768 ? 43.812 23.781 -62.844 1 70.31 768 ILE A C 1
ATOM 6169 O O . ILE A 1 768 ? 44.812 23.625 -63.594 1 70.31 768 ILE A O 1
ATOM 6173 N N . LEU A 1 769 ? 43.406 24.953 -62.438 1 69.5 769 LEU A N 1
ATOM 6174 C CA . LEU A 1 769 ? 44.031 26.156 -62.938 1 69.5 769 LEU A CA 1
ATOM 6175 C C . LEU A 1 769 ? 45.438 26.297 -62.344 1 69.5 769 LEU A C 1
ATOM 6177 O O . LEU A 1 769 ? 46.375 26.719 -63.031 1 69.5 769 LEU A O 1
ATOM 6181 N N . GLU A 1 770 ? 45.562 25.828 -61.219 1 72.69 770 GLU A N 1
ATOM 6182 C CA . GLU A 1 770 ? 46.875 25.859 -60.594 1 72.69 770 GLU A CA 1
ATOM 6183 C C . GLU A 1 770 ? 47.812 24.828 -61.25 1 72.69 770 GLU A C 1
ATOM 6185 O O . GLU A 1 770 ? 48.969 25.125 -61.469 1 72.69 770 GLU A O 1
ATOM 6190 N N . GLU A 1 771 ? 47.281 23.734 -61.594 1 69.62 771 GLU A N 1
ATOM 6191 C CA . GLU A 1 771 ? 48.094 22.734 -62.281 1 69.62 771 GLU A CA 1
ATOM 6192 C C . GLU A 1 771 ? 48.438 23.203 -63.688 1 69.62 771 GLU A C 1
ATOM 6194 O O . GLU A 1 771 ? 49.594 23.016 -64.125 1 69.62 771 GLU A O 1
ATOM 6199 N N . ARG A 1 772 ? 47.562 23.906 -64.312 1 69 772 ARG A N 1
ATOM 6200 C CA . ARG A 1 772 ? 47.844 24.484 -65.625 1 69 772 ARG A CA 1
ATOM 6201 C C . ARG A 1 772 ? 48.875 25.594 -65.5 1 69 772 ARG A C 1
ATOM 6203 O O . ARG A 1 772 ? 49.781 25.719 -66.375 1 69 772 ARG A O 1
ATOM 6210 N N . ARG A 1 773 ? 48.812 26.312 -64.5 1 69.5 773 ARG A N 1
ATOM 6211 C CA . ARG A 1 773 ? 49.781 27.375 -64.25 1 69.5 773 ARG A CA 1
ATOM 6212 C C . ARG A 1 773 ? 51.188 26.797 -64 1 69.5 773 ARG A C 1
ATOM 6214 O O . ARG A 1 773 ? 52.156 27.297 -64.562 1 69.5 773 ARG A O 1
ATOM 6221 N N . LYS A 1 774 ? 51.188 25.703 -63.375 1 70 774 LYS A N 1
ATOM 6222 C CA . LYS A 1 774 ? 52.469 25.078 -63.125 1 70 774 LYS A CA 1
ATOM 6223 C C . LYS A 1 774 ? 53.062 24.469 -64.375 1 70 774 LYS A C 1
ATOM 6225 O O . LYS A 1 774 ? 54.281 24.531 -64.625 1 70 774 LYS A O 1
ATOM 6230 N N . SER A 1 775 ? 52.156 23.969 -65.188 1 68 775 SER A N 1
ATOM 6231 C CA . SER A 1 775 ? 52.688 23.375 -66.438 1 68 775 SER A CA 1
ATOM 6232 C C . SER A 1 775 ? 53.156 24.469 -67.375 1 68 775 SER A C 1
ATOM 6234 O O . SER A 1 775 ? 53.969 24.203 -68.25 1 68 775 SER A O 1
ATOM 6236 N N . LEU A 1 776 ? 52.625 25.656 -67.25 1 69.62 776 LEU A N 1
ATOM 6237 C CA . LEU A 1 776 ? 53.062 26.734 -68.125 1 69.62 776 LEU A CA 1
ATOM 6238 C C . LEU A 1 776 ? 54.281 27.422 -67.562 1 69.62 776 LEU A C 1
ATOM 6240 O O . LEU A 1 776 ? 54.969 28.172 -68.25 1 69.62 776 LEU A O 1
ATOM 6244 N N . LEU A 1 777 ? 54.75 27.141 -66.438 1 52.34 777 LEU A N 1
ATOM 6245 C CA . LEU A 1 777 ? 56.062 27.625 -66 1 52.34 777 LEU A CA 1
ATOM 6246 C C . LEU A 1 777 ? 57.156 26.625 -66.375 1 52.34 777 LEU A C 1
ATOM 6248 O O . LEU A 1 777 ? 56.938 25.422 -66.25 1 52.34 777 LEU A O 1
ATOM 6252 N N . MET B 1 1 ? 8.367 10.469 -1.181 1 19.61 1 MET B N 1
ATOM 6253 C CA . MET B 1 1 ? 7.059 9.828 -1.079 1 19.61 1 MET B CA 1
ATOM 6254 C C . MET B 1 1 ? 6.754 9.445 0.365 1 19.61 1 MET B C 1
ATOM 6256 O O . MET B 1 1 ? 7.441 8.602 0.947 1 19.61 1 MET B O 1
ATOM 6260 N N . VAL B 1 2 ? 6.152 10.375 1.134 1 20.2 2 VAL B N 1
ATOM 6261 C CA . VAL B 1 2 ? 6.129 10.664 2.564 1 20.2 2 VAL B CA 1
ATOM 6262 C C . VAL B 1 2 ? 5.121 9.742 3.258 1 20.2 2 VAL B C 1
ATOM 6264 O O . VAL B 1 2 ? 3.916 9.844 3.018 1 20.2 2 VAL B O 1
ATOM 6267 N N . TYR B 1 3 ? 5.395 8.445 3.133 1 21.42 3 TYR B N 1
ATOM 6268 C CA . TYR B 1 3 ? 4.539 7.391 3.67 1 21.42 3 TYR B CA 1
ATOM 6269 C C . TYR B 1 3 ? 4.246 7.625 5.148 1 21.42 3 TYR B C 1
ATOM 6271 O O . TYR B 1 3 ? 5.148 7.555 5.984 1 21.42 3 TYR B O 1
ATOM 6279 N N . LEU B 1 4 ? 3.488 8.703 5.332 1 21.98 4 LEU B N 1
ATOM 6280 C CA . LEU B 1 4 ? 3.023 9.055 6.672 1 21.98 4 LEU B CA 1
ATOM 6281 C C . LEU B 1 4 ? 2.377 7.852 7.352 1 21.98 4 LEU B C 1
ATOM 6283 O O . LEU B 1 4 ? 1.368 7.328 6.871 1 21.98 4 LEU B O 1
ATOM 6287 N N . HIS B 1 5 ? 3.215 6.949 7.77 1 23.84 5 HIS B N 1
ATOM 6288 C CA . HIS B 1 5 ? 2.842 5.793 8.578 1 23.84 5 HIS B CA 1
ATOM 6289 C C . HIS B 1 5 ? 1.926 6.195 9.727 1 23.84 5 HIS B C 1
ATOM 6291 O O . HIS B 1 5 ? 2.064 7.289 10.281 1 23.84 5 HIS B O 1
ATOM 6297 N N . GLY B 1 6 ? 0.654 5.934 9.602 1 22.66 6 GLY B N 1
ATOM 6298 C CA . GLY B 1 6 ? -0.431 6.047 10.562 1 22.66 6 GLY B CA 1
ATOM 6299 C C . GLY B 1 6 ? 0.026 5.891 12 1 22.66 6 GLY B C 1
ATOM 6300 O O . GLY B 1 6 ? 1.102 5.348 12.258 1 22.66 6 GLY B O 1
ATOM 6301 N N . PHE B 1 7 ? -0.35 6.793 12.82 1 22.31 7 PHE B N 1
ATOM 6302 C CA . PHE B 1 7 ? -0.187 6.934 14.266 1 22.31 7 PHE B CA 1
ATOM 6303 C C . PHE B 1 7 ? -0.359 5.586 14.961 1 22.31 7 PHE B C 1
ATOM 6305 O O . PHE B 1 7 ? -1.469 5.051 15.023 1 22.31 7 PHE B O 1
ATOM 6312 N N . ARG B 1 8 ? 0.482 4.668 14.68 1 22.16 8 ARG B N 1
ATOM 6313 C CA . ARG B 1 8 ? 0.297 3.49 15.523 1 22.16 8 ARG B CA 1
ATOM 6314 C C . ARG B 1 8 ? 0.157 3.881 16.984 1 22.16 8 ARG B C 1
ATOM 6316 O O . ARG B 1 8 ? 0.794 4.832 17.453 1 22.16 8 ARG B O 1
ATOM 6323 N N . ALA B 1 9 ? -0.966 3.582 17.578 1 22.05 9 ALA B N 1
ATOM 6324 C CA . ALA B 1 9 ? -1.234 3.664 19 1 22.05 9 ALA B CA 1
ATOM 6325 C C . ALA B 1 9 ? 0.013 3.324 19.812 1 22.05 9 ALA B C 1
ATOM 6327 O O . ALA B 1 9 ? 0.908 2.629 19.328 1 22.05 9 ALA B O 1
ATOM 6328 N N . PRO B 1 10 ? 0.335 4.145 20.781 1 24.72 10 PRO B N 1
ATOM 6329 C CA . PRO B 1 10 ? 1.496 4.023 21.672 1 24.72 10 PRO B CA 1
ATOM 6330 C C . PRO B 1 10 ? 1.812 2.574 22.031 1 24.72 10 PRO B C 1
ATOM 6332 O O . PRO B 1 10 ? 0.899 1.785 22.281 1 24.72 10 PRO B O 1
ATOM 6335 N N . GLY B 1 11 ? 2.648 2.021 21.266 1 20.19 11 GLY B N 1
ATOM 6336 C CA . GLY B 1 11 ? 3.135 0.681 21.547 1 20.19 11 GLY B CA 1
ATOM 6337 C C . GLY B 1 11 ? 3.387 0.443 23.031 1 20.19 11 GLY B C 1
ATOM 6338 O O . GLY B 1 11 ? 3.525 1.394 23.797 1 20.19 11 GLY B O 1
ATOM 6339 N N . LYS B 1 12 ? 3.025 -0.693 23.484 1 24.58 12 LYS B N 1
ATOM 6340 C CA . LYS B 1 12 ? 3.158 -1.277 24.812 1 24.58 12 LYS B CA 1
ATOM 6341 C C . LYS B 1 12 ? 4.566 -1.075 25.359 1 24.58 12 LYS B C 1
ATOM 6343 O O . LYS B 1 12 ? 5.551 -1.429 24.703 1 24.58 12 LYS B O 1
ATOM 6348 N N . SER B 1 13 ? 4.898 0.071 25.891 1 22.16 13 SER B N 1
ATOM 6349 C CA . SER B 1 13 ? 6.062 0.221 26.766 1 22.16 13 SER B CA 1
ATOM 6350 C C . SER B 1 13 ? 6.352 -1.069 27.531 1 22.16 13 SER B C 1
ATOM 6352 O O . SER B 1 13 ? 5.508 -1.554 28.281 1 22.16 13 SER B O 1
ATOM 6354 N N . ASP B 1 14 ? 7.031 -1.899 26.875 1 23.55 14 ASP B N 1
ATOM 6355 C CA . ASP B 1 14 ? 7.441 -3.166 27.484 1 23.55 14 ASP B CA 1
ATOM 6356 C C . ASP B 1 14 ? 8.156 -2.939 28.812 1 23.55 14 ASP B C 1
ATOM 6358 O O . ASP B 1 14 ? 8.844 -3.832 29.312 1 23.55 14 ASP B O 1
ATOM 6362 N N . LEU B 1 15 ? 8.555 -1.669 29.125 1 22.91 15 LEU B N 1
ATOM 6363 C CA . LEU B 1 15 ? 9.375 -1.716 30.328 1 22.91 15 LEU B CA 1
ATOM 6364 C C . LEU B 1 15 ? 8.688 -2.52 31.422 1 22.91 15 LEU B C 1
ATOM 6366 O O . LEU B 1 15 ? 8.984 -2.334 32.625 1 22.91 15 LEU B O 1
ATOM 6370 N N . CYS B 1 16 ? 7.48 -2.979 31.172 1 22.69 16 CYS B N 1
ATOM 6371 C CA . CYS B 1 16 ? 7.047 -3.498 32.469 1 22.69 16 CYS B CA 1
ATOM 6372 C C . CYS B 1 16 ? 8.062 -4.484 33.031 1 22.69 16 CYS B C 1
ATOM 6374 O O . CYS B 1 16 ? 8.391 -5.477 32.375 1 22.69 16 CYS B O 1
ATOM 6376 N N . THR B 1 17 ? 9.203 -3.984 33.594 1 23.89 17 THR B N 1
ATOM 6377 C CA . THR B 1 17 ? 9.93 -4.816 34.562 1 23.89 17 THR B CA 1
ATOM 6378 C C . THR B 1 17 ? 9.023 -5.914 35.094 1 23.89 17 THR B C 1
ATOM 6380 O O . THR B 1 17 ? 7.824 -5.695 35.312 1 23.89 17 THR B O 1
ATOM 6383 N N . PHE B 1 18 ? 9.359 -7.098 34.719 1 23.81 18 PHE B N 1
ATOM 6384 C CA . PHE B 1 18 ? 8.844 -8.289 35.375 1 23.81 18 PHE B CA 1
ATOM 6385 C C . PHE B 1 18 ? 8.672 -8.039 36.875 1 23.81 18 PHE B C 1
ATOM 6387 O O . PHE B 1 18 ? 9.633 -8.141 37.656 1 23.81 18 PHE B O 1
ATOM 6394 N N . GLU B 1 19 ? 8.344 -6.742 37.25 1 24.16 19 GLU B N 1
ATOM 6395 C CA . GLU B 1 19 ? 7.996 -6.805 38.688 1 24.16 19 GLU B CA 1
ATOM 6396 C C . GLU B 1 19 ? 7.25 -8.094 39 1 24.16 19 GLU B C 1
ATOM 6398 O O . GLU B 1 19 ? 6.574 -8.664 38.156 1 24.16 19 GLU B O 1
ATOM 6403 N N . GLU B 1 20 ? 7.703 -8.734 40.031 1 26.53 20 GLU B N 1
ATOM 6404 C CA . GLU B 1 20 ? 7 -9.797 40.75 1 26.53 20 GLU B CA 1
ATOM 6405 C C . GLU B 1 20 ? 5.488 -9.641 40.625 1 26.53 20 GLU B C 1
ATOM 6407 O O . GLU B 1 20 ? 4.945 -8.562 40.875 1 26.53 20 GLU B O 1
ATOM 6412 N N . MET B 1 21 ? 4.926 -10.164 39.5 1 26.38 21 MET B N 1
ATOM 6413 C CA . MET B 1 21 ? 3.469 -10.25 39.594 1 26.38 21 MET B CA 1
ATOM 6414 C C . MET B 1 21 ? 3.012 -10.242 41.062 1 26.38 21 MET B C 1
ATOM 6416 O O . MET B 1 21 ? 3.49 -11.039 41.844 1 26.38 21 MET B O 1
ATOM 6420 N N . ALA B 1 22 ? 2.969 -9.078 41.656 1 29.31 22 ALA B N 1
ATOM 6421 C CA . ALA B 1 22 ? 2.381 -9.406 42.969 1 29.31 22 ALA B CA 1
ATOM 6422 C C . ALA B 1 22 ? 1.491 -10.641 42.875 1 29.31 22 ALA B C 1
ATOM 6424 O O . ALA B 1 22 ? 0.98 -10.969 41.812 1 29.31 22 ALA B O 1
ATOM 6425 N N . PRO B 1 23 ? 1.631 -11.609 43.656 1 31.14 23 PRO B N 1
ATOM 6426 C CA . PRO B 1 23 ? 0.697 -12.734 43.594 1 31.14 23 PRO B CA 1
ATOM 6427 C C . PRO B 1 23 ? -0.708 -12.312 43.156 1 31.14 23 PRO B C 1
ATOM 6429 O O . PRO B 1 23 ? -1.152 -11.211 43.5 1 31.14 23 PRO B O 1
ATOM 6432 N N . THR B 1 24 ? -0.988 -12.32 41.906 1 35.69 24 THR B N 1
ATOM 6433 C CA . THR B 1 24 ? -2.398 -12.234 41.531 1 35.69 24 THR B CA 1
ATOM 6434 C C . THR B 1 24 ? -3.285 -12.641 42.719 1 35.69 24 THR B C 1
ATOM 6436 O O . THR B 1 24 ? -3.348 -13.82 43.062 1 35.69 24 THR B O 1
ATOM 6439 N N . LYS B 1 25 ? -3.08 -11.812 43.719 1 39.97 25 LYS B N 1
ATOM 6440 C CA . LYS B 1 25 ? -3.895 -12.125 44.906 1 39.97 25 LYS B CA 1
ATOM 6441 C C . LYS B 1 25 ? -5.34 -12.406 44.5 1 39.97 25 LYS B C 1
ATOM 6443 O O . LYS B 1 25 ? -6.016 -11.539 43.938 1 39.97 25 LYS B O 1
ATOM 6448 N N . PHE B 1 26 ? -5.594 -13.531 43.969 1 48.31 26 PHE B N 1
ATOM 6449 C CA . PHE B 1 26 ? -6.953 -14.055 43.875 1 48.31 26 PHE B CA 1
ATOM 6450 C C . PHE B 1 26 ? -7.742 -13.711 45.125 1 48.31 26 PHE B C 1
ATOM 6452 O O . PHE B 1 26 ? -7.301 -13.984 46.25 1 48.31 26 PHE B O 1
ATOM 6459 N N . THR B 1 27 ? -8.453 -12.641 44.875 1 60.78 27 THR B N 1
ATOM 6460 C CA . THR B 1 27 ? -9.203 -12.242 46.062 1 60.78 27 THR B CA 1
ATOM 6461 C C . THR B 1 27 ? -10.141 -13.359 46.531 1 60.78 27 THR B C 1
ATOM 6463 O O . THR B 1 27 ? -10.734 -14.047 45.688 1 60.78 27 THR B O 1
ATOM 6466 N N . LYS B 1 28 ? -9.953 -13.867 47.625 1 71.38 28 LYS B N 1
ATOM 6467 C CA . LYS B 1 28 ? -10.812 -14.852 48.281 1 71.38 28 LYS B CA 1
ATOM 6468 C C . LYS B 1 28 ? -12.086 -14.195 48.812 1 71.38 28 LYS B C 1
ATOM 6470 O O . LYS B 1 28 ? -12.102 -13 49.125 1 71.38 28 LYS B O 1
ATOM 6475 N N . PHE B 1 29 ? -13.094 -14.883 48.719 1 77.38 29 PHE B N 1
ATOM 6476 C CA . PHE B 1 29 ? -14.352 -14.43 49.312 1 77.38 29 PHE B CA 1
ATOM 6477 C C . PHE B 1 29 ? -14.172 -14.07 50.781 1 77.38 29 PHE B C 1
ATOM 6479 O O . PHE B 1 29 ? -13.648 -14.867 51.562 1 77.38 29 PHE B O 1
ATOM 6486 N N . ASN B 1 30 ? -14.336 -12.82 51.125 1 78.69 30 ASN B N 1
ATOM 6487 C CA . ASN B 1 30 ? -14.25 -12.336 52.5 1 78.69 30 ASN B CA 1
ATOM 6488 C C . ASN B 1 30 ? -15.57 -12.531 53.25 1 78.69 30 ASN B C 1
ATOM 6490 O O . ASN B 1 30 ? -16.594 -11.961 52.875 1 78.69 30 ASN B O 1
ATOM 6494 N N . LEU B 1 31 ? -15.562 -13.391 54.094 1 78.12 31 LEU B N 1
ATOM 6495 C CA . LEU B 1 31 ? -16.75 -13.781 54.844 1 78.12 31 LEU B CA 1
ATOM 6496 C C . LEU B 1 31 ? -17.391 -12.562 55.5 1 78.12 31 LEU B C 1
ATOM 6498 O O . LEU B 1 31 ? -18.594 -12.578 55.812 1 78.12 31 LEU B O 1
ATOM 6502 N N . ARG B 1 32 ? -16.656 -11.367 55.625 1 79.88 32 ARG B N 1
ATOM 6503 C CA . ARG B 1 32 ? -17.203 -10.141 56.188 1 79.88 32 ARG B CA 1
ATOM 6504 C C . ARG B 1 32 ? -18.281 -9.547 55.312 1 79.88 32 ARG B C 1
ATOM 6506 O O . ARG B 1 32 ? -19.156 -8.805 55.781 1 79.88 32 ARG B O 1
ATOM 6513 N N . TRP B 1 33 ? -18.219 -10 53.969 1 81.62 33 TRP B N 1
ATOM 6514 C CA . TRP B 1 33 ? -19.172 -9.445 53 1 81.62 33 TRP B CA 1
ATOM 6515 C C . TRP B 1 33 ? -20.578 -9.977 53.281 1 81.62 33 TRP B C 1
ATOM 6517 O O . TRP B 1 33 ? -21.562 -9.383 52.844 1 81.62 33 TRP B O 1
ATOM 6527 N N . LEU B 1 34 ? -20.609 -11.055 54.031 1 81.19 34 LEU B N 1
ATOM 6528 C CA . LEU B 1 34 ? -21.891 -11.664 54.375 1 81.19 34 LEU B CA 1
ATOM 6529 C C . LEU B 1 34 ? -22.469 -11.023 55.656 1 81.19 34 LEU B C 1
ATOM 6531 O O . LEU B 1 34 ? -23.594 -11.32 56.031 1 81.19 34 LEU B O 1
ATOM 6535 N N . ASP B 1 35 ? -21.641 -10.172 56.344 1 79.38 35 ASP B N 1
ATOM 6536 C CA . ASP B 1 35 ? -22.109 -9.5 57.531 1 79.38 35 ASP B CA 1
ATOM 6537 C C . ASP B 1 35 ? -23.109 -8.398 57.219 1 79.38 35 ASP B C 1
ATOM 6539 O O . ASP B 1 35 ? -22.75 -7.395 56.594 1 79.38 35 ASP B O 1
ATOM 6543 N N . LYS B 1 36 ? -24.328 -8.578 57.438 1 75.19 36 LYS B N 1
ATOM 6544 C CA . LYS B 1 36 ? -25.453 -7.691 57.156 1 75.19 36 LYS B CA 1
ATOM 6545 C C . LYS B 1 36 ? -25.219 -6.305 57.75 1 75.19 36 LYS B C 1
ATOM 6547 O O . LYS B 1 36 ? -25.703 -5.305 57.219 1 75.19 36 LYS B O 1
ATOM 6552 N N . ALA B 1 37 ? -24.516 -6.145 58.875 1 76.31 37 ALA B N 1
ATOM 6553 C CA . ALA B 1 37 ? -24.266 -4.867 59.531 1 76.31 37 ALA B CA 1
ATOM 6554 C C . ALA B 1 37 ? -23.188 -4.074 58.812 1 76.31 37 ALA B C 1
ATOM 6556 O O . ALA B 1 37 ? -23.281 -2.85 58.688 1 76.31 37 ALA B O 1
ATOM 6557 N N . ALA B 1 38 ? -22.156 -4.711 58.219 1 78.5 38 ALA B N 1
ATOM 6558 C CA . ALA B 1 38 ? -21.031 -4.047 57.594 1 78.5 38 ALA B CA 1
ATOM 6559 C C . ALA B 1 38 ? -21.312 -3.768 56.094 1 78.5 38 ALA B C 1
ATOM 6561 O O . ALA B 1 38 ? -20.906 -2.729 55.594 1 78.5 38 ALA B O 1
ATOM 6562 N N . PHE B 1 39 ? -22.031 -4.723 55.406 1 79.25 39 PHE B N 1
ATOM 6563 C CA . PHE B 1 39 ? -22.344 -4.57 53.969 1 79.25 39 PHE B CA 1
ATOM 6564 C C . PHE B 1 39 ? -23.812 -4.859 53.719 1 79.25 39 PHE B C 1
ATOM 6566 O O . PHE B 1 39 ? -24.156 -5.918 53.188 1 79.25 39 PHE B O 1
ATOM 6573 N N . PRO B 1 40 ? -24.688 -3.949 54.031 1 81.12 40 PRO B N 1
ATOM 6574 C CA . PRO B 1 40 ? -26.125 -4.141 53.906 1 81.12 40 PRO B CA 1
ATOM 6575 C C . PRO B 1 40 ? -26.562 -4.293 52.438 1 81.12 40 PRO B C 1
ATOM 6577 O O . PRO B 1 40 ? -27.594 -4.926 52.156 1 81.12 40 PRO B O 1
ATOM 6580 N N . GLN B 1 41 ? -25.812 -3.809 51.531 1 79.81 41 GLN B N 1
ATOM 6581 C CA . GLN B 1 41 ? -26.188 -3.826 50.125 1 79.81 41 GLN B CA 1
ATOM 6582 C C . GLN B 1 41 ? -26.078 -5.23 49.531 1 79.81 41 GLN B C 1
ATOM 6584 O O . GLN B 1 41 ? -26.688 -5.535 48.531 1 79.81 41 GLN B O 1
ATOM 6589 N N . PHE B 1 42 ? -25.344 -6.105 50.125 1 80.75 42 PHE B N 1
ATOM 6590 C CA . PHE B 1 42 ? -25.156 -7.461 49.625 1 80.75 42 PHE B CA 1
ATOM 6591 C C . PHE B 1 42 ? -26.047 -8.445 50.375 1 80.75 42 PHE B C 1
ATOM 6593 O O . PHE B 1 42 ? -26.109 -9.625 50.031 1 80.75 42 PHE B O 1
ATOM 6600 N N . ALA B 1 43 ? -26.766 -7.918 51.406 1 77.19 43 ALA B N 1
ATOM 6601 C CA . ALA B 1 43 ? -27.562 -8.758 52.281 1 77.19 43 ALA B CA 1
ATOM 6602 C C . ALA B 1 43 ? -28.75 -9.375 51.562 1 77.19 43 ALA B C 1
ATOM 6604 O O . ALA B 1 43 ? -29.453 -8.68 50.812 1 77.19 43 ALA B O 1
ATOM 6605 N N . GLY B 1 44 ? -28.953 -10.805 51.688 1 76.81 44 GLY B N 1
ATOM 6606 C CA . GLY B 1 44 ? -30.125 -11.5 51.188 1 76.81 44 GLY B CA 1
ATOM 6607 C C . GLY B 1 44 ? -29.891 -12.211 49.875 1 76.81 44 GLY B C 1
ATOM 6608 O O . GLY B 1 44 ? -30.656 -13.102 49.469 1 76.81 44 GLY B O 1
ATOM 6609 N N . TRP B 1 45 ? -28.719 -11.68 49.156 1 81.5 45 TRP B N 1
ATOM 6610 C CA . TRP B 1 45 ? -28.594 -12.336 47.844 1 81.5 45 TRP B CA 1
ATOM 6611 C C . TRP B 1 45 ? -27.172 -12.875 47.656 1 81.5 45 TRP B C 1
ATOM 6613 O O . TRP B 1 45 ? -26.938 -13.68 46.75 1 81.5 45 TRP B O 1
ATOM 6623 N N . LEU B 1 46 ? -26.203 -12.531 48.438 1 85.69 46 LEU B N 1
ATOM 6624 C CA . LEU B 1 46 ? -24.828 -12.961 48.281 1 85.69 46 LEU B CA 1
ATOM 6625 C C . LEU B 1 46 ? -24.531 -14.203 49.125 1 85.69 46 LEU B C 1
ATOM 6627 O O . LEU B 1 46 ? -24.891 -14.25 50.312 1 85.69 46 LEU B O 1
ATOM 6631 N N . SER B 1 47 ? -24 -15.242 48.531 1 84.69 47 SER B N 1
ATOM 6632 C CA . SER B 1 47 ? -23.625 -16.453 49.25 1 84.69 47 SER B CA 1
ATOM 6633 C C . SER B 1 47 ? -22.266 -16.969 48.781 1 84.69 47 SER B C 1
ATOM 6635 O O . SER B 1 47 ? -21.797 -16.609 47.688 1 84.69 47 SER B O 1
ATOM 6637 N N . THR B 1 48 ? -21.656 -17.688 49.531 1 80.69 48 THR B N 1
ATOM 6638 C CA . THR B 1 48 ? -20.391 -18.359 49.219 1 80.69 48 THR B CA 1
ATOM 6639 C C . THR B 1 48 ? -20.641 -19.547 48.281 1 80.69 48 THR B C 1
ATOM 6641 O O . THR B 1 48 ? -21.734 -20.094 48.25 1 80.69 48 THR B O 1
ATOM 6644 N N . VAL B 1 49 ? -19.766 -19.906 47.406 1 78.75 49 VAL B N 1
ATOM 6645 C CA . VAL B 1 49 ? -19.781 -21.109 46.594 1 78.75 49 VAL B CA 1
ATOM 6646 C C . VAL B 1 49 ? -19.016 -22.219 47.281 1 78.75 49 VAL B C 1
ATOM 6648 O O . VAL B 1 49 ? -17.875 -22.016 47.719 1 78.75 49 VAL B O 1
ATOM 6651 N N . LYS B 1 50 ? -19.609 -23.359 47.469 1 74.56 50 LYS B N 1
ATOM 6652 C CA . LYS B 1 50 ? -18.969 -24.5 48.094 1 74.56 50 LYS B CA 1
ATOM 6653 C C . LYS B 1 50 ? -17.719 -24.922 47.312 1 74.56 50 LYS B C 1
ATOM 6655 O O . LYS B 1 50 ? -17.766 -25.078 46.094 1 74.56 50 LYS B O 1
ATOM 6660 N N . ASP B 1 51 ? -16.531 -24.969 47.938 1 72.88 51 ASP B N 1
ATOM 6661 C CA . ASP B 1 51 ? -15.234 -25.484 47.469 1 72.88 51 ASP B CA 1
ATOM 6662 C C . ASP B 1 51 ? -14.578 -24.516 46.5 1 72.88 51 ASP B C 1
ATOM 6664 O O . ASP B 1 51 ? -13.617 -24.891 45.812 1 72.88 51 ASP B O 1
ATOM 6668 N N . ASP B 1 52 ? -15.203 -23.375 46.281 1 71.81 52 ASP B N 1
ATOM 6669 C CA . ASP B 1 52 ? -14.57 -22.375 45.438 1 71.81 52 ASP B CA 1
ATOM 6670 C C . ASP B 1 52 ? -14.516 -21.016 46.125 1 71.81 52 ASP B C 1
ATOM 6672 O O . ASP B 1 52 ? -15.516 -20.297 46.188 1 71.81 52 ASP B O 1
ATOM 6676 N N . ILE B 1 53 ? -13.414 -20.625 46.656 1 75.81 53 ILE B N 1
ATOM 6677 C CA . ILE B 1 53 ? -13.203 -19.438 47.5 1 75.81 53 ILE B CA 1
ATOM 6678 C C . ILE B 1 53 ? -13.039 -18.203 46.594 1 75.81 53 ILE B C 1
ATOM 6680 O O . ILE B 1 53 ? -13 -17.078 47.094 1 75.81 53 ILE B O 1
ATOM 6684 N N . ARG B 1 54 ? -13.047 -18.375 45.406 1 75.88 54 ARG B N 1
ATOM 6685 C CA . ARG B 1 54 ? -12.781 -17.25 44.531 1 75.88 54 ARG B CA 1
ATOM 6686 C C . ARG B 1 54 ? -14.023 -16.875 43.719 1 75.88 54 ARG B C 1
ATOM 6688 O O . ARG B 1 54 ? -13.953 -16.062 42.781 1 75.88 54 ARG B O 1
ATOM 6695 N N . SER B 1 55 ? -15 -17.438 44.031 1 80.88 55 SER B N 1
ATOM 6696 C CA . SER B 1 55 ? -16.281 -17.172 43.375 1 80.88 55 SER B CA 1
ATOM 6697 C C . SER B 1 55 ? -17.328 -16.75 44.406 1 80.88 55 SER B C 1
ATOM 6699 O O . SER B 1 55 ? -17.219 -17.047 45.594 1 80.88 55 SER B O 1
ATOM 6701 N N . ALA B 1 56 ? -18.266 -16 43.906 1 86 56 ALA B N 1
ATOM 6702 C CA . ALA B 1 56 ? -19.422 -15.609 44.719 1 86 56 ALA B CA 1
ATOM 6703 C C . ALA B 1 56 ? -20.719 -16.062 44.062 1 86 56 ALA B C 1
ATOM 6705 O O . ALA B 1 56 ? -20.797 -16.172 42.844 1 86 56 ALA B O 1
ATOM 6706 N N . HIS B 1 57 ? -21.625 -16.469 44.812 1 84.5 57 HIS B N 1
ATOM 6707 C CA . HIS B 1 57 ? -22.938 -16.906 44.344 1 84.5 57 HIS B CA 1
ATOM 6708 C C . HIS B 1 57 ? -24.016 -15.891 44.719 1 84.5 57 HIS B C 1
ATOM 6710 O O . HIS B 1 57 ? -24.094 -15.445 45.875 1 84.5 57 HIS B O 1
ATOM 6716 N N . CYS B 1 58 ? -24.766 -15.422 43.688 1 80.25 58 CYS B N 1
ATOM 6717 C CA . CYS B 1 58 ? -25.938 -14.594 43.938 1 80.25 58 CYS B CA 1
ATOM 6718 C C . CYS B 1 58 ? -27.203 -15.453 44.062 1 80.25 58 CYS B C 1
ATOM 6720 O O . CYS B 1 58 ? -27.594 -16.109 43.094 1 80.25 58 CYS B O 1
ATOM 6722 N N . ILE B 1 59 ? -27.797 -15.578 45.156 1 80.38 59 ILE B N 1
ATOM 6723 C CA . ILE B 1 59 ? -28.969 -16.391 45.469 1 80.38 59 ILE B CA 1
ATOM 6724 C C . ILE B 1 59 ? -30.172 -15.891 44.656 1 80.38 59 ILE B C 1
ATOM 6726 O O . ILE B 1 59 ? -31.016 -16.688 44.219 1 80.38 59 ILE B O 1
ATOM 6730 N N . ALA B 1 60 ? -30.266 -14.633 44.406 1 78.12 60 ALA B N 1
ATOM 6731 C CA . ALA B 1 60 ? -31.406 -14.047 43.688 1 78.12 60 ALA B CA 1
ATOM 6732 C C . ALA B 1 60 ? -31.344 -14.391 42.219 1 78.12 60 ALA B C 1
ATOM 6734 O O . ALA B 1 60 ? -32.344 -14.773 41.625 1 78.12 60 ALA B O 1
ATOM 6735 N N . CYS B 1 61 ? -30.234 -14.266 41.688 1 76.62 61 CYS B N 1
ATOM 6736 C CA . CYS B 1 61 ? -30.062 -14.5 40.25 1 76.62 61 CYS B CA 1
ATOM 6737 C C . CYS B 1 61 ? -29.656 -15.938 39.969 1 76.62 61 CYS B C 1
ATOM 6739 O O . CYS B 1 61 ? -29.516 -16.344 38.812 1 76.62 61 CYS B O 1
ATOM 6741 N N . LYS B 1 62 ? -29.422 -16.797 41 1 77.31 62 LYS B N 1
ATOM 6742 C CA . LYS B 1 62 ? -28.969 -18.188 41 1 77.31 62 LYS B CA 1
ATOM 6743 C C . LYS B 1 62 ? -27.766 -18.359 40.062 1 77.31 62 LYS B C 1
ATOM 6745 O O . LYS B 1 62 ? -27.703 -19.312 39.281 1 77.31 62 LYS B O 1
ATOM 6750 N N . SER B 1 63 ? -26.906 -17.484 40.188 1 79.5 63 SER B N 1
ATOM 6751 C CA . SER B 1 63 ? -25.734 -17.5 39.312 1 79.5 63 SER B CA 1
ATOM 6752 C C . SER B 1 63 ? -24.453 -17.375 40.125 1 79.5 63 SER B C 1
ATOM 6754 O O . SER B 1 63 ? -24.422 -16.688 41.156 1 79.5 63 SER B O 1
ATOM 6756 N N . THR B 1 64 ? -23.422 -18.156 39.75 1 81 64 THR B N 1
ATOM 6757 C CA . THR B 1 64 ? -22.094 -18.109 40.312 1 81 64 THR B CA 1
ATOM 6758 C C . THR B 1 64 ? -21.141 -17.328 39.438 1 81 64 THR B C 1
ATOM 6760 O O . THR B 1 64 ? -21.125 -17.516 38.219 1 81 64 THR B O 1
ATOM 6763 N N . PHE B 1 65 ? -20.547 -16.281 40.094 1 80.44 65 PHE B N 1
ATOM 6764 C CA . PHE B 1 65 ? -19.609 -15.5 39.312 1 80.44 65 PHE B CA 1
ATOM 6765 C C . PHE B 1 65 ? -18.25 -15.445 40 1 80.44 65 PHE B C 1
ATOM 6767 O O . PHE B 1 65 ? -18.172 -15.531 41.219 1 80.44 65 PHE B O 1
ATOM 6774 N N . SER B 1 66 ? -17.141 -15.461 39.25 1 78.5 66 SER B N 1
ATOM 6775 C CA . SER B 1 66 ? -15.781 -15.461 39.781 1 78.5 66 SER B CA 1
ATOM 6776 C C . SER B 1 66 ? -15.383 -14.078 40.281 1 78.5 66 SER B C 1
ATOM 6778 O O . SER B 1 66 ? -15.773 -13.062 39.719 1 78.5 66 SER B O 1
ATOM 6780 N N . LEU B 1 67 ? -14.789 -14 41.406 1 75.75 67 LEU B N 1
ATOM 6781 C CA . LEU B 1 67 ? -14.281 -12.773 42 1 75.75 67 LEU B CA 1
ATOM 6782 C C . LEU B 1 67 ? -12.984 -12.344 41.344 1 75.75 67 LEU B C 1
ATOM 6784 O O . LEU B 1 67 ? -12.484 -11.242 41.594 1 75.75 67 LEU B O 1
ATOM 6788 N N . SER B 1 68 ? -12.719 -12.883 40.406 1 66 68 SER B N 1
ATOM 6789 C CA . SER B 1 68 ? -11.469 -12.711 39.656 1 66 68 SER B CA 1
ATOM 6790 C C . SER B 1 68 ? -10.648 -11.562 40.25 1 66 68 SER B C 1
ATOM 6792 O O . SER B 1 68 ? -10.391 -11.516 41.438 1 66 68 SER B O 1
ATOM 6794 N N . ASN B 1 69 ? -10.047 -10.547 39.625 1 66 69 ASN B N 1
ATOM 6795 C CA . ASN B 1 69 ? -9.211 -9.461 40.094 1 66 69 ASN B CA 1
ATOM 6796 C C . ASN B 1 69 ? -10.047 -8.297 40.625 1 66 69 ASN B C 1
ATOM 6798 O O . ASN B 1 69 ? -9.508 -7.309 41.125 1 66 69 ASN B O 1
ATOM 6802 N N . MET B 1 70 ? -11.32 -8.445 40.75 1 70.62 70 MET B N 1
ATOM 6803 C CA . MET B 1 70 ? -12.148 -7.289 41.094 1 70.62 70 MET B CA 1
ATOM 6804 C C . MET B 1 70 ? -12.633 -7.379 42.531 1 70.62 70 MET B C 1
ATOM 6806 O O . MET B 1 70 ? -13.086 -6.383 43.125 1 70.62 70 MET B O 1
ATOM 6810 N N . GLY B 1 71 ? -12.484 -8.484 43.219 1 74.31 71 GLY B N 1
ATOM 6811 C CA . GLY B 1 71 ? -12.922 -8.688 44.594 1 74.31 71 GLY B CA 1
ATOM 6812 C C . GLY B 1 71 ? -14.336 -8.188 44.844 1 74.31 71 GLY B C 1
ATOM 6813 O O . GLY B 1 71 ? -15.273 -8.586 44.156 1 74.31 71 GLY B O 1
ATOM 6814 N N . ILE B 1 72 ? -14.414 -7.16 45.719 1 77.19 72 ILE B N 1
ATOM 6815 C CA . ILE B 1 72 ? -15.695 -6.582 46.094 1 77.19 72 ILE B CA 1
ATOM 6816 C C . ILE B 1 72 ? -16.297 -5.836 44.906 1 77.19 72 ILE B C 1
ATOM 6818 O O . ILE B 1 72 ? -17.531 -5.715 44.812 1 77.19 72 ILE B O 1
ATOM 6822 N N . GLY B 1 73 ? -15.531 -5.457 44.062 1 79 73 GLY B N 1
ATOM 6823 C CA . GLY B 1 73 ? -16 -4.797 42.844 1 79 73 GLY B CA 1
ATOM 6824 C C . GLY B 1 73 ? -16.828 -5.707 41.969 1 79 73 GLY B C 1
ATOM 6825 O O . GLY B 1 73 ? -17.812 -5.266 41.344 1 79 73 GLY B O 1
ATOM 6826 N N . ALA B 1 74 ? -16.453 -7.004 41.812 1 80.44 74 ALA B N 1
ATOM 6827 C CA . ALA B 1 74 ? -17.25 -7.973 41.062 1 80.44 74 ALA B CA 1
ATOM 6828 C C . ALA B 1 74 ? -18.656 -8.109 41.625 1 80.44 74 ALA B C 1
ATOM 6830 O O . ALA B 1 74 ? -19.625 -8.219 40.875 1 80.44 74 ALA B O 1
ATOM 6831 N N . ILE B 1 75 ? -18.719 -8.039 42.875 1 80.38 75 ILE B N 1
ATOM 6832 C CA . ILE B 1 75 ? -19.984 -8.148 43.594 1 80.38 75 ILE B CA 1
ATOM 6833 C C . ILE B 1 75 ? -20.828 -6.895 43.344 1 80.38 75 ILE B C 1
ATOM 6835 O O . ILE B 1 75 ? -22.016 -6.98 43.062 1 80.38 75 ILE B O 1
ATOM 6839 N N . LYS B 1 76 ? -20.203 -5.812 43.375 1 79.94 76 LYS B N 1
ATOM 6840 C CA . LYS B 1 76 ? -20.891 -4.547 43.156 1 79.94 76 LYS B CA 1
ATOM 6841 C C . LYS B 1 76 ? -21.344 -4.434 41.688 1 79.94 76 LYS B C 1
ATOM 6843 O O . LYS B 1 76 ? -22.453 -3.947 41.438 1 79.94 76 LYS B O 1
ATOM 6848 N N . CYS B 1 77 ? -20.578 -4.934 40.875 1 79 77 CYS B N 1
ATOM 6849 C CA . CYS B 1 77 ? -20.922 -4.953 39.438 1 79 77 CYS B CA 1
ATOM 6850 C C . CYS B 1 77 ? -22.141 -5.848 39.188 1 79 77 CYS B C 1
ATOM 6852 O O . CYS B 1 77 ? -23.031 -5.488 38.438 1 79 77 CYS B O 1
ATOM 6854 N N . HIS B 1 78 ? -22.094 -6.988 39.688 1 79.31 78 HIS B N 1
ATOM 6855 C CA . HIS B 1 78 ? -23.266 -7.871 39.625 1 79.31 78 HIS B CA 1
ATOM 6856 C C . HIS B 1 78 ? -24.5 -7.191 40.219 1 79.31 78 HIS B C 1
ATOM 6858 O O . HIS B 1 78 ? -25.578 -7.258 39.594 1 79.31 78 HIS B O 1
ATOM 6864 N N . ALA B 1 79 ? -24.328 -6.488 41.25 1 79.38 79 ALA B N 1
ATOM 6865 C CA . ALA B 1 79 ? -25.438 -5.832 41.938 1 79.38 79 ALA B CA 1
ATOM 6866 C C . ALA B 1 79 ? -26.016 -4.707 41.094 1 79.38 79 ALA B C 1
ATOM 6868 O O . ALA B 1 79 ? -27.219 -4.406 41.188 1 79.38 79 ALA B O 1
ATOM 6869 N N . ARG B 1 80 ? -25.25 -4.203 40.25 1 75.38 80 ARG B N 1
ATOM 6870 C CA . ARG B 1 80 ? -25.703 -3.088 39.406 1 75.38 80 ARG B CA 1
ATOM 6871 C C . ARG B 1 80 ? -26.312 -3.588 38.094 1 75.38 80 ARG B C 1
ATOM 6873 O O . ARG B 1 80 ? -26.906 -2.807 37.344 1 75.38 80 ARG B O 1
ATOM 6880 N N . GLY B 1 81 ? -26.172 -4.859 37.781 1 74.56 81 GLY B N 1
ATOM 6881 C CA . GLY B 1 81 ? -26.766 -5.461 36.594 1 74.56 81 GLY B CA 1
ATOM 6882 C C . GLY B 1 81 ? -28.266 -5.34 36.531 1 74.56 81 GLY B C 1
ATOM 6883 O O . GLY B 1 81 ? -28.938 -5.453 37.562 1 74.56 81 GLY B O 1
ATOM 6884 N N . SER B 1 82 ? -28.812 -5.035 35.438 1 73.88 82 SER B N 1
ATOM 6885 C CA . SER B 1 82 ? -30.25 -4.832 35.281 1 73.88 82 SER B CA 1
ATOM 6886 C C . SER B 1 82 ? -31.031 -6.098 35.625 1 73.88 82 SER B C 1
ATOM 6888 O O . SER B 1 82 ? -32.094 -6.031 36.281 1 73.88 82 SER B O 1
ATOM 6890 N N . GLU B 1 83 ? -30.469 -7.234 35.344 1 72.88 83 GLU B N 1
ATOM 6891 C CA . GLU B 1 83 ? -31.141 -8.5 35.625 1 72.88 83 GLU B CA 1
ATOM 6892 C C . GLU B 1 83 ? -31.203 -8.758 37.125 1 72.88 83 GLU B C 1
ATOM 6894 O O . GLU B 1 83 ? -32.25 -9.172 37.625 1 72.88 83 GLU B O 1
ATOM 6899 N N . HIS B 1 84 ? -30.203 -8.5 37.75 1 76.69 84 HIS B N 1
ATOM 6900 C CA . HIS B 1 84 ? -30.156 -8.688 39.188 1 76.69 84 HIS B CA 1
ATOM 6901 C C . HIS B 1 84 ? -31.141 -7.766 39.906 1 76.69 84 HIS B C 1
ATOM 6903 O O . HIS B 1 84 ? -31.891 -8.211 40.781 1 76.69 84 HIS B O 1
ATOM 6909 N N . LYS B 1 85 ? -31.234 -6.551 39.438 1 76.44 85 LYS B N 1
ATOM 6910 C CA . LYS B 1 85 ? -32.125 -5.57 40.031 1 76.44 85 LYS B CA 1
ATOM 6911 C C . LYS B 1 85 ? -33.594 -5.957 39.812 1 76.44 85 LYS B C 1
ATOM 6913 O O . LYS B 1 85 ? -34.406 -5.836 40.719 1 76.44 85 LYS B O 1
ATOM 6918 N N . ASN B 1 86 ? -33.875 -6.387 38.625 1 71.75 86 ASN B N 1
ATOM 6919 C CA . ASN B 1 86 ? -35.25 -6.785 38.312 1 71.75 86 ASN B CA 1
ATOM 6920 C C . ASN B 1 86 ? -35.688 -7.996 39.125 1 71.75 86 ASN B C 1
ATOM 6922 O O . ASN B 1 86 ? -36.812 -8.055 39.594 1 71.75 86 ASN B O 1
ATOM 6926 N N . ILE B 1 87 ? -34.781 -8.898 39.281 1 72.62 87 ILE B N 1
ATOM 6927 C CA . ILE B 1 87 ? -35.094 -10.109 40.031 1 72.62 87 ILE B CA 1
ATOM 6928 C C . ILE B 1 87 ? -35.312 -9.766 41.5 1 72.62 87 ILE B C 1
ATOM 6930 O O . ILE B 1 87 ? -36.219 -10.273 42.156 1 72.62 87 ILE B O 1
ATOM 6934 N N . LEU B 1 88 ? -34.5 -8.883 41.906 1 71.12 88 LEU B N 1
ATOM 6935 C CA . LEU B 1 88 ? -34.625 -8.492 43.312 1 71.12 88 LEU B CA 1
ATOM 6936 C C . LEU B 1 88 ? -35.906 -7.715 43.562 1 71.12 88 LEU B C 1
ATOM 6938 O O . LEU B 1 88 ? -36.5 -7.84 44.656 1 71.12 88 LEU B O 1
ATOM 6942 N N . LYS B 1 89 ? -36.281 -6.906 42.531 1 66.06 89 LYS B N 1
ATOM 6943 C CA . LYS B 1 89 ? -37.5 -6.148 42.656 1 66.06 89 LYS B CA 1
ATOM 6944 C C . LYS B 1 89 ? -38.719 -7.07 42.625 1 66.06 89 LYS B C 1
ATOM 6946 O O . LYS B 1 89 ? -39.75 -6.797 43.281 1 66.06 89 LYS B O 1
ATOM 6951 N N . GLN B 1 90 ? -38.688 -8.062 41.688 1 54.75 90 GLN B N 1
ATOM 6952 C CA . GLN B 1 90 ? -39.844 -8.953 41.562 1 54.75 90 GLN B CA 1
ATOM 6953 C C . GLN B 1 90 ? -39.938 -9.891 42.75 1 54.75 90 GLN B C 1
ATOM 6955 O O . GLN B 1 90 ? -40.906 -10.648 42.875 1 54.75 90 GLN B O 1
ATOM 6960 N N . GLN B 1 91 ? -38.812 -10.008 43.375 1 44.66 91 GLN B N 1
ATOM 6961 C CA . GLN B 1 91 ? -38.969 -10.898 44.5 1 44.66 91 GLN B CA 1
ATOM 6962 C C . GLN B 1 91 ? -39.969 -10.336 45.531 1 44.66 91 GLN B C 1
ATOM 6964 O O . GLN B 1 91 ? -39.688 -9.312 46.156 1 44.66 91 GLN B O 1
ATOM 6969 N N . PRO B 1 92 ? -41.188 -10.461 45.156 1 38.59 92 PRO B N 1
ATOM 6970 C CA . PRO B 1 92 ? -42.156 -10.109 46.188 1 38.59 92 PRO B CA 1
ATOM 6971 C C . PRO B 1 92 ? -41.75 -10.609 47.562 1 38.59 92 PRO B C 1
ATOM 6973 O O . PRO B 1 92 ? -40.938 -11.531 47.688 1 38.59 92 PRO B O 1
ATOM 6976 N N . SER B 1 93 ? -42 -10.008 48.594 1 36.88 93 SER B N 1
ATOM 6977 C CA . SER B 1 93 ? -41.969 -10.367 50 1 36.88 93 SER B CA 1
ATOM 6978 C C . SER B 1 93 ? -42.5 -11.781 50.219 1 36.88 93 SER B C 1
ATOM 6980 O O . SER B 1 93 ? -43.031 -12.078 51.281 1 36.88 93 SER B O 1
ATOM 6982 N N . GLN B 1 94 ? -42.75 -12.711 49.188 1 30.14 94 GLN B N 1
ATOM 6983 C CA . GLN B 1 94 ? -43.406 -13.922 49.656 1 30.14 94 GLN B CA 1
ATOM 6984 C C . GLN B 1 94 ? -42.531 -14.625 50.719 1 30.14 94 GLN B C 1
ATOM 6986 O O . GLN B 1 94 ? -41.312 -14.555 50.656 1 30.14 94 GLN B O 1
ATOM 6991 N N . SER B 1 95 ? -43.125 -15.188 51.812 1 29.56 95 SER B N 1
ATOM 6992 C CA . SER B 1 95 ? -42.844 -15.984 53 1 29.56 95 SER B CA 1
ATOM 6993 C C . SER B 1 95 ? -41.906 -17.156 52.688 1 29.56 95 SER B C 1
ATOM 6995 O O . SER B 1 95 ? -41.875 -17.641 51.562 1 29.56 95 SER B O 1
ATOM 6997 N N . LEU B 1 96 ? -40.938 -17.594 53.531 1 25.64 96 LEU B N 1
ATOM 6998 C CA . LEU B 1 96 ? -39.875 -18.562 53.75 1 25.64 96 LEU B CA 1
ATOM 6999 C C . LEU B 1 96 ? -40.375 -19.984 53.5 1 25.64 96 LEU B C 1
ATOM 7001 O O . LEU B 1 96 ? -40.938 -20.625 54.406 1 25.64 96 LEU B O 1
ATOM 7005 N N . MET B 1 97 ? -41.219 -20.375 52.531 1 22.25 97 MET B N 1
ATOM 7006 C CA . MET B 1 97 ? -41.688 -21.75 52.594 1 22.25 97 MET B CA 1
ATOM 7007 C C . MET B 1 97 ? -40.5 -22.719 52.625 1 22.25 97 MET B C 1
ATOM 7009 O O . MET B 1 97 ? -39.469 -22.469 52 1 22.25 97 MET B O 1
ATOM 7013 N N . SER B 1 98 ? -40.562 -23.906 53.5 1 21.73 98 SER B N 1
ATOM 7014 C CA . SER B 1 98 ? -39.906 -25.047 54.125 1 21.73 98 SER B CA 1
ATOM 7015 C C . SER B 1 98 ? -39.156 -25.906 53.094 1 21.73 98 SER B C 1
ATOM 7017 O O . SER B 1 98 ? -39.5 -25.891 51.906 1 21.73 98 SER B O 1
ATOM 7019 N N . SER B 1 99 ? -37.938 -26.531 53.406 1 24.5 99 SER B N 1
ATOM 7020 C CA . SER B 1 99 ? -36.812 -27.375 53.031 1 24.5 99 SER B CA 1
ATOM 7021 C C . SER B 1 99 ? -37.281 -28.719 52.469 1 24.5 99 SER B C 1
ATOM 7023 O O . SER B 1 99 ? -36.5 -29.656 52.406 1 24.5 99 SER B O 1
ATOM 7025 N N . PHE B 1 100 ? -38.594 -29.125 52.281 1 20.03 100 PHE B N 1
ATOM 7026 C CA . PHE B 1 100 ? -38.938 -30.531 52.469 1 20.03 100 PHE B CA 1
ATOM 7027 C C . PHE B 1 100 ? -38.281 -31.406 51.438 1 20.03 100 PHE B C 1
ATOM 7029 O O . PHE B 1 100 ? -38.125 -32.625 51.625 1 20.03 100 PHE B O 1
ATOM 7036 N N . PHE B 1 101 ? -38.281 -31.25 50.094 1 20.97 101 PHE B N 1
ATOM 7037 C CA . PHE B 1 101 ? -38.375 -32.469 49.281 1 20.97 101 PHE B CA 1
ATOM 7038 C C . PHE B 1 101 ? -37 -33.125 49.125 1 20.97 101 PHE B C 1
ATOM 7040 O O . PHE B 1 101 ? -36.188 -32.656 48.312 1 20.97 101 PHE B O 1
ATOM 7047 N N . ILE B 1 102 ? -36.406 -33.719 50.219 1 20.2 102 ILE B N 1
ATOM 7048 C CA . ILE B 1 102 ? -35.25 -34.594 50.281 1 20.2 102 ILE B CA 1
ATOM 7049 C C . ILE B 1 102 ? -35.562 -35.906 49.531 1 20.2 102 ILE B C 1
ATOM 7051 O O . ILE B 1 102 ? -36.344 -36.719 50 1 20.2 102 ILE B O 1
ATOM 7055 N N . SER B 1 103 ? -35.875 -36.031 48.219 1 19.91 103 SER B N 1
ATOM 7056 C CA . SER B 1 103 ? -36.188 -37.344 47.625 1 19.91 103 SER B CA 1
ATOM 7057 C C . SER B 1 103 ? -35.031 -38.312 47.844 1 19.91 103 SER B C 1
ATOM 7059 O O . SER B 1 103 ? -33.875 -37.969 47.531 1 19.91 103 SER B O 1
ATOM 7061 N N . GLN B 1 104 ? -35.219 -39.25 48.781 1 18.66 104 GLN B N 1
ATOM 7062 C CA . GLN B 1 104 ? -34.594 -40.5 49.125 1 18.66 104 GLN B CA 1
ATOM 7063 C C . GLN B 1 104 ? -34.531 -41.438 47.938 1 18.66 104 GLN B C 1
ATOM 7065 O O . GLN B 1 104 ? -35.594 -41.812 47.375 1 18.66 104 GLN B O 1
ATOM 7070 N N . CYS B 1 105 ? -33.469 -41.5 47.188 1 19.39 105 CYS B N 1
ATOM 7071 C CA . CYS B 1 105 ? -33.094 -42.375 46.125 1 19.39 105 CYS B CA 1
ATOM 7072 C C . CYS B 1 105 ? -33.031 -43.812 46.562 1 19.39 105 CYS B C 1
ATOM 7074 O O . CYS B 1 105 ? -32.094 -44.219 47.25 1 19.39 105 CYS B O 1
ATOM 7076 N N . GLY B 1 106 ? -34.219 -44.406 47.031 1 16.67 106 GLY B N 1
ATOM 7077 C CA . GLY B 1 106 ? -34.312 -45.812 47.406 1 16.67 106 GLY B CA 1
ATOM 7078 C C . GLY B 1 106 ? -34 -46.75 46.25 1 16.67 106 GLY B C 1
ATOM 7079 O O . GLY B 1 106 ? -34.031 -46.344 45.062 1 16.67 106 GLY B O 1
ATOM 7080 N N . THR B 1 107 ? -33.438 -48 46.531 1 19.44 107 THR B N 1
ATOM 7081 C CA . THR B 1 107 ? -32.781 -49.125 45.906 1 19.44 107 THR B CA 1
ATOM 7082 C C . THR B 1 107 ? -33.781 -50.031 45.188 1 19.44 107 THR B C 1
ATOM 7084 O O . THR B 1 107 ? -33.375 -50.969 44.469 1 19.44 107 THR B O 1
ATOM 7087 N N . SER B 1 108 ? -35.188 -49.844 45.344 1 17.08 108 SER B N 1
ATOM 7088 C CA . SER B 1 108 ? -35.875 -51.125 45.312 1 17.08 108 SER B CA 1
ATOM 7089 C C . SER B 1 108 ? -35.844 -51.75 43.938 1 17.08 108 SER B C 1
ATOM 7091 O O . SER B 1 108 ? -35.781 -51.031 42.906 1 17.08 108 SER B O 1
ATOM 7093 N N . LYS B 1 109 ? -35.969 -53.156 43.938 1 19.92 109 LYS B N 1
ATOM 7094 C CA . LYS B 1 109 ? -35.812 -54.312 43.062 1 19.92 109 LYS B CA 1
ATOM 7095 C C . LYS B 1 109 ? -36.844 -54.344 41.969 1 19.92 109 LYS B C 1
ATOM 7097 O O . LYS B 1 109 ? -37.875 -53.656 42.062 1 19.92 109 LYS B O 1
ATOM 7102 N N . PRO B 1 110 ? -37.188 -55.531 41.281 1 20.66 110 PRO B N 1
ATOM 7103 C CA . PRO B 1 110 ? -37.344 -56.156 39.938 1 20.66 110 PRO B CA 1
ATOM 7104 C C . PRO B 1 110 ? -38.812 -56.281 39.531 1 20.66 110 PRO B C 1
ATOM 7106 O O . PRO B 1 110 ? -39.125 -56.281 38.344 1 20.66 110 PRO B O 1
ATOM 7109 N N . GLY B 1 111 ? -39.844 -56.375 40.438 1 17.48 111 GLY B N 1
ATOM 7110 C CA . GLY B 1 111 ? -40.719 -57.5 40.219 1 17.48 111 GLY B CA 1
ATOM 7111 C C . GLY B 1 111 ? -41.781 -57.219 39.156 1 17.48 111 GLY B C 1
ATOM 7112 O O . GLY B 1 111 ? -41.969 -56.062 38.75 1 17.48 111 GLY B O 1
ATOM 7113 N N . ASP B 1 112 ? -42.969 -58.031 39.062 1 18.16 112 ASP B N 1
ATOM 7114 C CA . ASP B 1 112 ? -43.844 -58.781 38.156 1 18.16 112 ASP B CA 1
ATOM 7115 C C . ASP B 1 112 ? -45.094 -57.969 37.844 1 18.16 112 ASP B C 1
ATOM 7117 O O . ASP B 1 112 ? -45.875 -58.344 36.969 1 18.16 112 ASP B O 1
ATOM 7121 N N . SER B 1 113 ? -45.531 -56.938 38.625 1 16.64 113 SER B N 1
ATOM 7122 C CA . SER B 1 113 ? -46.969 -57 38.781 1 16.64 113 SER B CA 1
ATOM 7123 C C . SER B 1 113 ? -47.688 -56.688 37.5 1 16.64 113 SER B C 1
ATOM 7125 O O . SER B 1 113 ? -47.125 -56.031 36.594 1 16.64 113 SER B O 1
ATOM 7127 N N . THR B 1 114 ? -49.188 -56.75 37.562 1 18.59 114 THR B N 1
ATOM 7128 C CA . THR B 1 114 ? -50.438 -57.125 36.906 1 18.59 114 THR B CA 1
ATOM 7129 C C . THR B 1 114 ? -51 -55.938 36.094 1 18.59 114 THR B C 1
ATOM 7131 O O . THR B 1 114 ? -50.719 -54.781 36.438 1 18.59 114 THR B O 1
ATOM 7134 N N . GLU B 1 115 ? -51.969 -56.125 34.938 1 18.22 115 GLU B N 1
ATOM 7135 C CA . GLU B 1 115 ? -52.406 -55.688 33.625 1 18.22 115 GLU B CA 1
ATOM 7136 C C . GLU B 1 115 ? -53.5 -54.625 33.75 1 18.22 115 GLU B C 1
ATOM 7138 O O . GLU B 1 115 ? -53.781 -53.906 32.781 1 18.22 115 GLU B O 1
ATOM 7143 N N . SER B 1 116 ? -54.125 -54.156 34.938 1 18.45 116 SER B N 1
ATOM 7144 C CA . SER B 1 116 ? -55.562 -53.969 34.719 1 18.45 116 SER B CA 1
ATOM 7145 C C . SER B 1 116 ? -55.844 -52.719 33.906 1 18.45 116 SER B C 1
ATOM 7147 O O . SER B 1 116 ? -55.094 -51.719 34 1 18.45 116 SER B O 1
ATOM 7149 N N . ALA B 1 117 ? -57.062 -52.656 32.969 1 20.45 117 ALA B N 1
ATOM 7150 C CA . ALA B 1 117 ? -57.625 -52.125 31.75 1 20.45 117 ALA B CA 1
ATOM 7151 C C . ALA B 1 117 ? -58.344 -50.781 32.031 1 20.45 117 ALA B C 1
ATOM 7153 O O . ALA B 1 117 ? -58.906 -50.188 31.125 1 20.45 117 ALA B O 1
ATOM 7154 N N . ASN B 1 118 ? -58.312 -50.219 33.25 1 18.12 118 ASN B N 1
ATOM 7155 C CA . ASN B 1 118 ? -59.5 -49.406 33.562 1 18.12 118 ASN B CA 1
ATOM 7156 C C . ASN B 1 118 ? -59.562 -48.156 32.656 1 18.12 118 ASN B C 1
ATOM 7158 O O . ASN B 1 118 ? -58.562 -47.531 32.344 1 18.12 118 ASN B O 1
ATOM 7162 N N . SER B 1 119 ? -60.812 -47.875 32 1 20.17 119 SER B N 1
ATOM 7163 C CA . SER B 1 119 ? -61.406 -47.188 30.875 1 20.17 119 SER B CA 1
ATOM 7164 C C . SER B 1 119 ? -61.531 -45.688 31.156 1 20.17 119 SER B C 1
ATOM 7166 O O . SER B 1 119 ? -62.062 -44.938 30.328 1 20.17 119 SER B O 1
ATOM 7168 N N . GLY B 1 120 ? -60.969 -45.219 32.188 1 18.22 120 GLY B N 1
ATOM 7169 C CA . GLY B 1 120 ? -61.5 -43.969 32.688 1 18.22 120 GLY B CA 1
ATOM 7170 C C . GLY B 1 120 ? -61.469 -42.844 31.688 1 18.22 120 GLY B C 1
ATOM 7171 O O . GLY B 1 120 ? -60.531 -42.75 30.906 1 18.22 120 GLY B O 1
ATOM 7172 N N . GLU B 1 121 ? -62.719 -42.188 31.438 1 21.14 121 GLU B N 1
ATOM 7173 C CA . GLU B 1 121 ? -63.25 -41.25 30.484 1 21.14 121 GLU B CA 1
ATOM 7174 C C . GLU B 1 121 ? -62.594 -39.875 30.641 1 21.14 121 GLU B C 1
ATOM 7176 O O . GLU B 1 121 ? -62.688 -39.25 31.688 1 21.14 121 GLU B O 1
ATOM 7181 N N . THR B 1 122 ? -61.406 -39.781 30.359 1 19.34 122 THR B N 1
ATOM 7182 C CA . THR B 1 122 ? -60.531 -38.625 30.578 1 19.34 122 THR B CA 1
ATOM 7183 C C . THR B 1 122 ? -61.062 -37.375 29.844 1 19.34 122 THR B C 1
ATOM 7185 O O . THR B 1 122 ? -61.25 -37.406 28.625 1 19.34 122 THR B O 1
ATOM 7188 N N . ALA B 1 123 ? -61.938 -36.562 30.625 1 21.03 123 ALA B N 1
ATOM 7189 C CA . ALA B 1 123 ? -62.625 -35.375 30.172 1 21.03 123 ALA B CA 1
ATOM 7190 C C . ALA B 1 123 ? -61.688 -34.469 29.391 1 21.03 123 ALA B C 1
ATOM 7192 O O . ALA B 1 123 ? -60.5 -34.375 29.719 1 21.03 123 ALA B O 1
ATOM 7193 N N . GLN B 1 124 ? -62 -34.094 28.125 1 20.17 124 GLN B N 1
ATOM 7194 C CA . GLN B 1 124 ? -61.375 -33.406 27 1 20.17 124 GLN B CA 1
ATOM 7195 C C . GLN B 1 124 ? -61.125 -31.938 27.312 1 20.17 124 GLN B C 1
ATOM 7197 O O . GLN B 1 124 ? -62.031 -31.172 27.562 1 20.17 124 GLN B O 1
ATOM 7202 N N . PRO B 1 125 ? -60.312 -31.641 28.297 1 22.69 125 PRO B N 1
ATOM 7203 C CA . PRO B 1 125 ? -60.281 -30.219 28.688 1 22.69 125 PRO B CA 1
ATOM 7204 C C . PRO B 1 125 ? -60.188 -29.297 27.469 1 22.69 125 PRO B C 1
ATOM 7206 O O . PRO B 1 125 ? -59.719 -29.688 26.422 1 22.69 125 PRO B O 1
ATOM 7209 N N . GLU B 1 126 ? -61 -28.141 27.422 1 24.72 126 GLU B N 1
ATOM 7210 C CA . GLU B 1 126 ? -61.375 -27.109 26.469 1 24.72 126 GLU B CA 1
ATOM 7211 C C . GLU B 1 126 ? -60.125 -26.391 25.922 1 24.72 126 GLU B C 1
ATOM 7213 O O . GLU B 1 126 ? -59.188 -26.141 26.656 1 24.72 126 GLU B O 1
ATOM 7218 N N . SER B 1 127 ? -59.844 -26.406 24.578 1 25.03 127 SER B N 1
ATOM 7219 C CA . SER B 1 127 ? -58.906 -25.969 23.562 1 25.03 127 SER B CA 1
ATOM 7220 C C . SER B 1 127 ? -58.719 -24.453 23.578 1 25.03 127 SER B C 1
ATOM 7222 O O . SER B 1 127 ? -59.562 -23.734 23.031 1 25.03 127 SER B O 1
ATOM 7224 N N . PHE B 1 128 ? -58.594 -23.75 24.703 1 26.97 128 PHE B N 1
ATOM 7225 C CA . PHE B 1 128 ? -58.5 -22.297 24.625 1 26.97 128 PHE B CA 1
ATOM 7226 C C . PHE B 1 128 ? -57.438 -21.875 23.609 1 26.97 128 PHE B C 1
ATOM 7228 O O . PHE B 1 128 ? -56.406 -22.516 23.484 1 26.97 128 PHE B O 1
ATOM 7235 N N . SER B 1 129 ? -57.812 -21 22.5 1 28.75 129 SER B N 1
ATOM 7236 C CA . SER B 1 129 ? -57.375 -20.484 21.203 1 28.75 129 SER B CA 1
ATOM 7237 C C . SER B 1 129 ? -56.125 -19.625 21.359 1 28.75 129 SER B C 1
ATOM 7239 O O . SER B 1 129 ? -56.188 -18.438 21.688 1 28.75 129 SER B O 1
ATOM 7241 N N . ASN B 1 130 ? -55.188 -19.844 22.078 1 28.48 130 ASN B N 1
ATOM 7242 C CA . ASN B 1 130 ? -53.906 -19.203 22.328 1 28.48 130 ASN B CA 1
ATOM 7243 C C . ASN B 1 130 ? -53.062 -19.078 21.047 1 28.48 130 ASN B C 1
ATOM 7245 O O . ASN B 1 130 ? -52.031 -19.734 20.891 1 28.48 130 ASN B O 1
ATOM 7249 N N . LYS B 1 131 ? -53.625 -18.875 19.875 1 29.89 131 LYS B N 1
ATOM 7250 C CA . LYS B 1 131 ? -53.031 -18.656 18.562 1 29.89 131 LYS B CA 1
ATOM 7251 C C . LYS B 1 131 ? -52.188 -17.391 18.531 1 29.89 131 LYS B C 1
ATOM 7253 O O . LYS B 1 131 ? -51.312 -17.219 17.672 1 29.89 131 LYS B O 1
ATOM 7258 N N . LYS B 1 132 ? -52.625 -16.422 19.234 1 35.47 132 LYS B N 1
ATOM 7259 C CA . LYS B 1 132 ? -51.906 -15.172 19.031 1 35.47 132 LYS B CA 1
ATOM 7260 C C . LYS B 1 132 ? -50.469 -15.258 19.547 1 35.47 132 LYS B C 1
ATOM 7262 O O . LYS B 1 132 ? -49.562 -14.602 19.031 1 35.47 132 LYS B O 1
ATOM 7267 N N . ASP B 1 133 ? -50.281 -15.875 20.656 1 34.5 133 ASP B N 1
ATOM 7268 C CA . ASP B 1 133 ? -48.969 -15.891 21.25 1 34.5 133 ASP B CA 1
ATOM 7269 C C . ASP B 1 133 ? -48 -16.766 20.438 1 34.5 133 ASP B C 1
ATOM 7271 O O . ASP B 1 133 ? -46.781 -16.547 20.422 1 34.5 133 ASP B O 1
ATOM 7275 N N . LYS B 1 134 ? -48.469 -17.844 19.844 1 38.41 134 LYS B N 1
ATOM 7276 C CA . LYS B 1 134 ? -47.625 -18.641 18.969 1 38.41 134 LYS B CA 1
ATOM 7277 C C . LYS B 1 134 ? -47.25 -17.859 17.719 1 38.41 134 LYS B C 1
ATOM 7279 O O . LYS B 1 134 ? -46.156 -18.062 17.141 1 38.41 134 LYS B O 1
ATOM 7284 N N . GLU B 1 135 ? -48.188 -17.094 17.219 1 42.62 135 GLU B N 1
ATOM 7285 C CA . GLU B 1 135 ? -47.844 -16.281 16.047 1 42.62 135 GLU B CA 1
ATOM 7286 C C . GLU B 1 135 ? -46.812 -15.211 16.391 1 42.62 135 GLU B C 1
ATOM 7288 O O . GLU B 1 135 ? -45.938 -14.898 15.586 1 42.62 135 GLU B O 1
ATOM 7293 N N . GLN B 1 136 ? -46.906 -14.625 17.609 1 46.19 136 GLN B N 1
ATOM 7294 C CA . GLN B 1 136 ? -45.906 -13.625 17.969 1 46.19 136 GLN B CA 1
ATOM 7295 C C . GLN B 1 136 ? -44.531 -14.266 18.188 1 46.19 136 GLN B C 1
ATOM 7297 O O . GLN B 1 136 ? -43.5 -13.688 17.828 1 46.19 136 GLN B O 1
ATOM 7302 N N . THR B 1 137 ? -44.469 -15.391 18.922 1 44.69 137 THR B N 1
ATOM 7303 C CA . THR B 1 137 ? -43.188 -16.047 19.141 1 44.69 137 THR B CA 1
ATOM 7304 C C . THR B 1 137 ? -42.594 -16.531 17.828 1 44.69 137 THR B C 1
ATOM 7306 O O . THR B 1 137 ? -41.406 -16.406 17.594 1 44.69 137 THR B O 1
ATOM 7309 N N . ILE B 1 138 ? -43.406 -17.109 17.047 1 46.03 138 ILE B N 1
ATOM 7310 C CA . ILE B 1 138 ? -42.938 -17.516 15.727 1 46.03 138 ILE B CA 1
ATOM 7311 C C . ILE B 1 138 ? -42.5 -16.297 14.93 1 46.03 138 ILE B C 1
ATOM 7313 O O . ILE B 1 138 ? -41.5 -16.344 14.203 1 46.03 138 ILE B O 1
ATOM 7317 N N . GLN B 1 139 ? -43.25 -15.234 15.117 1 48.84 139 GLN B N 1
ATOM 7318 C CA . GLN B 1 139 ? -42.875 -14.016 14.406 1 48.84 139 GLN B CA 1
ATOM 7319 C C . GLN B 1 139 ? -41.562 -13.453 14.922 1 48.84 139 GLN B C 1
ATOM 7321 O O . GLN B 1 139 ? -40.75 -12.953 14.148 1 48.84 139 GLN B O 1
ATOM 7326 N N . LEU B 1 140 ? -41.344 -13.555 16.234 1 48.84 140 LEU B N 1
ATOM 7327 C CA . LEU B 1 140 ? -40.125 -13.055 16.812 1 48.84 140 LEU B CA 1
ATOM 7328 C C . LEU B 1 140 ? -38.938 -13.906 16.375 1 48.84 140 LEU B C 1
ATOM 7330 O O . LEU B 1 140 ? -37.844 -13.375 16.078 1 48.84 140 LEU B O 1
ATOM 7334 N N . VAL B 1 141 ? -39.125 -15.25 16.469 1 49.53 141 VAL B N 1
ATOM 7335 C CA . VAL B 1 141 ? -38.062 -16.141 16.047 1 49.53 141 VAL B CA 1
ATOM 7336 C C . VAL B 1 141 ? -37.75 -15.945 14.57 1 49.53 141 VAL B C 1
ATOM 7338 O O . VAL B 1 141 ? -36.594 -15.953 14.156 1 49.53 141 VAL B O 1
ATOM 7341 N N . THR B 1 142 ? -38.844 -15.766 13.859 1 57.28 142 THR B N 1
ATOM 7342 C CA . THR B 1 142 ? -38.656 -15.555 12.43 1 57.28 142 THR B CA 1
ATOM 7343 C C . THR B 1 142 ? -37.969 -14.219 12.156 1 57.28 142 THR B C 1
ATOM 7345 O O . THR B 1 142 ? -37.125 -14.125 11.266 1 57.28 142 THR B O 1
ATOM 7348 N N . THR B 1 143 ? -38.344 -13.32 12.984 1 69.69 143 THR B N 1
ATOM 7349 C CA . THR B 1 143 ? -37.719 -12.008 12.812 1 69.69 143 THR B CA 1
ATOM 7350 C C . THR B 1 143 ? -36.25 -12.031 13.219 1 69.69 143 THR B C 1
ATOM 7352 O O . THR B 1 143 ? -35.406 -11.375 12.594 1 69.69 143 THR B O 1
ATOM 7355 N N . ASN B 1 144 ? -36 -12.906 14.117 1 78.88 144 ASN B N 1
ATOM 7356 C CA . ASN B 1 144 ? -34.594 -13.023 14.57 1 78.88 144 ASN B CA 1
ATOM 7357 C C . ASN B 1 144 ? -33.75 -13.719 13.531 1 78.88 144 ASN B C 1
ATOM 7359 O O . ASN B 1 144 ? -32.594 -13.344 13.328 1 78.88 144 ASN B O 1
ATOM 7363 N N . ASP B 1 145 ? -34.438 -14.586 12.891 1 87.44 145 ASP B N 1
ATOM 7364 C CA . ASP B 1 145 ? -33.688 -15.297 11.844 1 87.44 145 ASP B CA 1
ATOM 7365 C C . ASP B 1 145 ? -33.438 -14.391 10.648 1 87.44 145 ASP B C 1
ATOM 7367 O O . ASP B 1 145 ? -32.344 -14.445 10.047 1 87.44 145 ASP B O 1
ATOM 7371 N N . GLU B 1 146 ? -34.375 -13.578 10.43 1 90.38 146 GLU B N 1
ATOM 7372 C CA . GLU B 1 146 ? -34.219 -12.68 9.289 1 90.38 146 GLU B CA 1
ATOM 7373 C C . GLU B 1 146 ? -33.188 -11.609 9.578 1 90.38 146 GLU B C 1
ATOM 7375 O O . GLU B 1 146 ? -32.438 -11.188 8.68 1 90.38 146 GLU B O 1
ATOM 7380 N N . THR B 1 147 ? -33.156 -11.211 10.758 1 92.69 147 THR B N 1
ATOM 7381 C CA . THR B 1 147 ? -32.125 -10.234 11.148 1 92.69 147 THR B CA 1
ATOM 7382 C C . THR B 1 147 ? -30.734 -10.859 11.078 1 92.69 147 THR B C 1
ATOM 7384 O O . THR B 1 147 ? -29.781 -10.211 10.633 1 92.69 147 THR B O 1
ATOM 7387 N N . LEU B 1 148 ? -30.703 -12.055 11.523 1 93.56 148 LEU B N 1
ATOM 7388 C CA . LEU B 1 148 ? -29.422 -12.758 11.453 1 93.56 148 LEU B CA 1
ATOM 7389 C C . LEU B 1 148 ? -29 -12.969 10.008 1 93.56 148 LEU B C 1
ATOM 7391 O O . LEU B 1 148 ? -27.812 -12.898 9.688 1 93.56 148 LEU B O 1
ATOM 7395 N N . LYS B 1 149 ? -29.922 -13.258 9.188 1 94.69 149 LYS B N 1
ATOM 7396 C CA . LYS B 1 149 ? -29.625 -13.414 7.77 1 94.69 149 LYS B CA 1
ATOM 7397 C C . LYS B 1 149 ? -29.047 -12.125 7.188 1 94.69 149 LYS B C 1
ATOM 7399 O O . LYS B 1 149 ? -28.125 -12.164 6.379 1 94.69 149 LYS B O 1
ATOM 7404 N N . ALA B 1 150 ? -29.594 -11.031 7.609 1 95.12 150 ALA B N 1
ATOM 7405 C CA . ALA B 1 150 ? -29.094 -9.734 7.148 1 95.12 150 ALA B CA 1
ATOM 7406 C C . ALA B 1 150 ? -27.656 -9.508 7.633 1 95.12 150 ALA B C 1
ATOM 7408 O O . ALA B 1 150 ? -26.828 -8.984 6.887 1 95.12 150 ALA B O 1
ATOM 7409 N N . GLU B 1 151 ? -27.391 -9.906 8.82 1 95.69 151 GLU B N 1
ATOM 7410 C CA . GLU B 1 151 ? -26.047 -9.758 9.375 1 95.69 151 GLU B CA 1
ATOM 7411 C C . GLU B 1 151 ? -25.047 -10.648 8.648 1 95.69 151 GLU B C 1
ATOM 7413 O O . GLU B 1 151 ? -23.906 -10.227 8.391 1 95.69 151 GLU B O 1
ATOM 7418 N N . ILE B 1 152 ? -25.438 -11.828 8.32 1 96.38 152 ILE B N 1
ATOM 7419 C CA . ILE B 1 152 ? -24.594 -12.758 7.594 1 96.38 152 ILE B CA 1
ATOM 7420 C C . ILE B 1 152 ? -24.281 -12.203 6.203 1 96.38 152 ILE B C 1
ATOM 7422 O O . ILE B 1 152 ? -23.141 -12.227 5.75 1 96.38 152 ILE B O 1
ATOM 7426 N N . LEU B 1 153 ? -25.297 -11.664 5.613 1 96 153 LEU B N 1
ATOM 7427 C CA . LEU B 1 153 ? -25.125 -11.117 4.273 1 96 153 LEU B CA 1
ATOM 7428 C C . LEU B 1 153 ? -24.156 -9.945 4.285 1 96 153 LEU B C 1
ATOM 7430 O O . LEU B 1 153 ? -23.297 -9.828 3.398 1 96 153 LEU B O 1
ATOM 7434 N N . TRP B 1 154 ? -24.234 -9.141 5.246 1 96.06 154 TRP B N 1
ATOM 7435 C CA . TRP B 1 154 ? -23.312 -8.008 5.328 1 96.06 154 TRP B CA 1
ATOM 7436 C C . TRP B 1 154 ? -21.891 -8.477 5.629 1 96.06 154 TRP B C 1
ATOM 7438 O O . TRP B 1 154 ? -20.938 -7.945 5.078 1 96.06 154 TRP B O 1
ATOM 7448 N N . ALA B 1 155 ? -21.781 -9.445 6.512 1 96.75 155 ALA B N 1
ATOM 7449 C CA . ALA B 1 155 ? -20.469 -10 6.805 1 96.75 155 ALA B CA 1
ATOM 7450 C C . ALA B 1 155 ? -19.812 -10.555 5.543 1 96.75 155 ALA B C 1
ATOM 7452 O O . ALA B 1 155 ? -18.609 -10.375 5.328 1 96.75 155 ALA B O 1
ATOM 7453 N N . MET B 1 156 ? -20.594 -11.195 4.746 1 97.19 156 MET B N 1
ATOM 7454 C CA . MET B 1 156 ? -20.078 -11.734 3.488 1 97.19 156 MET B CA 1
ATOM 7455 C C . MET B 1 156 ? -19.688 -10.609 2.539 1 97.19 156 MET B C 1
ATOM 7457 O O . MET B 1 156 ? -18.703 -10.727 1.801 1 97.19 156 MET B O 1
ATOM 7461 N N . THR B 1 157 ? -20.453 -9.531 2.592 1 95.88 157 THR B N 1
ATOM 7462 C CA . THR B 1 157 ? -20.156 -8.375 1.76 1 95.88 157 THR B CA 1
ATOM 7463 C C . THR B 1 157 ? -18.812 -7.754 2.17 1 95.88 157 THR B C 1
ATOM 7465 O O . THR B 1 157 ? -18.031 -7.352 1.315 1 95.88 157 THR B O 1
ATOM 7468 N N . VAL B 1 158 ? -18.578 -7.676 3.441 1 95.44 158 VAL B N 1
ATOM 7469 C CA . VAL B 1 158 ? -17.344 -7.125 3.977 1 95.44 158 VAL B CA 1
ATOM 7470 C C . VAL B 1 158 ? -16.156 -7.926 3.453 1 95.44 158 VAL B C 1
ATOM 7472 O O . VAL B 1 158 ? -15.133 -7.352 3.064 1 95.44 158 VAL B O 1
ATOM 7475 N N . VAL B 1 159 ? -16.281 -9.219 3.355 1 96.06 159 VAL B N 1
ATOM 7476 C CA . VAL B 1 159 ? -15.203 -10.094 2.912 1 96.06 159 VAL B CA 1
ATOM 7477 C C . VAL B 1 159 ? -15.039 -9.992 1.397 1 96.06 159 VAL B C 1
ATOM 7479 O O . VAL B 1 159 ? -13.922 -9.859 0.893 1 96.06 159 VAL B O 1
ATOM 7482 N N . GLU B 1 160 ? -16.125 -10.062 0.682 1 95.31 160 GLU B N 1
ATOM 7483 C CA . GLU B 1 160 ? -16.094 -10.055 -0.777 1 95.31 160 GLU B CA 1
ATOM 7484 C C . GLU B 1 160 ? -15.477 -8.766 -1.308 1 95.31 160 GLU B C 1
ATOM 7486 O O . GLU B 1 160 ? -14.695 -8.781 -2.258 1 95.31 160 GLU B O 1
ATOM 7491 N N . LYS B 1 161 ? -15.906 -7.699 -0.698 1 93.19 161 LYS B N 1
ATOM 7492 C CA . LYS B 1 161 ? -15.438 -6.395 -1.153 1 93.19 161 LYS B CA 1
ATOM 7493 C C . LYS B 1 161 ? -14.164 -5.98 -0.419 1 93.19 161 LYS B C 1
ATOM 7495 O O . LYS B 1 161 ? -13.602 -4.918 -0.691 1 93.19 161 LYS B O 1
ATOM 7500 N N . LYS B 1 162 ? -13.695 -6.844 0.515 1 92 162 LYS B N 1
ATOM 7501 C CA . LYS B 1 162 ? -12.438 -6.66 1.243 1 92 162 LYS B CA 1
ATOM 7502 C C . LYS B 1 162 ? -12.453 -5.352 2.029 1 92 162 LYS B C 1
ATOM 7504 O O . LYS B 1 162 ? -11.492 -4.578 1.974 1 92 162 LYS B O 1
ATOM 7509 N N . LEU B 1 163 ? -13.547 -5.105 2.715 1 91.38 163 LEU B N 1
ATOM 7510 C CA . LEU B 1 163 ? -13.68 -3.922 3.561 1 91.38 163 LEU B CA 1
ATOM 7511 C C . LEU B 1 163 ? -12.969 -4.125 4.895 1 91.38 163 LEU B C 1
ATOM 7513 O O . LEU B 1 163 ? -12.836 -5.258 5.363 1 91.38 163 LEU B O 1
ATOM 7517 N N . SER B 1 164 ? -12.492 -3.051 5.391 1 88.38 164 SER B N 1
ATOM 7518 C CA . SER B 1 164 ? -11.914 -3.129 6.73 1 88.38 164 SER B CA 1
ATOM 7519 C C . SER B 1 164 ? -12.977 -3.486 7.766 1 88.38 164 SER B C 1
ATOM 7521 O O . SER B 1 164 ? -14.133 -3.064 7.656 1 88.38 164 SER B O 1
ATOM 7523 N N . LEU B 1 165 ? -12.555 -4.176 8.758 1 90 165 LEU B N 1
ATOM 7524 C CA . LEU B 1 165 ? -13.484 -4.52 9.828 1 90 165 LEU B CA 1
ATOM 7525 C C . LEU B 1 165 ? -13.945 -3.27 10.578 1 90 165 LEU B C 1
ATOM 7527 O O . LEU B 1 165 ? -15.07 -3.215 11.07 1 90 165 LEU B O 1
ATOM 7531 N N . ASN B 1 166 ? -13.102 -2.303 10.609 1 88 166 ASN B N 1
ATOM 7532 C CA . ASN B 1 166 ? -13.414 -1.052 11.297 1 88 166 ASN B CA 1
ATOM 7533 C C . ASN B 1 166 ? -14.5 -0.268 10.562 1 88 166 ASN B C 1
ATOM 7535 O O . ASN B 1 166 ? -15.133 0.613 11.141 1 88 166 ASN B O 1
ATOM 7539 N N . SER B 1 167 ? -14.688 -0.556 9.312 1 88.31 167 SER B N 1
ATOM 7540 C CA . SER B 1 167 ? -15.719 0.128 8.547 1 88.31 167 SER B CA 1
ATOM 7541 C C . SER B 1 167 ? -17.109 -0.243 9.039 1 88.31 167 SER B C 1
ATOM 7543 O O . SER B 1 167 ? -18.094 0.447 8.742 1 88.31 167 SER B O 1
ATOM 7545 N N . CYS B 1 168 ? -17.125 -1.242 9.766 1 92.5 168 CYS B N 1
ATOM 7546 C CA . CYS B 1 168 ? -18.422 -1.693 10.266 1 92.5 168 CYS B CA 1
ATOM 7547 C C . CYS B 1 168 ? -18.781 -0.972 11.555 1 92.5 168 CYS B C 1
ATOM 7549 O O . CYS B 1 168 ? -19.875 -1.157 12.086 1 92.5 168 CYS B O 1
ATOM 7551 N N . SER B 1 169 ? -17.812 -0.13 11.945 1 89.06 169 SER B N 1
ATOM 7552 C CA . SER B 1 169 ? -18.141 0.675 13.109 1 89.06 169 SER B CA 1
ATOM 7553 C C . SER B 1 169 ? -19.297 1.634 12.812 1 89.06 169 SER B C 1
ATOM 7555 O O . SER B 1 169 ? -19.266 2.348 11.805 1 89.06 169 SER B O 1
ATOM 7557 N N . ASN B 1 170 ? -20.375 1.623 13.469 1 88.5 170 ASN B N 1
ATOM 7558 C CA . ASN B 1 170 ? -21.547 2.496 13.398 1 88.5 170 ASN B CA 1
ATOM 7559 C C . ASN B 1 170 ? -22.375 2.229 12.141 1 88.5 170 ASN B C 1
ATOM 7561 O O . ASN B 1 170 ? -23.125 3.092 11.695 1 88.5 170 ASN B O 1
ATOM 7565 N N . ILE B 1 171 ? -22.094 1.129 11.422 1 93.12 171 ILE B N 1
ATOM 7566 C CA . ILE B 1 171 ? -22.828 0.821 10.195 1 93.12 171 ILE B CA 1
ATOM 7567 C C . ILE B 1 171 ? -24.297 0.562 10.523 1 93.12 171 ILE B C 1
ATOM 7569 O O . ILE B 1 171 ? -25.188 0.857 9.711 1 93.12 171 ILE B O 1
ATOM 7573 N N . SER B 1 172 ? -24.547 0.041 11.758 1 93.62 172 SER B N 1
ATOM 7574 C CA . SER B 1 172 ? -25.922 -0.226 12.188 1 93.62 172 SER B CA 1
ATOM 7575 C C . SER B 1 172 ? -26.734 1.062 12.273 1 93.62 172 SER B C 1
ATOM 7577 O O . SER B 1 172 ? -27.891 1.099 11.859 1 93.62 172 SER B O 1
ATOM 7579 N N . LYS B 1 173 ? -26.094 2.084 12.773 1 92.94 173 LYS B N 1
ATOM 7580 C CA . LYS B 1 173 ? -26.766 3.375 12.875 1 92.94 173 LYS B CA 1
ATOM 7581 C C . LYS B 1 173 ? -27.062 3.955 11.5 1 92.94 173 LYS B C 1
ATOM 7583 O O . LYS B 1 173 ? -28.125 4.547 11.281 1 92.94 173 LYS B O 1
ATOM 7588 N N . ILE B 1 174 ? -26.172 3.795 10.594 1 94.12 174 ILE B N 1
ATOM 7589 C CA . ILE B 1 174 ? -26.344 4.328 9.25 1 94.12 174 ILE B CA 1
ATOM 7590 C C . ILE B 1 174 ? -27.5 3.619 8.547 1 94.12 174 ILE B C 1
ATOM 7592 O O . ILE B 1 174 ? -28.328 4.266 7.914 1 94.12 174 ILE B O 1
ATOM 7596 N N . PHE B 1 175 ? -27.547 2.258 8.711 1 95.25 175 PHE B N 1
ATOM 7597 C CA . PHE B 1 175 ? -28.641 1.508 8.094 1 95.25 175 PHE B CA 1
ATOM 7598 C C . PHE B 1 175 ? -29.984 1.922 8.672 1 95.25 175 PHE B C 1
ATOM 7600 O O . PHE B 1 175 ? -30.984 1.983 7.961 1 95.25 175 PHE B O 1
ATOM 7607 N N . LYS B 1 176 ? -30.016 2.236 9.953 1 93.44 176 LYS B N 1
ATOM 7608 C CA . LYS B 1 176 ? -31.25 2.682 10.594 1 93.44 176 LYS B CA 1
ATOM 7609 C C . LYS B 1 176 ? -31.734 4.008 10.008 1 93.44 176 LYS B C 1
ATOM 7611 O O . LYS B 1 176 ? -32.938 4.215 9.82 1 93.44 176 LYS B O 1
ATOM 7616 N N . CYS B 1 177 ? -30.688 4.844 9.695 1 92.88 177 CYS B N 1
ATOM 7617 C CA . CYS B 1 177 ? -31.016 6.152 9.133 1 92.88 177 CYS B CA 1
ATOM 7618 C C . CYS B 1 177 ? -31.422 6.035 7.668 1 92.88 177 CYS B C 1
ATOM 7620 O O . CYS B 1 177 ? -32.312 6.746 7.211 1 92.88 177 CYS B O 1
ATOM 7622 N N . MET B 1 178 ? -30.844 5.129 6.965 1 94 178 MET B N 1
ATOM 7623 C CA . MET B 1 178 ? -31.094 4.973 5.535 1 94 178 MET B CA 1
ATOM 7624 C C . MET B 1 178 ? -32.469 4.34 5.293 1 94 178 MET B C 1
ATOM 7626 O O . MET B 1 178 ? -33.219 4.773 4.41 1 94 178 MET B O 1
ATOM 7630 N N . PHE B 1 179 ? -32.688 3.275 6.086 1 94.94 179 PHE B N 1
ATOM 7631 C CA . PHE B 1 179 ? -33.906 2.51 5.91 1 94.94 179 PHE B CA 1
ATOM 7632 C C . PHE B 1 179 ? -34.781 2.578 7.164 1 94.94 179 PHE B C 1
ATOM 7634 O O . PHE B 1 179 ? -35.062 1.552 7.789 1 94.94 179 PHE B O 1
ATOM 7641 N N . SER B 1 180 ? -35.375 3.725 7.363 1 91.06 180 SER B N 1
ATOM 7642 C CA . SER B 1 180 ? -36.125 3.998 8.57 1 91.06 180 SER B CA 1
ATOM 7643 C C . SER B 1 180 ? -37.438 3.242 8.57 1 91.06 180 SER B C 1
ATOM 7645 O O . SER B 1 180 ? -38.062 3.029 9.625 1 91.06 180 SER B O 1
ATOM 7647 N N . ASP B 1 181 ? -37.875 2.758 7.457 1 90.81 181 ASP B N 1
ATOM 7648 C CA . ASP B 1 181 ? -39.156 2.057 7.332 1 90.81 181 ASP B CA 1
ATOM 7649 C C . ASP B 1 181 ? -39 0.563 7.605 1 90.81 181 ASP B C 1
ATOM 7651 O O . ASP B 1 181 ? -39.969 -0.175 7.66 1 90.81 181 ASP B O 1
ATOM 7655 N N . SER B 1 182 ? -37.781 0.135 7.812 1 92.88 182 SER B N 1
ATOM 7656 C CA . SER B 1 182 ? -37.5 -1.293 7.945 1 92.88 182 SER B CA 1
ATOM 7657 C C . SER B 1 182 ? -37.344 -1.69 9.406 1 92.88 182 SER B C 1
ATOM 7659 O O . SER B 1 182 ? -36.531 -1.116 10.125 1 92.88 182 SER B O 1
ATOM 7661 N N . THR B 1 183 ? -38.031 -2.682 9.789 1 92.5 183 THR B N 1
ATOM 7662 C CA . THR B 1 183 ? -37.875 -3.236 11.133 1 92.5 183 THR B CA 1
ATOM 7663 C C . THR B 1 183 ? -36.594 -4.031 11.242 1 92.5 183 THR B C 1
ATOM 7665 O O . THR B 1 183 ? -35.938 -4.031 12.297 1 92.5 183 THR B O 1
ATOM 7668 N N . LEU B 1 184 ? -36.281 -4.641 10.188 1 93.56 184 LEU B N 1
ATOM 7669 C CA . LEU B 1 184 ? -35.031 -5.406 10.172 1 93.56 184 LEU B CA 1
ATOM 7670 C C . LEU B 1 184 ? -33.812 -4.492 10.359 1 93.56 184 LEU B C 1
ATOM 7672 O O . LEU B 1 184 ? -32.875 -4.832 11.078 1 93.56 184 LEU B O 1
ATOM 7676 N N . ALA B 1 185 ? -33.906 -3.354 9.703 1 94.38 185 ALA B N 1
ATOM 7677 C CA . ALA B 1 185 ? -32.812 -2.389 9.812 1 94.38 185 ALA B CA 1
ATOM 7678 C C . ALA B 1 185 ? -32.688 -1.839 11.227 1 94.38 185 ALA B C 1
ATOM 7680 O O . ALA B 1 185 ? -31.594 -1.571 11.719 1 94.38 185 ALA B O 1
ATOM 7681 N N . GLN B 1 186 ? -33.781 -1.693 11.898 1 93.25 186 GLN B N 1
ATOM 7682 C CA . GLN B 1 186 ? -33.812 -1.158 13.25 1 93.25 186 GLN B CA 1
ATOM 7683 C C . GLN B 1 186 ? -33.219 -2.168 14.242 1 93.25 186 GLN B C 1
ATOM 7685 O O . GLN B 1 186 ? -32.656 -1.785 15.258 1 93.25 186 GLN B O 1
ATOM 7690 N N . GLN B 1 187 ? -33.375 -3.41 13.891 1 92.5 187 GLN B N 1
ATOM 7691 C CA . GLN B 1 187 ? -32.906 -4.461 14.781 1 92.5 187 GLN B CA 1
ATOM 7692 C C . GLN B 1 187 ? -31.469 -4.887 14.422 1 92.5 187 GLN B C 1
ATOM 7694 O O . GLN B 1 187 ? -30.812 -5.59 15.195 1 92.5 187 GLN B O 1
ATOM 7699 N N . PHE B 1 188 ? -31.031 -4.469 13.305 1 94.44 188 PHE B N 1
ATOM 7700 C CA . PHE B 1 188 ? -29.719 -4.832 12.812 1 94.44 188 PHE B CA 1
ATOM 7701 C C . PHE B 1 188 ? -28.625 -4.34 13.766 1 94.44 188 PHE B C 1
ATOM 7703 O O . PHE B 1 188 ? -28.609 -3.162 14.125 1 94.44 188 PHE B O 1
ATOM 7710 N N . GLN B 1 189 ? -27.812 -5.227 14.312 1 90.62 189 GLN B N 1
ATOM 7711 C CA . GLN B 1 189 ? -26.719 -4.871 15.203 1 90.62 189 GLN B CA 1
ATOM 7712 C C . GLN B 1 189 ? -25.438 -5.605 14.82 1 90.62 189 GLN B C 1
ATOM 7714 O O . GLN B 1 189 ? -25.328 -6.816 15.023 1 90.62 189 GLN B O 1
ATOM 7719 N N . LEU B 1 190 ? -24.516 -4.914 14.289 1 91.75 190 LEU B N 1
ATOM 7720 C CA . LEU B 1 190 ? -23.266 -5.512 13.852 1 91.75 190 LEU B CA 1
ATOM 7721 C C . LEU B 1 190 ? -22.109 -4.527 14.008 1 91.75 190 LEU B C 1
ATOM 7723 O O . LEU B 1 190 ? -22.031 -3.541 13.273 1 91.75 190 LEU B O 1
ATOM 7727 N N . GLY B 1 191 ? -21.281 -4.738 14.984 1 89.81 191 GLY B N 1
ATOM 7728 C CA . GLY B 1 191 ? -20.094 -3.938 15.188 1 89.81 191 GLY B CA 1
ATOM 7729 C C . GLY B 1 191 ? -18.828 -4.594 14.641 1 89.81 191 GLY B C 1
ATOM 7730 O O . GLY B 1 191 ? -18.906 -5.625 13.977 1 89.81 191 GLY B O 1
ATOM 7731 N N . LYS B 1 192 ? -17.75 -4.047 14.852 1 91.19 192 LYS B N 1
ATOM 7732 C CA . LYS B 1 192 ? -16.469 -4.512 14.336 1 91.19 192 LYS B CA 1
ATOM 7733 C C . LYS B 1 192 ? -16.125 -5.895 14.875 1 91.19 192 LYS B C 1
ATOM 7735 O O . LYS B 1 192 ? -15.695 -6.773 14.125 1 91.19 192 LYS B O 1
ATOM 7740 N N . ASP B 1 193 ? -16.312 -6.164 16.125 1 90.25 193 ASP B N 1
ATOM 7741 C CA . ASP B 1 193 ? -15.938 -7.43 16.75 1 90.25 193 ASP B CA 1
ATOM 7742 C C . ASP B 1 193 ? -16.906 -8.547 16.359 1 90.25 193 ASP B C 1
ATOM 7744 O O . ASP B 1 193 ? -16.484 -9.664 16.062 1 90.25 193 ASP B O 1
ATOM 7748 N N . LYS B 1 194 ? -18.156 -8.18 16.406 1 91.31 194 LYS B N 1
ATOM 7749 C CA . LYS B 1 194 ? -19.156 -9.188 16.062 1 91.31 194 LYS B CA 1
ATOM 7750 C C . LYS B 1 194 ? -18.984 -9.672 14.625 1 91.31 194 LYS B C 1
ATOM 7752 O O . LYS B 1 194 ? -19.109 -10.867 14.352 1 91.31 194 LYS B O 1
ATOM 7757 N N . VAL B 1 195 ? -18.734 -8.758 13.688 1 95.19 195 VAL B N 1
ATOM 7758 C CA . VAL B 1 195 ? -18.562 -9.141 12.297 1 95.19 195 VAL B CA 1
ATOM 7759 C C . VAL B 1 195 ? -17.328 -10.031 12.156 1 95.19 195 VAL B C 1
ATOM 7761 O O . VAL B 1 195 ? -17.328 -11 11.391 1 95.19 195 VAL B O 1
ATOM 7764 N N . SER B 1 196 ? -16.266 -9.711 12.867 1 94.06 196 SER B N 1
ATOM 7765 C CA . SER B 1 196 ? -15.055 -10.523 12.852 1 94.06 196 SER B CA 1
ATOM 7766 C C . SER B 1 196 ? -15.344 -11.953 13.312 1 94.06 196 SER B C 1
ATOM 7768 O O . SER B 1 196 ? -14.883 -12.914 12.695 1 94.06 196 SER B O 1
ATOM 7770 N N . TYR B 1 197 ? -16.141 -12.078 14.32 1 94 197 TYR B N 1
ATOM 7771 C CA . TYR B 1 197 ? -16.484 -13.398 14.852 1 94 197 TYR B CA 1
ATOM 7772 C C . TYR B 1 197 ? -17.328 -14.188 13.852 1 94 197 TYR B C 1
ATOM 7774 O O . TYR B 1 197 ? -17.094 -15.383 13.648 1 94 197 TYR B O 1
ATOM 7782 N N . ILE B 1 198 ? -18.234 -13.492 13.297 1 95.56 198 ILE B N 1
ATOM 7783 C CA . ILE B 1 198 ? -19.109 -14.148 12.336 1 95.56 198 ILE B CA 1
ATOM 7784 C C . ILE B 1 198 ? -18.281 -14.656 11.148 1 95.56 198 ILE B C 1
ATOM 7786 O O . ILE B 1 198 ? -18.5 -15.773 10.672 1 95.56 198 ILE B O 1
ATOM 7790 N N . ILE B 1 199 ? -17.344 -13.883 10.695 1 96.19 199 ILE B N 1
ATOM 7791 C CA . ILE B 1 199 ? -16.531 -14.258 9.547 1 96.19 199 ILE B CA 1
ATOM 7792 C C . ILE B 1 199 ? -15.609 -15.422 9.922 1 96.19 199 ILE B C 1
ATOM 7794 O O . ILE B 1 199 ? -15.555 -16.438 9.219 1 96.19 199 ILE B O 1
ATOM 7798 N N . HIS B 1 200 ? -14.961 -15.406 11.102 1 94.62 200 HIS B N 1
ATOM 7799 C CA . HIS B 1 200 ? -13.906 -16.344 11.469 1 94.62 200 HIS B CA 1
ATOM 7800 C C . HIS B 1 200 ? -14.484 -17.672 11.953 1 94.62 200 HIS B C 1
ATOM 7802 O O . HIS B 1 200 ? -14.023 -18.734 11.547 1 94.62 200 HIS B O 1
ATOM 7808 N N . TYR B 1 201 ? -15.508 -17.547 12.781 1 94.44 201 TYR B N 1
ATOM 7809 C CA . TYR B 1 201 ? -15.977 -18.766 13.461 1 94.44 201 TYR B CA 1
ATOM 7810 C C . TYR B 1 201 ? -17.312 -19.219 12.891 1 94.44 201 TYR B C 1
ATOM 7812 O O . TYR B 1 201 ? -17.828 -20.281 13.266 1 94.44 201 TYR B O 1
ATOM 7820 N N . GLY B 1 202 ? -17.844 -18.438 12.031 1 96.12 202 GLY B N 1
ATOM 7821 C CA . GLY B 1 202 ? -19.109 -18.812 11.414 1 96.12 202 GLY B CA 1
ATOM 7822 C C . GLY B 1 202 ? -18.984 -19.125 9.938 1 96.12 202 GLY B C 1
ATOM 7823 O O . GLY B 1 202 ? -18.906 -20.281 9.539 1 96.12 202 GLY B O 1
ATOM 7824 N N . ILE B 1 203 ? -18.734 -18.094 9.148 1 96.62 203 ILE B N 1
ATOM 7825 C CA . ILE B 1 203 ? -18.75 -18.203 7.695 1 96.62 203 ILE B CA 1
ATOM 7826 C C . ILE B 1 203 ? -17.547 -19.016 7.227 1 96.62 203 ILE B C 1
ATOM 7828 O O . ILE B 1 203 ? -17.688 -19.938 6.418 1 96.62 203 ILE B O 1
ATOM 7832 N N . SER B 1 204 ? -16.359 -18.641 7.66 1 97 204 SER B N 1
ATOM 7833 C CA . SER B 1 204 ? -15.156 -19.375 7.285 1 97 204 SER B CA 1
ATOM 7834 C C . SER B 1 204 ? -15.25 -20.844 7.68 1 97 204 SER B C 1
ATOM 7836 O O . SER B 1 204 ? -14.883 -21.734 6.902 1 97 204 SER B O 1
ATOM 7838 N N . HIS B 1 205 ? -15.711 -21.047 8.859 1 94.81 205 HIS B N 1
ATOM 7839 C CA . HIS B 1 205 ? -15.875 -22.406 9.352 1 94.81 205 HIS B CA 1
ATOM 7840 C C . HIS B 1 205 ? -16.844 -23.203 8.477 1 94.81 205 HIS B C 1
ATOM 7842 O O . HIS B 1 205 ? -16.547 -24.344 8.109 1 94.81 205 HIS B O 1
ATOM 7848 N N . TYR B 1 206 ? -17.953 -22.625 8.18 1 96 206 TYR B N 1
ATOM 7849 C CA . TYR B 1 206 ? -18.953 -23.281 7.336 1 96 206 TYR B CA 1
ATOM 7850 C C . TYR B 1 206 ? -18.359 -23.656 5.98 1 96 206 TYR B C 1
ATOM 7852 O O . TYR B 1 206 ? -18.516 -24.797 5.531 1 96 206 TYR B O 1
ATOM 7860 N N . PHE B 1 207 ? -17.688 -22.734 5.336 1 96.5 207 PHE B N 1
ATOM 7861 C CA . PHE B 1 207 ? -17.156 -22.984 3.996 1 96.5 207 PHE B CA 1
ATOM 7862 C C . PHE B 1 207 ? -16.016 -24 4.039 1 96.5 207 PHE B C 1
ATOM 7864 O O . PHE B 1 207 ? -15.859 -24.797 3.115 1 96.5 207 PHE B O 1
ATOM 7871 N N . HIS B 1 208 ? -15.203 -23.953 5.055 1 95.62 208 HIS B N 1
ATOM 7872 C CA . HIS B 1 208 ? -14.109 -24.906 5.172 1 95.62 208 HIS B CA 1
ATOM 7873 C C . HIS B 1 208 ? -14.625 -26.328 5.387 1 95.62 208 HIS B C 1
ATOM 7875 O O . HIS B 1 208 ? -14.141 -27.266 4.762 1 95.62 208 HIS B O 1
ATOM 7881 N N . GLU B 1 209 ? -15.602 -26.438 6.23 1 94.69 209 GLU B N 1
ATOM 7882 C CA . GLU B 1 209 ? -16.188 -27.75 6.488 1 94.69 209 GLU B CA 1
ATOM 7883 C C . GLU B 1 209 ? -16.859 -28.312 5.238 1 94.69 209 GLU B C 1
ATOM 7885 O O . GLU B 1 209 ? -16.766 -29.516 4.961 1 94.69 209 GLU B O 1
ATOM 7890 N N . THR B 1 210 ? -17.5 -27.438 4.594 1 94.81 210 THR B N 1
ATOM 7891 C CA . THR B 1 210 ? -18.156 -27.844 3.361 1 94.81 210 THR B CA 1
ATOM 7892 C C . THR B 1 210 ? -17.141 -28.312 2.326 1 94.81 210 THR B C 1
ATOM 7894 O O . THR B 1 210 ? -17.344 -29.297 1.631 1 94.81 210 THR B O 1
ATOM 7897 N N . LEU B 1 211 ? -16.078 -27.641 2.225 1 96.06 211 LEU B N 1
ATOM 7898 C CA . LEU B 1 211 ? -15.023 -28.016 1.286 1 96.06 211 LEU B CA 1
ATOM 7899 C C . LEU B 1 211 ? -14.375 -29.344 1.692 1 96.06 211 LEU B C 1
ATOM 7901 O O . LEU B 1 211 ? -14.125 -30.203 0.844 1 96.06 211 LEU B O 1
ATOM 7905 N N . LEU B 1 212 ? -14.133 -29.484 2.945 1 96 212 LEU B N 1
ATOM 7906 C CA . LEU B 1 212 ? -13.523 -30.719 3.443 1 96 212 LEU B CA 1
ATOM 7907 C C . LEU B 1 212 ? -14.406 -31.922 3.135 1 96 212 LEU B C 1
ATOM 7909 O O . LEU B 1 212 ? -13.914 -32.969 2.723 1 96 212 LEU B O 1
ATOM 7913 N N . ASP B 1 213 ? -15.641 -31.734 3.311 1 94.81 213 ASP B N 1
ATOM 7914 C CA . ASP B 1 213 ? -16.578 -32.812 3.008 1 94.81 213 ASP B CA 1
ATOM 7915 C C . ASP B 1 213 ? -16.562 -33.156 1.521 1 94.81 213 ASP B C 1
ATOM 7917 O O . ASP B 1 213 ? -16.594 -34.312 1.152 1 94.81 213 ASP B O 1
ATOM 7921 N N . THR B 1 214 ? -16.469 -32.125 0.759 1 95 214 THR B N 1
ATOM 7922 C CA . THR B 1 214 ? -16.422 -32.344 -0.685 1 95 214 THR B CA 1
ATOM 7923 C C . THR B 1 214 ? -15.148 -33.062 -1.084 1 95 214 THR B C 1
ATOM 7925 O O . THR B 1 214 ? -15.195 -34 -1.887 1 95 214 THR B O 1
ATOM 7928 N N . LEU B 1 215 ? -14.07 -32.719 -0.545 1 95.69 215 LEU B N 1
ATOM 7929 C CA . LEU B 1 215 ? -12.781 -33.312 -0.887 1 95.69 215 LEU B CA 1
ATOM 7930 C C . LEU B 1 215 ? -12.703 -34.75 -0.402 1 95.69 215 LEU B C 1
ATOM 7932 O O . LEU B 1 215 ? -12.109 -35.594 -1.068 1 95.69 215 LEU B O 1
ATOM 7936 N N . LYS B 1 216 ? -13.328 -35 0.705 1 93.25 216 LYS B N 1
ATOM 7937 C CA . LYS B 1 216 ? -13.336 -36.344 1.236 1 93.25 216 LYS B CA 1
ATOM 7938 C C . LYS B 1 216 ? -14.18 -37.281 0.361 1 93.25 216 LYS B C 1
ATOM 7940 O O . LYS B 1 216 ? -13.906 -38.469 0.271 1 93.25 216 LYS B O 1
ATOM 7945 N N . ASN B 1 217 ? -15.094 -36.688 -0.3 1 91.75 217 ASN B N 1
ATOM 7946 C CA . ASN B 1 217 ? -15.984 -37.5 -1.134 1 91.75 217 ASN B CA 1
ATOM 7947 C C . ASN B 1 217 ? -15.438 -37.656 -2.551 1 91.75 217 ASN B C 1
ATOM 7949 O O . ASN B 1 217 ? -15.898 -38.5 -3.311 1 91.75 217 ASN B O 1
ATOM 7953 N N . CYS B 1 218 ? -14.516 -36.938 -2.885 1 92.56 218 CYS B N 1
ATOM 7954 C CA . CYS B 1 218 ? -13.891 -37.062 -4.199 1 92.56 218 CYS B CA 1
ATOM 7955 C C . CYS B 1 218 ? -12.953 -38.25 -4.25 1 92.56 218 CYS B C 1
ATOM 7957 O O . CYS B 1 218 ? -12.414 -38.656 -3.225 1 92.56 218 CYS B O 1
ATOM 7959 N N . SER B 1 219 ? -12.836 -38.781 -5.387 1 89.25 219 SER B N 1
ATOM 7960 C CA . SER B 1 219 ? -11.945 -39.938 -5.547 1 89.25 219 SER B CA 1
ATOM 7961 C C . SER B 1 219 ? -10.484 -39.5 -5.574 1 89.25 219 SER B C 1
ATOM 7963 O O . SER B 1 219 ? -9.641 -40.125 -4.926 1 89.25 219 SER B O 1
ATOM 7965 N N . ASP B 1 220 ? -10.172 -38.562 -6.34 1 95.69 220 ASP B N 1
ATOM 7966 C CA . ASP B 1 220 ? -8.812 -38.031 -6.48 1 95.69 220 ASP B CA 1
ATOM 7967 C C . ASP B 1 220 ? -8.789 -36.5 -6.473 1 95.69 220 ASP B C 1
ATOM 7969 O O . ASP B 1 220 ? -9.758 -35.875 -6.898 1 95.69 220 ASP B O 1
ATOM 7973 N N . ILE B 1 221 ? -7.68 -35.969 -5.953 1 96.88 221 ILE B N 1
ATOM 7974 C CA . ILE B 1 221 ? -7.543 -34.531 -5.875 1 96.88 221 ILE B CA 1
ATOM 7975 C C . ILE B 1 221 ? -6.121 -34.125 -6.258 1 96.88 221 ILE B C 1
ATOM 7977 O O . ILE B 1 221 ? -5.191 -34.938 -6.16 1 96.88 221 ILE B O 1
ATOM 7981 N N . THR B 1 222 ? -5.98 -33 -6.773 1 97 222 THR B N 1
ATOM 7982 C CA . THR B 1 222 ? -4.676 -32.375 -7.031 1 97 222 THR B CA 1
ATOM 7983 C C . THR B 1 222 ? -4.441 -31.188 -6.113 1 97 222 THR B C 1
ATOM 7985 O O . THR B 1 222 ? -5.34 -30.375 -5.91 1 97 222 THR B O 1
ATOM 7988 N N . ILE B 1 223 ? -3.252 -31.125 -5.52 1 96.69 223 ILE B N 1
ATOM 7989 C CA . ILE B 1 223 ? -2.914 -30.016 -4.629 1 96.69 223 ILE B CA 1
ATOM 7990 C C . ILE B 1 223 ? -1.841 -29.141 -5.277 1 96.69 223 ILE B C 1
ATOM 7992 O O . ILE B 1 223 ? -0.817 -29.641 -5.742 1 96.69 223 ILE B O 1
ATOM 7996 N N . CYS B 1 224 ? -2.137 -27.906 -5.336 1 95.81 224 CYS B N 1
ATOM 7997 C CA . CYS B 1 224 ? -1.168 -26.922 -5.82 1 95.81 224 CYS B CA 1
ATOM 7998 C C . CYS B 1 224 ? -0.675 -26.031 -4.684 1 95.81 224 CYS B C 1
ATOM 8000 O O . CYS B 1 224 ? -1.453 -25.656 -3.811 1 95.81 224 CYS B O 1
ATOM 8002 N N . PHE B 1 225 ? 0.604 -25.75 -4.625 1 94.44 225 PHE B N 1
ATOM 8003 C CA . PHE B 1 225 ? 1.06 -24.797 -3.613 1 94.44 225 PHE B CA 1
ATOM 8004 C C . PHE B 1 225 ? 2.209 -23.953 -4.141 1 94.44 225 PHE B C 1
ATOM 8006 O O . PHE B 1 225 ? 2.846 -24.312 -5.133 1 94.44 225 PHE B O 1
ATOM 8013 N N . ASP B 1 226 ? 2.332 -22.875 -3.639 1 92 226 ASP B N 1
ATOM 8014 C CA . ASP B 1 226 ? 3.422 -21.938 -3.867 1 92 226 ASP B CA 1
ATOM 8015 C C . ASP B 1 226 ? 3.652 -21.047 -2.641 1 92 226 ASP B C 1
ATOM 8017 O O . ASP B 1 226 ? 2.814 -21 -1.736 1 92 226 ASP B O 1
ATOM 8021 N N . GLU B 1 227 ? 4.844 -20.562 -2.592 1 91.25 227 GLU B N 1
ATOM 8022 C CA . GLU B 1 227 ? 5.199 -19.719 -1.452 1 91.25 227 GLU B CA 1
ATOM 8023 C C . GLU B 1 227 ? 5.383 -18.266 -1.876 1 91.25 227 GLU B C 1
ATOM 8025 O O . GLU B 1 227 ? 5.855 -17.984 -2.98 1 91.25 227 GLU B O 1
ATOM 8030 N N . SER B 1 228 ? 4.926 -17.406 -1.044 1 90.56 228 SER B N 1
ATOM 8031 C CA . SER B 1 228 ? 5.148 -15.977 -1.24 1 90.56 228 SER B CA 1
ATOM 8032 C C . SER B 1 228 ? 5.402 -15.266 0.087 1 90.56 228 SER B C 1
ATOM 8034 O O . SER B 1 228 ? 5.008 -15.766 1.146 1 90.56 228 SER B O 1
ATOM 8036 N N . LEU B 1 229 ? 6.102 -14.25 0.051 1 91.88 229 LEU B N 1
ATOM 8037 C CA . LEU B 1 229 ? 6.395 -13.461 1.242 1 91.88 229 LEU B CA 1
ATOM 8038 C C . LEU B 1 229 ? 5.148 -12.734 1.733 1 91.88 229 LEU B C 1
ATOM 8040 O O . LEU B 1 229 ? 4.492 -12.031 0.964 1 91.88 229 LEU B O 1
ATOM 8044 N N . ASN B 1 230 ? 4.793 -12.977 2.889 1 93.38 230 ASN B N 1
ATOM 8045 C CA . ASN B 1 230 ? 3.799 -12.148 3.57 1 93.38 230 ASN B CA 1
ATOM 8046 C C . ASN B 1 230 ? 4.445 -10.969 4.289 1 93.38 230 ASN B C 1
ATOM 8048 O O . ASN B 1 230 ? 5.105 -11.148 5.316 1 93.38 230 ASN B O 1
ATOM 8052 N N . LYS B 1 231 ? 4.219 -9.844 3.846 1 91.5 231 LYS B N 1
ATOM 8053 C CA . LYS B 1 231 ? 4.922 -8.656 4.316 1 91.5 231 LYS B CA 1
ATOM 8054 C C . LYS B 1 231 ? 4.469 -8.266 5.719 1 91.5 231 LYS B C 1
ATOM 8056 O O . LYS B 1 231 ? 5.184 -7.566 6.441 1 91.5 231 LYS B O 1
ATOM 8061 N N . VAL B 1 232 ? 3.32 -8.578 6.102 1 90.94 232 VAL B N 1
ATOM 8062 C CA . VAL B 1 232 ? 2.789 -8.211 7.41 1 90.94 232 VAL B CA 1
ATOM 8063 C C . VAL B 1 232 ? 3.324 -9.172 8.469 1 90.94 232 VAL B C 1
ATOM 8065 O O . VAL B 1 232 ? 3.906 -8.734 9.469 1 90.94 232 VAL B O 1
ATOM 8068 N N . ALA B 1 233 ? 3.244 -10.445 8.195 1 91.06 233 ALA B N 1
ATOM 8069 C CA . ALA B 1 233 ? 3.738 -11.438 9.148 1 91.06 233 ALA B CA 1
ATOM 8070 C C . ALA B 1 233 ? 5.25 -11.609 9.023 1 91.06 233 ALA B C 1
ATOM 8072 O O . ALA B 1 233 ? 5.891 -12.164 9.922 1 91.06 233 ALA B O 1
ATOM 8073 N N . GLN B 1 234 ? 5.844 -11.156 7.934 1 91.12 234 GLN B N 1
ATOM 8074 C CA . GLN B 1 234 ? 7.27 -11.297 7.656 1 91.12 234 GLN B CA 1
ATOM 8075 C C . GLN B 1 234 ? 7.688 -12.766 7.664 1 91.12 234 GLN B C 1
ATOM 8077 O O . GLN B 1 234 ? 8.703 -13.125 8.266 1 91.12 234 GLN B O 1
ATOM 8082 N N . LYS B 1 235 ? 6.836 -13.586 7.152 1 92.31 235 LYS B N 1
ATOM 8083 C CA . LYS B 1 235 ? 7.055 -15.023 6.965 1 92.31 235 LYS B CA 1
ATOM 8084 C C . LYS B 1 235 ? 6.742 -15.445 5.531 1 92.31 235 LYS B C 1
ATOM 8086 O O . LYS B 1 235 ? 6.141 -14.68 4.773 1 92.31 235 LYS B O 1
ATOM 8091 N N . GLU B 1 236 ? 7.238 -16.594 5.191 1 92.88 236 GLU B N 1
ATOM 8092 C CA . GLU B 1 236 ? 6.867 -17.156 3.902 1 92.88 236 GLU B CA 1
ATOM 8093 C C . GLU B 1 236 ? 5.512 -17.859 3.975 1 92.88 236 GLU B C 1
ATOM 8095 O O . GLU B 1 236 ? 5.316 -18.766 4.781 1 92.88 236 GLU B O 1
ATOM 8100 N N . GLN B 1 237 ? 4.621 -17.312 3.227 1 94.31 237 GLN B N 1
ATOM 8101 C CA . GLN B 1 237 ? 3.281 -17.875 3.197 1 94.31 237 GLN B CA 1
ATOM 8102 C C . GLN B 1 237 ? 3.139 -18.891 2.062 1 94.31 237 GLN B C 1
ATOM 8104 O O . GLN B 1 237 ? 3.348 -18.562 0.895 1 94.31 237 GLN B O 1
ATOM 8109 N N . MET B 1 238 ? 2.854 -20.125 2.404 1 95 238 MET B N 1
ATOM 8110 C CA . MET B 1 238 ? 2.578 -21.172 1.434 1 95 238 MET B CA 1
ATOM 8111 C C . MET B 1 238 ? 1.078 -21.406 1.297 1 95 238 MET B C 1
ATOM 8113 O O . MET B 1 238 ? 0.435 -21.891 2.229 1 95 238 MET B O 1
ATOM 8117 N N . ASP B 1 239 ? 0.566 -21.062 0.182 1 96.38 239 ASP B N 1
ATOM 8118 C CA . ASP B 1 239 ? -0.853 -21.297 -0.073 1 96.38 239 ASP B CA 1
ATOM 8119 C C . ASP B 1 239 ? -1.087 -22.688 -0.656 1 96.38 239 ASP B C 1
ATOM 8121 O O . ASP B 1 239 ? -0.308 -23.156 -1.488 1 96.38 239 ASP B O 1
ATOM 8125 N N . LEU B 1 240 ? -2.096 -23.328 -0.178 1 96.94 240 LEU B N 1
ATOM 8126 C CA . LEU B 1 240 ? -2.518 -24.625 -0.677 1 96.94 240 LEU B CA 1
ATOM 8127 C C . LEU B 1 240 ? -3.865 -24.531 -1.386 1 96.94 240 LEU B C 1
ATOM 8129 O O . LEU B 1 240 ? -4.836 -24.031 -0.812 1 96.94 240 LEU B O 1
ATOM 8133 N N . ILE B 1 241 ? -3.914 -24.953 -2.588 1 96.94 241 ILE B N 1
ATOM 8134 C CA . ILE B 1 241 ? -5.125 -24.953 -3.4 1 96.94 241 ILE B CA 1
ATOM 8135 C C . ILE B 1 241 ? -5.473 -26.375 -3.83 1 96.94 241 ILE B C 1
ATOM 8137 O O . ILE B 1 241 ? -4.59 -27.141 -4.23 1 96.94 241 ILE B O 1
ATOM 8141 N N . ALA B 1 242 ? -6.699 -26.703 -3.752 1 96.69 242 ALA B N 1
ATOM 8142 C CA . ALA B 1 242 ? -7.168 -28.031 -4.148 1 96.69 242 ALA B CA 1
ATOM 8143 C C . ALA B 1 242 ? -7.922 -27.969 -5.473 1 96.69 242 ALA B C 1
ATOM 8145 O O . ALA B 1 242 ? -8.742 -27.078 -5.688 1 96.69 242 ALA B O 1
ATOM 8146 N N . ARG B 1 243 ? -7.605 -28.812 -6.324 1 96.38 243 ARG B N 1
ATOM 8147 C CA . ARG B 1 243 ? -8.273 -28.984 -7.609 1 96.38 243 ARG B CA 1
ATOM 8148 C C . ARG B 1 243 ? -8.969 -30.328 -7.695 1 96.38 243 ARG B C 1
ATOM 8150 O O . ARG B 1 243 ? -8.367 -31.375 -7.414 1 96.38 243 ARG B O 1
ATOM 8157 N N . PHE B 1 244 ? -10.266 -30.391 -8.023 1 96.25 244 PHE B N 1
ATOM 8158 C CA . PHE B 1 244 ? -11.055 -31.609 -8.031 1 96.25 244 PHE B CA 1
ATOM 8159 C C . PHE B 1 244 ? -12.242 -31.484 -8.977 1 96.25 244 PHE B C 1
ATOM 8161 O O . PHE B 1 244 ? -12.531 -30.391 -9.477 1 96.25 244 PHE B O 1
ATOM 8168 N N . TRP B 1 245 ? -12.82 -32.594 -9.281 1 95.19 245 TRP B N 1
ATOM 8169 C CA . TRP B 1 245 ? -14 -32.625 -10.141 1 95.19 245 TRP B CA 1
ATOM 8170 C C . TRP B 1 245 ? -15.273 -32.469 -9.328 1 95.19 245 TRP B C 1
ATOM 8172 O O . TRP B 1 245 ? -15.477 -33.156 -8.328 1 95.19 245 TRP B O 1
ATOM 8182 N N . MET B 1 246 ? -16.062 -31.406 -9.727 1 89.81 246 MET B N 1
ATOM 8183 C CA . MET B 1 246 ? -17.328 -31.203 -9.055 1 89.81 246 MET B CA 1
ATOM 8184 C C . MET B 1 246 ? -18.422 -30.812 -10.055 1 89.81 246 MET B C 1
ATOM 8186 O O . MET B 1 246 ? -18.297 -29.797 -10.727 1 89.81 246 MET B O 1
ATOM 8190 N N . GLU B 1 247 ? -19.5 -31.484 -10.055 1 82.69 247 GLU B N 1
ATOM 8191 C CA . GLU B 1 247 ? -20.75 -31.188 -10.758 1 82.69 247 GLU B CA 1
ATOM 8192 C C . GLU B 1 247 ? -20.484 -30.781 -12.211 1 82.69 247 GLU B C 1
ATOM 8194 O O . GLU B 1 247 ? -20.953 -29.734 -12.664 1 82.69 247 GLU B O 1
ATOM 8199 N N . GLY B 1 248 ? -19.641 -31.469 -12.906 1 85.19 248 GLY B N 1
ATOM 8200 C CA . GLY B 1 248 ? -19.5 -31.312 -14.344 1 85.19 248 GLY B CA 1
ATOM 8201 C C . GLY B 1 248 ? -18.312 -30.453 -14.742 1 85.19 248 GLY B C 1
ATOM 8202 O O . GLY B 1 248 ? -18.047 -30.266 -15.93 1 85.19 248 GLY B O 1
ATOM 8203 N N . ASN B 1 249 ? -17.672 -29.906 -13.781 1 91.75 249 ASN B N 1
ATOM 8204 C CA . ASN B 1 249 ? -16.516 -29.078 -14.102 1 91.75 249 ASN B CA 1
ATOM 8205 C C . ASN B 1 249 ? -15.375 -29.312 -13.117 1 91.75 249 ASN B C 1
ATOM 8207 O O . ASN B 1 249 ? -15.586 -29.844 -12.031 1 91.75 249 ASN B O 1
ATOM 8211 N N . VAL B 1 250 ? -14.219 -28.938 -13.523 1 95 250 VAL B N 1
ATOM 8212 C CA . VAL B 1 250 ? -13.062 -28.953 -12.633 1 95 250 VAL B CA 1
ATOM 8213 C C . VAL B 1 250 ? -13.055 -27.672 -11.789 1 95 250 VAL B C 1
ATOM 8215 O O . VAL B 1 250 ? -13.133 -26.562 -12.32 1 95 250 VAL B O 1
ATOM 8218 N N . CYS B 1 251 ? -13.008 -27.844 -10.477 1 94.12 251 CYS B N 1
ATOM 8219 C CA . CYS B 1 251 ? -13.039 -26.719 -9.57 1 94.12 251 CYS B CA 1
ATOM 8220 C C . CYS B 1 251 ? -11.703 -26.547 -8.852 1 94.12 251 CYS B C 1
ATOM 8222 O O . CYS B 1 251 ? -11.047 -27.547 -8.523 1 94.12 251 CYS B O 1
ATOM 8224 N N . THR B 1 252 ? -11.312 -25.344 -8.688 1 95 252 THR B N 1
ATOM 8225 C CA . THR B 1 252 ? -10.125 -24.984 -7.922 1 95 252 THR B CA 1
ATOM 8226 C C . THR B 1 252 ? -10.508 -24.141 -6.703 1 95 252 THR B C 1
ATOM 8228 O O . THR B 1 252 ? -11.125 -23.094 -6.84 1 95 252 THR B O 1
ATOM 8231 N N . ARG B 1 253 ? -10.086 -24.625 -5.496 1 96.19 253 ARG B N 1
ATOM 8232 C CA . ARG B 1 253 ? -10.508 -23.953 -4.27 1 96.19 253 ARG B CA 1
ATOM 8233 C C . ARG B 1 253 ? -9.336 -23.75 -3.322 1 96.19 253 ARG B C 1
ATOM 8235 O O . ARG B 1 253 ? -8.438 -24.594 -3.242 1 96.19 253 ARG B O 1
ATOM 8242 N N . TYR B 1 254 ? -9.406 -22.656 -2.676 1 97 254 TYR B N 1
ATOM 8243 C CA . TYR B 1 254 ? -8.422 -22.359 -1.638 1 97 254 TYR B CA 1
ATOM 8244 C C . TYR B 1 254 ? -8.648 -23.234 -0.41 1 97 254 TYR B C 1
ATOM 8246 O O . TYR B 1 254 ? -9.734 -23.219 0.176 1 97 254 TYR B O 1
ATOM 8254 N N . TYR B 1 255 ? -7.633 -23.953 0.007 1 96.75 255 TYR B N 1
ATOM 8255 C CA . TYR B 1 255 ? -7.75 -24.859 1.146 1 96.75 255 TYR B CA 1
ATOM 8256 C C . TYR B 1 255 ? -7.238 -24.188 2.42 1 96.75 255 TYR B C 1
ATOM 8258 O O . TYR B 1 255 ? -7.898 -24.25 3.461 1 96.75 255 TYR B O 1
ATOM 8266 N N . GLY B 1 256 ? -6.082 -23.641 2.32 1 95.94 256 GLY B N 1
ATOM 8267 C CA . GLY B 1 256 ? -5.457 -23 3.465 1 95.94 256 GLY B CA 1
ATOM 8268 C C . GLY B 1 256 ? -4.047 -22.516 3.186 1 95.94 256 GLY B C 1
ATOM 8269 O O . GLY B 1 256 ? -3.562 -22.625 2.055 1 95.94 256 GLY B O 1
ATOM 8270 N N . SER B 1 257 ? -3.465 -21.922 4.176 1 96.25 257 SER B N 1
ATOM 8271 C CA . SER B 1 257 ? -2.09 -21.453 4.074 1 96.25 257 SER B CA 1
ATOM 8272 C C . SER B 1 257 ? -1.273 -21.859 5.297 1 96.25 257 SER B C 1
ATOM 8274 O O . SER B 1 257 ? -1.833 -22.109 6.367 1 96.25 257 SER B O 1
ATOM 8276 N N . VAL B 1 258 ? -0.002 -21.984 5.086 1 95.19 258 VAL B N 1
ATOM 8277 C CA . VAL B 1 258 ? 0.954 -22.234 6.16 1 95.19 258 VAL B CA 1
ATOM 8278 C C . VAL B 1 258 ? 2.051 -21.172 6.137 1 95.19 258 VAL B C 1
ATOM 8280 O O . VAL B 1 258 ? 2.475 -20.734 5.066 1 95.19 258 VAL B O 1
ATOM 8283 N N . PHE B 1 259 ? 2.426 -20.75 7.227 1 93.81 259 PHE B N 1
ATOM 8284 C CA . PHE B 1 259 ? 3.443 -19.719 7.336 1 93.81 259 PHE B CA 1
ATOM 8285 C C . PHE B 1 259 ? 4.766 -20.297 7.82 1 93.81 259 PHE B C 1
ATOM 8287 O O . PHE B 1 259 ? 4.816 -20.969 8.859 1 93.81 259 PHE B O 1
ATOM 8294 N N . LEU B 1 260 ? 5.766 -20 6.992 1 90.69 260 LEU B N 1
ATOM 8295 C CA . LEU B 1 260 ? 7.066 -20.609 7.234 1 90.69 260 LEU B CA 1
ATOM 8296 C C . LEU B 1 260 ? 8.148 -19.547 7.395 1 90.69 260 LEU B C 1
ATOM 8298 O O . LEU B 1 260 ? 7.988 -18.422 6.922 1 90.69 260 LEU B O 1
ATOM 8302 N N . GLY B 1 261 ? 9.164 -19.891 8.117 1 83.62 261 GLY B N 1
ATOM 8303 C CA . GLY B 1 261 ? 10.367 -19.078 8.141 1 83.62 261 GLY B CA 1
ATOM 8304 C C . GLY B 1 261 ? 11.367 -19.453 7.059 1 83.62 261 GLY B C 1
ATOM 8305 O O . GLY B 1 261 ? 11.188 -19.094 5.895 1 83.62 261 GLY B O 1
ATOM 8306 N N . ARG B 1 262 ? 12.305 -20.438 7.422 1 76.94 262 ARG B N 1
ATOM 8307 C CA . ARG B 1 262 ? 13.203 -21.016 6.43 1 76.94 262 ARG B CA 1
ATOM 8308 C C . ARG B 1 262 ? 12.594 -22.281 5.824 1 76.94 262 ARG B C 1
ATOM 8310 O O . ARG B 1 262 ? 12.102 -23.141 6.547 1 76.94 262 ARG B O 1
ATOM 8317 N N . ALA B 1 263 ? 12.539 -22.234 4.551 1 74.62 263 ALA B N 1
ATOM 8318 C CA . ALA B 1 263 ? 11.828 -23.359 3.955 1 74.62 263 ALA B CA 1
ATOM 8319 C C . ALA B 1 263 ? 12.797 -24.406 3.414 1 74.62 263 ALA B C 1
ATOM 8321 O O . ALA B 1 263 ? 13.297 -24.281 2.293 1 74.62 263 ALA B O 1
ATOM 8322 N N . THR B 1 264 ? 13.195 -25.375 4.266 1 84.5 264 THR B N 1
ATOM 8323 C CA . THR B 1 264 ? 13.844 -26.578 3.742 1 84.5 264 THR B CA 1
ATOM 8324 C C . THR B 1 264 ? 12.805 -27.562 3.199 1 84.5 264 THR B C 1
ATOM 8326 O O . THR B 1 264 ? 11.602 -27.359 3.375 1 84.5 264 THR B O 1
ATOM 8329 N N . ALA B 1 265 ? 13.328 -28.516 2.447 1 92.31 265 ALA B N 1
ATOM 8330 C CA . ALA B 1 265 ? 12.422 -29.531 1.893 1 92.31 265 ALA B CA 1
ATOM 8331 C C . ALA B 1 265 ? 11.68 -30.266 3.002 1 92.31 265 ALA B C 1
ATOM 8333 O O . ALA B 1 265 ? 10.492 -30.578 2.865 1 92.31 265 ALA B O 1
ATOM 8334 N N . GLN B 1 266 ? 12.383 -30.484 4.074 1 91.31 266 GLN B N 1
ATOM 8335 C CA . GLN B 1 266 ? 11.766 -31.203 5.195 1 91.31 266 GLN B CA 1
ATOM 8336 C C . GLN B 1 266 ? 10.719 -30.328 5.879 1 91.31 266 GLN B C 1
ATOM 8338 O O . GLN B 1 266 ? 9.656 -30.812 6.273 1 91.31 266 GLN B O 1
ATOM 8343 N N . ASP B 1 267 ? 11.062 -29.062 5.996 1 88.56 267 ASP B N 1
ATOM 8344 C CA . ASP B 1 267 ? 10.102 -28.141 6.578 1 88.56 267 ASP B CA 1
ATOM 8345 C C . ASP B 1 267 ? 8.828 -28.062 5.738 1 88.56 267 ASP B C 1
ATOM 8347 O O . ASP B 1 267 ? 7.723 -28.031 6.277 1 88.56 267 ASP B O 1
ATOM 8351 N N . LEU B 1 268 ? 9.055 -28.047 4.48 1 92.94 268 LEU B N 1
ATOM 8352 C CA . LEU B 1 268 ? 7.914 -28.016 3.572 1 92.94 268 LEU B CA 1
ATOM 8353 C C . LEU B 1 268 ? 7.051 -29.266 3.732 1 92.94 268 LEU B C 1
ATOM 8355 O O . LEU B 1 268 ? 5.824 -29.172 3.781 1 92.94 268 LEU B O 1
ATOM 8359 N N . LEU B 1 269 ? 7.727 -30.391 3.836 1 94.19 269 LEU B N 1
ATOM 8360 C CA . LEU B 1 269 ? 7.008 -31.656 3.961 1 94.19 269 LEU B CA 1
ATOM 8361 C C . LEU B 1 269 ? 6.203 -31.703 5.254 1 94.19 269 LEU B C 1
ATOM 8363 O O . LEU B 1 269 ? 5.012 -32.031 5.238 1 94.19 269 LEU B O 1
ATOM 8367 N N . ASP B 1 270 ? 6.801 -31.312 6.344 1 93.31 270 ASP B N 1
ATOM 8368 C CA . ASP B 1 270 ? 6.141 -31.359 7.645 1 93.31 270 ASP B CA 1
ATOM 8369 C C . ASP B 1 270 ? 4.922 -30.438 7.68 1 93.31 270 ASP B C 1
ATOM 8371 O O . ASP B 1 270 ? 3.863 -30.828 8.18 1 93.31 270 ASP B O 1
ATOM 8375 N N . ASN B 1 271 ? 5.113 -29.328 7.168 1 93.06 271 ASN B N 1
ATOM 8376 C CA . ASN B 1 271 ? 4.023 -28.359 7.188 1 93.06 271 ASN B CA 1
ATOM 8377 C C . ASN B 1 271 ? 2.926 -28.719 6.195 1 93.06 271 ASN B C 1
ATOM 8379 O O . ASN B 1 271 ? 1.746 -28.469 6.438 1 93.06 271 ASN B O 1
ATOM 8383 N N . PHE B 1 272 ? 3.334 -29.281 5.047 1 94.81 272 PHE B N 1
ATOM 8384 C CA . PHE B 1 272 ? 2.379 -29.766 4.059 1 94.81 272 PHE B CA 1
ATOM 8385 C C . PHE B 1 272 ? 1.499 -30.859 4.645 1 94.81 272 PHE B C 1
ATOM 8387 O O . PHE B 1 272 ? 0.275 -30.828 4.504 1 94.81 272 PHE B O 1
ATOM 8394 N N . LEU B 1 273 ? 2.137 -31.797 5.332 1 94.94 273 LEU B N 1
ATOM 8395 C CA . LEU B 1 273 ? 1.421 -32.906 5.934 1 94.94 273 LEU B CA 1
ATOM 8396 C C . LEU B 1 273 ? 0.527 -32.438 7.074 1 94.94 273 LEU B C 1
ATOM 8398 O O . LEU B 1 273 ? -0.596 -32.938 7.23 1 94.94 273 LEU B O 1
ATOM 8402 N N . LYS B 1 274 ? 0.988 -31.5 7.75 1 91.94 274 LYS B N 1
ATOM 8403 C CA . LYS B 1 274 ? 0.2 -30.953 8.852 1 91.94 274 LYS B CA 1
ATOM 8404 C C . LYS B 1 274 ? -1.03 -30.219 8.328 1 91.94 274 LYS B C 1
ATOM 8406 O O . LYS B 1 274 ? -2.119 -30.344 8.898 1 91.94 274 LYS B O 1
ATOM 8411 N N . ALA B 1 275 ? -0.852 -29.5 7.293 1 93.12 275 ALA B N 1
ATOM 8412 C CA . ALA B 1 275 ? -1.941 -28.703 6.719 1 93.12 275 ALA B CA 1
ATOM 8413 C C . ALA B 1 275 ? -3.023 -29.609 6.137 1 93.12 275 ALA B C 1
ATOM 8415 O O . ALA B 1 275 ? -4.211 -29.281 6.184 1 93.12 275 ALA B O 1
ATOM 8416 N N . LEU B 1 276 ? -2.619 -30.75 5.598 1 94.75 276 LEU B N 1
ATOM 8417 C CA . LEU B 1 276 ? -3.561 -31.656 4.941 1 94.75 276 LEU B CA 1
ATOM 8418 C C . LEU B 1 276 ? -3.893 -32.844 5.84 1 94.75 276 LEU B C 1
ATOM 8420 O O . LEU B 1 276 ? -4.23 -33.906 5.352 1 94.75 276 LEU B O 1
ATOM 8424 N N . SER B 1 277 ? -3.795 -32.688 7.059 1 91.88 277 SER B N 1
ATOM 8425 C CA . SER B 1 277 ? -3.988 -33.781 8.008 1 91.88 277 SER B CA 1
ATOM 8426 C C . SER B 1 277 ? -5.395 -34.375 7.898 1 91.88 277 SER B C 1
ATOM 8428 O O . SER B 1 277 ? -5.602 -35.562 8.164 1 91.88 277 SER B O 1
ATOM 8430 N N . ASP B 1 278 ? -6.312 -33.594 7.406 1 91.44 278 ASP B N 1
ATOM 8431 C CA . ASP B 1 278 ? -7.703 -34.031 7.355 1 91.44 278 ASP B CA 1
ATOM 8432 C C . ASP B 1 278 ? -8 -34.75 6.047 1 91.44 278 ASP B C 1
ATOM 8434 O O . ASP B 1 278 ? -9.086 -35.344 5.879 1 91.44 278 ASP B O 1
ATOM 8438 N N . ILE B 1 279 ? -7.121 -34.781 5.137 1 93.25 279 ILE B N 1
ATOM 8439 C CA . ILE B 1 279 ? -7.309 -35.406 3.836 1 93.25 279 ILE B CA 1
ATOM 8440 C C . ILE B 1 279 ? -6.375 -36.625 3.715 1 93.25 279 ILE B C 1
ATOM 8442 O O . ILE B 1 279 ? -5.168 -36.5 3.932 1 93.25 279 ILE B O 1
ATOM 8446 N N . PRO B 1 280 ? -6.93 -37.719 3.396 1 90.5 280 PRO B N 1
ATOM 8447 C CA . PRO B 1 280 ? -6.051 -38.875 3.174 1 90.5 280 PRO B CA 1
ATOM 8448 C C . PRO B 1 280 ? -5.059 -38.656 2.039 1 90.5 280 PRO B C 1
ATOM 8450 O O . PRO B 1 280 ? -5.445 -38.219 0.949 1 90.5 280 PRO B O 1
ATOM 8453 N N . LEU B 1 281 ? -3.883 -38.969 2.195 1 91.31 281 LEU B N 1
ATOM 8454 C CA . LEU B 1 281 ? -2.811 -38.719 1.241 1 91.31 281 LEU B CA 1
ATOM 8455 C C . LEU B 1 281 ? -2.977 -39.562 -0.012 1 91.31 281 LEU B C 1
ATOM 8457 O O . LEU B 1 281 ? -2.48 -39.188 -1.082 1 91.31 281 LEU B O 1
ATOM 8461 N N . SER B 1 282 ? -3.639 -40.656 0.106 1 90.12 282 SER B N 1
ATOM 8462 C CA . SER B 1 282 ? -3.85 -41.562 -1.021 1 90.12 282 SER B CA 1
ATOM 8463 C C . SER B 1 282 ? -4.738 -40.938 -2.084 1 90.12 282 SER B C 1
ATOM 8465 O O . SER B 1 282 ? -4.742 -41.375 -3.238 1 90.12 282 SER B O 1
ATOM 8467 N N . LYS B 1 283 ? -5.43 -39.906 -1.706 1 93.88 283 LYS B N 1
ATOM 8468 C CA . LYS B 1 283 ? -6.348 -39.25 -2.633 1 93.88 283 LYS B CA 1
ATOM 8469 C C . LYS B 1 283 ? -5.609 -38.25 -3.512 1 93.88 283 LYS B C 1
ATOM 8471 O O . LYS B 1 283 ? -6.145 -37.781 -4.527 1 93.88 283 LYS B O 1
ATOM 8476 N N . ILE B 1 284 ? -4.387 -38 -3.146 1 95.81 284 ILE B N 1
ATOM 8477 C CA . ILE B 1 284 ? -3.637 -36.969 -3.891 1 95.81 284 ILE B CA 1
ATOM 8478 C C . ILE B 1 284 ? -3.051 -37.594 -5.156 1 95.81 284 ILE B C 1
ATOM 8480 O O . ILE B 1 284 ? -2.166 -38.469 -5.082 1 95.81 284 ILE B O 1
ATOM 8484 N N . LEU B 1 285 ? -3.529 -37.125 -6.227 1 96.25 285 LEU B N 1
ATOM 8485 C CA . LEU B 1 285 ? -3.121 -37.625 -7.535 1 96.25 285 LEU B CA 1
ATOM 8486 C C . LEU B 1 285 ? -1.822 -36.969 -7.988 1 96.25 285 LEU B C 1
ATOM 8488 O O . LEU B 1 285 ? -0.938 -37.656 -8.523 1 96.25 285 LEU B O 1
ATOM 8492 N N . HIS B 1 286 ? -1.835 -35.719 -7.766 1 94.94 286 HIS B N 1
ATOM 8493 C CA . HIS B 1 286 ? -0.779 -34.875 -8.328 1 94.94 286 HIS B CA 1
ATOM 8494 C C . HIS B 1 286 ? -0.547 -33.656 -7.477 1 94.94 286 HIS B C 1
ATOM 8496 O O . HIS B 1 286 ? -1.473 -33.156 -6.828 1 94.94 286 HIS B O 1
ATOM 8502 N N . VAL B 1 287 ? 0.766 -33.219 -7.391 1 95 287 VAL B N 1
ATOM 8503 C CA . VAL B 1 287 ? 1.115 -31.953 -6.719 1 95 287 VAL B CA 1
ATOM 8504 C C . VAL B 1 287 ? 1.779 -31.016 -7.715 1 95 287 VAL B C 1
ATOM 8506 O O . VAL B 1 287 ? 2.766 -31.359 -8.359 1 95 287 VAL B O 1
ATOM 8509 N N . SER B 1 288 ? 1.183 -29.875 -7.844 1 93.44 288 SER B N 1
ATOM 8510 C CA . SER B 1 288 ? 1.729 -28.859 -8.75 1 93.44 288 SER B CA 1
ATOM 8511 C C . SER B 1 288 ? 2.492 -27.781 -7.98 1 93.44 288 SER B C 1
ATOM 8513 O O . SER B 1 288 ? 1.979 -27.234 -7.008 1 93.44 288 SER B O 1
ATOM 8515 N N . MET B 1 289 ? 3.693 -27.484 -8.375 1 91.06 289 MET B N 1
ATOM 8516 C CA . MET B 1 289 ? 4.555 -26.516 -7.707 1 91.06 289 MET B CA 1
ATOM 8517 C C . MET B 1 289 ? 5.57 -25.922 -8.68 1 91.06 289 MET B C 1
ATOM 8519 O O . MET B 1 289 ? 5.66 -26.359 -9.828 1 91.06 289 MET B O 1
ATOM 8523 N N . ASP B 1 290 ? 6.266 -24.938 -8.156 1 87.38 290 ASP B N 1
ATOM 8524 C CA . ASP B 1 290 ? 7.379 -24.391 -8.93 1 87.38 290 ASP B CA 1
ATOM 8525 C C . ASP B 1 290 ? 8.586 -25.328 -8.883 1 87.38 290 ASP B C 1
ATOM 8527 O O . ASP B 1 290 ? 8.57 -26.344 -8.18 1 87.38 290 ASP B O 1
ATOM 8531 N N . GLY B 1 291 ? 9.625 -25.062 -9.656 1 81.56 291 GLY B N 1
ATOM 8532 C CA . GLY B 1 291 ? 10.609 -26.094 -9.906 1 81.56 291 GLY B CA 1
ATOM 8533 C C . GLY B 1 291 ? 11.945 -25.828 -9.242 1 81.56 291 GLY B C 1
ATOM 8534 O O . GLY B 1 291 ? 13 -26.172 -9.781 1 81.56 291 GLY B O 1
ATOM 8535 N N . PRO B 1 292 ? 11.984 -25.078 -8.164 1 84.12 292 PRO B N 1
ATOM 8536 C CA . PRO B 1 292 ? 13.281 -24.984 -7.5 1 84.12 292 PRO B CA 1
ATOM 8537 C C . PRO B 1 292 ? 13.727 -26.312 -6.887 1 84.12 292 PRO B C 1
ATOM 8539 O O . PRO B 1 292 ? 12.906 -27.234 -6.727 1 84.12 292 PRO B O 1
ATOM 8542 N N . ASN B 1 293 ? 14.953 -26.484 -6.637 1 86.12 293 ASN B N 1
ATOM 8543 C CA . ASN B 1 293 ? 15.508 -27.734 -6.137 1 86.12 293 ASN B CA 1
ATOM 8544 C C . ASN B 1 293 ? 14.875 -28.125 -4.805 1 86.12 293 ASN B C 1
ATOM 8546 O O . ASN B 1 293 ? 14.656 -29.312 -4.539 1 86.12 293 ASN B O 1
ATOM 8550 N N . VAL B 1 294 ? 14.555 -27.172 -4.066 1 89.94 294 VAL B N 1
ATOM 8551 C CA . VAL B 1 294 ? 13.961 -27.453 -2.762 1 89.94 294 VAL B CA 1
ATOM 8552 C C . VAL B 1 294 ? 12.594 -28.109 -2.941 1 89.94 294 VAL B C 1
ATOM 8554 O O . VAL B 1 294 ? 12.258 -29.062 -2.232 1 89.94 294 VAL B O 1
ATOM 8557 N N . ASN B 1 295 ? 11.828 -27.625 -3.887 1 90.56 295 ASN B N 1
ATOM 8558 C CA . ASN B 1 295 ? 10.5 -28.172 -4.141 1 90.56 295 ASN B CA 1
ATOM 8559 C C . ASN B 1 295 ? 10.578 -29.578 -4.734 1 90.56 295 ASN B C 1
ATOM 8561 O O . ASN B 1 295 ? 9.719 -30.422 -4.461 1 90.56 295 ASN B O 1
ATOM 8565 N N . LEU B 1 296 ? 11.641 -29.797 -5.535 1 90.69 296 LEU B N 1
ATOM 8566 C CA . LEU B 1 296 ? 11.828 -31.125 -6.102 1 90.69 296 LEU B CA 1
ATOM 8567 C C . LEU B 1 296 ? 12.203 -32.125 -5.02 1 90.69 296 LEU B C 1
ATOM 8569 O O . LEU B 1 296 ? 11.727 -33.281 -5.027 1 90.69 296 LEU B O 1
ATOM 8573 N N . SER B 1 297 ? 13.031 -31.656 -4.141 1 93.06 297 SER B N 1
ATOM 8574 C CA . SER B 1 297 ? 13.383 -32.5 -3.008 1 93.06 297 SER B CA 1
ATOM 8575 C C . SER B 1 297 ? 12.172 -32.781 -2.135 1 93.06 297 SER B C 1
ATOM 8577 O O . SER B 1 297 ? 12.008 -33.906 -1.643 1 93.06 297 SER B O 1
ATOM 8579 N N . PHE B 1 298 ? 11.359 -31.844 -1.943 1 93.81 298 PHE B N 1
ATOM 8580 C CA . PHE B 1 298 ? 10.102 -32.031 -1.224 1 93.81 298 PHE B CA 1
ATOM 8581 C C . PHE B 1 298 ? 9.234 -33.094 -1.888 1 93.81 298 PHE B C 1
ATOM 8583 O O . PHE B 1 298 ? 8.719 -33.969 -1.216 1 93.81 298 PHE B O 1
ATOM 8590 N N . LEU B 1 299 ? 9.094 -33 -3.197 1 94.25 299 LEU B N 1
ATOM 8591 C CA . LEU B 1 299 ? 8.234 -33.906 -3.936 1 94.25 299 LEU B CA 1
ATOM 8592 C C . LEU B 1 299 ? 8.734 -35.344 -3.799 1 94.25 299 LEU B C 1
ATOM 8594 O O . LEU B 1 299 ? 7.938 -36.281 -3.656 1 94.25 299 LEU B O 1
ATOM 8598 N N . ASN B 1 300 ? 10.023 -35.5 -3.846 1 93.62 300 ASN B N 1
ATOM 8599 C CA . ASN B 1 300 ? 10.609 -36.844 -3.686 1 93.62 300 ASN B CA 1
ATOM 8600 C C . ASN B 1 300 ? 10.359 -37.375 -2.287 1 93.62 300 ASN B C 1
ATOM 8602 O O . ASN B 1 300 ? 10.031 -38.562 -2.133 1 93.62 300 ASN B O 1
ATOM 8606 N N . LYS B 1 301 ? 10.508 -36.531 -1.374 1 95 301 LYS B N 1
ATOM 8607 C CA . LYS B 1 301 ? 10.266 -36.969 0.003 1 95 301 LYS B CA 1
ATOM 8608 C C . LYS B 1 301 ? 8.797 -37.312 0.229 1 95 301 LYS B C 1
ATOM 8610 O O . LYS B 1 301 ? 8.477 -38.219 0.98 1 95 301 LYS B O 1
ATOM 8615 N N . LEU B 1 302 ? 7.98 -36.531 -0.354 1 95.25 302 LEU B N 1
ATOM 8616 C CA . LEU B 1 302 ? 6.547 -36.781 -0.236 1 95.25 302 LEU B CA 1
ATOM 8617 C C . LEU B 1 302 ? 6.188 -38.125 -0.861 1 95.25 302 LEU B C 1
ATOM 8619 O O . LEU B 1 302 ? 5.406 -38.906 -0.29 1 95.25 302 LEU B O 1
ATOM 8623 N N . GLU B 1 303 ? 6.703 -38.375 -2.051 1 93.88 303 GLU B N 1
ATOM 8624 C CA . GLU B 1 303 ? 6.477 -39.625 -2.725 1 93.88 303 GLU B CA 1
ATOM 8625 C C . GLU B 1 303 ? 6.941 -40.812 -1.86 1 93.88 303 GLU B C 1
ATOM 8627 O O . GLU B 1 303 ? 6.242 -41.812 -1.746 1 93.88 303 GLU B O 1
ATOM 8632 N N . GLU B 1 304 ? 8.094 -40.656 -1.287 1 93.56 304 GLU B N 1
ATOM 8633 C CA . GLU B 1 304 ? 8.625 -41.688 -0.401 1 93.56 304 GLU B CA 1
ATOM 8634 C C . GLU B 1 304 ? 7.711 -41.875 0.806 1 93.56 304 GLU B C 1
ATOM 8636 O O . GLU B 1 304 ? 7.457 -43.031 1.211 1 93.56 304 GLU B O 1
ATOM 8641 N N . HIS B 1 305 ? 7.258 -40.812 1.29 1 94.31 305 HIS B N 1
ATOM 8642 C CA . HIS B 1 305 ? 6.379 -40.875 2.453 1 94.31 305 HIS B CA 1
ATOM 8643 C C . HIS B 1 305 ? 5.074 -41.594 2.121 1 94.31 305 HIS B C 1
ATOM 8645 O O . HIS B 1 305 ? 4.613 -42.438 2.893 1 94.31 305 HIS B O 1
ATOM 8651 N N . ILE B 1 306 ? 4.492 -41.312 1.007 1 93.5 306 ILE B N 1
ATOM 8652 C CA . ILE B 1 306 ? 3.23 -41.906 0.587 1 93.5 306 ILE B CA 1
ATOM 8653 C C . ILE B 1 306 ? 3.436 -43.375 0.307 1 93.5 306 ILE B C 1
ATOM 8655 O O . ILE B 1 306 ? 2.615 -44.219 0.705 1 93.5 306 ILE B O 1
ATOM 8659 N N . ASN B 1 307 ? 4.52 -43.719 -0.373 1 92.19 307 ASN B N 1
ATOM 8660 C CA . ASN B 1 307 ? 4.812 -45.094 -0.706 1 92.19 307 ASN B CA 1
ATOM 8661 C C . ASN B 1 307 ? 5.047 -45.938 0.547 1 92.19 307 ASN B C 1
ATOM 8663 O O . ASN B 1 307 ? 4.719 -47.125 0.576 1 92.19 307 ASN B O 1
ATOM 8667 N N . ASN B 1 308 ? 5.609 -45.312 1.527 1 91.44 308 ASN B N 1
ATOM 8668 C CA . ASN B 1 308 ? 5.855 -46 2.781 1 91.44 308 ASN B CA 1
ATOM 8669 C C . ASN B 1 308 ? 4.566 -46.188 3.576 1 91.44 308 ASN B C 1
ATOM 8671 O O . ASN B 1 308 ? 4.375 -47.25 4.211 1 91.44 308 ASN B O 1
ATOM 8675 N N . GLU B 1 309 ? 3.781 -45.219 3.521 1 89.94 309 GLU B N 1
ATOM 8676 C CA . GLU B 1 309 ? 2.525 -45.281 4.262 1 89.94 309 GLU B CA 1
ATOM 8677 C C . GLU B 1 309 ? 1.522 -46.219 3.57 1 89.94 309 GLU B C 1
ATOM 8679 O O . GLU B 1 309 ? 0.742 -46.906 4.234 1 89.94 309 GLU B O 1
ATOM 8684 N N . TYR B 1 310 ? 1.519 -46.125 2.205 1 90.19 310 TYR B N 1
ATOM 8685 C CA . TYR B 1 310 ? 0.595 -46.938 1.418 1 90.19 310 TYR B CA 1
ATOM 8686 C C . TYR B 1 310 ? 1.341 -47.75 0.369 1 90.19 310 TYR B C 1
ATOM 8688 O O . TYR B 1 310 ? 1.219 -47.5 -0.831 1 90.19 310 TYR B O 1
ATOM 8696 N N . PRO B 1 311 ? 1.94 -48.812 0.652 1 86 311 PRO B N 1
ATOM 8697 C CA . PRO B 1 311 ? 2.75 -49.562 -0.308 1 86 311 PRO B CA 1
ATOM 8698 C C . PRO B 1 311 ? 1.918 -50.188 -1.437 1 86 311 PRO B C 1
ATOM 8700 O O . PRO B 1 311 ? 2.352 -50.188 -2.592 1 86 311 PRO B O 1
ATOM 8703 N N . ASP B 1 312 ? 0.796 -50.656 -1.178 1 83.56 312 ASP B N 1
ATOM 8704 C CA . ASP B 1 312 ? -0.045 -51.281 -2.199 1 83.56 312 ASP B CA 1
ATOM 8705 C C . ASP B 1 312 ? -1.187 -50.344 -2.605 1 83.56 312 ASP B C 1
ATOM 8707 O O . ASP B 1 312 ? -2.15 -50.781 -3.238 1 83.56 312 ASP B O 1
ATOM 8711 N N . GLY B 1 313 ? -0.949 -49.062 -2.299 1 88.25 313 GLY B N 1
ATOM 8712 C CA . GLY B 1 313 ? -2.035 -48.125 -2.564 1 88.25 313 GLY B CA 1
ATOM 8713 C C . GLY B 1 313 ? -1.783 -47.25 -3.771 1 88.25 313 GLY B C 1
ATOM 8714 O O . GLY B 1 313 ? -1.022 -47.625 -4.668 1 88.25 313 GLY B O 1
ATOM 8715 N N . LYS B 1 314 ? -2.537 -46.188 -3.938 1 92.06 314 LYS B N 1
ATOM 8716 C CA . LYS B 1 314 ? -2.424 -45.219 -5.02 1 92.06 314 LYS B CA 1
ATOM 8717 C C . LYS B 1 314 ? -1.149 -44.406 -4.883 1 92.06 314 LYS B C 1
ATOM 8719 O O . LYS B 1 314 ? -0.795 -43.969 -3.779 1 92.06 314 LYS B O 1
ATOM 8724 N N . HIS B 1 315 ? -0.475 -44.219 -5.949 1 92.69 315 HIS B N 1
ATOM 8725 C CA . HIS B 1 315 ? 0.787 -43.5 -5.938 1 92.69 315 HIS B CA 1
ATOM 8726 C C . HIS B 1 315 ? 0.637 -42.125 -6.59 1 92.69 315 HIS B C 1
ATOM 8728 O O . HIS B 1 315 ? -0.29 -41.906 -7.371 1 92.69 315 HIS B O 1
ATOM 8734 N N . LEU B 1 316 ? 1.605 -41.312 -6.25 1 94.12 316 LEU B N 1
ATOM 8735 C CA . LEU B 1 316 ? 1.663 -39.969 -6.801 1 94.12 316 LEU B CA 1
ATOM 8736 C C . LEU B 1 316 ? 2.162 -40 -8.242 1 94.12 316 LEU B C 1
ATOM 8738 O O . LEU B 1 316 ? 3.078 -40.75 -8.578 1 94.12 316 LEU B O 1
ATOM 8742 N N . ILE B 1 317 ? 1.579 -39.156 -9.07 1 95.19 317 ILE B N 1
ATOM 8743 C CA . ILE B 1 317 ? 2.006 -39.062 -10.461 1 95.19 317 ILE B CA 1
ATOM 8744 C C . ILE B 1 317 ? 2.732 -37.75 -10.695 1 95.19 317 ILE B C 1
ATOM 8746 O O . ILE B 1 317 ? 2.221 -36.688 -10.352 1 95.19 317 ILE B O 1
ATOM 8750 N N . LYS B 1 318 ? 3.842 -37.812 -11.297 1 91.12 318 LYS B N 1
ATOM 8751 C CA . LYS B 1 318 ? 4.656 -36.656 -11.578 1 91.12 318 LYS B CA 1
ATOM 8752 C C . LYS B 1 318 ? 4.488 -36.188 -13.023 1 91.12 318 LYS B C 1
ATOM 8754 O O . LYS B 1 318 ? 4.516 -37 -13.945 1 91.12 318 LYS B O 1
ATOM 8759 N N . MET B 1 319 ? 4.188 -34.938 -13.18 1 90.19 319 MET B N 1
ATOM 8760 C CA . MET B 1 319 ? 4.027 -34.375 -14.516 1 90.19 319 MET B CA 1
ATOM 8761 C C . MET B 1 319 ? 4.961 -33.188 -14.711 1 90.19 319 MET B C 1
ATOM 8763 O O . MET B 1 319 ? 4.738 -32.375 -15.602 1 90.19 319 MET B O 1
ATOM 8767 N N . GLY B 1 320 ? 5.891 -33.125 -13.867 1 85.44 320 GLY B N 1
ATOM 8768 C CA . GLY B 1 320 ? 6.824 -32.031 -13.984 1 85.44 320 GLY B CA 1
ATOM 8769 C C . GLY B 1 320 ? 6.398 -30.812 -13.195 1 85.44 320 GLY B C 1
ATOM 8770 O O . GLY B 1 320 ? 5.41 -30.844 -12.461 1 85.44 320 GLY B O 1
ATOM 8771 N N . THR B 1 321 ? 7.215 -29.75 -13.367 1 87.88 321 THR B N 1
ATOM 8772 C CA . THR B 1 321 ? 6.957 -28.516 -12.641 1 87.88 321 THR B CA 1
ATOM 8773 C C . THR B 1 321 ? 6.172 -27.531 -13.5 1 87.88 321 THR B C 1
ATOM 8775 O O . THR B 1 321 ? 5.836 -27.828 -14.648 1 87.88 321 THR B O 1
ATOM 8778 N N . CYS B 1 322 ? 5.82 -26.422 -12.961 1 88 322 CYS B N 1
ATOM 8779 C CA . CYS B 1 322 ? 5.008 -25.438 -13.664 1 88 322 CYS B CA 1
ATOM 8780 C C . CYS B 1 322 ? 5.688 -25 -14.953 1 88 322 CYS B C 1
ATOM 8782 O O . CYS B 1 322 ? 6.781 -24.438 -14.922 1 88 322 CYS B O 1
ATOM 8784 N N . GLY B 1 323 ? 4.996 -25.234 -16.062 1 86.25 323 GLY B N 1
ATOM 8785 C CA . GLY B 1 323 ? 5.52 -24.875 -17.375 1 86.25 323 GLY B CA 1
ATOM 8786 C C . GLY B 1 323 ? 5.707 -23.375 -17.547 1 86.25 323 GLY B C 1
ATOM 8787 O O . GLY B 1 323 ? 6.605 -22.938 -18.281 1 86.25 323 GLY B O 1
ATOM 8788 N N . LEU B 1 324 ? 4.891 -22.609 -16.922 1 88.44 324 LEU B N 1
ATOM 8789 C CA . LEU B 1 324 ? 4.973 -21.156 -17.031 1 88.44 324 LEU B CA 1
ATOM 8790 C C . LEU B 1 324 ? 6.273 -20.641 -16.438 1 88.44 324 LEU B C 1
ATOM 8792 O O . LEU B 1 324 ? 6.957 -19.812 -17.047 1 88.44 324 LEU B O 1
ATOM 8796 N N . HIS B 1 325 ? 6.645 -21.156 -15.297 1 89 325 HIS B N 1
ATOM 8797 C CA . HIS B 1 325 ? 7.871 -20.734 -14.633 1 89 325 HIS B CA 1
ATOM 8798 C C . HIS B 1 325 ? 9.102 -21.203 -15.398 1 89 325 HIS B C 1
ATOM 8800 O O . HIS B 1 325 ? 10.133 -20.516 -15.406 1 89 325 HIS B O 1
ATOM 8806 N N . VAL B 1 326 ? 9 -22.297 -16.016 1 90.69 326 VAL B N 1
ATOM 8807 C CA . VAL B 1 326 ? 10.117 -22.828 -16.797 1 90.69 326 VAL B CA 1
ATOM 8808 C C . VAL B 1 326 ? 10.414 -21.906 -17.969 1 90.69 326 VAL B C 1
ATOM 8810 O O . VAL B 1 326 ? 11.57 -21.578 -18.234 1 90.69 326 VAL B O 1
ATOM 8813 N N . ILE B 1 327 ? 9.352 -21.469 -18.625 1 91.38 327 ILE B N 1
ATOM 8814 C CA . ILE B 1 327 ? 9.539 -20.594 -19.781 1 91.38 327 ILE B CA 1
ATOM 8815 C C . ILE B 1 327 ? 10.109 -19.25 -19.328 1 91.38 327 ILE B C 1
ATOM 8817 O O . ILE B 1 327 ? 11.008 -18.703 -19.969 1 91.38 327 ILE B O 1
ATOM 8821 N N . HIS B 1 328 ? 9.609 -18.781 -18.297 1 88.44 328 HIS B N 1
ATOM 8822 C CA . HIS B 1 328 ? 10.133 -17.531 -17.75 1 88.44 328 HIS B CA 1
ATOM 8823 C C . HIS B 1 328 ? 11.602 -17.672 -17.375 1 88.44 328 HIS B C 1
ATOM 8825 O O . HIS B 1 328 ? 12.414 -16.797 -17.656 1 88.44 328 HIS B O 1
ATOM 8831 N N . GLY B 1 329 ? 11.883 -18.797 -16.688 1 89.31 329 GLY B N 1
ATOM 8832 C CA . GLY B 1 329 ? 13.266 -19.078 -16.312 1 89.31 329 GLY B CA 1
ATOM 8833 C C . GLY B 1 329 ? 14.18 -19.25 -17.5 1 89.31 329 GLY B C 1
ATOM 8834 O O . GLY B 1 329 ? 15.352 -18.875 -17.453 1 89.31 329 GLY B O 1
ATOM 8835 N N . ALA B 1 330 ? 13.633 -19.75 -18.531 1 93.25 330 ALA B N 1
ATOM 8836 C CA . ALA B 1 330 ? 14.422 -19.969 -19.734 1 93.25 330 ALA B CA 1
ATOM 8837 C C . ALA B 1 330 ? 14.789 -18.625 -20.391 1 93.25 330 ALA B C 1
ATOM 8839 O O . ALA B 1 330 ? 15.922 -18.453 -20.844 1 93.25 330 ALA B O 1
ATOM 8840 N N . MET B 1 331 ? 13.883 -17.734 -20.406 1 91.56 331 MET B N 1
ATOM 8841 C CA . MET B 1 331 ? 14.164 -16.406 -20.953 1 91.56 331 MET B CA 1
ATOM 8842 C C . MET B 1 331 ? 15.258 -15.703 -20.156 1 91.56 331 MET B C 1
ATOM 8844 O O . MET B 1 331 ? 16.156 -15.086 -20.734 1 91.56 331 MET B O 1
ATOM 8848 N N . LYS B 1 332 ? 15.195 -15.82 -18.906 1 90.31 332 LYS B N 1
ATOM 8849 C CA . LYS B 1 332 ? 16.203 -15.219 -18.047 1 90.31 332 LYS B CA 1
ATOM 8850 C C . LYS B 1 332 ? 17.578 -15.844 -18.281 1 90.31 332 LYS B C 1
ATOM 8852 O O . LYS B 1 332 ? 18.578 -15.133 -18.344 1 90.31 332 LYS B O 1
ATOM 8857 N N . ALA B 1 333 ? 17.578 -17.141 -18.391 1 92.69 333 ALA B N 1
ATOM 8858 C CA . ALA B 1 333 ? 18.844 -17.859 -18.609 1 92.69 333 ALA B CA 1
ATOM 8859 C C . ALA B 1 333 ? 19.453 -17.453 -19.953 1 92.69 333 ALA B C 1
ATOM 8861 O O . ALA B 1 333 ? 20.672 -17.312 -20.062 1 92.69 333 ALA B O 1
ATOM 8862 N N . GLY B 1 334 ? 18.594 -17.344 -20.922 1 94.69 334 GLY B N 1
ATOM 8863 C CA . GLY B 1 334 ? 19.078 -16.891 -22.219 1 94.69 334 GLY B CA 1
ATOM 8864 C C . GLY B 1 334 ? 19.719 -15.516 -22.172 1 94.69 334 GLY B C 1
ATOM 8865 O O . GLY B 1 334 ? 20.828 -15.32 -22.672 1 94.69 334 GLY B O 1
ATOM 8866 N N . LEU B 1 335 ? 19.141 -14.602 -21.531 1 93.12 335 LEU B N 1
ATOM 8867 C CA . LEU B 1 335 ? 19.609 -13.219 -21.484 1 93.12 335 LEU B CA 1
ATOM 8868 C C . LEU B 1 335 ? 20.828 -13.102 -20.578 1 93.12 335 LEU B C 1
ATOM 8870 O O . LEU B 1 335 ? 21.672 -12.211 -20.766 1 93.12 335 LEU B O 1
ATOM 8874 N N . LYS B 1 336 ? 20.984 -13.961 -19.625 1 93.56 336 LYS B N 1
ATOM 8875 C CA . LYS B 1 336 ? 22.125 -13.945 -18.734 1 93.56 336 LYS B CA 1
ATOM 8876 C C . LYS B 1 336 ? 23.375 -14.5 -19.422 1 93.56 336 LYS B C 1
ATOM 8878 O O . LYS B 1 336 ? 24.484 -14.312 -18.938 1 93.56 336 LYS B O 1
ATOM 8883 N N . SER B 1 337 ? 23.188 -15.188 -20.484 1 95.31 337 SER B N 1
ATOM 8884 C CA . SER B 1 337 ? 24.297 -15.805 -21.188 1 95.31 337 SER B CA 1
ATOM 8885 C C . SER B 1 337 ? 25.172 -14.75 -21.859 1 95.31 337 SER B C 1
ATOM 8887 O O . SER B 1 337 ? 26.312 -15.023 -22.234 1 95.31 337 SER B O 1
ATOM 8889 N N . VAL B 1 338 ? 24.625 -13.562 -21.969 1 95.5 338 VAL B N 1
ATOM 8890 C CA . VAL B 1 338 ? 25.359 -12.477 -22.609 1 95.5 338 VAL B CA 1
ATOM 8891 C C . VAL B 1 338 ? 25.453 -11.289 -21.641 1 95.5 338 VAL B C 1
ATOM 8893 O O . VAL B 1 338 ? 24.75 -11.25 -20.625 1 95.5 338 VAL B O 1
ATOM 8896 N N . ASP B 1 339 ? 26.344 -10.383 -21.938 1 92.38 339 ASP B N 1
ATOM 8897 C CA . ASP B 1 339 ? 26.562 -9.227 -21.078 1 92.38 339 ASP B CA 1
ATOM 8898 C C . ASP B 1 339 ? 25.797 -8.008 -21.578 1 92.38 339 ASP B C 1
ATOM 8900 O O . ASP B 1 339 ? 26.359 -6.926 -21.703 1 92.38 339 ASP B O 1
ATOM 8904 N N . TRP B 1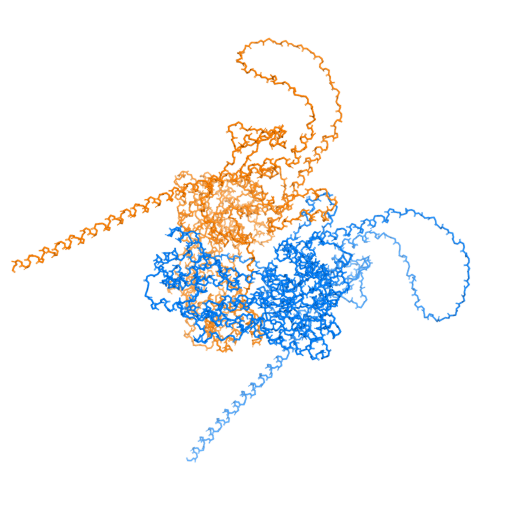 340 ? 24.516 -8.18 -21.953 1 94.06 340 TRP B N 1
ATOM 8905 C CA . TRP B 1 340 ? 23.688 -7.066 -22.422 1 94.06 340 TRP B CA 1
ATOM 8906 C C . TRP B 1 340 ? 23.031 -6.344 -21.25 1 94.06 340 TRP B C 1
ATOM 8908 O O . TRP B 1 340 ? 22.703 -5.156 -21.359 1 94.06 340 TRP B O 1
ATOM 8918 N N . ASP B 1 341 ? 22.75 -6.945 -20.062 1 91.38 341 ASP B N 1
ATOM 8919 C CA . ASP B 1 341 ? 22.125 -6.43 -18.859 1 91.38 341 ASP B CA 1
ATOM 8920 C C . ASP B 1 341 ? 20.828 -5.688 -19.188 1 91.38 341 ASP B C 1
ATOM 8922 O O . ASP B 1 341 ? 20.625 -4.559 -18.75 1 91.38 341 ASP B O 1
ATOM 8926 N N . ILE B 1 342 ? 20.016 -6.301 -19.984 1 92.19 342 ILE B N 1
ATOM 8927 C CA . ILE B 1 342 ? 18.781 -5.688 -20.484 1 92.19 342 ILE B CA 1
ATOM 8928 C C . ILE B 1 342 ? 17.828 -5.441 -19.312 1 92.19 342 ILE B C 1
ATOM 8930 O O . ILE B 1 342 ? 17.188 -4.387 -19.234 1 92.19 342 ILE B O 1
ATOM 8934 N N . PHE B 1 343 ? 17.75 -6.348 -18.422 1 89.69 343 PHE B N 1
ATOM 8935 C CA . PHE B 1 343 ? 16.844 -6.211 -17.297 1 89.69 343 PHE B CA 1
ATOM 8936 C C . PHE B 1 343 ? 17.25 -5.039 -16.406 1 89.69 343 PHE B C 1
ATOM 8938 O O . PHE B 1 343 ? 16.391 -4.297 -15.922 1 89.69 343 PHE B O 1
ATOM 8945 N N . ALA B 1 344 ? 18.453 -4.867 -16.25 1 91.19 344 ALA B N 1
ATOM 8946 C CA . ALA B 1 344 ? 18.953 -3.744 -15.461 1 91.19 344 ALA B CA 1
ATOM 8947 C C . ALA B 1 344 ? 18.641 -2.412 -16.141 1 91.19 344 ALA B C 1
ATOM 8949 O O . ALA B 1 344 ? 18.281 -1.438 -15.469 1 91.19 344 ALA B O 1
ATOM 8950 N N . ILE B 1 345 ? 18.766 -2.412 -17.422 1 94.19 345 ILE B N 1
ATOM 8951 C CA . ILE B 1 345 ? 18.484 -1.201 -18.172 1 94.19 345 ILE B CA 1
ATOM 8952 C C . ILE B 1 345 ? 17.016 -0.823 -18.031 1 94.19 345 ILE B C 1
ATOM 8954 O O . ILE B 1 345 ? 16.688 0.339 -17.781 1 94.19 345 ILE B O 1
ATOM 8958 N N . LEU B 1 346 ? 16.156 -1.817 -18.172 1 93.38 346 LEU B N 1
ATOM 8959 C CA . LEU B 1 346 ? 14.727 -1.565 -18.078 1 93.38 346 LEU B CA 1
ATOM 8960 C C . LEU B 1 346 ? 14.352 -1.104 -16.672 1 93.38 346 LEU B C 1
ATOM 8962 O O . LEU B 1 346 ? 13.531 -0.191 -16.516 1 93.38 346 LEU B O 1
ATOM 8966 N N . ARG B 1 347 ? 14.914 -1.693 -15.703 1 92.19 347 ARG B N 1
ATOM 8967 C CA . ARG B 1 347 ? 14.664 -1.298 -14.32 1 92.19 347 ARG B CA 1
ATOM 8968 C C . ARG B 1 347 ? 15.148 0.125 -14.062 1 92.19 347 ARG B C 1
ATOM 8970 O O . ARG B 1 347 ? 14.445 0.923 -13.438 1 92.19 347 ARG B O 1
ATOM 8977 N N . ASN B 1 348 ? 16.359 0.443 -14.484 1 93.81 348 ASN B N 1
ATOM 8978 C CA . ASN B 1 348 ? 16.938 1.765 -14.273 1 93.81 348 ASN B CA 1
ATOM 8979 C C . ASN B 1 348 ? 16.141 2.85 -14.992 1 93.81 348 ASN B C 1
ATOM 8981 O O . ASN B 1 348 ? 16 3.967 -14.484 1 93.81 348 ASN B O 1
ATOM 8985 N N . LEU B 1 349 ? 15.617 2.486 -16.125 1 94.38 349 LEU B N 1
ATOM 8986 C CA . LEU B 1 349 ? 14.781 3.434 -16.844 1 94.38 349 LEU B CA 1
ATOM 8987 C C . LEU B 1 349 ? 13.539 3.791 -16.031 1 94.38 349 LEU B C 1
ATOM 8989 O O . LEU B 1 349 ? 13.156 4.961 -15.953 1 94.38 349 LEU B O 1
ATOM 8993 N N . TYR B 1 350 ? 12.984 2.824 -15.422 1 93.38 350 TYR B N 1
ATOM 8994 C CA . TYR B 1 350 ? 11.789 3.057 -14.625 1 93.38 350 TYR B CA 1
ATOM 8995 C C . TYR B 1 350 ? 12.102 3.893 -13.391 1 93.38 350 TYR B C 1
ATOM 8997 O O . TYR B 1 350 ? 11.406 4.867 -13.094 1 93.38 350 TYR B O 1
ATOM 9005 N N . TYR B 1 351 ? 13.18 3.559 -12.781 1 93.62 351 TYR B N 1
ATOM 9006 C CA . TYR B 1 351 ? 13.492 4.184 -11.5 1 93.62 351 TYR B CA 1
ATOM 9007 C C . TYR B 1 351 ? 14.055 5.586 -11.695 1 93.62 351 TYR B C 1
ATOM 9009 O O . TYR B 1 351 ? 14.086 6.391 -10.766 1 93.62 351 TYR B O 1
ATOM 9017 N N . LEU B 1 352 ? 14.516 5.84 -12.883 1 93.06 352 LEU B N 1
ATOM 9018 C CA . LEU B 1 352 ? 14.961 7.195 -13.195 1 93.06 352 LEU B CA 1
ATOM 9019 C C . LEU B 1 352 ? 13.828 8.195 -13 1 93.06 352 LEU B C 1
ATOM 9021 O O . LEU B 1 352 ? 14.062 9.336 -12.586 1 93.06 352 LEU B O 1
ATOM 9025 N N . PHE B 1 353 ? 12.656 7.754 -13.219 1 93.75 353 PHE B N 1
ATOM 9026 C CA . PHE B 1 353 ? 11.547 8.703 -13.242 1 93.75 353 PHE B CA 1
ATOM 9027 C C . PHE B 1 353 ? 10.539 8.383 -12.141 1 93.75 353 PHE B C 1
ATOM 9029 O O . PHE B 1 353 ? 9.602 9.141 -11.922 1 93.75 353 PHE B O 1
ATOM 9036 N N . LYS B 1 354 ? 10.727 7.234 -11.453 1 93 354 LYS B N 1
ATOM 9037 C CA . LYS B 1 354 ? 9.766 6.844 -10.422 1 93 354 LYS B CA 1
ATOM 9038 C C . LYS B 1 354 ? 9.797 7.812 -9.242 1 93 354 LYS B C 1
ATOM 9040 O O . LYS B 1 354 ? 10.867 8.117 -8.711 1 93 354 LYS B O 1
ATOM 9045 N N . ASP B 1 355 ? 8.68 8.344 -8.875 1 91.25 355 ASP B N 1
ATOM 9046 C CA . ASP B 1 355 ? 8.508 9.188 -7.695 1 91.25 355 ASP B CA 1
ATOM 9047 C C . ASP B 1 355 ? 9.43 10.406 -7.754 1 91.25 355 ASP B C 1
ATOM 9049 O O . ASP B 1 355 ? 10.039 10.773 -6.75 1 91.25 355 ASP B O 1
ATOM 9053 N N . SER B 1 356 ? 9.68 10.867 -8.961 1 91.75 356 SER B N 1
ATOM 9054 C CA . SER B 1 356 ? 10.531 12.031 -9.18 1 91.75 356 SER B CA 1
ATOM 9055 C C . SER B 1 356 ? 9.844 13.078 -10.055 1 91.75 356 SER B C 1
ATOM 9057 O O . SER B 1 356 ? 10.227 13.289 -11.203 1 91.75 356 SER B O 1
ATOM 9059 N N . PRO B 1 357 ? 8.977 13.766 -9.406 1 89.06 357 PRO B N 1
ATOM 9060 C CA . PRO B 1 357 ? 8.211 14.742 -10.172 1 89.06 357 PRO B CA 1
ATOM 9061 C C . PRO B 1 357 ? 9.086 15.812 -10.82 1 89.06 357 PRO B C 1
ATOM 9063 O O . PRO B 1 357 ? 8.836 16.219 -11.961 1 89.06 357 PRO B O 1
ATOM 9066 N N . ALA B 1 358 ? 10.094 16.297 -10.141 1 87.62 358 ALA B N 1
ATOM 9067 C CA . ALA B 1 358 ? 10.984 17.312 -10.68 1 87.62 358 ALA B CA 1
ATOM 9068 C C . ALA B 1 358 ? 11.711 16.812 -11.922 1 87.62 358 ALA B C 1
ATOM 9070 O O . ALA B 1 358 ? 11.812 17.516 -12.93 1 87.62 358 ALA B O 1
ATOM 9071 N N . ARG B 1 359 ? 12.172 15.578 -11.883 1 90.25 359 ARG B N 1
ATOM 9072 C CA . ARG B 1 359 ? 12.875 14.992 -13.023 1 90.25 359 ARG B CA 1
ATOM 9073 C C . ARG B 1 359 ? 11.938 14.797 -14.203 1 90.25 359 ARG B C 1
ATOM 9075 O O . ARG B 1 359 ? 12.336 14.961 -15.359 1 90.25 359 ARG B O 1
ATOM 9082 N N . ARG B 1 360 ? 10.75 14.375 -13.906 1 92.12 360 ARG B N 1
ATOM 9083 C CA . ARG B 1 360 ? 9.758 14.195 -14.961 1 92.12 360 ARG B CA 1
ATOM 9084 C C . ARG B 1 360 ? 9.461 15.523 -15.664 1 92.12 360 ARG B C 1
ATOM 9086 O O . ARG B 1 360 ? 9.344 15.57 -16.891 1 92.12 360 ARG B O 1
ATOM 9093 N N . ALA B 1 361 ? 9.367 16.562 -14.859 1 88.81 361 ALA B N 1
ATOM 9094 C CA . ALA B 1 361 ? 9.109 17.875 -15.43 1 88.81 361 ALA B CA 1
ATOM 9095 C C . ALA B 1 361 ? 10.281 18.344 -16.281 1 88.81 361 ALA B C 1
ATOM 9097 O O . ALA B 1 361 ? 10.086 18.906 -17.359 1 88.81 361 ALA B O 1
ATOM 9098 N N . ASP B 1 362 ? 11.469 18.125 -15.781 1 89.44 362 ASP B N 1
ATOM 9099 C CA . ASP B 1 362 ? 12.664 18.5 -16.531 1 89.44 362 ASP B CA 1
ATOM 9100 C C . ASP B 1 362 ? 12.773 17.703 -17.828 1 89.44 362 ASP B C 1
ATOM 9102 O O . ASP B 1 362 ? 13.156 18.25 -18.875 1 89.44 362 ASP B O 1
ATOM 9106 N N . PHE B 1 363 ? 12.484 16.422 -17.75 1 94.06 363 PHE B N 1
ATOM 9107 C CA . PHE B 1 363 ? 12.523 15.555 -18.922 1 94.06 363 PHE B CA 1
ATOM 9108 C C . PHE B 1 363 ? 11.578 16.062 -20.016 1 94.06 363 PHE B C 1
ATOM 9110 O O . PHE B 1 363 ? 11.953 16.156 -21.172 1 94.06 363 PHE B O 1
ATOM 9117 N N . THR B 1 364 ? 10.383 16.391 -19.578 1 91.81 364 THR B N 1
ATOM 9118 C CA . THR B 1 364 ? 9.383 16.875 -20.516 1 91.81 364 THR B CA 1
ATOM 9119 C C . THR B 1 364 ? 9.773 18.219 -21.094 1 91.81 364 THR B C 1
ATOM 9121 O O . THR B 1 364 ? 9.586 18.484 -22.281 1 91.81 364 THR B O 1
ATOM 9124 N N . ARG B 1 365 ? 10.297 19.062 -20.312 1 88.12 365 ARG B N 1
ATOM 9125 C CA . ARG B 1 365 ? 10.703 20.391 -20.75 1 88.12 365 ARG B CA 1
ATOM 9126 C C . ARG B 1 365 ? 11.875 20.312 -21.734 1 88.12 365 ARG B C 1
ATOM 9128 O O . ARG B 1 365 ? 11.875 21 -22.766 1 88.12 365 ARG B O 1
ATOM 9135 N N . ILE B 1 366 ? 12.812 19.469 -21.484 1 90.69 366 ILE B N 1
ATOM 9136 C CA . ILE B 1 366 ? 14.047 19.406 -22.25 1 90.69 366 ILE B CA 1
ATOM 9137 C C . ILE B 1 366 ? 13.797 18.656 -23.562 1 90.69 366 ILE B C 1
ATOM 9139 O O . ILE B 1 366 ? 14.281 19.062 -24.609 1 90.69 366 ILE B O 1
ATOM 9143 N N . THR B 1 367 ? 13.07 17.578 -23.516 1 93.06 367 THR B N 1
ATOM 9144 C CA . THR B 1 367 ? 12.961 16.703 -24.672 1 93.06 367 THR B CA 1
ATOM 9145 C C . THR B 1 367 ? 11.648 16.938 -25.406 1 93.06 367 THR B C 1
ATOM 9147 O O . THR B 1 367 ? 11.508 16.562 -26.578 1 93.06 367 THR B O 1
ATOM 9150 N N . GLY B 1 368 ? 10.641 17.484 -24.672 1 90.44 368 GLY B N 1
ATOM 9151 C CA . GLY B 1 368 ? 9.312 17.625 -25.25 1 90.44 368 GLY B CA 1
ATOM 9152 C C . GLY B 1 368 ? 8.508 16.344 -25.219 1 90.44 368 GLY B C 1
ATOM 9153 O O . GLY B 1 368 ? 7.348 16.312 -25.641 1 90.44 368 GLY B O 1
ATOM 9154 N N . CYS B 1 369 ? 9.141 15.305 -24.688 1 91.75 369 CYS B N 1
ATOM 9155 C CA . CYS B 1 369 ? 8.492 14 -24.625 1 91.75 369 CYS B CA 1
ATOM 9156 C C . CYS B 1 369 ? 7.82 13.805 -23.266 1 91.75 369 CYS B C 1
ATOM 9158 O O . CYS B 1 369 ? 8.406 14.094 -22.219 1 91.75 369 CYS B O 1
ATOM 9160 N N . SER B 1 370 ? 6.547 13.352 -23.266 1 91 370 SER B N 1
ATOM 9161 C CA . SER B 1 370 ? 5.824 13.125 -22.016 1 91 370 SER B CA 1
ATOM 9162 C C . SER B 1 370 ? 5.539 11.641 -21.797 1 91 370 SER B C 1
ATOM 9164 O O . SER B 1 370 ? 4.668 11.281 -21 1 91 370 SER B O 1
ATOM 9166 N N . ILE B 1 371 ? 6.238 10.789 -22.578 1 93.19 371 ILE B N 1
ATOM 9167 C CA . ILE B 1 371 ? 6.078 9.352 -22.422 1 93.19 371 ILE B CA 1
ATOM 9168 C C . ILE B 1 371 ? 7.129 8.812 -21.453 1 93.19 371 ILE B C 1
ATOM 9170 O O . ILE B 1 371 ? 8.32 9.062 -21.625 1 93.19 371 ILE B O 1
ATOM 9174 N N . PHE B 1 372 ? 6.672 8.078 -20.5 1 94.88 372 PHE B N 1
ATOM 9175 C CA . PHE B 1 372 ? 7.582 7.578 -19.484 1 94.88 372 PHE B CA 1
ATOM 9176 C C . PHE B 1 372 ? 7.656 6.055 -19.531 1 94.88 372 PHE B C 1
ATOM 9178 O O . PHE B 1 372 ? 6.75 5.398 -20.047 1 94.88 372 PHE B O 1
ATOM 9185 N N . PRO B 1 373 ? 8.727 5.52 -18.984 1 93.75 373 PRO B N 1
ATOM 9186 C CA . PRO B 1 373 ? 8.914 4.066 -19 1 93.75 373 PRO B CA 1
ATOM 9187 C C . PRO B 1 373 ? 7.879 3.332 -18.141 1 93.75 373 PRO B C 1
ATOM 9189 O O . PRO B 1 373 ? 7.383 3.885 -17.156 1 93.75 373 PRO B O 1
ATOM 9192 N N . LYS B 1 374 ? 7.633 2.078 -18.531 1 91.44 374 LYS B N 1
ATOM 9193 C CA . LYS B 1 374 ? 6.75 1.206 -17.766 1 91.44 374 LYS B CA 1
ATOM 9194 C C . LYS B 1 374 ? 7.527 0.419 -16.719 1 91.44 374 LYS B C 1
ATOM 9196 O O . LYS B 1 374 ? 8.734 0.202 -16.859 1 91.44 374 LYS B O 1
ATOM 9201 N N . LYS B 1 375 ? 6.824 0.08 -15.711 1 87.56 375 LYS B N 1
ATOM 9202 C CA . LYS B 1 375 ? 7.461 -0.69 -14.641 1 87.56 375 LYS B CA 1
ATOM 9203 C C . LYS B 1 375 ? 7.852 -2.082 -15.133 1 87.56 375 LYS B C 1
ATOM 9205 O O . LYS B 1 375 ? 7.031 -2.799 -15.711 1 87.56 375 LYS B O 1
ATOM 9210 N N . PHE B 1 376 ? 9.055 -2.342 -14.914 1 85.75 376 PHE B N 1
ATOM 9211 C CA . PHE B 1 376 ? 9.562 -3.664 -15.273 1 85.75 376 PHE B CA 1
ATOM 9212 C C . PHE B 1 376 ? 9.539 -4.598 -14.07 1 85.75 376 PHE B C 1
ATOM 9214 O O . PHE B 1 376 ? 10.133 -4.293 -13.031 1 85.75 376 PHE B O 1
ATOM 9221 N N . CYS B 1 377 ? 8.719 -5.562 -14.141 1 74.25 377 CYS B N 1
ATOM 9222 C CA . CYS B 1 377 ? 8.664 -6.566 -13.086 1 74.25 377 CYS B CA 1
ATOM 9223 C C . CYS B 1 377 ? 9.328 -7.863 -13.531 1 74.25 377 CYS B C 1
ATOM 9225 O O . CYS B 1 377 ? 8.812 -8.562 -14.414 1 74.25 377 CYS B O 1
ATOM 9227 N N . ALA B 1 378 ? 10.398 -8.156 -12.898 1 68.75 378 ALA B N 1
ATOM 9228 C CA . ALA B 1 378 ? 11.203 -9.312 -13.289 1 68.75 378 ALA B CA 1
ATOM 9229 C C . ALA B 1 378 ? 10.43 -10.609 -13.094 1 68.75 378 ALA B C 1
ATOM 9231 O O . ALA B 1 378 ? 10.719 -11.617 -13.742 1 68.75 378 ALA B O 1
ATOM 9232 N N . VAL B 1 379 ? 9.406 -10.5 -12.219 1 63.97 379 VAL B N 1
ATOM 9233 C CA . VAL B 1 379 ? 8.703 -11.742 -11.898 1 63.97 379 VAL B CA 1
ATOM 9234 C C . VAL B 1 379 ? 7.461 -11.867 -12.773 1 63.97 379 VAL B C 1
ATOM 9236 O O . VAL B 1 379 ? 6.926 -12.969 -12.945 1 63.97 379 VAL B O 1
ATOM 9239 N N . ARG B 1 380 ? 6.988 -10.672 -13.352 1 60.69 380 ARG B N 1
ATOM 9240 C CA . ARG B 1 380 ? 5.773 -10.688 -14.156 1 60.69 380 ARG B CA 1
ATOM 9241 C C . ARG B 1 380 ? 6.105 -10.742 -15.641 1 60.69 380 ARG B C 1
ATOM 9243 O O . ARG B 1 380 ? 6.34 -9.711 -16.266 1 60.69 380 ARG B O 1
ATOM 9250 N N . TRP B 1 381 ? 5.977 -11.688 -16.219 1 66.44 381 TRP B N 1
ATOM 9251 C CA . TRP B 1 381 ? 6.527 -11.914 -17.547 1 66.44 381 TRP B CA 1
ATOM 9252 C C . TRP B 1 381 ? 5.551 -11.469 -18.625 1 66.44 381 TRP B C 1
ATOM 9254 O O . TRP B 1 381 ? 5.953 -11.18 -19.75 1 66.44 381 TRP B O 1
ATOM 9264 N N . LEU B 1 382 ? 4.336 -11.227 -18.188 1 65.56 382 LEU B N 1
ATOM 9265 C CA . LEU B 1 382 ? 3.32 -10.984 -19.203 1 65.56 382 LEU B CA 1
ATOM 9266 C C . LEU B 1 382 ? 3.4 -9.547 -19.719 1 65.56 382 LEU B C 1
ATOM 9268 O O . LEU B 1 382 ? 2.775 -9.211 -20.719 1 65.56 382 LEU B O 1
ATOM 9272 N N . GLU B 1 383 ? 4.258 -8.758 -19.156 1 76 383 GLU B N 1
ATOM 9273 C CA . GLU B 1 383 ? 4.25 -7.359 -19.578 1 76 383 GLU B CA 1
ATOM 9274 C C . GLU B 1 383 ? 5.641 -6.918 -20.031 1 76 383 GLU B C 1
ATOM 9276 O O . GLU B 1 383 ? 5.891 -5.723 -20.219 1 76 383 GLU B O 1
ATOM 9281 N N . ASN B 1 384 ? 6.406 -7.832 -20.359 1 83.94 384 ASN B N 1
ATOM 9282 C CA . ASN B 1 384 ? 7.777 -7.469 -20.703 1 83.94 384 ASN B CA 1
ATOM 9283 C C . ASN B 1 384 ? 7.852 -6.859 -22.109 1 83.94 384 ASN B C 1
ATOM 9285 O O . ASN B 1 384 ? 8.609 -5.914 -22.328 1 83.94 384 ASN B O 1
ATOM 9289 N N . SER B 1 385 ? 7.027 -7.445 -23.016 1 88.75 385 SER B N 1
ATOM 9290 C CA . SER B 1 385 ? 7.082 -6.957 -24.391 1 88.75 385 SER B CA 1
ATOM 9291 C C . SER B 1 385 ? 6.656 -5.496 -24.469 1 88.75 385 SER B C 1
ATOM 9293 O O . SER B 1 385 ? 7.273 -4.703 -25.188 1 88.75 385 SER B O 1
ATOM 9295 N N . ASP B 1 386 ? 5.664 -5.16 -23.75 1 89.88 386 ASP B N 1
ATOM 9296 C CA . ASP B 1 386 ? 5.184 -3.783 -23.75 1 89.88 386 ASP B CA 1
ATOM 9297 C C . ASP B 1 386 ? 6.203 -2.852 -23.094 1 89.88 386 ASP B C 1
ATOM 9299 O O . ASP B 1 386 ? 6.383 -1.714 -23.531 1 89.88 386 ASP B O 1
ATOM 9303 N N . CYS B 1 387 ? 6.762 -3.344 -22.062 1 92.75 387 CYS B N 1
ATOM 9304 C CA . CYS B 1 387 ? 7.789 -2.564 -21.375 1 92.75 387 CYS B CA 1
ATOM 9305 C C . CYS B 1 387 ? 8.969 -2.301 -22.297 1 92.75 387 CYS B C 1
ATOM 9307 O O . CYS B 1 387 ? 9.508 -1.19 -22.344 1 92.75 387 CYS B O 1
ATOM 9309 N N . ILE B 1 388 ? 9.352 -3.277 -23.062 1 94.38 388 ILE B N 1
ATOM 9310 C CA . ILE B 1 388 ? 10.484 -3.154 -23.969 1 94.38 388 ILE B CA 1
ATOM 9311 C C . ILE B 1 388 ? 10.117 -2.232 -25.141 1 94.38 388 ILE B C 1
ATOM 9313 O O . ILE B 1 388 ? 10.938 -1.418 -25.578 1 94.38 388 ILE B O 1
ATOM 9317 N N . ALA B 1 389 ? 8.906 -2.404 -25.625 1 94.69 389 ALA B N 1
ATOM 9318 C CA . ALA B 1 389 ? 8.445 -1.529 -26.703 1 94.69 389 ALA B CA 1
ATOM 9319 C C . ALA B 1 389 ? 8.5 -0.064 -26.281 1 94.69 389 ALA B C 1
ATOM 9321 O O . ALA B 1 389 ? 8.93 0.796 -27.062 1 94.69 389 ALA B O 1
ATOM 9322 N N . ARG B 1 390 ? 8.086 0.155 -25.078 1 95.31 390 ARG B N 1
ATOM 9323 C CA . ARG B 1 390 ? 8.133 1.509 -24.531 1 95.31 390 ARG B CA 1
ATOM 9324 C C . ARG B 1 390 ? 9.57 1.996 -24.391 1 95.31 390 ARG B C 1
ATOM 9326 O O . ARG B 1 390 ? 9.859 3.168 -24.641 1 95.31 390 ARG B O 1
ATOM 9333 N N . ALA B 1 391 ? 10.414 1.139 -23.953 1 96 391 ALA B N 1
ATOM 9334 C CA . ALA B 1 391 ? 11.82 1.492 -23.812 1 96 391 ALA B CA 1
ATOM 9335 C C . ALA B 1 391 ? 12.43 1.898 -25.141 1 96 391 ALA B C 1
ATOM 9337 O O . ALA B 1 391 ? 13.188 2.869 -25.219 1 96 391 ALA B O 1
ATOM 9338 N N . ILE B 1 392 ? 12.109 1.199 -26.234 1 95.62 392 ILE B N 1
ATOM 9339 C CA . ILE B 1 392 ? 12.625 1.494 -27.562 1 95.62 392 ILE B CA 1
ATOM 9340 C C . ILE B 1 392 ? 12.164 2.885 -28 1 95.62 392 ILE B C 1
ATOM 9342 O O . ILE B 1 392 ? 12.938 3.65 -28.562 1 95.62 392 ILE B O 1
ATOM 9346 N N . GLU B 1 393 ? 10.961 3.18 -27.641 1 94.12 393 GLU B N 1
ATOM 9347 C CA . GLU B 1 393 ? 10.367 4.457 -28.016 1 94.12 393 GLU B CA 1
ATOM 9348 C C . GLU B 1 393 ? 11.055 5.621 -27.328 1 94.12 393 GLU B C 1
ATOM 9350 O O . GLU B 1 393 ? 11.188 6.707 -27.891 1 94.12 393 GLU B O 1
ATOM 9355 N N . ILE B 1 394 ? 11.547 5.418 -26.141 1 95.31 394 ILE B N 1
ATOM 9356 C CA . ILE B 1 394 ? 12 6.555 -25.344 1 95.31 394 ILE B CA 1
ATOM 9357 C C . ILE B 1 394 ? 13.531 6.57 -25.297 1 95.31 394 ILE B C 1
ATOM 9359 O O . ILE B 1 394 ? 14.125 7.41 -24.625 1 95.31 394 ILE B O 1
ATOM 9363 N N . VAL B 1 395 ? 14.18 5.766 -25.969 1 94.5 395 VAL B N 1
ATOM 9364 C CA . VAL B 1 395 ? 15.641 5.691 -25.953 1 94.5 395 VAL B CA 1
ATOM 9365 C C . VAL B 1 395 ? 16.234 7.031 -26.375 1 94.5 395 VAL B C 1
ATOM 9367 O O . VAL B 1 395 ? 17.125 7.566 -25.703 1 94.5 395 VAL B O 1
ATOM 9370 N N . GLU B 1 396 ? 15.75 7.629 -27.406 1 92.75 396 GLU B N 1
ATOM 9371 C CA . GLU B 1 396 ? 16.312 8.859 -27.953 1 92.75 396 GLU B CA 1
ATOM 9372 C C . GLU B 1 396 ? 16.062 10.039 -27.016 1 92.75 396 GLU B C 1
ATOM 9374 O O . GLU B 1 396 ? 16.984 10.766 -26.656 1 92.75 396 GLU B O 1
ATOM 9379 N N . PRO B 1 397 ? 14.82 10.188 -26.609 1 94.94 397 PRO B N 1
ATOM 9380 C CA . PRO B 1 397 ? 14.586 11.281 -25.656 1 94.94 397 PRO B CA 1
ATOM 9381 C C . PRO B 1 397 ? 15.383 11.125 -24.375 1 94.94 397 PRO B C 1
ATOM 9383 O O . PRO B 1 397 ? 15.844 12.117 -23.797 1 94.94 397 PRO B O 1
ATOM 9386 N N . VAL B 1 398 ? 15.594 9.93 -23.859 1 95.31 398 VAL B N 1
ATOM 9387 C CA . VAL B 1 398 ? 16.344 9.703 -22.625 1 95.31 398 VAL B CA 1
ATOM 9388 C C . VAL B 1 398 ? 17.812 10.039 -22.844 1 95.31 398 VAL B C 1
ATOM 9390 O O . VAL B 1 398 ? 18.469 10.609 -21.969 1 95.31 398 VAL B O 1
ATOM 9393 N N . MET B 1 399 ? 18.328 9.695 -24.016 1 92.94 399 MET B N 1
ATOM 9394 C CA . MET B 1 399 ? 19.703 10.023 -24.344 1 92.94 399 MET B CA 1
ATOM 9395 C C . MET B 1 399 ? 19.922 11.539 -24.375 1 92.94 399 MET B C 1
ATOM 9397 O O . MET B 1 399 ? 20.922 12.039 -23.875 1 92.94 399 MET B O 1
ATOM 9401 N N . LYS B 1 400 ? 18.984 12.195 -24.906 1 91.94 400 LYS B N 1
ATOM 9402 C CA . LYS B 1 400 ? 19.031 13.656 -24.953 1 91.94 400 LYS B CA 1
ATOM 9403 C C . LYS B 1 400 ? 18.984 14.25 -23.547 1 91.94 400 LYS B C 1
ATOM 9405 O O . LYS B 1 400 ? 19.734 15.172 -23.234 1 91.94 400 LYS B O 1
ATOM 9410 N N . TYR B 1 401 ? 18.141 13.711 -22.75 1 93.81 401 TYR B N 1
ATOM 9411 C CA . TYR B 1 401 ? 17.984 14.172 -21.375 1 93.81 401 TYR B CA 1
ATOM 9412 C C . TYR B 1 401 ? 19.25 13.953 -20.562 1 93.81 401 TYR B C 1
ATOM 9414 O O . TYR B 1 401 ? 19.719 14.859 -19.875 1 93.81 401 TYR B O 1
ATOM 9422 N N . LEU B 1 402 ? 19.812 12.805 -20.656 1 92.25 402 LEU B N 1
ATOM 9423 C CA . LEU B 1 402 ? 21 12.453 -19.875 1 92.25 402 LEU B CA 1
ATOM 9424 C C . LEU B 1 402 ? 22.203 13.25 -20.344 1 92.25 402 LEU B C 1
ATOM 9426 O O . LEU B 1 402 ? 23.094 13.562 -19.547 1 92.25 402 LEU B O 1
ATOM 9430 N N . SER B 1 403 ? 22.266 13.578 -21.562 1 88.75 403 SER B N 1
ATOM 9431 C CA . SER B 1 403 ? 23.391 14.336 -22.109 1 88.75 403 SER B CA 1
ATOM 9432 C C . SER B 1 403 ? 23.375 15.773 -21.594 1 88.75 403 SER B C 1
ATOM 9434 O O . SER B 1 403 ? 24.438 16.406 -21.484 1 88.75 403 SER B O 1
ATOM 9436 N N . GLN B 1 404 ? 22.281 16.266 -21.234 1 87.56 404 GLN B N 1
ATOM 9437 C CA . GLN B 1 404 ? 22.156 17.656 -20.797 1 87.56 404 GLN B CA 1
ATOM 9438 C C . GLN B 1 404 ? 22.359 17.766 -19.281 1 87.56 404 GLN B C 1
ATOM 9440 O O . GLN B 1 404 ? 22.547 18.859 -18.766 1 87.56 404 GLN B O 1
ATOM 9445 N N . LEU B 1 405 ? 22.297 16.672 -18.609 1 81.19 405 LEU B N 1
ATOM 9446 C CA . LEU B 1 405 ? 22.5 16.703 -17.172 1 81.19 405 LEU B CA 1
ATOM 9447 C C . LEU B 1 405 ? 23.984 16.891 -16.828 1 81.19 405 LEU B C 1
ATOM 9449 O O . LEU B 1 405 ? 24.844 16.234 -17.438 1 81.19 405 LEU B O 1
ATOM 9453 N N . LYS B 1 406 ? 24.375 18.016 -16.203 1 66.81 406 LYS B N 1
ATOM 9454 C CA . LYS B 1 406 ? 25.766 18.344 -15.906 1 66.81 406 LYS B CA 1
ATOM 9455 C C . LYS B 1 406 ? 26.375 17.359 -14.914 1 66.81 406 LYS B C 1
ATOM 9457 O O . LYS B 1 406 ? 27.516 16.906 -15.094 1 66.81 406 LYS B O 1
ATOM 9462 N N . HIS B 1 407 ? 25.781 17.141 -13.688 1 64.75 407 HIS B N 1
ATOM 9463 C CA . HIS B 1 407 ? 26.391 16.328 -12.641 1 64.75 407 HIS B CA 1
ATOM 9464 C C . HIS B 1 407 ? 25.609 15.031 -12.438 1 64.75 407 HIS B C 1
ATOM 9466 O O . HIS B 1 407 ? 24.375 15.055 -12.359 1 64.75 407 HIS B O 1
ATOM 9472 N N . THR B 1 408 ? 26.312 13.898 -12.82 1 62.5 408 THR B N 1
ATOM 9473 C CA . THR B 1 408 ? 25.641 12.609 -12.625 1 62.5 408 THR B CA 1
ATOM 9474 C C . THR B 1 408 ? 26.016 12.016 -11.266 1 62.5 408 THR B C 1
ATOM 9476 O O . THR B 1 408 ? 26.969 11.227 -11.164 1 62.5 408 THR B O 1
ATOM 9479 N N . ASP B 1 409 ? 25.5 12.5 -10.234 1 65.81 409 ASP B N 1
ATOM 9480 C CA . ASP B 1 409 ? 25.875 12.047 -8.898 1 65.81 409 ASP B CA 1
ATOM 9481 C C . ASP B 1 409 ? 25.297 10.664 -8.602 1 65.81 409 ASP B C 1
ATOM 9483 O O . ASP B 1 409 ? 25.703 10.008 -7.645 1 65.81 409 ASP B O 1
ATOM 9487 N N . SER B 1 410 ? 24.391 10.148 -9.523 1 79.75 410 SER B N 1
ATOM 9488 C CA . SER B 1 410 ? 23.75 8.898 -9.133 1 79.75 410 SER B CA 1
ATOM 9489 C C . SER B 1 410 ? 24.234 7.738 -10 1 79.75 410 SER B C 1
ATOM 9491 O O . SER B 1 410 ? 24.516 7.922 -11.188 1 79.75 410 SER B O 1
ATOM 9493 N N . LYS B 1 411 ? 24.562 6.598 -9.391 1 83.56 411 LYS B N 1
ATOM 9494 C CA . LYS B 1 411 ? 24.969 5.367 -10.07 1 83.56 411 LYS B CA 1
ATOM 9495 C C . LYS B 1 411 ? 23.969 4.984 -11.156 1 83.56 411 LYS B C 1
ATOM 9497 O O . LYS B 1 411 ? 24.344 4.523 -12.234 1 83.56 411 LYS B O 1
ATOM 9502 N N . LEU B 1 412 ? 22.781 5.293 -10.93 1 88.5 412 LEU B N 1
ATOM 9503 C CA . LEU B 1 412 ? 21.703 4.98 -11.859 1 88.5 412 LEU B CA 1
ATOM 9504 C C . LEU B 1 412 ? 21.859 5.781 -13.148 1 88.5 412 LEU B C 1
ATOM 9506 O O . LEU B 1 412 ? 21.781 5.219 -14.242 1 88.5 412 LEU B O 1
ATOM 9510 N N . LYS B 1 413 ? 22.172 7.055 -13.047 1 89.25 413 LYS B N 1
ATOM 9511 C CA . LYS B 1 413 ? 22.328 7.922 -14.211 1 89.25 413 LYS B CA 1
ATOM 9512 C C . LYS B 1 413 ? 23.578 7.566 -15.008 1 89.25 413 LYS B C 1
ATOM 9514 O O . LYS B 1 413 ? 23.547 7.551 -16.25 1 89.25 413 LYS B O 1
ATOM 9519 N N . ALA B 1 414 ? 24.594 7.184 -14.258 1 89 414 ALA B N 1
ATOM 9520 C CA . ALA B 1 414 ? 25.844 6.824 -14.914 1 89 414 ALA B CA 1
ATOM 9521 C C . ALA B 1 414 ? 25.688 5.523 -15.703 1 89 414 ALA B C 1
ATOM 9523 O O . ALA B 1 414 ? 26.156 5.422 -16.844 1 89 414 ALA B O 1
ATOM 9524 N N . SER B 1 415 ? 25 4.609 -15.078 1 91.12 415 SER B N 1
ATOM 9525 C CA . SER B 1 415 ? 24.781 3.328 -15.734 1 91.12 415 SER B CA 1
ATOM 9526 C C . SER B 1 415 ? 23.922 3.486 -16.984 1 91.12 415 SER B C 1
ATOM 9528 O O . SER B 1 415 ? 24.219 2.891 -18.031 1 91.12 415 SER B O 1
ATOM 9530 N N . LEU B 1 416 ? 22.938 4.273 -16.906 1 93.06 416 LEU B N 1
ATOM 9531 C CA . LEU B 1 416 ? 22.047 4.48 -18.031 1 93.06 416 LEU B CA 1
ATOM 9532 C C . LEU B 1 416 ? 22.75 5.242 -19.156 1 93.06 416 LEU B C 1
ATOM 9534 O O . LEU B 1 416 ? 22.531 4.973 -20.328 1 93.06 416 LEU B O 1
ATOM 9538 N N . LYS B 1 417 ? 23.625 6.191 -18.781 1 91 417 LYS B N 1
ATOM 9539 C CA . LYS B 1 417 ? 24.375 6.945 -19.781 1 91 417 LYS B CA 1
ATOM 9540 C C . LYS B 1 417 ? 25.297 6.031 -20.578 1 91 417 LYS B C 1
ATOM 9542 O O . LYS B 1 417 ? 25.406 6.152 -21.797 1 91 417 LYS B O 1
ATOM 9547 N N . THR B 1 418 ? 25.844 5.117 -19.8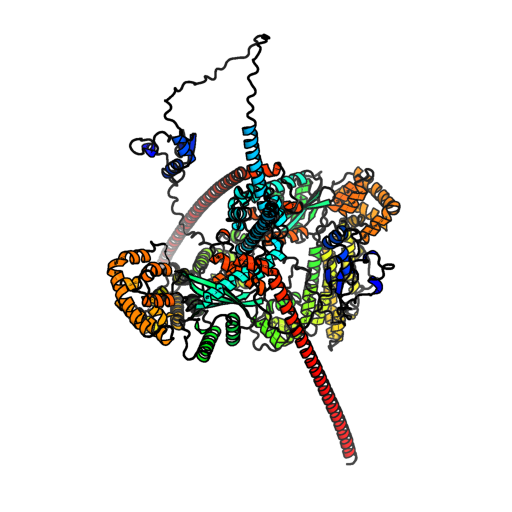44 1 90.5 418 THR B N 1
ATOM 9548 C CA . THR B 1 418 ? 26.75 4.168 -20.484 1 90.5 418 THR B CA 1
ATOM 9549 C C . THR B 1 418 ? 25.969 3.238 -21.422 1 90.5 418 THR B C 1
ATOM 9551 O O . THR B 1 418 ? 26.406 2.961 -22.531 1 90.5 418 THR B O 1
ATOM 9554 N N . SER B 1 419 ? 24.828 2.779 -21 1 92.81 419 SER B N 1
ATOM 9555 C CA . SER B 1 419 ? 24.016 1.854 -21.781 1 92.81 419 SER B CA 1
ATOM 9556 C C . SER B 1 419 ? 23.422 2.541 -23 1 92.81 419 SER B C 1
ATOM 9558 O O . SER B 1 419 ? 23.297 1.929 -24.062 1 92.81 419 SER B O 1
ATOM 9560 N N . MET B 1 420 ? 23.172 3.779 -22.859 1 90.31 420 MET B N 1
ATOM 9561 C CA . MET B 1 420 ? 22.516 4.508 -23.953 1 90.31 420 MET B CA 1
ATOM 9562 C C . MET B 1 420 ? 23.531 4.891 -25.031 1 90.31 420 MET B C 1
ATOM 9564 O O . MET B 1 420 ? 23.156 5.16 -26.172 1 90.31 420 MET B O 1
ATOM 9568 N N . LYS B 1 421 ? 24.703 4.836 -24.672 1 89.25 421 LYS B N 1
ATOM 9569 C CA . LYS B 1 421 ? 25.75 5.156 -25.641 1 89.25 421 LYS B CA 1
ATOM 9570 C C . LYS B 1 421 ? 26.031 3.973 -26.562 1 89.25 421 LYS B C 1
ATOM 9572 O O . LYS B 1 421 ? 26.641 4.133 -27.625 1 89.25 421 LYS B O 1
ATOM 9577 N N . ASP B 1 422 ? 25.531 2.822 -26.203 1 91.5 422 ASP B N 1
ATOM 9578 C CA . ASP B 1 422 ? 25.672 1.641 -27.062 1 91.5 422 ASP B CA 1
ATOM 9579 C C . ASP B 1 422 ? 24.859 1.791 -28.344 1 91.5 422 ASP B C 1
ATOM 9581 O O . ASP B 1 422 ? 23.641 1.891 -28.312 1 91.5 422 ASP B O 1
ATOM 9585 N N . PRO B 1 423 ? 25.484 1.771 -29.469 1 91.88 423 PRO B N 1
ATOM 9586 C CA . PRO B 1 423 ? 24.766 1.959 -30.734 1 91.88 423 PRO B CA 1
ATOM 9587 C C . PRO B 1 423 ? 23.781 0.826 -31.031 1 91.88 423 PRO B C 1
ATOM 9589 O O . PRO B 1 423 ? 22.844 1.005 -31.797 1 91.88 423 PRO B O 1
ATOM 9592 N N . PHE B 1 424 ? 24.016 -0.333 -30.344 1 94.62 424 PHE B N 1
ATOM 9593 C CA . PHE B 1 424 ? 23.172 -1.493 -30.625 1 94.62 424 PHE B CA 1
ATOM 9594 C C . PHE B 1 424 ? 21.984 -1.556 -29.672 1 94.62 424 PHE B C 1
ATOM 9596 O O . PHE B 1 424 ? 21.219 -2.521 -29.703 1 94.62 424 PHE B O 1
ATOM 9603 N N . ILE B 1 425 ? 21.719 -0.613 -28.891 1 95.31 425 ILE B N 1
ATOM 9604 C CA . ILE B 1 425 ? 20.75 -0.711 -27.812 1 95.31 425 ILE B CA 1
ATOM 9605 C C . ILE B 1 425 ? 19.359 -0.947 -28.406 1 95.31 425 ILE B C 1
ATOM 9607 O O . ILE B 1 425 ? 18.594 -1.774 -27.891 1 95.31 425 ILE B O 1
ATOM 9611 N N . LYS B 1 426 ? 19.031 -0.276 -29.438 1 94.88 426 LYS B N 1
ATOM 9612 C CA . LYS B 1 426 ? 17.719 -0.455 -30.047 1 94.88 426 LYS B CA 1
ATOM 9613 C C . LYS B 1 426 ? 17.594 -1.834 -30.688 1 94.88 426 LYS B C 1
ATOM 9615 O O . LYS B 1 426 ? 16.531 -2.465 -30.625 1 94.88 426 LYS B O 1
ATOM 9620 N N . CYS B 1 427 ? 18.672 -2.342 -31.297 1 95.44 427 CYS B N 1
ATOM 9621 C CA . CYS B 1 427 ? 18.703 -3.672 -31.891 1 95.44 427 CYS B CA 1
ATOM 9622 C C . CYS B 1 427 ? 18.516 -4.75 -30.828 1 95.44 427 CYS B C 1
ATOM 9624 O O . CYS B 1 427 ? 17.734 -5.676 -31 1 95.44 427 CYS B O 1
ATOM 9626 N N . LYS B 1 428 ? 19.281 -4.543 -29.844 1 96.81 428 LYS B N 1
ATOM 9627 C CA . LYS B 1 428 ? 19.234 -5.512 -28.75 1 96.81 428 LYS B CA 1
ATOM 9628 C C . LYS B 1 428 ? 17.844 -5.574 -28.141 1 96.81 428 LYS B C 1
ATOM 9630 O O . LYS B 1 428 ? 17.297 -6.664 -27.922 1 96.81 428 LYS B O 1
ATOM 9635 N N . LEU B 1 429 ? 17.234 -4.441 -27.891 1 96.5 429 LEU B N 1
ATOM 9636 C CA . LEU B 1 429 ? 15.898 -4.375 -27.312 1 96.5 429 LEU B CA 1
ATOM 9637 C C . LEU B 1 429 ? 14.867 -4.965 -28.266 1 96.5 429 LEU B C 1
ATOM 9639 O O . LEU B 1 429 ? 13.961 -5.688 -27.844 1 96.5 429 LEU B O 1
ATOM 9643 N N . ALA B 1 430 ? 15 -4.691 -29.453 1 96.44 430 ALA B N 1
ATOM 9644 C CA . ALA B 1 430 ? 14.055 -5.195 -30.453 1 96.44 430 ALA B CA 1
ATOM 9645 C C . ALA B 1 430 ? 14.133 -6.715 -30.547 1 96.44 430 ALA B C 1
ATOM 9647 O O . ALA B 1 430 ? 13.109 -7.387 -30.719 1 96.44 430 ALA B O 1
ATOM 9648 N N . PHE B 1 431 ? 15.336 -7.25 -30.516 1 96.56 431 PHE B N 1
ATOM 9649 C CA . PHE B 1 431 ? 15.523 -8.695 -30.547 1 96.56 431 PHE B CA 1
ATOM 9650 C C . PHE B 1 431 ? 14.859 -9.352 -29.344 1 96.56 431 PHE B C 1
ATOM 9652 O O . PHE B 1 431 ? 14.109 -10.328 -29.484 1 96.56 431 PHE B O 1
ATOM 9659 N N . VAL B 1 432 ? 15.109 -8.781 -28.219 1 95.31 432 VAL B N 1
ATOM 9660 C CA . VAL B 1 432 ? 14.547 -9.344 -27 1 95.31 432 VAL B CA 1
ATOM 9661 C C . VAL B 1 432 ? 13.023 -9.211 -27.016 1 95.31 432 VAL B C 1
ATOM 9663 O O . VAL B 1 432 ? 12.312 -10.078 -26.516 1 95.31 432 VAL B O 1
ATOM 9666 N N . ARG B 1 433 ? 12.5 -8.156 -27.547 1 94.25 433 ARG B N 1
ATOM 9667 C CA . ARG B 1 433 ? 11.062 -7.973 -27.656 1 94.25 433 ARG B CA 1
ATOM 9668 C C . ARG B 1 433 ? 10.43 -9.07 -28.5 1 94.25 433 ARG B C 1
ATOM 9670 O O . ARG B 1 433 ? 9.375 -9.602 -28.156 1 94.25 433 ARG B O 1
ATOM 9677 N N . SER B 1 434 ? 11.078 -9.375 -29.578 1 94 434 SER B N 1
ATOM 9678 C CA . SER B 1 434 ? 10.562 -10.422 -30.453 1 94 434 SER B CA 1
ATOM 9679 C C . SER B 1 434 ? 10.484 -11.758 -29.719 1 94 434 SER B C 1
ATOM 9681 O O . SER B 1 434 ? 9.516 -12.5 -29.875 1 94 434 SER B O 1
ATOM 9683 N N . LEU B 1 435 ? 11.492 -12.047 -29.031 1 92.94 435 LEU B N 1
ATOM 9684 C CA . LEU B 1 435 ? 11.5 -13.281 -28.25 1 92.94 435 LEU B CA 1
ATOM 9685 C C . LEU B 1 435 ? 10.422 -13.258 -27.172 1 92.94 435 LEU B C 1
ATOM 9687 O O . LEU B 1 435 ? 9.766 -14.266 -26.922 1 92.94 435 LEU B O 1
ATOM 9691 N N . SER B 1 436 ? 10.297 -12.117 -26.516 1 91.62 436 SER B N 1
ATOM 9692 C CA . SER B 1 436 ? 9.305 -11.969 -25.469 1 91.62 436 SER B CA 1
ATOM 9693 C C . SER B 1 436 ? 7.891 -12.164 -26 1 91.62 436 SER B C 1
ATOM 9695 O O . SER B 1 436 ? 7.043 -12.758 -25.328 1 91.62 436 SER B O 1
ATOM 9697 N N . LEU B 1 437 ? 7.617 -11.656 -27.141 1 91.38 437 LEU B N 1
ATOM 9698 C CA . LEU B 1 437 ? 6.297 -11.789 -27.75 1 91.38 437 LEU B CA 1
ATOM 9699 C C . LEU B 1 437 ? 5.961 -13.258 -28 1 91.38 437 LEU B C 1
ATOM 9701 O O . LEU B 1 437 ? 4.824 -13.68 -27.781 1 91.38 437 LEU B O 1
ATOM 9705 N N . GLN B 1 438 ? 6.938 -13.969 -28.422 1 91.12 438 GLN B N 1
ATOM 9706 C CA . GLN B 1 438 ? 6.746 -15.391 -28.688 1 91.12 438 GLN B CA 1
ATOM 9707 C C . GLN B 1 438 ? 6.449 -16.156 -27.406 1 91.12 438 GLN B C 1
ATOM 9709 O O . GLN B 1 438 ? 5.559 -17 -27.375 1 91.12 438 GLN B O 1
ATOM 9714 N N . CYS B 1 439 ? 7.137 -15.906 -26.391 1 91.44 439 CYS B N 1
ATOM 9715 C CA . CYS B 1 439 ? 6.953 -16.578 -25.109 1 91.44 439 CYS B CA 1
ATOM 9716 C C . CYS B 1 439 ? 5.656 -16.141 -24.438 1 91.44 439 CYS B C 1
ATOM 9718 O O . CYS B 1 439 ? 4.984 -16.938 -23.781 1 91.44 439 CYS B O 1
ATOM 9720 N N . GLU B 1 440 ? 5.273 -14.859 -24.594 1 90 440 GLU B N 1
ATOM 9721 C CA . GLU B 1 440 ? 4.113 -14.289 -23.906 1 90 440 GLU B CA 1
ATOM 9722 C C . GLU B 1 440 ? 2.816 -14.914 -24.422 1 90 440 GLU B C 1
ATOM 9724 O O . GLU B 1 440 ? 1.84 -15.031 -23.688 1 90 440 GLU B O 1
ATOM 9729 N N . THR B 1 441 ? 2.799 -15.281 -25.578 1 87.56 441 THR B N 1
ATOM 9730 C CA . THR B 1 441 ? 1.608 -15.93 -26.125 1 87.56 441 THR B CA 1
ATOM 9731 C C . THR B 1 441 ? 1.301 -17.219 -25.359 1 87.56 441 THR B C 1
ATOM 9733 O O . THR B 1 441 ? 0.155 -17.453 -24.969 1 87.56 441 THR B O 1
ATOM 9736 N N . PHE B 1 442 ? 2.293 -18.016 -25.188 1 89.81 442 PHE B N 1
ATOM 9737 C CA . PHE B 1 442 ? 2.135 -19.234 -24.406 1 89.81 442 PHE B CA 1
ATOM 9738 C C . PHE B 1 442 ? 1.74 -18.906 -22.969 1 89.81 442 PHE B C 1
ATOM 9740 O O . PHE B 1 442 ? 0.823 -19.516 -22.422 1 89.81 442 PHE B O 1
ATOM 9747 N N . LEU B 1 443 ? 2.379 -17.969 -22.406 1 88.44 443 LEU B N 1
ATOM 9748 C CA . LEU B 1 443 ? 2.162 -17.625 -21.016 1 88.44 443 LEU B CA 1
ATOM 9749 C C . LEU B 1 443 ? 0.749 -17.094 -20.797 1 88.44 443 LEU B C 1
ATOM 9751 O O . LEU B 1 443 ? 0.093 -17.453 -19.812 1 88.44 443 LEU B O 1
ATOM 9755 N N . THR B 1 444 ? 0.239 -16.281 -21.641 1 87.12 444 THR B N 1
ATOM 9756 C CA . THR B 1 444 ? -1.095 -15.695 -21.516 1 87.12 444 THR B CA 1
ATOM 9757 C C . THR B 1 444 ? -2.164 -16.781 -21.641 1 87.12 444 THR B C 1
ATOM 9759 O O . THR B 1 444 ? -3.152 -16.766 -20.906 1 87.12 444 THR B O 1
ATOM 9762 N N . ASN B 1 445 ? -1.888 -17.734 -22.484 1 86.94 445 ASN B N 1
ATOM 9763 C CA . ASN B 1 445 ? -2.861 -18.797 -22.703 1 86.94 445 ASN B CA 1
ATOM 9764 C C . ASN B 1 445 ? -2.941 -19.734 -21.516 1 86.94 445 ASN B C 1
ATOM 9766 O O . ASN B 1 445 ? -4.023 -20.219 -21.172 1 86.94 445 ASN B O 1
ATOM 9770 N N . PHE B 1 446 ? -1.872 -19.969 -20.953 1 90.06 446 PHE B N 1
ATOM 9771 C CA . PHE B 1 446 ? -1.842 -21 -19.922 1 90.06 446 PHE B CA 1
ATOM 9772 C C . PHE B 1 446 ? -1.949 -20.391 -18.531 1 90.06 446 PHE B C 1
ATOM 9774 O O . PHE B 1 446 ? -2.035 -21.109 -17.531 1 90.06 446 PHE B O 1
ATOM 9781 N N . GLN B 1 447 ? -1.953 -19.109 -18.484 1 86.94 447 GLN B N 1
ATOM 9782 C CA . GLN B 1 447 ? -2.26 -18.453 -17.219 1 86.94 447 GLN B CA 1
ATOM 9783 C C . GLN B 1 447 ? -3.766 -18.422 -16.969 1 86.94 447 GLN B C 1
ATOM 9785 O O . GLN B 1 447 ? -4.371 -17.344 -16.969 1 86.94 447 GLN B O 1
ATOM 9790 N N . SER B 1 448 ? -4.285 -19.516 -16.812 1 85.38 448 SER B N 1
ATOM 9791 C CA . SER B 1 448 ? -5.723 -19.703 -16.641 1 85.38 448 SER B CA 1
ATOM 9792 C C . SER B 1 448 ? -6.016 -20.859 -15.688 1 85.38 448 SER B C 1
ATOM 9794 O O . SER B 1 448 ? -5.16 -21.719 -15.461 1 85.38 448 SER B O 1
ATOM 9796 N N . GLU B 1 449 ? -7.152 -20.891 -15.148 1 84.94 449 GLU B N 1
ATOM 9797 C CA . GLU B 1 449 ? -7.594 -21.969 -14.273 1 84.94 449 GLU B CA 1
ATOM 9798 C C . GLU B 1 449 ? -8.352 -23.031 -15.055 1 84.94 449 GLU B C 1
ATOM 9800 O O . GLU B 1 449 ? -8.703 -24.078 -14.508 1 84.94 449 GLU B O 1
ATOM 9805 N N . LYS B 1 450 ? -8.492 -22.781 -16.281 1 89 450 LYS B N 1
ATOM 9806 C CA . LYS B 1 450 ? -9.195 -23.734 -17.141 1 89 450 LYS B CA 1
ATOM 9807 C C . LYS B 1 450 ? -8.359 -24.984 -17.375 1 89 450 LYS B C 1
ATOM 9809 O O . LYS B 1 450 ? -7.152 -24.984 -17.094 1 89 450 LYS B O 1
ATOM 9814 N N . VAL B 1 451 ? -9.047 -25.938 -17.766 1 93.81 451 VAL B N 1
ATOM 9815 C CA . VAL B 1 451 ? -8.344 -27.172 -18.094 1 93.81 451 VAL B CA 1
ATOM 9816 C C . VAL B 1 451 ? -7.562 -27.016 -19.391 1 93.81 451 VAL B C 1
ATOM 9818 O O . VAL B 1 451 ? -8.148 -26.953 -20.469 1 93.81 451 VAL B O 1
ATOM 9821 N N . CYS B 1 452 ? -6.262 -26.984 -19.266 1 92.81 452 CYS B N 1
ATOM 9822 C CA . CYS B 1 452 ? -5.434 -26.75 -20.438 1 92.81 452 CYS B CA 1
ATOM 9823 C C . CYS B 1 452 ? -4.371 -27.828 -20.578 1 92.81 452 CYS B C 1
ATOM 9825 O O . CYS B 1 452 ? -3.512 -27.75 -21.469 1 92.81 452 CYS B O 1
ATOM 9827 N N . VAL B 1 453 ? -4.453 -28.828 -19.875 1 93.94 453 VAL B N 1
ATOM 9828 C CA . VAL B 1 453 ? -3.416 -29.844 -19.812 1 93.94 453 VAL B CA 1
ATOM 9829 C C . VAL B 1 453 ? -3.314 -30.562 -21.156 1 93.94 453 VAL B C 1
ATOM 9831 O O . VAL B 1 453 ? -2.213 -30.828 -21.641 1 93.94 453 VAL B O 1
ATOM 9834 N N . PRO B 1 454 ? -4.398 -30.828 -21.844 1 95.75 454 PRO B N 1
ATOM 9835 C CA . PRO B 1 454 ? -4.281 -31.531 -23.125 1 95.75 454 PRO B CA 1
ATOM 9836 C C . PRO B 1 454 ? -3.607 -30.672 -24.188 1 95.75 454 PRO B C 1
ATOM 9838 O O . PRO B 1 454 ? -3.111 -31.219 -25.188 1 95.75 454 PRO B O 1
ATOM 9841 N N . TYR B 1 455 ? -3.568 -29.391 -24 1 94.56 455 TYR B N 1
ATOM 9842 C CA . TYR B 1 455 ? -2.988 -28.484 -24.984 1 94.56 455 TYR B CA 1
ATOM 9843 C C . TYR B 1 455 ? -1.504 -28.266 -24.719 1 94.56 455 TYR B C 1
ATOM 9845 O O . TYR B 1 455 ? -0.787 -27.734 -25.562 1 94.56 455 TYR B O 1
ATOM 9853 N N . LEU B 1 456 ? -1.059 -28.656 -23.609 1 94.06 456 LEU B N 1
ATOM 9854 C CA . LEU B 1 456 ? 0.265 -28.312 -23.109 1 94.06 456 LEU B CA 1
ATOM 9855 C C . LEU B 1 456 ? 1.355 -28.844 -24.031 1 94.06 456 LEU B C 1
ATOM 9857 O O . LEU B 1 456 ? 2.281 -28.109 -24.391 1 94.06 456 LEU B O 1
ATOM 9861 N N . TYR B 1 457 ? 1.261 -30.062 -24.391 1 93.94 457 TYR B N 1
ATOM 9862 C CA . TYR B 1 457 ? 2.281 -30.703 -25.219 1 93.94 457 TYR B CA 1
ATOM 9863 C C . TYR B 1 457 ? 2.406 -30 -26.562 1 93.94 457 TYR B C 1
ATOM 9865 O O . TYR B 1 457 ? 3.512 -29.656 -27 1 93.94 457 TYR B O 1
ATOM 9873 N N . ALA B 1 458 ? 1.351 -29.797 -27.203 1 92.69 458 ALA B N 1
ATOM 9874 C CA . ALA B 1 458 ? 1.341 -29.188 -28.531 1 92.69 458 ALA B CA 1
ATOM 9875 C C . ALA B 1 458 ? 1.882 -27.766 -28.484 1 92.69 458 ALA B C 1
ATOM 9877 O O . ALA B 1 458 ? 2.689 -27.375 -29.328 1 92.69 458 ALA B O 1
ATOM 9878 N N . GLU B 1 459 ? 1.423 -27.016 -27.531 1 93.44 459 GLU B N 1
ATOM 9879 C CA . GLU B 1 459 ? 1.81 -25.609 -27.453 1 93.44 459 GLU B CA 1
ATOM 9880 C C . GLU B 1 459 ? 3.281 -25.469 -27.062 1 93.44 459 GLU B C 1
ATOM 9882 O O . GLU B 1 459 ? 3.979 -24.594 -27.594 1 93.44 459 GLU B O 1
ATOM 9887 N N . LEU B 1 460 ? 3.764 -26.312 -26.172 1 93.12 460 LEU B N 1
ATOM 9888 C CA . LEU B 1 460 ? 5.168 -26.266 -25.781 1 93.12 460 LEU B CA 1
ATOM 9889 C C . LEU B 1 460 ? 6.07 -26.703 -26.922 1 93.12 460 LEU B C 1
ATOM 9891 O O . LEU B 1 460 ? 7.145 -26.141 -27.125 1 93.12 460 LEU B O 1
ATOM 9895 N N . SER B 1 461 ? 5.633 -27.703 -27.594 1 93.25 461 SER B N 1
ATOM 9896 C CA . SER B 1 461 ? 6.395 -28.188 -28.75 1 93.25 461 SER B CA 1
ATOM 9897 C C . SER B 1 461 ? 6.465 -27.125 -29.844 1 93.25 461 SER B C 1
ATOM 9899 O O . SER B 1 461 ? 7.508 -26.953 -30.484 1 93.25 461 SER B O 1
ATOM 9901 N N . GLN B 1 462 ? 5.375 -26.5 -30.016 1 92.69 462 GLN B N 1
ATOM 9902 C CA . GLN B 1 462 ? 5.336 -25.438 -31.016 1 92.69 462 GLN B CA 1
ATOM 9903 C C . GLN B 1 462 ? 6.242 -24.266 -30.625 1 92.69 462 GLN B C 1
ATOM 9905 O O . GLN B 1 462 ? 6.941 -23.703 -31.469 1 92.69 462 GLN B O 1
ATOM 9910 N N . LEU B 1 463 ? 6.184 -23.906 -29.391 1 94.38 463 LEU B N 1
ATOM 9911 C CA . LEU B 1 463 ? 7.031 -22.828 -28.906 1 94.38 463 LEU B CA 1
ATOM 9912 C C . LEU B 1 463 ? 8.508 -23.188 -29.062 1 94.38 463 LEU B C 1
ATOM 9914 O O . LEU B 1 463 ? 9.289 -22.391 -29.594 1 94.38 463 LEU B O 1
ATOM 9918 N N . LEU B 1 464 ? 8.883 -24.375 -28.625 1 94.62 464 LEU B N 1
ATOM 9919 C CA . LEU B 1 464 ? 10.266 -24.828 -28.703 1 94.62 464 LEU B CA 1
ATOM 9920 C C . LEU B 1 464 ? 10.711 -24.938 -30.156 1 94.62 464 LEU B C 1
ATOM 9922 O O . LEU B 1 464 ? 11.805 -24.469 -30.516 1 94.62 464 LEU B O 1
ATOM 9926 N N . GLY B 1 465 ? 9.867 -25.5 -30.953 1 93.88 465 GLY B N 1
ATOM 9927 C CA . GLY B 1 465 ? 10.172 -25.578 -32.375 1 93.88 465 GLY B CA 1
ATOM 9928 C C . GLY B 1 465 ? 10.375 -24.219 -33.031 1 93.88 465 GLY B C 1
ATOM 9929 O O . GLY B 1 465 ? 11.281 -24.047 -33.844 1 93.88 465 GLY B O 1
ATOM 9930 N N . GLY B 1 466 ? 9.477 -23.266 -32.656 1 93.25 466 GLY B N 1
ATOM 9931 C CA . GLY B 1 466 ? 9.594 -21.906 -33.188 1 93.25 466 GLY B CA 1
ATOM 9932 C C . GLY B 1 466 ? 10.906 -21.234 -32.812 1 93.25 466 GLY B C 1
ATOM 9933 O O . GLY B 1 466 ? 11.453 -20.469 -33.625 1 93.25 466 GLY B O 1
ATOM 9934 N N . ILE B 1 467 ? 11.43 -21.547 -31.688 1 94.75 467 ILE B N 1
ATOM 9935 C CA . ILE B 1 467 ? 12.688 -20.969 -31.234 1 94.75 467 ILE B CA 1
ATOM 9936 C C . ILE B 1 467 ? 13.859 -21.641 -31.938 1 94.75 467 ILE B C 1
ATOM 9938 O O . ILE B 1 467 ? 14.766 -20.969 -32.438 1 94.75 467 ILE B O 1
ATOM 9942 N N . ILE B 1 468 ? 13.82 -22.953 -32.062 1 94.38 468 ILE B N 1
ATOM 9943 C CA . ILE B 1 468 ? 14.922 -23.734 -32.625 1 94.38 468 ILE B CA 1
ATOM 9944 C C . ILE B 1 468 ? 15.062 -23.422 -34.125 1 94.38 468 ILE B C 1
ATOM 9946 O O . ILE B 1 468 ? 16.172 -23.359 -34.625 1 94.38 468 ILE B O 1
ATOM 9950 N N . LYS B 1 469 ? 14.023 -23.125 -34.781 1 93.44 469 LYS B N 1
ATOM 9951 C CA . LYS B 1 469 ? 14.031 -22.859 -36.219 1 93.44 469 LYS B CA 1
ATOM 9952 C C . LYS B 1 469 ? 14.797 -21.578 -36.5 1 93.44 469 LYS B C 1
ATOM 9954 O O . LYS B 1 469 ? 15.242 -21.375 -37.656 1 93.44 469 LYS B O 1
ATOM 9959 N N . LYS B 1 470 ? 14.961 -20.781 -35.562 1 94.44 470 LYS B N 1
ATOM 9960 C CA . LYS B 1 470 ? 15.617 -19.5 -35.75 1 94.44 470 LYS B CA 1
ATOM 9961 C C . LYS B 1 470 ? 17.125 -19.656 -35.906 1 94.44 470 LYS B C 1
ATOM 9963 O O . LYS B 1 470 ? 17.797 -18.797 -36.469 1 94.44 470 LYS B O 1
ATOM 9968 N N . PHE B 1 471 ? 17.734 -20.812 -35.469 1 94.19 471 PHE B N 1
ATOM 9969 C CA . PHE B 1 471 ? 19.188 -20.859 -35.469 1 94.19 471 PHE B CA 1
ATOM 9970 C C . PHE B 1 471 ? 19.688 -22.219 -35.906 1 94.19 471 PHE B C 1
ATOM 9972 O O . PHE B 1 471 ? 20.906 -22.438 -36.062 1 94.19 471 PHE B O 1
ATOM 9979 N N . ILE B 1 472 ? 18.812 -23.141 -36.125 1 93.38 472 ILE B N 1
ATOM 9980 C CA . ILE B 1 472 ? 19.203 -24.453 -36.625 1 93.38 472 ILE B CA 1
ATOM 9981 C C . ILE B 1 472 ? 18.859 -24.594 -38.094 1 93.38 472 ILE B C 1
ATOM 9983 O O . ILE B 1 472 ? 17.859 -24.047 -38.562 1 93.38 472 ILE B O 1
ATOM 9987 N N . LYS B 1 473 ? 19.609 -25.391 -38.812 1 91.94 473 LYS B N 1
ATOM 9988 C CA . LYS B 1 473 ? 19.375 -25.609 -40.25 1 91.94 473 LYS B CA 1
ATOM 9989 C C . LYS B 1 473 ? 18.094 -26.391 -40.5 1 91.94 473 LYS B C 1
ATOM 9991 O O . LYS B 1 473 ? 17.766 -27.312 -39.75 1 91.94 473 LYS B O 1
ATOM 9996 N N . PRO B 1 474 ? 17.375 -26.031 -41.531 1 88.44 474 PRO B N 1
ATOM 9997 C CA . PRO B 1 474 ? 16.094 -26.672 -41.812 1 88.44 474 PRO B CA 1
ATOM 9998 C C . PRO B 1 474 ? 16.234 -28.172 -42.062 1 88.44 474 PRO B C 1
ATOM 10000 O O . PRO B 1 474 ? 15.328 -28.953 -41.719 1 88.44 474 PRO B O 1
ATOM 10003 N N . GLU B 1 475 ? 17.391 -28.609 -42.531 1 86.19 475 GLU B N 1
ATOM 10004 C CA . GLU B 1 475 ? 17.594 -30.016 -42.844 1 86.19 475 GLU B CA 1
ATOM 10005 C C . GLU B 1 475 ? 17.719 -30.859 -41.562 1 86.19 475 GLU B C 1
ATOM 10007 O O . GLU B 1 475 ? 17.422 -32.062 -41.594 1 86.19 475 GLU B O 1
ATOM 10012 N N . LYS B 1 476 ? 18.109 -30.234 -40.594 1 85.5 476 LYS B N 1
ATOM 10013 C CA . LYS B 1 476 ? 18.344 -30.953 -39.344 1 85.5 476 LYS B CA 1
ATOM 10014 C C . LYS B 1 476 ? 17.172 -30.781 -38.375 1 85.5 476 LYS B C 1
ATOM 10016 O O . LYS B 1 476 ? 17.156 -31.391 -37.312 1 85.5 476 LYS B O 1
ATOM 10021 N N . PHE B 1 477 ? 16.219 -30.031 -38.781 1 87.19 477 PHE B N 1
ATOM 10022 C CA . PHE B 1 477 ? 15.086 -29.75 -37.906 1 87.19 477 PHE B CA 1
ATOM 10023 C C . PHE B 1 477 ? 14.141 -30.938 -37.844 1 87.19 477 PHE B C 1
ATOM 10025 O O . PHE B 1 477 ? 13.859 -31.578 -38.875 1 87.19 477 PHE B O 1
ATOM 10032 N N . VAL B 1 478 ? 13.805 -31.297 -36.594 1 81.62 478 VAL B N 1
ATOM 10033 C CA . VAL B 1 478 ? 12.875 -32.406 -36.344 1 81.62 478 VAL B CA 1
ATOM 10034 C C . VAL B 1 478 ? 11.672 -31.875 -35.562 1 81.62 478 VAL B C 1
ATOM 10036 O O . VAL B 1 478 ? 11.727 -30.812 -34.938 1 81.62 478 VAL B O 1
ATOM 10039 N N . GLU B 1 479 ? 10.57 -32.562 -35.75 1 77.81 479 GLU B N 1
ATOM 10040 C CA . GLU B 1 479 ? 9.359 -32.156 -35.031 1 77.81 479 GLU B CA 1
ATOM 10041 C C . GLU B 1 479 ? 8.992 -33.125 -33.938 1 77.81 479 GLU B C 1
ATOM 10043 O O . GLU B 1 479 ? 9.508 -34.25 -33.906 1 77.81 479 GLU B O 1
ATOM 10048 N N . GLY B 1 480 ? 8.227 -32.625 -32.969 1 72.75 480 GLY B N 1
ATOM 10049 C CA . GLY B 1 480 ? 7.668 -33.469 -31.922 1 72.75 480 GLY B CA 1
ATOM 10050 C C . GLY B 1 480 ? 8.672 -33.812 -30.844 1 72.75 480 GLY B C 1
ATOM 10051 O O . GLY B 1 480 ? 9.406 -32.938 -30.375 1 72.75 480 GLY B O 1
ATOM 10052 N N . SER B 1 481 ? 8.695 -35.094 -30.469 1 75.06 481 SER B N 1
ATOM 10053 C CA . SER B 1 481 ? 9.516 -35.562 -29.344 1 75.06 481 SER B CA 1
ATOM 10054 C C . SER B 1 481 ? 10.992 -35.594 -29.734 1 75.06 481 SER B C 1
ATOM 10056 O O . SER B 1 481 ? 11.867 -35.562 -28.859 1 75.06 481 SER B O 1
ATOM 10058 N N . ALA B 1 482 ? 11.266 -35.562 -30.906 1 80.5 482 ALA B N 1
ATOM 10059 C CA . ALA B 1 482 ? 12.648 -35.594 -31.391 1 80.5 482 ALA B CA 1
ATOM 10060 C C . ALA B 1 482 ? 13.367 -34.281 -31.125 1 80.5 482 ALA B C 1
ATOM 10062 O O . ALA B 1 482 ? 14.594 -34.219 -31.125 1 80.5 482 ALA B O 1
ATOM 10063 N N . LEU B 1 483 ? 12.602 -33.344 -30.891 1 85.69 483 LEU B N 1
ATOM 10064 C CA . LEU B 1 483 ? 13.164 -32.031 -30.609 1 85.69 483 LEU B CA 1
ATOM 10065 C C . LEU B 1 483 ? 14.008 -32.062 -29.328 1 85.69 483 LEU B C 1
ATOM 10067 O O . LEU B 1 483 ? 14.977 -31.312 -29.203 1 85.69 483 LEU B O 1
ATOM 10071 N N . LEU B 1 484 ? 13.672 -32.969 -28.469 1 87.75 484 LEU B N 1
ATOM 10072 C CA . LEU B 1 484 ? 14.312 -33.062 -27.156 1 87.75 484 LEU B CA 1
ATOM 10073 C C . LEU B 1 484 ? 15.688 -33.688 -27.25 1 87.75 484 LEU B C 1
ATOM 10075 O O . LEU B 1 484 ? 16.531 -33.531 -26.375 1 87.75 484 LEU B O 1
ATOM 10079 N N . LYS B 1 485 ? 15.93 -34.312 -28.328 1 85.94 485 LYS B N 1
ATOM 10080 C CA . LYS B 1 485 ? 17.188 -35.031 -28.469 1 85.94 485 LYS B CA 1
ATOM 10081 C C . LYS B 1 485 ? 18.156 -34.281 -29.391 1 85.94 485 LYS B C 1
ATOM 10083 O O . LYS B 1 485 ? 19.297 -34.719 -29.578 1 85.94 485 LYS B O 1
ATOM 10088 N N . LEU B 1 486 ? 17.734 -33.188 -29.828 1 87.25 486 LEU B N 1
ATOM 10089 C CA . LEU B 1 486 ? 18.562 -32.406 -30.719 1 87.25 486 LEU B CA 1
ATOM 10090 C C . LEU B 1 486 ? 19.719 -31.766 -29.969 1 87.25 486 LEU B C 1
ATOM 10092 O O . LEU B 1 486 ? 19.547 -31.234 -28.875 1 87.25 486 LEU B O 1
ATOM 10096 N N . ASP B 1 487 ? 20.875 -31.938 -30.484 1 86.44 487 ASP B N 1
ATOM 10097 C CA . ASP B 1 487 ? 22.031 -31.234 -29.922 1 86.44 487 ASP B CA 1
ATOM 10098 C C . ASP B 1 487 ? 22.094 -29.797 -30.422 1 86.44 487 ASP B C 1
ATOM 10100 O O . ASP B 1 487 ? 22.406 -29.547 -31.594 1 86.44 487 ASP B O 1
ATOM 10104 N N . LEU B 1 488 ? 21.953 -28.922 -29.594 1 90 488 LEU B N 1
ATOM 10105 C CA . LEU B 1 488 ? 21.828 -27.516 -29.953 1 90 488 LEU B CA 1
ATOM 10106 C C . LEU B 1 488 ? 23.188 -26.844 -30.016 1 90 488 LEU B C 1
ATOM 10108 O O . LEU B 1 488 ? 23.297 -25.688 -30.422 1 90 488 LEU B O 1
ATOM 10112 N N . ASN B 1 489 ? 24.266 -27.547 -29.641 1 87.88 489 ASN B N 1
ATOM 10113 C CA . ASN B 1 489 ? 25.594 -26.938 -29.594 1 87.88 489 ASN B CA 1
ATOM 10114 C C . ASN B 1 489 ? 26.484 -27.484 -30.703 1 87.88 489 ASN B C 1
ATOM 10116 O O . ASN B 1 489 ? 27.625 -27.047 -30.875 1 87.88 489 ASN B O 1
ATOM 10120 N N . SER B 1 490 ? 25.938 -28.328 -31.531 1 87.62 490 SER B N 1
ATOM 10121 C CA . SER B 1 490 ? 26.734 -28.891 -32.594 1 87.62 490 SER B CA 1
ATOM 10122 C C . SER B 1 490 ? 26.891 -27.891 -33.75 1 87.62 490 SER B C 1
ATOM 10124 O O . SER B 1 490 ? 25.906 -27.375 -34.281 1 87.62 490 SER B O 1
ATOM 10126 N N . LYS B 1 491 ? 28.047 -27.625 -34.219 1 85.06 491 LYS B N 1
ATOM 10127 C CA . LYS B 1 491 ? 28.359 -26.656 -35.281 1 85.06 491 LYS B CA 1
ATOM 10128 C C . LYS B 1 491 ? 27.75 -27.078 -36.594 1 85.06 491 LYS B C 1
ATOM 10130 O O . LYS B 1 491 ? 27.406 -26.219 -37.438 1 85.06 491 LYS B O 1
ATOM 10135 N N . ASP B 1 492 ? 27.594 -28.344 -36.719 1 85.5 492 ASP B N 1
ATOM 10136 C CA . ASP B 1 492 ? 27.062 -28.859 -38 1 85.5 492 ASP B CA 1
ATOM 10137 C C . ASP B 1 492 ? 25.578 -28.562 -38.125 1 85.5 492 ASP B C 1
ATOM 10139 O O . ASP B 1 492 ? 25.062 -28.5 -39.25 1 85.5 492 ASP B O 1
ATOM 10143 N N . SER B 1 493 ? 25.016 -28.328 -37.062 1 88.19 493 SER B N 1
ATOM 10144 C CA . SER B 1 493 ? 23.562 -28.156 -37.125 1 88.19 493 SER B CA 1
ATOM 10145 C C . SER B 1 493 ? 23.188 -26.672 -37.031 1 88.19 493 SER B C 1
ATOM 10147 O O . SER B 1 493 ? 22.078 -26.297 -37.406 1 88.19 493 SER B O 1
ATOM 10149 N N . LEU B 1 494 ? 24.109 -25.859 -36.781 1 92 494 LEU B N 1
ATOM 10150 C CA . LEU B 1 494 ? 23.828 -24.453 -36.531 1 92 494 LEU B CA 1
ATOM 10151 C C . LEU B 1 494 ? 23.844 -23.656 -37.844 1 92 494 LEU B C 1
ATOM 10153 O O . LEU B 1 494 ? 24.625 -23.938 -38.75 1 92 494 LEU B O 1
ATOM 10157 N N . LEU B 1 495 ? 22.984 -22.719 -37.938 1 92.12 495 LEU B N 1
ATOM 10158 C CA . LEU B 1 495 ? 23.016 -21.75 -39.031 1 92.12 495 LEU B CA 1
ATOM 10159 C C . LEU B 1 495 ? 24.188 -20.797 -38.875 1 92.12 495 LEU B C 1
ATOM 10161 O O . LEU B 1 495 ? 24.688 -20.594 -37.75 1 92.12 495 LEU B O 1
ATOM 10165 N N . GLU B 1 496 ? 24.516 -20.25 -39.969 1 90.19 496 GLU B N 1
ATOM 10166 C CA . GLU B 1 496 ? 25.5 -19.188 -39.875 1 90.19 496 GLU B CA 1
ATOM 10167 C C . GLU B 1 496 ? 24.969 -18 -39.094 1 90.19 496 GLU B C 1
ATOM 10169 O O . GLU B 1 496 ? 23.781 -17.672 -39.188 1 90.19 496 GLU B O 1
ATOM 10174 N N . ALA B 1 497 ? 25.812 -17.422 -38.406 1 88.31 497 ALA B N 1
ATOM 10175 C CA . ALA B 1 497 ? 25.422 -16.344 -37.5 1 88.31 497 ALA B CA 1
ATOM 10176 C C . ALA B 1 497 ? 24.641 -15.266 -38.25 1 88.31 497 ALA B C 1
ATOM 10178 O O . ALA B 1 497 ? 23.656 -14.727 -37.719 1 88.31 497 ALA B O 1
ATOM 10179 N N . LYS B 1 498 ? 24.938 -14.984 -39.438 1 88.44 498 LYS B N 1
ATOM 10180 C CA . LYS B 1 498 ? 24.312 -13.914 -40.188 1 88.44 498 LYS B CA 1
ATOM 10181 C C . LYS B 1 498 ? 22.922 -14.328 -40.688 1 88.44 498 LYS B C 1
ATOM 10183 O O . LYS B 1 498 ? 22.094 -13.477 -41.031 1 88.44 498 LYS B O 1
ATOM 10188 N N . SER B 1 499 ? 22.719 -15.625 -40.625 1 90.62 499 SER B N 1
ATOM 10189 C CA . SER B 1 499 ? 21.469 -16.141 -41.188 1 90.62 499 SER B CA 1
ATOM 10190 C C . SER B 1 499 ? 20.422 -16.391 -40.125 1 90.62 499 SER B C 1
ATOM 10192 O O . SER B 1 499 ? 19.312 -16.828 -40.406 1 90.62 499 SER B O 1
ATOM 10194 N N . ILE B 1 500 ? 20.781 -16.031 -38.969 1 93.19 500 ILE B N 1
ATOM 10195 C CA . ILE B 1 500 ? 19.844 -16.25 -37.844 1 93.19 500 ILE B CA 1
ATOM 10196 C C . ILE B 1 500 ? 18.688 -15.258 -37.938 1 93.19 500 ILE B C 1
ATOM 10198 O O . ILE B 1 500 ? 18.875 -14.125 -38.406 1 93.19 500 ILE B O 1
ATOM 10202 N N . ASP B 1 501 ? 17.562 -15.68 -37.531 1 92.38 501 ASP B N 1
ATOM 10203 C CA . ASP B 1 501 ? 16.391 -14.797 -37.5 1 92.38 501 ASP B CA 1
ATOM 10204 C C . ASP B 1 501 ? 16.344 -13.961 -36.25 1 92.38 501 ASP B C 1
ATOM 10206 O O . ASP B 1 501 ? 16.016 -14.461 -35.156 1 92.38 501 ASP B O 1
ATOM 10210 N N . ILE B 1 502 ? 16.562 -12.734 -36.406 1 93.25 502 ILE B N 1
ATOM 10211 C CA . ILE B 1 502 ? 16.609 -11.852 -35.25 1 93.25 502 ILE B CA 1
ATOM 10212 C C . ILE B 1 502 ? 15.32 -11.023 -35.156 1 93.25 502 ILE B C 1
ATOM 10214 O O . ILE B 1 502 ? 15.156 -10.203 -34.281 1 93.25 502 ILE B O 1
ATOM 10218 N N . GLY B 1 503 ? 14.336 -11.258 -36.031 1 91.31 503 GLY B N 1
ATOM 10219 C CA . GLY B 1 503 ? 13.086 -10.508 -36.031 1 91.31 503 GLY B CA 1
ATOM 10220 C C . GLY B 1 503 ? 13.117 -9.289 -36.938 1 91.31 503 GLY B C 1
ATOM 10221 O O . GLY B 1 503 ? 14.18 -8.742 -37.219 1 91.31 503 GLY B O 1
ATOM 10222 N N . PHE B 1 504 ? 12.047 -8.773 -37.281 1 90.38 504 PHE B N 1
ATOM 10223 C CA . PHE B 1 504 ? 11.93 -7.672 -38.219 1 90.38 504 PHE B CA 1
ATOM 10224 C C . PHE B 1 504 ? 12.398 -6.363 -37.594 1 90.38 504 PHE B C 1
ATOM 10226 O O . PHE B 1 504 ? 13.078 -5.57 -38.25 1 90.38 504 PHE B O 1
ATOM 10233 N N . GLY B 1 505 ? 12.031 -6.199 -36.406 1 90.31 505 GLY B N 1
ATOM 10234 C CA . GLY B 1 505 ? 12.414 -4.965 -35.75 1 90.31 505 GLY B CA 1
ATOM 10235 C C . GLY B 1 505 ? 13.914 -4.809 -35.594 1 90.31 505 GLY B C 1
ATOM 10236 O O . GLY B 1 505 ? 14.469 -3.754 -35.906 1 90.31 505 GLY B O 1
ATOM 10237 N N . ALA B 1 506 ? 14.539 -5.84 -35.125 1 94.44 506 ALA B N 1
ATOM 10238 C CA . ALA B 1 506 ? 15.992 -5.812 -34.938 1 94.44 506 ALA B CA 1
ATOM 10239 C C . ALA B 1 506 ? 16.719 -5.645 -36.281 1 94.44 506 ALA B C 1
ATOM 10241 O O . ALA B 1 506 ? 17.719 -4.926 -36.375 1 94.44 506 ALA B O 1
ATOM 10242 N N . LYS B 1 507 ? 16.203 -6.246 -37.344 1 93.31 507 LYS B N 1
ATOM 10243 C CA . LYS B 1 507 ? 16.797 -6.129 -38.656 1 93.31 507 LYS B CA 1
ATOM 10244 C C . LYS B 1 507 ? 16.719 -4.699 -39.188 1 93.31 507 LYS B C 1
ATOM 10246 O O . LYS B 1 507 ? 17.672 -4.199 -39.781 1 93.31 507 LYS B O 1
ATOM 10251 N N . LYS B 1 508 ? 15.633 -4.105 -38.938 1 92.31 508 LYS B N 1
ATOM 10252 C CA . LYS B 1 508 ? 15.438 -2.723 -39.375 1 92.31 508 LYS B CA 1
ATOM 10253 C C . LYS B 1 508 ? 16.453 -1.794 -38.719 1 92.31 508 LYS B C 1
ATOM 10255 O O . LYS B 1 508 ? 17.109 -0.998 -39.406 1 92.31 508 LYS B O 1
ATOM 10260 N N . TYR B 1 509 ? 16.625 -1.946 -37.469 1 93.5 509 TYR B N 1
ATOM 10261 C CA . TYR B 1 509 ? 17.547 -1.082 -36.75 1 93.5 509 TYR B CA 1
ATOM 10262 C C . TYR B 1 509 ? 18.984 -1.399 -37.125 1 93.5 509 TYR B C 1
ATOM 10264 O O . TYR B 1 509 ? 19.844 -0.508 -37.156 1 93.5 509 TYR B O 1
ATOM 10272 N N . LEU B 1 510 ? 19.234 -2.646 -37.375 1 92.69 510 LEU B N 1
ATOM 10273 C CA . LEU B 1 510 ? 20.578 -3.059 -37.75 1 92.69 510 LEU B CA 1
ATOM 10274 C C . LEU B 1 510 ? 20.984 -2.447 -39.094 1 92.69 510 LEU B C 1
ATOM 10276 O O . LEU B 1 510 ? 22.141 -2.076 -39.312 1 92.69 510 LEU B O 1
ATOM 10280 N N . LYS B 1 511 ? 20.047 -2.311 -39.969 1 89.75 511 LYS B N 1
ATOM 10281 C CA . LYS B 1 511 ? 20.312 -1.734 -41.312 1 89.75 511 LYS B CA 1
ATOM 10282 C C . LYS B 1 511 ? 20.641 -0.246 -41.188 1 89.75 511 LYS B C 1
ATOM 10284 O O . LYS B 1 511 ? 21.422 0.283 -42 1 89.75 511 LYS B O 1
ATOM 10289 N N . GLU B 1 512 ? 20.047 0.345 -40.25 1 88.44 512 GLU B N 1
ATOM 10290 C CA . GLU B 1 512 ? 20.234 1.779 -40.062 1 88.44 512 GLU B CA 1
ATOM 10291 C C . GLU B 1 512 ? 21.594 2.076 -39.438 1 88.44 512 GLU B C 1
ATOM 10293 O O . GLU B 1 512 ? 22.109 3.199 -39.531 1 88.44 512 GLU B O 1
ATOM 10298 N N . LEU B 1 513 ? 22.203 1.025 -38.812 1 89.31 513 LEU B N 1
ATOM 10299 C CA . LEU B 1 513 ? 23.484 1.229 -38.125 1 89.31 513 LEU B CA 1
ATOM 10300 C C . LEU B 1 513 ? 24.625 1.209 -39.125 1 89.31 513 LEU B C 1
ATOM 10302 O O . LEU B 1 513 ? 24.703 0.302 -39.969 1 89.31 513 LEU B O 1
ATOM 10306 N N . LYS B 1 514 ? 25.344 2.318 -39.188 1 86.56 514 LYS B N 1
ATOM 10307 C CA . LYS B 1 514 ? 26.516 2.41 -40.062 1 86.56 514 LYS B CA 1
ATOM 10308 C C . LYS B 1 514 ? 27.781 1.978 -39.312 1 86.56 514 LYS B C 1
ATOM 10310 O O . LYS B 1 514 ? 28.641 2.803 -39 1 86.56 514 LYS B O 1
ATOM 10315 N N . ILE B 1 515 ? 27.859 0.761 -38.938 1 85.81 515 ILE B N 1
ATOM 10316 C CA . ILE B 1 515 ? 28.984 0.233 -38.156 1 85.81 515 ILE B CA 1
ATOM 10317 C C . ILE B 1 515 ? 29.656 -0.887 -38.938 1 85.81 515 ILE B C 1
ATOM 10319 O O . ILE B 1 515 ? 29.109 -1.393 -39.938 1 85.81 515 ILE B O 1
ATOM 10323 N N . ALA B 1 516 ? 30.859 -1.282 -38.5 1 87.75 516 ALA B N 1
ATOM 10324 C CA . ALA B 1 516 ? 31.672 -2.303 -39.156 1 87.75 516 ALA B CA 1
ATOM 10325 C C . ALA B 1 516 ? 30.984 -3.668 -39.094 1 87.75 516 ALA B C 1
ATOM 10327 O O . ALA B 1 516 ? 30.281 -3.977 -38.125 1 87.75 516 ALA B O 1
ATOM 10328 N N . ASP B 1 517 ? 31.156 -4.48 -40.094 1 86.88 517 ASP B N 1
ATOM 10329 C CA . ASP B 1 517 ? 30.531 -5.793 -40.219 1 86.88 517 ASP B CA 1
ATOM 10330 C C . ASP B 1 517 ? 31.031 -6.754 -39.156 1 86.88 517 ASP B C 1
ATOM 10332 O O . ASP B 1 517 ? 30.281 -7.625 -38.688 1 86.88 517 ASP B O 1
ATOM 10336 N N . LYS B 1 518 ? 32.156 -6.496 -38.688 1 88.06 518 LYS B N 1
ATOM 10337 C CA . LYS B 1 518 ? 32.688 -7.352 -37.625 1 88.06 518 LYS B CA 1
ATOM 10338 C C . LYS B 1 518 ? 31.906 -7.195 -36.344 1 88.06 518 LYS B C 1
ATOM 10340 O O . LYS B 1 518 ? 31.641 -8.18 -35.656 1 88.06 518 LYS B O 1
ATOM 10345 N N . THR B 1 519 ? 31.547 -5.988 -36.062 1 90.88 519 THR B N 1
ATOM 10346 C CA . THR B 1 519 ? 30.781 -5.723 -34.844 1 90.88 519 THR B CA 1
ATOM 10347 C C . THR B 1 519 ? 29.359 -6.262 -34.969 1 90.88 519 THR B C 1
ATOM 10349 O O . THR B 1 519 ? 28.781 -6.711 -33.969 1 90.88 519 THR B O 1
ATOM 10352 N N . LYS B 1 520 ? 28.875 -6.242 -36.156 1 93.06 520 LYS B N 1
ATOM 10353 C CA . LYS B 1 520 ? 27.547 -6.816 -36.375 1 93.06 520 LYS B CA 1
ATOM 10354 C C . LYS B 1 520 ? 27.562 -8.328 -36.188 1 93.06 520 LYS B C 1
ATOM 10356 O O . LYS B 1 520 ? 26.578 -8.898 -35.719 1 93.06 520 LYS B O 1
ATOM 10361 N N . LEU B 1 521 ? 28.719 -8.93 -36.531 1 92.75 521 LEU B N 1
ATOM 10362 C CA . LEU B 1 521 ? 28.844 -10.375 -36.344 1 92.75 521 LEU B CA 1
ATOM 10363 C C . LEU B 1 521 ? 28.812 -10.75 -34.875 1 92.75 521 LEU B C 1
ATOM 10365 O O . LEU B 1 521 ? 28.234 -11.781 -34.5 1 92.75 521 LEU B O 1
ATOM 10369 N N . PHE B 1 522 ? 29.359 -9.891 -34.125 1 92.75 522 PHE B N 1
ATOM 10370 C CA . PHE B 1 522 ? 29.344 -10.156 -32.688 1 92.75 522 PHE B CA 1
ATOM 10371 C C . PHE B 1 522 ? 27.922 -10.07 -32.156 1 92.75 522 PHE B C 1
ATOM 10373 O O . PHE B 1 522 ? 27.562 -10.836 -31.25 1 92.75 522 PHE B O 1
ATOM 10380 N N . PHE B 1 523 ? 27.125 -9.156 -32.656 1 94.94 523 PHE B N 1
ATOM 10381 C CA . PHE B 1 523 ? 25.719 -9.047 -32.25 1 94.94 523 PHE B CA 1
ATOM 10382 C C . PHE B 1 523 ? 24.953 -10.312 -32.625 1 94.94 523 PHE B C 1
ATOM 10384 O O . PHE B 1 523 ? 24.188 -10.828 -31.812 1 94.94 523 PHE B O 1
ATOM 10391 N N . PHE B 1 524 ? 25.281 -10.844 -33.781 1 95.62 524 PHE B N 1
ATOM 10392 C CA . PHE B 1 524 ? 24.609 -12.055 -34.219 1 95.62 524 PHE B CA 1
ATOM 10393 C C . PHE B 1 524 ? 25.031 -13.25 -33.375 1 95.62 524 PHE B C 1
ATOM 10395 O O . PHE B 1 524 ? 24.188 -14.109 -33.062 1 95.62 524 PHE B O 1
ATOM 10402 N N . LEU B 1 525 ? 26.25 -13.289 -33.031 1 94.88 525 LEU B N 1
ATOM 10403 C CA . LEU B 1 525 ? 26.734 -14.383 -32.219 1 94.88 525 LEU B CA 1
ATOM 10404 C C . LEU B 1 525 ? 26.094 -14.344 -30.828 1 94.88 525 LEU B C 1
ATOM 10406 O O . LEU B 1 525 ? 25.781 -15.391 -30.25 1 94.88 525 LEU B O 1
ATOM 10410 N N . ASP B 1 526 ? 25.953 -13.172 -30.328 1 96.38 526 ASP B N 1
ATOM 10411 C CA . ASP B 1 526 ? 25.25 -13.023 -29.047 1 96.38 526 ASP B CA 1
ATOM 10412 C C . ASP B 1 526 ? 23.797 -13.5 -29.156 1 96.38 526 ASP B C 1
ATOM 10414 O O . ASP B 1 526 ? 23.297 -14.164 -28.25 1 96.38 526 ASP B O 1
ATOM 10418 N N . CYS B 1 527 ? 23.125 -13.133 -30.203 1 97 527 CYS B N 1
ATOM 10419 C CA . CYS B 1 527 ? 21.75 -13.562 -30.422 1 97 527 CYS B CA 1
ATOM 10420 C C . CYS B 1 527 ? 21.656 -15.086 -30.5 1 97 527 CYS B C 1
ATOM 10422 O O . CYS B 1 527 ? 20.734 -15.68 -29.938 1 97 527 CYS B O 1
ATOM 10424 N N . GLN B 1 528 ? 22.594 -15.648 -31.172 1 95.75 528 GLN B N 1
ATOM 10425 C CA . GLN B 1 528 ? 22.625 -17.094 -31.281 1 95.75 528 GLN B CA 1
ATOM 10426 C C . GLN B 1 528 ? 22.812 -17.75 -29.906 1 95.75 528 GLN B C 1
ATOM 10428 O O . GLN B 1 528 ? 22.141 -18.734 -29.594 1 95.75 528 GLN B O 1
ATOM 10433 N N . LYS B 1 529 ? 23.688 -17.203 -29.203 1 95.81 529 LYS B N 1
ATOM 10434 C CA . LYS B 1 529 ? 23.938 -17.719 -27.859 1 95.81 529 LYS B CA 1
ATOM 10435 C C . LYS B 1 529 ? 22.688 -17.641 -26.984 1 95.81 529 LYS B C 1
ATOM 10437 O O . LYS B 1 529 ? 22.406 -18.547 -26.219 1 95.81 529 LYS B O 1
ATOM 10442 N N . ILE B 1 530 ? 21.938 -16.562 -27.078 1 97.19 530 ILE B N 1
ATOM 10443 C CA . ILE B 1 530 ? 20.703 -16.375 -26.328 1 97.19 530 ILE B CA 1
ATOM 10444 C C . ILE B 1 530 ? 19.688 -17.438 -26.719 1 97.19 530 ILE B C 1
ATOM 10446 O O . ILE B 1 530 ? 19.078 -18.078 -25.859 1 97.19 530 ILE B O 1
ATOM 10450 N N . LEU B 1 531 ? 19.562 -17.672 -27.969 1 96.81 531 LEU B N 1
ATOM 10451 C CA . LEU B 1 531 ? 18.594 -18.641 -28.469 1 96.81 531 LEU B CA 1
ATOM 10452 C C . LEU B 1 531 ? 18.969 -20.047 -28.047 1 96.81 531 LEU B C 1
ATOM 10454 O O . LEU B 1 531 ? 18.109 -20.828 -27.625 1 96.81 531 LEU B O 1
ATOM 10458 N N . GLN B 1 532 ? 20.234 -20.375 -28.109 1 95.81 532 GLN B N 1
ATOM 10459 C CA . GLN B 1 532 ? 20.719 -21.703 -27.734 1 95.81 532 GLN B CA 1
ATOM 10460 C C . GLN B 1 532 ? 20.438 -21.984 -26.266 1 95.81 532 GLN B C 1
ATOM 10462 O O . GLN B 1 532 ? 19.922 -23.047 -25.906 1 95.81 532 GLN B O 1
ATOM 10467 N N . ASN B 1 533 ? 20.781 -21.047 -25.484 1 96.31 533 ASN B N 1
ATOM 10468 C CA . ASN B 1 533 ? 20.609 -21.234 -24.047 1 96.31 533 ASN B CA 1
ATOM 10469 C C . ASN B 1 533 ? 19.141 -21.266 -23.656 1 96.31 533 ASN B C 1
ATOM 10471 O O . ASN B 1 533 ? 18.734 -21.984 -22.734 1 96.31 533 ASN B O 1
ATOM 10475 N N . LEU B 1 534 ? 18.312 -20.422 -24.281 1 96.38 534 LEU B N 1
ATOM 10476 C CA . LEU B 1 534 ? 16.875 -20.406 -24.062 1 96.38 534 LEU B CA 1
ATOM 10477 C C . LEU B 1 534 ? 16.266 -21.766 -24.406 1 96.38 534 LEU B C 1
ATOM 10479 O O . LEU B 1 534 ? 15.531 -22.344 -23.609 1 96.38 534 LEU B O 1
ATOM 10483 N N . ALA B 1 535 ? 16.609 -22.297 -25.516 1 95.62 535 ALA B N 1
ATOM 10484 C CA . ALA B 1 535 ? 16.078 -23.594 -25.969 1 95.62 535 ALA B CA 1
ATOM 10485 C C . ALA B 1 535 ? 16.578 -24.719 -25.062 1 95.62 535 ALA B C 1
ATOM 10487 O O . ALA B 1 535 ? 15.797 -25.609 -24.703 1 95.62 535 ALA B O 1
ATOM 10488 N N . GLN B 1 536 ? 17.812 -24.656 -24.719 1 95.06 536 GLN B N 1
ATOM 10489 C CA . GLN B 1 536 ? 18.375 -25.703 -23.875 1 95.06 536 GLN B CA 1
ATOM 10490 C C . GLN B 1 536 ? 17.688 -25.766 -22.516 1 95.06 536 GLN B C 1
ATOM 10492 O O . GLN B 1 536 ? 17.422 -26.844 -22 1 95.06 536 GLN B O 1
ATOM 10497 N N . LYS B 1 537 ? 17.453 -24.641 -22 1 94.06 537 LYS B N 1
ATOM 10498 C CA . LYS B 1 537 ? 16.797 -24.594 -20.703 1 94.06 537 LYS B CA 1
ATOM 10499 C C . LYS B 1 537 ? 15.383 -25.172 -20.781 1 94.06 537 LYS B C 1
ATOM 10501 O O . LYS B 1 537 ? 14.914 -25.828 -19.859 1 94.06 537 LYS B O 1
ATOM 10506 N N . ILE B 1 538 ? 14.656 -24.891 -21.828 1 93.94 538 ILE B N 1
ATOM 10507 C CA . ILE B 1 538 ? 13.312 -25.422 -22.016 1 93.94 538 ILE B CA 1
ATOM 10508 C C . ILE B 1 538 ? 13.375 -26.953 -22.125 1 93.94 538 ILE B C 1
ATOM 10510 O O . ILE B 1 538 ? 12.578 -27.656 -21.5 1 93.94 538 ILE B O 1
ATOM 10514 N N . ILE B 1 539 ? 14.352 -27.438 -22.797 1 93.19 539 ILE B N 1
ATOM 10515 C CA . ILE B 1 539 ? 14.508 -28.875 -22.984 1 93.19 539 ILE B CA 1
ATOM 10516 C C . ILE B 1 539 ? 14.82 -29.531 -21.641 1 93.19 539 ILE B C 1
ATOM 10518 O O . ILE B 1 539 ? 14.273 -30.594 -21.328 1 93.19 539 ILE B O 1
ATOM 10522 N N . ASP B 1 540 ? 15.57 -28.906 -20.875 1 90.94 540 ASP B N 1
ATOM 10523 C CA . ASP B 1 540 ? 16.047 -29.5 -19.625 1 90.94 540 ASP B CA 1
ATOM 10524 C C . ASP B 1 540 ? 14.961 -29.484 -18.562 1 90.94 540 ASP B C 1
ATOM 10526 O O . ASP B 1 540 ? 14.883 -30.406 -17.734 1 90.94 540 ASP B O 1
ATOM 10530 N N . LYS B 1 541 ? 14.094 -28.5 -18.578 1 90.88 541 LYS B N 1
ATOM 10531 C CA . LYS B 1 541 ? 13.258 -28.328 -17.391 1 90.88 541 LYS B CA 1
ATOM 10532 C C . LYS B 1 541 ? 11.773 -28.391 -17.75 1 90.88 541 LYS B C 1
ATOM 10534 O O . LYS B 1 541 ? 10.922 -28.531 -16.859 1 90.88 541 LYS B O 1
ATOM 10539 N N . SER B 1 542 ? 11.398 -28.375 -18.969 1 89.75 542 SER B N 1
ATOM 10540 C CA . SER B 1 542 ? 9.992 -28.297 -19.359 1 89.75 542 SER B CA 1
ATOM 10541 C C . SER B 1 542 ? 9.273 -29.625 -19.125 1 89.75 542 SER B C 1
ATOM 10543 O O . SER B 1 542 ? 9.906 -30.672 -19.078 1 89.75 542 SER B O 1
ATOM 10545 N N . PRO B 1 543 ? 7.98 -29.562 -18.984 1 90.62 543 PRO B N 1
ATOM 10546 C CA . PRO B 1 543 ? 7.172 -30.766 -18.812 1 90.62 543 PRO B CA 1
ATOM 10547 C C . PRO B 1 543 ? 7.195 -31.688 -20.031 1 90.62 543 PRO B C 1
ATOM 10549 O O . PRO B 1 543 ? 6.777 -32.844 -19.938 1 90.62 543 PRO B O 1
ATOM 10552 N N . LEU B 1 544 ? 7.816 -31.297 -21.078 1 90.38 544 LEU B N 1
ATOM 10553 C CA . LEU B 1 544 ? 7.871 -32.094 -22.297 1 90.38 544 LEU B CA 1
ATOM 10554 C C . LEU B 1 544 ? 8.656 -33.375 -22.062 1 90.38 544 LEU B C 1
ATOM 10556 O O . LEU B 1 544 ? 8.492 -34.344 -22.812 1 90.38 544 LEU B O 1
ATOM 10560 N N . LYS B 1 545 ? 9.406 -33.375 -21.109 1 87.94 545 LYS B N 1
ATOM 10561 C CA . LYS B 1 545 ? 10.25 -34.531 -20.828 1 87.94 545 LYS B CA 1
ATOM 10562 C C . LYS B 1 545 ? 9.43 -35.656 -20.234 1 87.94 545 LYS B C 1
ATOM 10564 O O . LYS B 1 545 ? 9.859 -36.812 -20.266 1 87.94 545 LYS B O 1
ATOM 10569 N N . TYR B 1 546 ? 8.297 -35.406 -19.781 1 90.69 546 TYR B N 1
ATOM 10570 C CA . TYR B 1 546 ? 7.461 -36.406 -19.141 1 90.69 546 TYR B CA 1
ATOM 10571 C C . TYR B 1 546 ? 6.5 -37.031 -20.156 1 90.69 546 TYR B C 1
ATOM 10573 O O . TYR B 1 546 ? 5.754 -36.344 -20.828 1 90.69 546 TYR B O 1
ATOM 10581 N N . LYS B 1 547 ? 6.422 -38.25 -20.203 1 91.44 547 LYS B N 1
ATOM 10582 C CA . LYS B 1 547 ? 5.609 -39 -21.156 1 91.44 547 LYS B CA 1
ATOM 10583 C C . LYS B 1 547 ? 4.121 -38.719 -20.953 1 91.44 547 LYS B C 1
ATOM 10585 O O . LYS B 1 547 ? 3.344 -38.719 -21.906 1 91.44 547 LYS B O 1
ATOM 10590 N N . LEU B 1 548 ? 3.807 -38.5 -19.766 1 95.06 548 LEU B N 1
ATOM 10591 C CA . LEU B 1 548 ? 2.4 -38.25 -19.469 1 95.06 548 LEU B CA 1
ATOM 10592 C C . LEU B 1 548 ? 1.877 -37.062 -20.219 1 95.06 548 LEU B C 1
ATOM 10594 O O . LEU B 1 548 ? 0.727 -37.031 -20.672 1 95.06 548 LEU B O 1
ATOM 10598 N N . VAL B 1 549 ? 2.691 -36.031 -20.328 1 94.56 549 VAL B N 1
ATOM 10599 C CA . VAL B 1 549 ? 2.273 -34.812 -21 1 94.56 549 VAL B CA 1
ATOM 10600 C C . VAL B 1 549 ? 1.953 -35.094 -22.453 1 94.56 549 VAL B C 1
ATOM 10602 O O . VAL B 1 549 ? 0.97 -34.594 -23 1 94.56 549 VAL B O 1
ATOM 10605 N N . ARG B 1 550 ? 2.699 -35.875 -23.047 1 93.75 550 ARG B N 1
ATOM 10606 C CA . ARG B 1 550 ? 2.428 -36.312 -24.406 1 93.75 550 ARG B CA 1
ATOM 10607 C C . ARG B 1 550 ? 1.146 -37.125 -24.484 1 93.75 550 ARG B C 1
ATOM 10609 O O . ARG B 1 550 ? 0.343 -36.969 -25.406 1 93.75 550 ARG B O 1
ATOM 10616 N N . GLY B 1 551 ? 1.045 -38 -23.531 1 96.25 551 GLY B N 1
ATOM 10617 C CA . GLY B 1 551 ? -0.148 -38.812 -23.484 1 96.25 551 GLY B CA 1
ATOM 10618 C C . GLY B 1 551 ? -1.427 -38 -23.328 1 96.25 551 GLY B C 1
ATOM 10619 O O . GLY B 1 551 ? -2.434 -38.312 -23.969 1 96.25 551 GLY B O 1
ATOM 10620 N N . LEU B 1 552 ? -1.414 -37.031 -22.562 1 97.06 552 LEU B N 1
ATOM 10621 C CA . LEU B 1 552 ? -2.59 -36.219 -22.266 1 97.06 552 LEU B CA 1
ATOM 10622 C C . LEU B 1 552 ? -3.08 -35.469 -23.5 1 97.06 552 LEU B C 1
ATOM 10624 O O . LEU B 1 552 ? -4.25 -35.094 -23.578 1 97.06 552 LEU B O 1
ATOM 10628 N N . SER B 1 553 ? -2.252 -35.312 -24.438 1 95.75 553 SER B N 1
ATOM 10629 C CA . SER B 1 553 ? -2.627 -34.625 -25.672 1 95.75 553 SER B CA 1
ATOM 10630 C C . SER B 1 553 ? -3.605 -35.469 -26.484 1 95.75 553 SER B C 1
ATOM 10632 O O . SER B 1 553 ? -4.223 -34.969 -27.422 1 95.75 553 SER B O 1
ATOM 10634 N N . SER B 1 554 ? -3.773 -36.719 -26.109 1 96.88 554 SER B N 1
ATOM 10635 C CA . SER B 1 554 ? -4.762 -37.594 -26.766 1 96.88 554 SER B CA 1
ATOM 10636 C C . SER B 1 554 ? -6.172 -37.031 -26.594 1 96.88 554 SER B C 1
ATOM 10638 O O . SER B 1 554 ? -7.059 -37.312 -27.406 1 96.88 554 SER B O 1
ATOM 10640 N N . LEU B 1 555 ? -6.312 -36.25 -25.594 1 96.69 555 LEU B N 1
ATOM 10641 C CA . LEU B 1 555 ? -7.633 -35.719 -25.281 1 96.69 555 LEU B CA 1
ATOM 10642 C C . LEU B 1 555 ? -7.832 -34.344 -25.938 1 96.69 555 LEU B C 1
ATOM 10644 O O . LEU B 1 555 ? -8.852 -33.688 -25.719 1 96.69 555 LEU B O 1
ATOM 10648 N N . HIS B 1 556 ? -6.852 -33.938 -26.672 1 95.62 556 HIS B N 1
ATOM 10649 C CA . HIS B 1 556 ? -7.027 -32.719 -27.5 1 95.62 556 HIS B CA 1
ATOM 10650 C C . HIS B 1 556 ? -8.094 -32.938 -28.562 1 95.62 556 HIS B C 1
ATOM 10652 O O . HIS B 1 556 ? -8.039 -33.938 -29.312 1 95.62 556 HIS B O 1
ATOM 10658 N N . PRO B 1 557 ? -9.016 -32.062 -28.656 1 93.88 557 PRO B N 1
ATOM 10659 C CA . PRO B 1 557 ? -10.109 -32.281 -29.609 1 93.88 557 PRO B CA 1
ATOM 10660 C C . PRO B 1 557 ? -9.617 -32.406 -31.047 1 93.88 557 PRO B C 1
ATOM 10662 O O . PRO B 1 557 ? -10.188 -33.188 -31.828 1 93.88 557 PRO B O 1
ATOM 10665 N N . SER B 1 558 ? -8.594 -31.734 -31.406 1 93.12 558 SER B N 1
ATOM 10666 C CA . SER B 1 558 ? -8.062 -31.828 -32.75 1 93.12 558 SER B CA 1
ATOM 10667 C C . SER B 1 558 ? -7.449 -33.219 -33.031 1 93.12 558 SER B C 1
ATOM 10669 O O . SER B 1 558 ? -7.539 -33.75 -34.125 1 93.12 558 SER B O 1
ATOM 10671 N N . VAL B 1 559 ? -6.84 -33.812 -32.031 1 93.88 559 VAL B N 1
ATOM 10672 C CA . VAL B 1 559 ? -6.223 -35.125 -32.156 1 93.88 559 VAL B CA 1
ATOM 10673 C C . VAL B 1 559 ? -7.305 -36.188 -32.281 1 93.88 559 VAL B C 1
ATOM 10675 O O . VAL B 1 559 ? -7.195 -37.094 -33.094 1 93.88 559 VAL B O 1
ATOM 10678 N N . MET B 1 560 ? -8.328 -36.094 -31.516 1 93.12 560 MET B N 1
ATOM 10679 C CA . MET B 1 560 ? -9.422 -37.062 -31.531 1 93.12 560 MET B CA 1
ATOM 10680 C C . MET B 1 560 ? -10.172 -37.031 -32.875 1 93.12 560 MET B C 1
ATOM 10682 O O . MET B 1 560 ? -10.609 -38.062 -33.375 1 93.12 560 MET B O 1
ATOM 10686 N N . LEU B 1 561 ? -10.273 -35.875 -33.406 1 91.69 561 LEU B N 1
ATOM 10687 C CA . LEU B 1 561 ? -11.031 -35.656 -34.656 1 91.69 561 LEU B CA 1
ATOM 10688 C C . LEU B 1 561 ? -10.203 -36.062 -35.875 1 91.69 561 LEU B C 1
ATOM 10690 O O . LEU B 1 561 ? -10.695 -36.75 -36.75 1 91.69 561 LEU B O 1
ATOM 10694 N N . ASN B 1 562 ? -8.922 -35.656 -35.938 1 89.44 562 ASN B N 1
ATOM 10695 C CA . ASN B 1 562 ? -8.148 -35.75 -37.156 1 89.44 562 ASN B CA 1
ATOM 10696 C C . ASN B 1 562 ? -7.152 -36.906 -37.125 1 89.44 562 ASN B C 1
ATOM 10698 O O . ASN B 1 562 ? -6.723 -37.406 -38.156 1 89.44 562 ASN B O 1
ATOM 10702 N N . ASN B 1 563 ? -6.664 -37.25 -36 1 90.31 563 ASN B N 1
ATOM 10703 C CA . ASN B 1 563 ? -5.605 -38.25 -35.906 1 90.31 563 ASN B CA 1
ATOM 10704 C C . ASN B 1 563 ? -5.918 -39.281 -34.812 1 90.31 563 ASN B C 1
ATOM 10706 O O . ASN B 1 563 ? -5.18 -39.406 -33.844 1 90.31 563 ASN B O 1
ATOM 10710 N N . SER B 1 564 ? -6.801 -40.125 -35.094 1 88.19 564 SER B N 1
ATOM 10711 C CA . SER B 1 564 ? -7.285 -41.062 -34.094 1 88.19 564 SER B CA 1
ATOM 10712 C C . SER B 1 564 ? -6.223 -42.125 -33.75 1 88.19 564 SER B C 1
ATOM 10714 O O . SER B 1 564 ? -6.156 -42.594 -32.625 1 88.19 564 SER B O 1
ATOM 10716 N N . SER B 1 565 ? -5.379 -42.406 -34.688 1 91.31 565 SER B N 1
ATOM 10717 C CA . SER B 1 565 ? -4.344 -43.406 -34.438 1 91.31 565 SER B CA 1
ATOM 10718 C C . SER B 1 565 ? -3.287 -42.906 -33.469 1 91.31 565 SER B C 1
ATOM 10720 O O . SER B 1 565 ? -2.898 -43.594 -32.531 1 91.31 565 SER B O 1
ATOM 10722 N N . ILE B 1 566 ? -2.885 -41.688 -33.688 1 92.44 566 ILE B N 1
ATOM 10723 C CA . ILE B 1 566 ? -1.923 -41.062 -32.781 1 92.44 566 ILE B CA 1
ATOM 10724 C C . ILE B 1 566 ? -2.551 -40.875 -31.422 1 92.44 566 ILE B C 1
ATOM 10726 O O . ILE B 1 566 ? -1.885 -41.062 -30.391 1 92.44 566 ILE B O 1
ATOM 10730 N N . GLY B 1 567 ? -3.816 -40.562 -31.484 1 94.94 567 GLY B N 1
ATOM 10731 C CA . GLY B 1 567 ? -4.539 -40.375 -30.234 1 94.94 567 GLY B CA 1
ATOM 10732 C C . GLY B 1 567 ? -4.574 -41.656 -29.391 1 94.94 567 GLY B C 1
ATOM 10733 O O . GLY B 1 567 ? -4.41 -41.594 -28.172 1 94.94 567 GLY B O 1
ATOM 10734 N N . LEU B 1 568 ? -4.746 -42.688 -30.078 1 95.31 568 LEU B N 1
ATOM 10735 C CA . LEU B 1 568 ? -4.82 -43.969 -29.359 1 95.31 568 LEU B CA 1
ATOM 10736 C C . LEU B 1 568 ? -3.467 -44.312 -28.766 1 95.31 568 LEU B C 1
ATOM 10738 O O . LEU B 1 568 ? -3.396 -44.781 -27.625 1 95.31 568 LEU B O 1
ATOM 10742 N N . THR B 1 569 ? -2.438 -44.125 -29.484 1 95.44 569 THR B N 1
ATOM 10743 C CA . THR B 1 569 ? -1.097 -44.375 -28.984 1 95.44 569 THR B CA 1
ATOM 10744 C C . THR B 1 569 ? -0.799 -43.531 -27.75 1 95.44 569 THR B C 1
ATOM 10746 O O . THR B 1 569 ? -0.249 -44.031 -26.766 1 95.44 569 THR B O 1
ATOM 10749 N N . ARG B 1 570 ? -1.163 -42.375 -27.844 1 96.5 570 ARG B N 1
ATOM 10750 C CA . ARG B 1 570 ? -0.937 -41.438 -26.734 1 96.5 570 ARG B CA 1
ATOM 10751 C C . ARG B 1 570 ? -1.834 -41.781 -25.547 1 96.5 570 ARG B C 1
ATOM 10753 O O . ARG B 1 570 ? -1.413 -41.656 -24.391 1 96.5 570 ARG B O 1
ATOM 10760 N N . PHE B 1 571 ? -3.035 -42.156 -25.828 1 97.81 571 PHE B N 1
ATOM 10761 C CA . PHE B 1 571 ? -3.963 -42.5 -24.766 1 97.81 571 PHE B CA 1
ATOM 10762 C C . PHE B 1 571 ? -3.477 -43.75 -24.016 1 97.81 571 PHE B C 1
ATOM 10764 O O . PHE B 1 571 ? -3.666 -43.875 -22.812 1 97.81 571 PHE B O 1
ATOM 10771 N N . ASN B 1 572 ? -2.84 -44.594 -24.75 1 97.12 572 ASN B N 1
ATOM 10772 C CA . ASN B 1 572 ? -2.264 -45.781 -24.125 1 97.12 572 ASN B CA 1
ATOM 10773 C C . ASN B 1 572 ? -1.195 -45.406 -23.094 1 97.12 572 ASN B C 1
ATOM 10775 O O . ASN B 1 572 ? -1.057 -46.062 -22.062 1 97.12 572 ASN B O 1
ATOM 10779 N N . ILE B 1 573 ? -0.481 -44.406 -23.422 1 96.69 573 ILE B N 1
ATOM 10780 C CA . ILE B 1 573 ? 0.526 -43.938 -22.484 1 96.69 573 ILE B CA 1
ATOM 10781 C C . ILE B 1 573 ? -0.149 -43.469 -21.188 1 96.69 573 ILE B C 1
ATOM 10783 O O . ILE B 1 573 ? 0.33 -43.75 -20.094 1 96.69 573 ILE B O 1
ATOM 10787 N N . VAL B 1 574 ? -1.253 -42.781 -21.312 1 97.75 574 VAL B N 1
ATOM 10788 C CA . VAL B 1 574 ? -2.002 -42.312 -20.156 1 97.75 574 VAL B CA 1
ATOM 10789 C C . VAL B 1 574 ? -2.465 -43.469 -19.297 1 97.75 574 VAL B C 1
ATOM 10791 O O . VAL B 1 574 ? -2.303 -43.469 -18.078 1 97.75 574 VAL B O 1
ATOM 10794 N N . LEU B 1 575 ? -3.004 -44.469 -19.969 1 97.81 575 LEU B N 1
ATOM 10795 C CA . LEU B 1 575 ? -3.527 -45.625 -19.281 1 97.81 575 LEU B CA 1
ATOM 10796 C C . LEU B 1 575 ? -2.406 -46.375 -18.562 1 97.81 575 LEU B C 1
ATOM 10798 O O . LEU B 1 575 ? -2.59 -46.844 -17.438 1 97.81 575 LEU B O 1
ATOM 10802 N N . GLU B 1 576 ? -1.316 -46.406 -19.188 1 97.06 576 GLU B N 1
ATOM 10803 C CA . GLU B 1 576 ? -0.17 -47.094 -18.578 1 97.06 576 GLU B CA 1
ATOM 10804 C C . GLU B 1 576 ? 0.289 -46.375 -17.328 1 97.06 576 GLU B C 1
ATOM 10806 O O . GLU B 1 576 ? 0.558 -47 -16.297 1 97.06 576 GLU B O 1
ATOM 10811 N N . VAL B 1 577 ? 0.373 -45.125 -17.391 1 96.81 577 VAL B N 1
ATOM 10812 C CA . VAL B 1 577 ? 0.841 -44.312 -16.266 1 96.81 577 VAL B CA 1
ATOM 10813 C C . VAL B 1 577 ? -0.151 -44.438 -15.117 1 96.81 577 VAL B C 1
ATOM 10815 O O . VAL B 1 577 ? 0.248 -44.625 -13.961 1 96.81 577 VAL B O 1
ATOM 10818 N N . LEU B 1 578 ? -1.438 -44.344 -15.383 1 96.88 578 LEU B N 1
ATOM 10819 C CA . LEU B 1 578 ? -2.469 -44.406 -14.352 1 96.88 578 LEU B CA 1
ATOM 10820 C C . LEU B 1 578 ? -2.525 -45.812 -13.734 1 96.88 578 LEU B C 1
ATOM 10822 O O . LEU B 1 578 ? -2.729 -45.938 -12.531 1 96.88 578 LEU B O 1
ATOM 10826 N N . HIS B 1 579 ? -2.354 -46.75 -14.609 1 96 579 HIS B N 1
ATOM 10827 C CA . HIS B 1 579 ? -2.377 -48.125 -14.125 1 96 579 HIS B CA 1
ATOM 10828 C C . HIS B 1 579 ? -1.172 -48.406 -13.242 1 96 579 HIS B C 1
ATOM 10830 O O . HIS B 1 579 ? -1.308 -49.062 -12.195 1 96 579 HIS B O 1
ATOM 10836 N N . ASN B 1 580 ? -0.004 -48 -13.664 1 93.81 580 ASN B N 1
ATOM 10837 C CA . ASN B 1 580 ? 1.215 -48.219 -12.891 1 93.81 580 ASN B CA 1
ATOM 10838 C C . ASN B 1 580 ? 1.142 -47.531 -11.531 1 93.81 580 ASN B C 1
ATOM 10840 O O . ASN B 1 580 ? 1.742 -48 -10.562 1 93.81 580 ASN B O 1
ATOM 10844 N N . ALA B 1 581 ? 0.349 -46.5 -11.445 1 94.81 581 ALA B N 1
ATOM 10845 C CA . ALA B 1 581 ? 0.193 -45.75 -10.203 1 94.81 581 ALA B CA 1
ATOM 10846 C C . ALA B 1 581 ? -0.974 -46.281 -9.383 1 94.81 581 ALA B C 1
ATOM 10848 O O . ALA B 1 581 ? -1.362 -45.688 -8.375 1 94.81 581 ALA B O 1
ATOM 10849 N N . ASN B 1 582 ? -1.619 -47.281 -9.836 1 94.19 582 ASN B N 1
ATOM 10850 C CA . ASN B 1 582 ? -2.736 -47.938 -9.164 1 94.19 582 ASN B CA 1
ATOM 10851 C C . ASN B 1 582 ? -3.939 -47 -9.031 1 94.19 582 ASN B C 1
ATOM 10853 O O . ASN B 1 582 ? -4.641 -47.031 -8.023 1 94.19 582 ASN B O 1
ATOM 10857 N N . ARG B 1 583 ? -4.098 -46.188 -10.016 1 95.44 583 ARG B N 1
ATOM 10858 C CA . ARG B 1 583 ? -5.223 -45.25 -9.984 1 95.44 583 ARG B CA 1
ATOM 10859 C C . ARG B 1 583 ? -6.438 -45.844 -10.703 1 95.44 583 ARG B C 1
ATOM 10861 O O . ARG B 1 583 ? -7.57 -45.438 -10.453 1 95.44 583 ARG B O 1
ATOM 10868 N N . ILE B 1 584 ? -6.09 -46.781 -11.609 1 95.56 584 ILE B N 1
ATOM 10869 C CA . ILE B 1 584 ? -7.148 -47.5 -12.312 1 95.56 584 ILE B CA 1
ATOM 10870 C C . ILE B 1 584 ? -6.828 -49 -12.32 1 95.56 584 ILE B C 1
ATOM 10872 O O . ILE B 1 584 ? -5.66 -49.375 -12.234 1 95.56 584 ILE B O 1
ATOM 10876 N N . THR B 1 585 ? -7.852 -49.75 -12.492 1 94.56 585 THR B N 1
ATOM 10877 C CA . THR B 1 585 ? -7.684 -51.188 -12.547 1 94.56 585 THR B CA 1
ATOM 10878 C C . THR B 1 585 ? -7.418 -51.656 -13.984 1 94.56 585 THR B C 1
ATOM 10880 O O . THR B 1 585 ? -7.578 -50.875 -14.922 1 94.56 585 THR B O 1
ATOM 10883 N N . ASP B 1 586 ? -6.988 -52.844 -14.086 1 94.25 586 ASP B N 1
ATOM 10884 C CA . ASP B 1 586 ? -6.719 -53.438 -15.398 1 94.25 586 ASP B CA 1
ATOM 10885 C C . ASP B 1 586 ? -7.984 -53.469 -16.25 1 94.25 586 ASP B C 1
ATOM 10887 O O . ASP B 1 586 ? -7.938 -53.188 -17.453 1 94.25 586 ASP B O 1
ATOM 10891 N N . THR B 1 587 ? -9.055 -53.75 -15.625 1 96.12 587 THR B N 1
ATOM 10892 C CA . THR B 1 587 ? -10.328 -53.844 -16.328 1 96.12 587 THR B CA 1
ATOM 10893 C C . THR B 1 587 ? -10.742 -52.469 -16.859 1 96.12 587 THR B C 1
ATOM 10895 O O . THR B 1 587 ? -11.172 -52.344 -18.016 1 96.12 587 THR B O 1
ATOM 10898 N N . VAL B 1 588 ? -10.531 -51.531 -16.062 1 96.12 588 VAL B N 1
ATOM 10899 C CA . VAL B 1 588 ? -10.914 -50.188 -16.438 1 96.12 588 VAL B CA 1
ATOM 10900 C C . VAL B 1 588 ? -10.008 -49.688 -17.562 1 96.12 588 VAL B C 1
ATOM 10902 O O . VAL B 1 588 ? -10.469 -49.031 -18.5 1 96.12 588 VAL B O 1
ATOM 10905 N N . ALA B 1 589 ? -8.75 -50.031 -17.5 1 97.19 589 ALA B N 1
ATOM 10906 C CA . ALA B 1 589 ? -7.797 -49.594 -18.516 1 97.19 589 ALA B CA 1
ATOM 10907 C C . ALA B 1 589 ? -8.148 -50.188 -19.875 1 97.19 589 ALA B C 1
ATOM 10909 O O . ALA B 1 589 ? -8.148 -49.469 -20.891 1 97.19 589 ALA B O 1
ATOM 10910 N N . GLU B 1 590 ? -8.508 -51.438 -19.906 1 96.69 590 GLU B N 1
ATOM 10911 C CA . GLU B 1 590 ? -8.828 -52.094 -21.172 1 96.69 590 GLU B CA 1
ATOM 10912 C C . GLU B 1 590 ? -10.141 -51.562 -21.75 1 96.69 590 GLU B C 1
ATOM 10914 O O . GLU B 1 590 ? -10.242 -51.312 -22.953 1 96.69 590 GLU B O 1
ATOM 10919 N N . ARG B 1 591 ? -11.047 -51.438 -20.953 1 96.81 591 ARG B N 1
ATOM 10920 C CA . ARG B 1 591 ? -12.352 -50.969 -21.406 1 96.81 591 ARG B CA 1
ATOM 10921 C C . ARG B 1 591 ? -12.258 -49.531 -21.875 1 96.81 591 ARG B C 1
ATOM 10923 O O . ARG B 1 591 ? -12.891 -49.156 -22.859 1 96.81 591 ARG B O 1
ATOM 10930 N N . ALA B 1 592 ? -11.508 -48.75 -21.094 1 97.88 592 ALA B N 1
ATOM 10931 C CA . ALA B 1 592 ? -11.336 -47.344 -21.484 1 97.88 592 ALA B CA 1
ATOM 10932 C C . ALA B 1 592 ? -10.664 -47.25 -22.844 1 97.88 592 ALA B C 1
ATOM 10934 O O . ALA B 1 592 ? -10.992 -46.344 -23.641 1 97.88 592 ALA B O 1
ATOM 10935 N N . LYS B 1 593 ? -9.695 -48.094 -23.078 1 96.75 593 LYS B N 1
ATOM 10936 C CA . LYS B 1 593 ? -9.008 -48.125 -24.375 1 96.75 593 LYS B CA 1
ATOM 10937 C C . LYS B 1 593 ? -9.992 -48.406 -25.5 1 96.75 593 LYS B C 1
ATOM 10939 O O . LYS B 1 593 ? -10 -47.719 -26.516 1 96.75 593 LYS B O 1
ATOM 10944 N N . ASP B 1 594 ? -10.812 -49.375 -25.328 1 96 594 ASP B N 1
ATOM 10945 C CA . ASP B 1 594 ? -11.797 -49.75 -26.328 1 96 594 ASP B CA 1
ATOM 10946 C C . ASP B 1 594 ? -12.828 -48.656 -26.531 1 96 594 ASP B C 1
ATOM 10948 O O . ASP B 1 594 ? -13.211 -48.344 -27.656 1 96 594 ASP B O 1
ATOM 10952 N N . GLN B 1 595 ? -13.18 -48.156 -25.469 1 96.81 595 GLN B N 1
ATOM 10953 C CA . GLN B 1 595 ? -14.164 -47.094 -25.516 1 96.81 595 GLN B CA 1
ATOM 10954 C C . GLN B 1 595 ? -13.594 -45.875 -26.219 1 96.81 595 GLN B C 1
ATOM 10956 O O . GLN B 1 595 ? -14.312 -45.156 -26.938 1 96.81 595 GLN B O 1
ATOM 10961 N N . TYR B 1 596 ? -12.328 -45.562 -25.953 1 97.12 596 TYR B N 1
ATOM 10962 C CA . TYR B 1 596 ? -11.672 -44.438 -26.609 1 97.12 596 TYR B CA 1
ATOM 10963 C C . TYR B 1 596 ? -11.703 -44.594 -28.125 1 97.12 596 TYR B C 1
ATOM 10965 O O . TYR B 1 596 ? -12.031 -43.656 -28.844 1 97.12 596 TYR B O 1
ATOM 10973 N N . LEU B 1 597 ? -11.383 -45.75 -28.531 1 94.38 597 LEU B N 1
ATOM 10974 C CA . LEU B 1 597 ? -11.375 -46.031 -29.969 1 94.38 597 LEU B CA 1
ATOM 10975 C C . LEU B 1 597 ? -12.773 -45.906 -30.547 1 94.38 597 LEU B C 1
ATOM 10977 O O . LEU B 1 597 ? -12.945 -45.312 -31.625 1 94.38 597 LEU B O 1
ATOM 10981 N N . SER B 1 598 ? -13.688 -46.469 -29.875 1 94.94 598 SER B N 1
ATOM 10982 C CA . SER B 1 598 ? -15.07 -46.406 -30.312 1 94.94 598 SER B CA 1
ATOM 10983 C C . SER B 1 598 ? -15.555 -44.938 -30.344 1 94.94 598 SER B C 1
ATOM 10985 O O . SER B 1 598 ? -16.297 -44.562 -31.25 1 94.94 598 SER B O 1
ATOM 10987 N N . PHE B 1 599 ? -15.203 -44.25 -29.359 1 95.75 599 PHE B N 1
ATOM 10988 C CA . PHE B 1 599 ? -15.625 -42.875 -29.266 1 95.75 599 PHE B CA 1
ATOM 10989 C C . PHE B 1 599 ? -15.031 -42.031 -30.391 1 95.75 599 PHE B C 1
ATOM 10991 O O . PHE B 1 599 ? -15.703 -41.188 -30.969 1 95.75 599 PHE B O 1
ATOM 10998 N N . CYS B 1 600 ? -13.773 -42.25 -30.719 1 94.94 600 CYS B N 1
ATOM 10999 C CA . CYS B 1 600 ? -13.141 -41.531 -31.828 1 94.94 600 CYS B CA 1
ATOM 11000 C C . CYS B 1 600 ? -13.883 -41.781 -33.125 1 94.94 600 CYS B C 1
ATOM 11002 O O . CYS B 1 600 ? -14.008 -40.875 -33.969 1 94.94 600 CYS B O 1
ATOM 11004 N N . SER B 1 601 ? -14.344 -42.969 -33.281 1 92.94 601 SER B N 1
ATOM 11005 C CA . SER B 1 601 ? -15.125 -43.312 -34.469 1 92.94 601 SER B CA 1
ATOM 11006 C C . SER B 1 601 ? -16.453 -42.562 -34.469 1 92.94 601 SER B C 1
ATOM 11008 O O . SER B 1 601 ? -16.906 -42.094 -35.531 1 92.94 601 SER B O 1
ATOM 11010 N N . VAL B 1 602 ? -17.031 -42.531 -33.344 1 93.19 602 VAL B N 1
ATOM 11011 C CA . VAL B 1 602 ? -18.312 -41.844 -33.219 1 93.19 602 VAL B CA 1
ATOM 11012 C C . VAL B 1 602 ? -18.125 -40.344 -33.469 1 93.19 602 VAL B C 1
ATOM 11014 O O . VAL B 1 602 ? -19 -39.688 -34 1 93.19 602 VAL B O 1
ATOM 11017 N N . VAL B 1 603 ? -17.062 -39.812 -33 1 92.25 603 VAL B N 1
ATOM 11018 C CA . VAL B 1 603 ? -16.75 -38.406 -33.188 1 92.25 603 VAL B CA 1
ATOM 11019 C C . VAL B 1 603 ? -16.688 -38.062 -34.656 1 92.25 603 VAL B C 1
ATOM 11021 O O . VAL B 1 603 ? -17.234 -37.062 -35.094 1 92.25 603 VAL B O 1
ATOM 11024 N N . LYS B 1 604 ? -16.156 -38.875 -35.438 1 90.12 604 LYS B N 1
ATOM 11025 C CA . LYS B 1 604 ? -16.031 -38.656 -36.875 1 90.12 604 LYS B CA 1
ATOM 11026 C C . LYS B 1 604 ? -17.375 -38.781 -37.594 1 90.12 604 LYS B C 1
ATOM 11028 O O . LYS B 1 604 ? -17.641 -38.094 -38.562 1 90.12 604 LYS B O 1
ATOM 11033 N N . GLU B 1 605 ? -18.203 -39.594 -37.094 1 90.12 605 GLU B N 1
ATOM 11034 C CA . GLU B 1 605 ? -19.453 -39.906 -37.75 1 90.12 605 GLU B CA 1
ATOM 11035 C C . GLU B 1 605 ? -20.562 -38.969 -37.312 1 90.12 605 GLU B C 1
ATOM 11037 O O . GLU B 1 605 ? -21.328 -38.438 -38.125 1 90.12 605 GLU B O 1
ATOM 11042 N N . ARG B 1 606 ? -20.562 -38.719 -35.969 1 90.38 606 ARG B N 1
ATOM 11043 C CA . ARG B 1 606 ? -21.75 -38.031 -35.438 1 90.38 606 ARG B CA 1
ATOM 11044 C C . ARG B 1 606 ? -21.406 -36.656 -34.875 1 90.38 606 ARG B C 1
ATOM 11046 O O . ARG B 1 606 ? -22.234 -35.781 -34.875 1 90.38 606 ARG B O 1
ATOM 11053 N N . TYR B 1 607 ? -20.266 -36.562 -34.281 1 91.19 607 TYR B N 1
ATOM 11054 C CA . TYR B 1 607 ? -19.984 -35.344 -33.531 1 91.19 607 TYR B CA 1
ATOM 11055 C C . TYR B 1 607 ? -18.953 -34.469 -34.25 1 91.19 607 TYR B C 1
ATOM 11057 O O . TYR B 1 607 ? -18.281 -33.656 -33.594 1 91.19 607 TYR B O 1
ATOM 11065 N N . GLN B 1 608 ? -18.812 -34.594 -35.469 1 90.38 608 GLN B N 1
ATOM 11066 C CA . GLN B 1 608 ? -17.797 -33.844 -36.188 1 90.38 608 GLN B CA 1
ATOM 11067 C C . GLN B 1 608 ? -18.047 -32.344 -36.125 1 90.38 608 GLN B C 1
ATOM 11069 O O . GLN B 1 608 ? -17.125 -31.578 -35.875 1 90.38 608 GLN B O 1
ATOM 11074 N N . ASP B 1 609 ? -19.188 -31.953 -36.281 1 89.38 609 ASP B N 1
ATOM 11075 C CA . ASP B 1 609 ? -19.547 -30.531 -36.281 1 89.38 609 ASP B CA 1
ATOM 11076 C C . ASP B 1 609 ? -19.328 -29.906 -34.906 1 89.38 609 ASP B C 1
ATOM 11078 O O . ASP B 1 609 ? -18.875 -28.766 -34.781 1 89.38 609 ASP B O 1
ATOM 11082 N N . GLU B 1 610 ? -19.625 -30.609 -33.906 1 89.88 610 GLU B N 1
ATOM 11083 C CA . GLU B 1 610 ? -19.453 -30.109 -32.562 1 89.88 610 GLU B CA 1
ATOM 11084 C C . GLU B 1 610 ? -17.984 -29.875 -32.219 1 89.88 610 GLU B C 1
ATOM 11086 O O . GLU B 1 610 ? -17.625 -28.891 -31.594 1 89.88 610 GLU B O 1
ATOM 11091 N N . PHE B 1 611 ? -17.203 -30.781 -32.656 1 93.19 611 PHE B N 1
ATOM 11092 C CA . PHE B 1 611 ? -15.766 -30.688 -32.406 1 93.19 611 PHE B CA 1
ATOM 11093 C C . PHE B 1 611 ? -15.148 -29.547 -33.188 1 93.19 611 PHE B C 1
ATOM 11095 O O . PHE B 1 611 ? -14.289 -28.828 -32.688 1 93.19 611 PHE B O 1
ATOM 11102 N N . GLU B 1 612 ? -15.633 -29.359 -34.375 1 90.75 612 GLU B N 1
ATOM 11103 C CA . GLU B 1 612 ? -15.133 -28.266 -35.188 1 90.75 612 GLU B CA 1
ATOM 11104 C C . GLU B 1 612 ? -15.578 -26.906 -34.656 1 90.75 612 GLU B C 1
ATOM 11106 O O . GLU B 1 612 ? -14.805 -25.953 -34.656 1 90.75 612 GLU B O 1
ATOM 11111 N N . ASN B 1 613 ? -16.688 -26.891 -34.156 1 88.31 613 ASN B N 1
ATOM 11112 C CA . ASN B 1 613 ? -17.203 -25.656 -33.562 1 88.31 613 ASN B CA 1
ATOM 11113 C C . ASN B 1 613 ? -16.438 -25.312 -32.281 1 88.31 613 ASN B C 1
ATOM 11115 O O . ASN B 1 613 ? -16.203 -24.141 -32 1 88.31 613 ASN B O 1
ATOM 11119 N N . PHE B 1 614 ? -16.094 -26.328 -31.609 1 91.5 614 PHE B N 1
ATOM 11120 C CA . PHE B 1 614 ? -15.336 -26.109 -30.391 1 91.5 614 PHE B CA 1
ATOM 11121 C C . PHE B 1 614 ? -13.945 -25.562 -30.703 1 91.5 614 PHE B C 1
ATOM 11123 O O . PHE B 1 614 ? -13.469 -24.656 -30.031 1 91.5 614 PHE B O 1
ATOM 11130 N N . LEU B 1 615 ? -13.383 -26.047 -31.672 1 87.81 615 LEU B N 1
ATOM 11131 C CA . LEU B 1 615 ? -12.031 -25.656 -32.031 1 87.81 615 LEU B CA 1
ATOM 11132 C C . LEU B 1 615 ? -12.016 -24.25 -32.656 1 87.81 615 LEU B C 1
ATOM 11134 O O . LEU B 1 615 ? -11.016 -23.531 -32.531 1 87.81 615 LEU B O 1
ATOM 11138 N N . SER B 1 616 ? -13.117 -23.844 -33.219 1 81.75 616 SER B N 1
ATOM 11139 C CA . SER B 1 616 ? -13.188 -22.516 -33.812 1 81.75 616 SER B CA 1
ATOM 11140 C C . SER B 1 616 ? -13.625 -21.469 -32.781 1 81.75 616 SER B C 1
ATOM 11142 O O . SER B 1 616 ? -13.805 -20.297 -33.125 1 81.75 616 SER B O 1
ATOM 11144 N N . ASP B 1 617 ? -13.656 -21.828 -31.578 1 72.94 617 ASP B N 1
ATOM 11145 C CA . ASP B 1 617 ? -14.008 -20.953 -30.453 1 72.94 617 ASP B CA 1
ATOM 11146 C C . ASP B 1 617 ? -15.398 -20.359 -30.641 1 72.94 617 ASP B C 1
ATOM 11148 O O . ASP B 1 617 ? -15.672 -19.25 -30.172 1 72.94 617 ASP B O 1
ATOM 11152 N N . GLU B 1 618 ? -16.078 -20.906 -31.359 1 57.31 618 GLU B N 1
ATOM 11153 C CA . GLU B 1 618 ? -17.453 -20.422 -31.547 1 57.31 618 GLU B CA 1
ATOM 11154 C C . GLU B 1 618 ? -18.328 -20.797 -30.359 1 57.31 618 GLU B C 1
ATOM 11156 O O . GLU B 1 618 ? -19.344 -20.141 -30.109 1 57.31 618 GLU B O 1
ATOM 11161 N N . CYS B 1 619 ? -17.766 -21.719 -29.703 1 64.38 619 CYS B N 1
ATOM 11162 C CA . CYS B 1 619 ? -18.531 -22.141 -28.531 1 64.38 619 CYS B CA 1
ATOM 11163 C C . CYS B 1 619 ? -17.922 -21.594 -27.25 1 64.38 619 CYS B C 1
ATOM 11165 O O . CYS B 1 619 ? -16.703 -21.5 -27.125 1 64.38 619 CYS B O 1
ATOM 11167 N N . ASN B 1 620 ? -18.641 -20.828 -26.531 1 72.06 620 ASN B N 1
ATOM 11168 C CA . ASN B 1 620 ? -18.219 -20.234 -25.266 1 72.06 620 ASN B CA 1
ATOM 11169 C C . ASN B 1 620 ? -18.141 -21.281 -24.156 1 72.06 620 ASN B C 1
ATOM 11171 O O . ASN B 1 620 ? -18.516 -21 -23.016 1 72.06 620 ASN B O 1
ATOM 11175 N N . LEU B 1 621 ? -17.594 -22.625 -24.547 1 79.69 621 LEU B N 1
ATOM 11176 C CA . LEU B 1 621 ? -17.547 -23.672 -23.547 1 79.69 621 LEU B CA 1
ATOM 11177 C C . LEU B 1 621 ? -16.109 -24.016 -23.172 1 79.69 621 LEU B C 1
ATOM 11179 O O . LEU B 1 621 ? -15.211 -23.922 -24.016 1 79.69 621 LEU B O 1
ATOM 11183 N N . GLU B 1 622 ? -15.984 -24.469 -21.984 1 90.31 622 GLU B N 1
ATOM 11184 C CA . GLU B 1 622 ? -14.695 -24.969 -21.516 1 90.31 622 GLU B CA 1
ATOM 11185 C C . GLU B 1 622 ? -14.555 -26.469 -21.828 1 90.31 622 GLU B C 1
ATOM 11187 O O . GLU B 1 622 ? -15.555 -27.156 -22.016 1 90.31 622 GLU B O 1
ATOM 11192 N N . LEU B 1 623 ? -13.391 -26.953 -21.938 1 93.38 623 LEU B N 1
ATOM 11193 C CA . LEU B 1 623 ? -13.102 -28.312 -22.359 1 93.38 623 LEU B CA 1
ATOM 11194 C C . LEU B 1 623 ? -13.781 -29.328 -21.469 1 93.38 623 LEU B C 1
ATOM 11196 O O . LEU B 1 623 ? -14.297 -30.344 -21.938 1 93.38 623 LEU B O 1
ATOM 11200 N N . ASP B 1 624 ? -13.75 -29.094 -20.172 1 93.62 624 ASP B N 1
ATOM 11201 C CA . ASP B 1 624 ? -14.359 -30.031 -19.234 1 93.62 624 ASP B CA 1
ATOM 11202 C C . ASP B 1 624 ? -15.867 -30.109 -19.438 1 93.62 624 ASP B C 1
ATOM 11204 O O . ASP B 1 624 ? -16.438 -31.203 -19.5 1 93.62 624 ASP B O 1
ATOM 11208 N N . ASN B 1 625 ? -16.469 -28.969 -19.609 1 92.19 625 ASN B N 1
ATOM 11209 C CA . ASN B 1 625 ? -17.906 -28.953 -19.844 1 92.19 625 ASN B CA 1
ATOM 11210 C C . ASN B 1 625 ? -18.25 -29.609 -21.188 1 92.19 625 ASN B C 1
ATOM 11212 O O . ASN B 1 625 ? -19.312 -30.234 -21.312 1 92.19 625 ASN B O 1
ATOM 11216 N N . PHE B 1 626 ? -17.453 -29.469 -22.125 1 93.06 626 PHE B N 1
ATOM 11217 C CA . PHE B 1 626 ? -17.656 -30.031 -23.453 1 93.06 626 PHE B CA 1
ATOM 11218 C C . PHE B 1 626 ? -17.672 -31.562 -23.391 1 93.06 626 PHE B C 1
ATOM 11220 O O . PHE B 1 626 ? -18.594 -32.188 -23.875 1 93.06 626 PHE B O 1
ATOM 11227 N N . TYR B 1 627 ? -16.672 -32.062 -22.781 1 94.56 627 TYR B N 1
ATOM 11228 C CA . TYR B 1 627 ? -16.578 -33.531 -22.688 1 94.56 627 TYR B CA 1
ATOM 11229 C C . TYR B 1 627 ? -17.625 -34.062 -21.75 1 94.56 627 TYR B C 1
ATOM 11231 O O . TYR B 1 627 ? -18.125 -35.188 -21.938 1 94.56 627 TYR B O 1
ATOM 11239 N N . TYR B 1 628 ? -17.922 -33.312 -20.703 1 93.81 628 TYR B N 1
ATOM 11240 C CA . TYR B 1 628 ? -18.984 -33.75 -19.797 1 93.81 628 TYR B CA 1
ATOM 11241 C C . TYR B 1 628 ? -20.297 -33.938 -20.547 1 93.81 628 TYR B C 1
ATOM 11243 O O . TYR B 1 628 ? -21 -34.938 -20.344 1 93.81 628 TYR B O 1
ATOM 11251 N N . GLY B 1 629 ? -20.672 -33.031 -21.422 1 90.5 629 GLY B N 1
ATOM 11252 C CA . GLY B 1 629 ? -21.906 -33.125 -22.188 1 90.5 629 GLY B CA 1
ATOM 11253 C C . GLY B 1 629 ? -21.938 -34.281 -23.141 1 90.5 629 GLY B C 1
ATOM 11254 O O . GLY B 1 629 ? -23 -34.812 -23.453 1 90.5 629 GLY B O 1
ATOM 11255 N N . LEU B 1 630 ? -20.781 -34.812 -23.531 1 92 630 LEU B N 1
ATOM 11256 C CA . LEU B 1 630 ? -20.719 -35.844 -24.547 1 92 630 LEU B CA 1
ATOM 11257 C C . LEU B 1 630 ? -20.562 -37.219 -23.891 1 92 630 LEU B C 1
ATOM 11259 O O . LEU B 1 630 ? -21.172 -38.188 -24.328 1 92 630 LEU B O 1
ATOM 11263 N N . LEU B 1 631 ? -19.766 -37.312 -22.859 1 93.44 631 LEU B N 1
ATOM 11264 C CA . LEU B 1 631 ? -19.359 -38.594 -22.344 1 93.44 631 LEU B CA 1
ATOM 11265 C C . LEU B 1 631 ? -20.203 -39 -21.125 1 93.44 631 LEU B C 1
ATOM 11267 O O . LEU B 1 631 ? -20.344 -40.188 -20.828 1 93.44 631 LEU B O 1
ATOM 11271 N N . SER B 1 632 ? -20.688 -38.062 -20.438 1 89.12 632 SER B N 1
ATOM 11272 C CA . SER B 1 632 ? -21.375 -38.375 -19.188 1 89.12 632 SER B CA 1
ATOM 11273 C C . SER B 1 632 ? -22.781 -38.906 -19.438 1 89.12 632 SER B C 1
ATOM 11275 O O . SER B 1 632 ? -23.344 -39.594 -18.594 1 89.12 632 SER B O 1
ATOM 11277 N N . LYS B 1 633 ? -23.359 -38.656 -20.531 1 85.69 633 LYS B N 1
ATOM 11278 C CA . LYS B 1 633 ? -24.75 -38.969 -20.797 1 85.69 633 LYS B CA 1
ATOM 11279 C C . LYS B 1 633 ? -24.938 -40.438 -21.125 1 85.69 633 LYS B C 1
ATOM 11281 O O . LYS B 1 633 ? -26.016 -41 -20.906 1 85.69 633 LYS B O 1
ATOM 11286 N N . GLU B 1 634 ? -23.906 -41.062 -21.656 1 88.81 634 GLU B N 1
ATOM 11287 C CA . GLU B 1 634 ? -24.047 -42.438 -22.109 1 88.81 634 GLU B CA 1
ATOM 11288 C C . GLU B 1 634 ? -23.25 -43.406 -21.219 1 88.81 634 GLU B C 1
ATOM 11290 O O . GLU B 1 634 ? -22.031 -43.219 -21.047 1 88.81 634 GLU B O 1
ATOM 11295 N N . LYS B 1 635 ? -23.812 -44.375 -20.781 1 89.75 635 LYS B N 1
ATOM 11296 C CA . LYS B 1 635 ? -23.188 -45.375 -19.922 1 89.75 635 LYS B CA 1
ATOM 11297 C C . LYS B 1 635 ? -22.109 -46.125 -20.688 1 89.75 635 LYS B C 1
ATOM 11299 O O . LYS B 1 635 ? -21.172 -46.656 -20.078 1 89.75 635 LYS B O 1
ATOM 11304 N N . LYS B 1 636 ? -22.219 -46.156 -21.938 1 92.25 636 LYS B N 1
ATOM 11305 C CA . LYS B 1 636 ? -21.281 -46.906 -22.766 1 92.25 636 LYS B CA 1
ATOM 11306 C C . LYS B 1 636 ? -19.875 -46.312 -22.656 1 92.25 636 LYS B C 1
ATOM 11308 O O . LYS B 1 636 ? -18.891 -47 -22.938 1 92.25 636 LYS B O 1
ATOM 11313 N N . TRP B 1 637 ? -19.828 -45.094 -22.219 1 95 637 TRP B N 1
ATOM 11314 C CA . TRP B 1 637 ? -18.547 -44.406 -22.125 1 95 637 TRP B CA 1
ATOM 11315 C C . TRP B 1 637 ? -18.094 -44.281 -20.672 1 95 637 TRP B C 1
ATOM 11317 O O . TRP B 1 637 ? -17.266 -43.438 -20.359 1 95 637 TRP B O 1
ATOM 11327 N N . GLU B 1 638 ? -18.531 -45.031 -19.766 1 94.69 638 GLU B N 1
ATOM 11328 C CA . GLU B 1 638 ? -18.328 -44.844 -18.328 1 94.69 638 GLU B CA 1
ATOM 11329 C C . GLU B 1 638 ? -16.859 -44.969 -17.953 1 94.69 638 GLU B C 1
ATOM 11331 O O . GLU B 1 638 ? -16.344 -44.125 -17.188 1 94.69 638 GLU B O 1
ATOM 11336 N N . ASP B 1 639 ? -16.156 -45.969 -18.406 1 96 639 ASP B N 1
ATOM 11337 C CA . ASP B 1 639 ? -14.75 -46.156 -18.047 1 96 639 ASP B CA 1
ATOM 11338 C C . ASP B 1 639 ? -13.859 -45.094 -18.703 1 96 639 ASP B C 1
ATOM 11340 O O . ASP B 1 639 ? -12.898 -44.656 -18.078 1 96 639 ASP B O 1
ATOM 11344 N N . LEU B 1 640 ? -14.18 -44.75 -19.891 1 97 640 LEU B N 1
ATOM 11345 C CA . LEU B 1 640 ? -13.461 -43.656 -20.562 1 97 640 LEU B CA 1
ATOM 11346 C C . LEU B 1 640 ? -13.641 -42.344 -19.797 1 97 640 LEU B C 1
ATOM 11348 O O . LEU B 1 640 ? -12.672 -41.625 -19.594 1 97 640 LEU B O 1
ATOM 11352 N N . TRP B 1 641 ? -14.859 -42.125 -19.406 1 95.81 641 TRP B N 1
ATOM 11353 C CA . TRP B 1 641 ? -15.172 -40.906 -18.688 1 95.81 641 TRP B CA 1
ATOM 11354 C C . TRP B 1 641 ? -14.43 -40.844 -17.359 1 95.81 641 TRP B C 1
ATOM 11356 O O . TRP B 1 641 ? -13.961 -39.781 -16.953 1 95.81 641 TRP B O 1
ATOM 11366 N N . GLN B 1 642 ? -14.32 -41.875 -16.734 1 95.12 642 GLN B N 1
ATOM 11367 C CA . GLN B 1 642 ? -13.578 -41.938 -15.484 1 95.12 642 GLN B CA 1
ATOM 11368 C C . GLN B 1 642 ? -12.117 -41.562 -15.688 1 95.12 642 GLN B C 1
ATOM 11370 O O . GLN B 1 642 ? -11.562 -40.812 -14.875 1 95.12 642 GLN B O 1
ATOM 11375 N N . VAL B 1 643 ? -11.547 -42 -16.703 1 96.88 643 VAL B N 1
ATOM 11376 C CA . VAL B 1 643 ? -10.148 -41.688 -17 1 96.88 643 VAL B CA 1
ATOM 11377 C C . VAL B 1 643 ? -10.008 -40.219 -17.391 1 96.88 643 VAL B C 1
ATOM 11379 O O . VAL B 1 643 ? -9.062 -39.562 -16.969 1 96.88 643 VAL B O 1
ATOM 11382 N N . VAL B 1 644 ? -10.969 -39.75 -18.141 1 97.06 644 VAL B N 1
ATOM 11383 C CA . VAL B 1 644 ? -10.93 -38.375 -18.594 1 97.06 644 VAL B CA 1
ATOM 11384 C C . VAL B 1 644 ? -11.023 -37.438 -17.375 1 97.06 644 VAL B C 1
ATOM 11386 O O . VAL B 1 644 ? -10.328 -36.406 -17.328 1 97.06 644 VAL B O 1
ATOM 11389 N N . LYS B 1 645 ? -11.836 -37.719 -16.438 1 95.44 645 LYS B N 1
ATOM 11390 C CA . LYS B 1 645 ? -11.961 -36.938 -15.227 1 95.44 645 LYS B CA 1
ATOM 11391 C C . LYS B 1 645 ? -10.625 -36.844 -14.492 1 95.44 645 LYS B C 1
ATOM 11393 O O . LYS B 1 645 ? -10.227 -35.781 -14.031 1 95.44 645 LYS B O 1
ATOM 11398 N N . LEU B 1 646 ? -9.945 -37.938 -14.445 1 96.31 646 LEU B N 1
ATOM 11399 C CA . LEU B 1 646 ? -8.648 -37.969 -13.781 1 96.31 646 LEU B CA 1
ATOM 11400 C C . LEU B 1 646 ? -7.637 -37.094 -14.508 1 96.31 646 LEU B C 1
ATOM 11402 O O . LEU B 1 646 ? -6.848 -36.406 -13.875 1 96.31 646 LEU B O 1
ATOM 11406 N N . CYS B 1 647 ? -7.719 -37.125 -15.766 1 97.19 647 CYS B N 1
ATOM 11407 C CA . CYS B 1 647 ? -6.773 -36.375 -16.578 1 97.19 647 CYS B CA 1
ATOM 11408 C C . CYS B 1 647 ? -7.004 -34.875 -16.438 1 97.19 647 CYS B C 1
ATOM 11410 O O . CYS B 1 647 ? -6.051 -34.094 -16.422 1 97.19 647 CYS B O 1
ATOM 11412 N N . PHE B 1 648 ? -8.234 -34.531 -16.25 1 96.69 648 PHE B N 1
ATOM 11413 C CA . PHE B 1 648 ? -8.586 -33.125 -16.25 1 96.69 648 PHE B CA 1
ATOM 11414 C C . PHE B 1 648 ? -8.242 -32.469 -14.914 1 96.69 648 PHE B C 1
ATOM 11416 O O . PHE B 1 648 ? -8.133 -31.25 -14.812 1 96.69 648 PHE B O 1
ATOM 11423 N N . ILE B 1 649 ? -7.996 -33.219 -13.898 1 95.81 649 ILE B N 1
ATOM 11424 C CA . ILE B 1 649 ? -7.715 -32.656 -12.578 1 95.81 649 ILE B CA 1
ATOM 11425 C C . ILE B 1 649 ? -6.223 -32.344 -12.453 1 95.81 649 ILE B C 1
ATOM 11427 O O . ILE B 1 649 ? -5.805 -31.641 -11.539 1 95.81 649 ILE B O 1
ATOM 11431 N N . PHE B 1 650 ? -5.445 -32.781 -13.414 1 95.5 650 PHE B N 1
ATOM 11432 C CA . PHE B 1 650 ? -4.039 -32.406 -13.422 1 95.5 650 PHE B CA 1
ATOM 11433 C C . PHE B 1 650 ? -3.895 -30.906 -13.633 1 95.5 650 PHE B C 1
ATOM 11435 O O . PHE B 1 650 ? -4.715 -30.281 -14.312 1 95.5 650 PHE B O 1
ATOM 11442 N N . SER B 1 651 ? -2.861 -30.359 -13.016 1 92.88 651 SER B N 1
ATOM 11443 C CA . SER B 1 651 ? -2.623 -28.938 -13.164 1 92.88 651 SER B CA 1
ATOM 11444 C C . SER B 1 651 ? -1.451 -28.656 -14.102 1 92.88 651 SER B C 1
ATOM 11446 O O . SER B 1 651 ? -0.42 -29.328 -14.023 1 92.88 651 SER B O 1
ATOM 11448 N N . HIS B 1 652 ? -1.663 -27.781 -14.992 1 88.88 652 HIS B N 1
ATOM 11449 C CA . HIS B 1 652 ? -0.616 -27.438 -15.945 1 88.88 652 HIS B CA 1
ATOM 11450 C C . HIS B 1 652 ? 0.315 -26.375 -15.383 1 88.88 652 HIS B C 1
ATOM 11452 O O . HIS B 1 652 ? 1.395 -26.125 -15.93 1 88.88 652 HIS B O 1
ATOM 11458 N N . GLY B 1 653 ? -0.146 -25.75 -14.328 1 86.25 653 GLY B N 1
ATOM 11459 C CA . GLY B 1 653 ? 0.671 -24.688 -13.758 1 86.25 653 GLY B CA 1
ATOM 11460 C C . GLY B 1 653 ? 0.1 -24.125 -12.477 1 86.25 653 GLY B C 1
ATOM 11461 O O . GLY B 1 653 ? -0.901 -24.625 -11.961 1 86.25 653 GLY B O 1
ATOM 11462 N N . ASN B 1 654 ? 0.821 -23.016 -12 1 86.31 654 ASN B N 1
ATOM 11463 C CA . ASN B 1 654 ? 0.477 -22.469 -10.695 1 86.31 654 ASN B CA 1
ATOM 11464 C C . ASN B 1 654 ? -0.288 -21.156 -10.828 1 86.31 654 ASN B C 1
ATOM 11466 O O . ASN B 1 654 ? -0.224 -20.297 -9.938 1 86.31 654 ASN B O 1
ATOM 11470 N N . ALA B 1 655 ? -1.046 -20.984 -11.844 1 84.25 655 ALA B N 1
ATOM 11471 C CA . ALA B 1 655 ? -1.776 -19.75 -12.094 1 84.25 655 ALA B CA 1
ATOM 11472 C C . ALA B 1 655 ? -2.768 -19.469 -10.969 1 84.25 655 ALA B C 1
ATOM 11474 O O . ALA B 1 655 ? -2.932 -18.312 -10.562 1 84.25 655 ALA B O 1
ATOM 11475 N N . SER B 1 656 ? -3.375 -20.484 -10.5 1 88.94 656 SER B N 1
ATOM 11476 C CA . SER B 1 656 ? -4.383 -20.328 -9.461 1 88.94 656 SER B CA 1
ATOM 11477 C C . SER B 1 656 ? -3.756 -19.859 -8.148 1 88.94 656 SER B C 1
ATOM 11479 O O . SER B 1 656 ? -4.328 -19.031 -7.438 1 88.94 656 SER B O 1
ATOM 11481 N N . VAL B 1 657 ? -2.617 -20.375 -7.859 1 92.38 657 VAL B N 1
ATOM 11482 C CA . VAL B 1 657 ? -1.938 -19.984 -6.625 1 92.38 657 VAL B CA 1
ATOM 11483 C C . VAL B 1 657 ? -1.455 -18.547 -6.727 1 92.38 657 VAL B C 1
ATOM 11485 O O . VAL B 1 657 ? -1.562 -17.781 -5.762 1 92.38 657 VAL B O 1
ATOM 11488 N N . GLU B 1 658 ? -0.986 -18.203 -7.855 1 87.75 658 GLU B N 1
ATOM 11489 C CA . GLU B 1 658 ? -0.496 -16.844 -8.062 1 87.75 658 GLU B CA 1
ATOM 11490 C C . GLU B 1 658 ? -1.633 -15.82 -7.988 1 87.75 658 GLU B C 1
ATOM 11492 O O . GLU B 1 658 ? -1.455 -14.719 -7.457 1 87.75 658 GLU B O 1
ATOM 11497 N N . ARG B 1 659 ? -2.688 -16.156 -8.555 1 88.38 659 ARG B N 1
ATOM 11498 C CA . ARG B 1 659 ? -3.865 -15.312 -8.406 1 88.38 659 ARG B CA 1
ATOM 11499 C C . ARG B 1 659 ? -4.27 -15.188 -6.938 1 88.38 659 ARG B C 1
ATOM 11501 O O . ARG B 1 659 ? -4.734 -14.133 -6.508 1 88.38 659 ARG B O 1
ATOM 11508 N N . GLY B 1 660 ? -4.109 -16.281 -6.27 1 92.5 660 GLY B N 1
ATOM 11509 C CA . GLY B 1 660 ? -4.395 -16.266 -4.844 1 92.5 660 GLY B CA 1
ATOM 11510 C C . GLY B 1 660 ? -3.523 -15.305 -4.066 1 92.5 660 GLY B C 1
ATOM 11511 O O . GLY B 1 660 ? -3.988 -14.664 -3.119 1 92.5 660 GLY B O 1
ATOM 11512 N N . PHE B 1 661 ? -2.318 -15.188 -4.465 1 91.38 661 PHE B N 1
ATOM 11513 C CA . PHE B 1 661 ? -1.419 -14.258 -3.797 1 91.38 661 PHE B CA 1
ATOM 11514 C C . PHE B 1 661 ? -1.886 -12.82 -3.99 1 91.38 661 PHE B C 1
ATOM 11516 O O . PHE B 1 661 ? -1.729 -11.984 -3.098 1 91.38 661 PHE B O 1
ATOM 11523 N N . SER B 1 662 ? -2.406 -12.547 -5.129 1 89 662 SER B N 1
ATOM 11524 C CA . SER B 1 662 ? -2.959 -11.219 -5.371 1 89 662 SER B CA 1
ATOM 11525 C C . SER B 1 662 ? -4.129 -10.922 -4.441 1 89 662 SER B C 1
ATOM 11527 O O . SER B 1 662 ? -4.27 -9.805 -3.941 1 89 662 SER B O 1
ATOM 11529 N N . VAL B 1 663 ? -4.902 -11.922 -4.266 1 93.69 663 VAL B N 1
ATOM 11530 C CA . VAL B 1 663 ? -6.027 -11.781 -3.346 1 93.69 663 VAL B CA 1
ATOM 11531 C C . VAL B 1 663 ? -5.516 -11.547 -1.928 1 93.69 663 VAL B C 1
ATOM 11533 O O . VAL B 1 663 ? -6.031 -10.688 -1.21 1 93.69 663 VAL B O 1
ATOM 11536 N N . ASN B 1 664 ? -4.508 -12.297 -1.568 1 94.56 664 ASN B N 1
ATOM 11537 C CA . ASN B 1 664 ? -3.904 -12.109 -0.253 1 94.56 664 ASN B CA 1
ATOM 11538 C C . ASN B 1 664 ? -3.449 -10.672 -0.044 1 94.56 664 ASN B C 1
ATOM 11540 O O . ASN B 1 664 ? -3.695 -10.086 1.012 1 94.56 664 ASN B O 1
ATOM 11544 N N . LYS B 1 665 ? -2.844 -10.164 -1.029 1 91.31 665 LYS B N 1
ATOM 11545 C CA . LYS B 1 665 ? -2.273 -8.82 -0.936 1 91.31 665 LYS B CA 1
ATOM 11546 C C . LYS B 1 665 ? -3.359 -7.777 -0.694 1 91.31 665 LYS B C 1
ATOM 11548 O O . LYS B 1 665 ? -3.156 -6.828 0.065 1 91.31 665 LYS B O 1
ATOM 11553 N N . THR B 1 666 ? -4.438 -7.941 -1.283 1 89.94 666 THR B N 1
ATOM 11554 C CA . THR B 1 666 ? -5.523 -6.973 -1.159 1 89.94 666 THR B CA 1
ATOM 11555 C C . THR B 1 666 ? -6.215 -7.105 0.194 1 89.94 666 THR B C 1
ATOM 11557 O O . THR B 1 666 ? -6.898 -6.184 0.64 1 89.94 666 THR B O 1
ATOM 11560 N N . MET B 1 667 ? -6.008 -8.203 0.853 1 93.06 667 MET B N 1
ATOM 11561 C CA . MET B 1 667 ? -6.684 -8.453 2.125 1 93.06 667 MET B CA 1
ATOM 11562 C C . MET B 1 667 ? -5.773 -8.102 3.299 1 93.06 667 MET B C 1
ATOM 11564 O O . MET B 1 667 ? -6.234 -7.996 4.438 1 93.06 667 MET B O 1
ATOM 11568 N N . LEU B 1 668 ? -4.566 -7.902 3.033 1 91.94 668 LEU B N 1
ATOM 11569 C CA . LEU B 1 668 ? -3.6 -7.668 4.102 1 91.94 668 LEU B CA 1
ATOM 11570 C C . LEU B 1 668 ? -3.801 -6.293 4.727 1 91.94 668 LEU B C 1
ATOM 11572 O O . LEU B 1 668 ? -3.988 -5.305 4.016 1 91.94 668 LEU B O 1
ATOM 11576 N N . VAL B 1 669 ? -3.947 -6.23 6.027 1 87.81 669 VAL B N 1
ATOM 11577 C CA . VAL B 1 669 ? -3.98 -5.016 6.832 1 87.81 669 VAL B CA 1
ATOM 11578 C C . VAL B 1 669 ? -2.857 -5.051 7.867 1 87.81 669 VAL B C 1
ATOM 11580 O O . VAL B 1 669 ? -2.303 -6.113 8.156 1 87.81 669 VAL B O 1
ATOM 11583 N N . GLU B 1 670 ? -2.539 -3.945 8.375 1 82.81 670 GLU B N 1
ATOM 11584 C CA . GLU B 1 670 ? -1.468 -3.877 9.367 1 82.81 670 GLU B CA 1
ATOM 11585 C C . GLU B 1 670 ? -1.795 -4.723 10.594 1 82.81 670 GLU B C 1
ATOM 11587 O O . GLU B 1 670 ? -2.939 -4.746 11.055 1 82.81 670 GLU B O 1
ATOM 11592 N N . ASN B 1 671 ? -0.918 -5.531 11.047 1 80.44 671 ASN B N 1
ATOM 11593 C CA . ASN B 1 671 ? -0.995 -6.344 12.258 1 80.44 671 ASN B CA 1
ATOM 11594 C C . ASN B 1 671 ? -2.006 -7.477 12.109 1 80.44 671 ASN B C 1
ATOM 11596 O O . ASN B 1 671 ? -2.498 -8.008 13.102 1 80.44 671 ASN B O 1
ATOM 11600 N N . LEU B 1 672 ? -2.338 -7.73 10.898 1 89.25 672 LEU B N 1
ATOM 11601 C CA . LEU B 1 672 ? -3.262 -8.836 10.672 1 89.25 672 LEU B CA 1
ATOM 11602 C C . LEU B 1 672 ? -2.627 -10.164 11.07 1 89.25 672 LEU B C 1
ATOM 11604 O O . LEU B 1 672 ? -1.499 -10.461 10.672 1 89.25 672 LEU B O 1
ATOM 11608 N N . LYS B 1 673 ? -3.354 -10.875 11.852 1 90.19 673 LYS B N 1
ATOM 11609 C CA . LYS B 1 673 ? -2.873 -12.188 12.273 1 90.19 673 LYS B CA 1
ATOM 11610 C C . LYS B 1 673 ? -2.988 -13.203 11.133 1 90.19 673 LYS B C 1
ATOM 11612 O O . LYS B 1 673 ? -3.883 -13.102 10.289 1 90.19 673 LYS B O 1
ATOM 11617 N N . GLU B 1 674 ? -2.146 -14.203 11.156 1 93.81 674 GLU B N 1
ATOM 11618 C CA . GLU B 1 674 ? -2.09 -15.227 10.117 1 93.81 674 GLU B CA 1
ATOM 11619 C C . GLU B 1 674 ? -3.41 -15.984 10.016 1 93.81 674 GLU B C 1
ATOM 11621 O O . GLU B 1 674 ? -3.957 -16.141 8.922 1 93.81 674 GLU B O 1
ATOM 11626 N N . GLN B 1 675 ? -3.928 -16.344 11.164 1 92.38 675 GLN B N 1
ATOM 11627 C CA . GLN B 1 675 ? -5.16 -17.125 11.172 1 92.38 675 GLN B CA 1
ATOM 11628 C C . GLN B 1 675 ? -6.332 -16.312 10.641 1 92.38 675 GLN B C 1
ATOM 11630 O O . GLN B 1 675 ? -7.234 -16.859 10 1 92.38 675 GLN B O 1
ATOM 11635 N N . SER B 1 676 ? -6.32 -15.07 10.969 1 93.12 676 SER B N 1
ATOM 11636 C CA . SER B 1 676 ? -7.379 -14.203 10.461 1 93.12 676 SER B CA 1
ATOM 11637 C C . SER B 1 676 ? -7.332 -14.102 8.945 1 93.12 676 SER B C 1
ATOM 11639 O O . SER B 1 676 ? -8.375 -14.07 8.289 1 93.12 676 SER B O 1
ATOM 11641 N N . LEU B 1 677 ? -6.16 -14.039 8.414 1 95.81 677 LEU B N 1
ATOM 11642 C CA . LEU B 1 677 ? -6.012 -14.008 6.961 1 95.81 677 LEU B CA 1
ATOM 11643 C C . LEU B 1 677 ? -6.555 -15.289 6.332 1 95.81 677 LEU B C 1
ATOM 11645 O O . LEU B 1 677 ? -7.27 -15.234 5.328 1 95.81 677 LEU B O 1
ATOM 11649 N N . ILE B 1 678 ? -6.211 -16.438 6.91 1 96.94 678 ILE B N 1
ATOM 11650 C CA . ILE B 1 678 ? -6.66 -17.719 6.395 1 96.94 678 ILE B CA 1
ATOM 11651 C C . ILE B 1 678 ? -8.188 -17.781 6.41 1 96.94 678 ILE B C 1
ATOM 11653 O O . ILE B 1 678 ? -8.805 -18.188 5.426 1 96.94 678 ILE B O 1
ATOM 11657 N N . ASN B 1 679 ? -8.742 -17.344 7.512 1 96.5 679 ASN B N 1
ATOM 11658 C CA . ASN B 1 679 ? -10.195 -17.391 7.648 1 96.5 679 ASN B CA 1
ATOM 11659 C C . ASN B 1 679 ? -10.875 -16.453 6.645 1 96.5 679 ASN B C 1
ATOM 11661 O O . ASN B 1 679 ? -11.891 -16.828 6.043 1 96.5 679 ASN B O 1
ATOM 11665 N N . GLN B 1 680 ? -10.375 -15.336 6.504 1 96.69 680 GLN B N 1
ATOM 11666 C CA . GLN B 1 680 ? -10.938 -14.406 5.531 1 96.69 680 GLN B CA 1
ATOM 11667 C C . GLN B 1 680 ? -10.805 -14.945 4.109 1 96.69 680 GLN B C 1
ATOM 11669 O O . GLN B 1 680 ? -11.719 -14.805 3.299 1 96.69 680 GLN B O 1
ATOM 11674 N N . ARG B 1 681 ? -9.688 -15.516 3.807 1 97.25 681 ARG B N 1
ATOM 11675 C CA . ARG B 1 681 ? -9.445 -16.094 2.488 1 97.25 681 ARG B CA 1
ATOM 11676 C C . ARG B 1 681 ? -10.406 -17.25 2.215 1 97.25 681 ARG B C 1
ATOM 11678 O O . ARG B 1 681 ? -10.891 -17.406 1.094 1 97.25 681 ARG B O 1
ATOM 11685 N N . ARG B 1 682 ? -10.641 -18.078 3.211 1 97.69 682 ARG B N 1
ATOM 11686 C CA . ARG B 1 682 ? -11.578 -19.188 3.076 1 97.69 682 ARG B CA 1
ATOM 11687 C C . ARG B 1 682 ? -12.992 -18.688 2.791 1 97.69 682 ARG B C 1
ATOM 11689 O O . ARG B 1 682 ? -13.672 -19.203 1.907 1 97.69 682 ARG B O 1
ATOM 11696 N N . ALA B 1 683 ? -13.336 -17.703 3.568 1 97.62 683 ALA B N 1
ATOM 11697 C CA . ALA B 1 683 ? -14.656 -17.109 3.357 1 97.62 683 ALA B CA 1
ATOM 11698 C C . ALA B 1 683 ? -14.766 -16.5 1.963 1 97.62 683 ALA B C 1
ATOM 11700 O O . ALA B 1 683 ? -15.766 -16.688 1.27 1 97.62 683 ALA B O 1
ATOM 11701 N N . TYR B 1 684 ? -13.75 -15.781 1.583 1 97.56 684 TYR B N 1
ATOM 11702 C CA . TYR B 1 684 ? -13.727 -15.141 0.273 1 97.56 684 TYR B CA 1
ATOM 11703 C C . TYR B 1 684 ? -13.859 -16.172 -0.842 1 97.56 684 TYR B C 1
ATOM 11705 O O . TYR B 1 684 ? -14.648 -15.992 -1.771 1 97.56 684 TYR B O 1
ATOM 11713 N N . ASP B 1 685 ? -13.055 -17.188 -0.748 1 97.06 685 ASP B N 1
ATOM 11714 C CA . ASP B 1 685 ? -13.078 -18.234 -1.762 1 97.06 685 ASP B CA 1
ATOM 11715 C C . ASP B 1 685 ? -14.445 -18.922 -1.817 1 97.06 685 ASP B C 1
ATOM 11717 O O . ASP B 1 685 ? -14.938 -19.234 -2.9 1 97.06 685 ASP B O 1
ATOM 11721 N N . GLY B 1 686 ? -15.023 -19.203 -0.631 1 96.06 686 GLY B N 1
ATOM 11722 C CA . GLY B 1 686 ? -16.344 -19.797 -0.583 1 96.06 686 GLY B CA 1
ATOM 11723 C C . GLY B 1 686 ? -17.422 -18.953 -1.245 1 96.06 686 GLY B C 1
ATOM 11724 O O . GLY B 1 686 ? -18.234 -19.453 -2.006 1 96.06 686 GLY B O 1
ATOM 11725 N N . ILE B 1 687 ? -17.375 -17.703 -0.986 1 96.19 687 ILE B N 1
ATOM 11726 C CA . ILE B 1 687 ? -18.344 -16.766 -1.547 1 96.19 687 ILE B CA 1
ATOM 11727 C C . ILE B 1 687 ? -18.156 -16.672 -3.061 1 96.19 687 ILE B C 1
ATOM 11729 O O . ILE B 1 687 ? -19.125 -16.719 -3.814 1 96.19 687 ILE B O 1
ATOM 11733 N N . LYS B 1 688 ? -16.984 -16.578 -3.498 1 93.94 688 LYS B N 1
ATOM 11734 C CA . LYS B 1 688 ? -16.672 -16.453 -4.922 1 93.94 688 LYS B CA 1
ATOM 11735 C C . LYS B 1 688 ? -17.109 -17.719 -5.676 1 93.94 688 LYS B C 1
ATOM 11737 O O . LYS B 1 688 ? -17.578 -17.625 -6.812 1 93.94 688 LYS B O 1
ATOM 11742 N N . SER B 1 689 ? -16.891 -18.828 -5.055 1 92.56 689 SER B N 1
ATOM 11743 C CA . SER B 1 689 ? -17.25 -20.094 -5.699 1 92.56 689 SER B CA 1
ATOM 11744 C C . SER B 1 689 ? -18.75 -20.188 -5.961 1 92.56 689 SER B C 1
ATOM 11746 O O . SER B 1 689 ? -19.172 -20.891 -6.871 1 92.56 689 SER B O 1
ATOM 11748 N N . LEU B 1 690 ? -19.5 -19.484 -5.188 1 92.31 690 LEU B N 1
ATOM 11749 C CA . LEU B 1 690 ? -20.953 -19.516 -5.34 1 92.31 690 LEU B CA 1
ATOM 11750 C C . LEU B 1 690 ? -21.422 -18.391 -6.242 1 92.31 690 LEU B C 1
ATOM 11752 O O . LEU B 1 690 ? -22.641 -18.203 -6.426 1 92.31 690 LEU B O 1
ATOM 11756 N N . GLY B 1 691 ? -20.578 -17.594 -6.727 1 89.25 691 GLY B N 1
ATOM 11757 C CA . GLY B 1 691 ? -20.922 -16.547 -7.684 1 89.25 691 GLY B CA 1
ATOM 11758 C C . GLY B 1 691 ? -21.156 -15.203 -7.035 1 89.25 691 GLY B C 1
ATOM 11759 O O . GLY B 1 691 ? -21.828 -14.344 -7.609 1 89.25 691 GLY B O 1
ATOM 11760 N N . GLY B 1 692 ? -20.812 -15.039 -5.809 1 91.75 692 GLY B N 1
ATOM 11761 C CA . GLY B 1 692 ? -20.984 -13.758 -5.141 1 91.75 692 GLY B CA 1
ATOM 11762 C C . GLY B 1 692 ? -22.031 -13.805 -4.031 1 91.75 692 GLY B C 1
ATOM 11763 O O . GLY B 1 692 ? -22.766 -14.773 -3.906 1 91.75 692 GLY B O 1
ATOM 11764 N N . VAL B 1 693 ? -22.062 -12.742 -3.26 1 93.38 693 VAL B N 1
ATOM 11765 C CA . VAL B 1 693 ? -22.906 -12.688 -2.062 1 93.38 693 VAL B CA 1
ATOM 11766 C C . VAL B 1 693 ? -24.375 -12.773 -2.451 1 93.38 693 VAL B C 1
ATOM 11768 O O . VAL B 1 693 ? -25.172 -13.406 -1.756 1 93.38 693 VAL B O 1
ATOM 11771 N N . GLU B 1 694 ? -24.781 -12.266 -3.543 1 86.62 694 GLU B N 1
ATOM 11772 C CA . GLU B 1 694 ? -26.172 -12.219 -3.973 1 86.62 694 GLU B CA 1
ATOM 11773 C C . GLU B 1 694 ? -26.688 -13.609 -4.328 1 86.62 694 GLU B C 1
ATOM 11775 O O . GLU B 1 694 ? -27.906 -13.859 -4.281 1 86.62 694 GLU B O 1
ATOM 11780 N N . ASN B 1 695 ? -25.781 -14.438 -4.594 1 88.5 695 ASN B N 1
ATOM 11781 C CA . ASN B 1 695 ? -26.172 -15.773 -5.047 1 88.5 695 ASN B CA 1
ATOM 11782 C C . ASN B 1 695 ? -26.062 -16.797 -3.924 1 88.5 695 ASN B C 1
ATOM 11784 O O . ASN B 1 695 ? -26.344 -17.984 -4.129 1 88.5 695 ASN B O 1
ATOM 11788 N N . VAL B 1 696 ? -25.641 -16.344 -2.811 1 90.81 696 VAL B N 1
ATOM 11789 C CA . VAL B 1 696 ? -25.469 -17.281 -1.703 1 90.81 696 VAL B CA 1
ATOM 11790 C C . VAL B 1 696 ? -26.812 -17.5 -1.011 1 90.81 696 VAL B C 1
ATOM 11792 O O . VAL B 1 696 ? -27.469 -16.547 -0.589 1 90.81 696 VAL B O 1
ATOM 11795 N N . SER B 1 697 ? -27.219 -18.734 -1.014 1 90 697 SER B N 1
ATOM 11796 C CA . SER B 1 697 ? -28.406 -19.109 -0.245 1 90 697 SER B CA 1
ATOM 11797 C C . SER B 1 697 ? -28.047 -19.453 1.195 1 90 697 SER B C 1
ATOM 11799 O O . SER B 1 697 ? -27.266 -20.375 1.439 1 90 697 SER B O 1
ATOM 11801 N N . ILE B 1 698 ? -28.594 -18.734 2.1 1 92.94 698 ILE B N 1
ATOM 11802 C CA . ILE B 1 698 ? -28.297 -18.969 3.51 1 92.94 698 ILE B CA 1
ATOM 11803 C C . ILE B 1 698 ? -29.078 -20.188 3.998 1 92.94 698 ILE B C 1
ATOM 11805 O O . ILE B 1 698 ? -30.266 -20.109 4.289 1 92.94 698 ILE B O 1
ATOM 11809 N N . THR B 1 699 ? -28.406 -21.25 4.145 1 91 699 THR B N 1
ATOM 11810 C CA . THR B 1 699 ? -28.984 -22.516 4.555 1 91 699 THR B CA 1
ATOM 11811 C C . THR B 1 699 ? -29.125 -22.578 6.074 1 91 699 THR B C 1
ATOM 11813 O O . THR B 1 699 ? -28.578 -21.75 6.789 1 91 699 THR B O 1
ATOM 11816 N N . LYS B 1 700 ? -29.797 -23.578 6.492 1 91 700 LYS B N 1
ATOM 11817 C CA . LYS B 1 700 ? -29.953 -23.812 7.922 1 91 700 LYS B CA 1
ATOM 11818 C C . LYS B 1 700 ? -28.625 -24.172 8.57 1 91 700 LYS B C 1
ATOM 11820 O O . LYS B 1 700 ? -28.344 -23.781 9.703 1 91 700 LYS B O 1
ATOM 11825 N N . ARG B 1 701 ? -27.844 -24.828 7.836 1 91.56 701 ARG B N 1
ATOM 11826 C CA . ARG B 1 701 ? -26.516 -25.219 8.328 1 91.56 701 ARG B CA 1
ATOM 11827 C C . ARG B 1 701 ? -25.656 -23.984 8.57 1 91.56 701 ARG B C 1
ATOM 11829 O O . ARG B 1 701 ? -24.906 -23.938 9.555 1 91.56 701 ARG B O 1
ATOM 11836 N N . MET B 1 702 ? -25.781 -23.078 7.711 1 93.81 702 MET B N 1
ATOM 11837 C CA . MET B 1 702 ? -25 -21.844 7.855 1 93.81 702 MET B CA 1
ATOM 11838 C C . MET B 1 702 ? -25.484 -21.031 9.055 1 93.81 702 MET B C 1
ATOM 11840 O O . MET B 1 702 ? -24.672 -20.484 9.797 1 93.81 702 MET B O 1
ATOM 11844 N N . LEU B 1 703 ? -26.797 -20.969 9.227 1 94.31 703 LEU B N 1
ATOM 11845 C CA . LEU B 1 703 ? -27.375 -20.25 10.367 1 94.31 703 LEU B CA 1
ATOM 11846 C C . LEU B 1 703 ? -26.906 -20.859 11.68 1 94.31 703 LEU B C 1
ATOM 11848 O O . LEU B 1 703 ? -26.594 -20.141 12.625 1 94.31 703 LEU B O 1
ATOM 11852 N N . LEU B 1 704 ? -26.812 -22.156 11.617 1 91.94 704 LEU B N 1
ATOM 11853 C CA . LEU B 1 704 ? -26.375 -22.859 12.812 1 91.94 704 LEU B CA 1
ATOM 11854 C C . LEU B 1 704 ? -24.906 -22.594 13.102 1 91.94 704 LEU B C 1
ATOM 11856 O O . LEU B 1 704 ? -24.5 -22.469 14.258 1 91.94 704 LEU B O 1
ATOM 11860 N N . ALA B 1 705 ? -24.172 -22.609 12.055 1 93.06 705 ALA B N 1
ATOM 11861 C CA . ALA B 1 705 ? -22.734 -22.344 12.203 1 93.06 705 ALA B CA 1
ATOM 11862 C C . ALA B 1 705 ? -22.5 -20.969 12.805 1 93.06 705 ALA B C 1
ATOM 11864 O O . ALA B 1 705 ? -21.609 -20.781 13.633 1 93.06 705 ALA B O 1
ATOM 11865 N N . VAL B 1 706 ? -23.312 -19.969 12.445 1 93.12 706 VAL B N 1
ATOM 11866 C CA . VAL B 1 706 ? -23.125 -18.594 12.914 1 93.12 706 VAL B CA 1
ATOM 11867 C C . VAL B 1 706 ? -23.672 -18.453 14.336 1 93.12 706 VAL B C 1
ATOM 11869 O O . VAL B 1 706 ? -23.125 -17.719 15.148 1 93.12 706 VAL B O 1
ATOM 11872 N N . ARG B 1 707 ? -24.672 -19.219 14.617 1 91.12 707 ARG B N 1
ATOM 11873 C CA . ARG B 1 707 ? -25.203 -19.188 15.984 1 91.12 707 ARG B CA 1
ATOM 11874 C C . ARG B 1 707 ? -24.188 -19.781 16.969 1 91.12 707 ARG B C 1
ATOM 11876 O O . ARG B 1 707 ? -24.141 -19.375 18.125 1 91.12 707 ARG B O 1
ATOM 11883 N N . GLY B 1 708 ? -23.375 -20.656 16.469 1 90.56 708 GLY B N 1
ATOM 11884 C CA . GLY B 1 708 ? -22.391 -21.312 17.312 1 90.56 708 GLY B CA 1
ATOM 11885 C C . GLY B 1 708 ? -21.078 -20.562 17.391 1 90.56 708 GLY B C 1
ATOM 11886 O O . GLY B 1 708 ? -20.094 -21.094 17.906 1 90.56 708 GLY B O 1
ATOM 11887 N N . VAL B 1 709 ? -21.078 -19.375 16.984 1 91.31 709 VAL B N 1
ATOM 11888 C CA . VAL B 1 709 ? -19.844 -18.594 16.891 1 91.31 709 VAL B CA 1
ATOM 11889 C C . VAL B 1 709 ? -19.281 -18.359 18.297 1 91.31 709 VAL B C 1
ATOM 11891 O O . VAL B 1 709 ? -18.078 -18.453 18.516 1 91.31 709 VAL B O 1
ATOM 11894 N N . ARG B 1 710 ? -20.078 -18 19.188 1 85.75 710 ARG B N 1
ATOM 11895 C CA . ARG B 1 710 ? -19.641 -17.688 20.547 1 85.75 710 ARG B CA 1
ATOM 11896 C C . ARG B 1 710 ? -18.984 -18.906 21.188 1 85.75 710 ARG B C 1
ATOM 11898 O O . ARG B 1 710 ? -17.969 -18.797 21.859 1 85.75 710 ARG B O 1
ATOM 11905 N N . HIS B 1 711 ? -19.609 -20.031 20.953 1 87 711 HIS B N 1
ATOM 11906 C CA . HIS B 1 711 ? -19.078 -21.266 21.516 1 87 711 HIS B CA 1
ATOM 11907 C C . HIS B 1 711 ? -17.703 -21.594 20.938 1 87 711 HIS B C 1
ATOM 11909 O O . HIS B 1 711 ? -16.781 -21.953 21.656 1 87 711 HIS B O 1
ATOM 11915 N N . ARG B 1 712 ? -17.578 -21.422 19.734 1 89.06 712 ARG B N 1
ATOM 11916 C CA . ARG B 1 712 ? -16.312 -21.734 19.078 1 89.06 712 ARG B CA 1
ATOM 11917 C C . ARG B 1 712 ? -15.234 -20.734 19.453 1 89.06 712 ARG B C 1
ATOM 11919 O O . ARG B 1 712 ? -14.07 -21.109 19.609 1 89.06 712 ARG B O 1
ATOM 11926 N N . TYR B 1 713 ? -15.633 -19.578 19.594 1 86.81 713 TYR B N 1
ATOM 11927 C CA . TYR B 1 713 ? -14.688 -18.562 20.016 1 86.81 713 TYR B CA 1
ATOM 11928 C C . TYR B 1 713 ? -14.172 -18.844 21.422 1 86.81 713 TYR B C 1
ATOM 11930 O O . TYR B 1 713 ? -12.977 -18.75 21.688 1 86.81 713 TYR B O 1
ATOM 11938 N N . ARG B 1 714 ? -15.039 -19.172 22.297 1 85 714 ARG B N 1
ATOM 11939 C CA . ARG B 1 714 ? -14.648 -19.484 23.672 1 85 714 ARG B CA 1
ATOM 11940 C C . ARG B 1 714 ? -13.75 -20.719 23.703 1 85 714 ARG B C 1
ATOM 11942 O O . ARG B 1 714 ? -12.797 -20.766 24.484 1 85 714 ARG B O 1
ATOM 11949 N N . ALA B 1 715 ? -14.078 -21.594 22.891 1 84.94 715 ALA B N 1
ATOM 11950 C CA . ALA B 1 715 ? -13.25 -22.797 22.812 1 84.94 715 ALA B CA 1
ATOM 11951 C C . ALA B 1 715 ? -11.844 -22.453 22.328 1 84.94 715 ALA B C 1
ATOM 11953 O O . ALA B 1 715 ? -10.859 -23.016 22.812 1 84.94 715 ALA B O 1
ATOM 11954 N N . ASP B 1 716 ? -11.758 -21.609 21.438 1 83.38 716 ASP B N 1
ATOM 11955 C CA . ASP B 1 716 ? -10.469 -21.188 20.891 1 83.38 716 ASP B CA 1
ATOM 11956 C C . ASP B 1 716 ? -9.656 -20.438 21.953 1 83.38 716 ASP B C 1
ATOM 11958 O O . ASP B 1 716 ? -8.438 -20.594 22.031 1 83.38 716 ASP B O 1
ATOM 11962 N N . LEU B 1 717 ? -10.328 -19.562 22.641 1 82.12 717 LEU B N 1
ATOM 11963 C CA . LEU B 1 717 ? -9.664 -18.812 23.719 1 82.12 717 LEU B CA 1
ATOM 11964 C C . LEU B 1 717 ? -9.109 -19.766 24.766 1 82.12 717 LEU B C 1
ATOM 11966 O O . LEU B 1 717 ? -8.016 -19.547 25.297 1 82.12 717 LEU B O 1
ATOM 11970 N N . MET B 1 718 ? -9.867 -20.781 25.062 1 81.56 718 MET B N 1
ATOM 11971 C CA . MET B 1 718 ? -9.43 -21.766 26.047 1 81.56 718 MET B CA 1
ATOM 11972 C C . MET B 1 718 ? -8.227 -22.547 25.531 1 81.56 718 MET B C 1
ATOM 11974 O O . MET B 1 718 ? -7.285 -22.828 26.281 1 81.56 718 MET B O 1
ATOM 11978 N N . ARG B 1 719 ? -8.242 -22.812 24.312 1 79.25 719 ARG B N 1
ATOM 11979 C CA . ARG B 1 719 ? -7.125 -23.531 23.719 1 79.25 719 ARG B CA 1
ATOM 11980 C C . ARG B 1 719 ? -5.863 -22.672 23.719 1 79.25 719 ARG B C 1
ATOM 11982 O O . ARG B 1 719 ? -4.77 -23.172 23.984 1 79.25 719 ARG B O 1
ATOM 11989 N N . LYS B 1 720 ? -6.059 -21.391 23.438 1 76.12 720 LYS B N 1
ATOM 11990 C CA . LYS B 1 720 ? -4.918 -20.484 23.438 1 76.12 720 LYS B CA 1
ATOM 11991 C C . LYS B 1 720 ? -4.348 -20.297 24.828 1 76.12 720 LYS B C 1
ATOM 11993 O O . LYS B 1 720 ? -3.131 -20.234 25.016 1 76.12 720 LYS B O 1
ATOM 11998 N N . LYS B 1 721 ? -5.199 -20.188 25.797 1 73.69 721 LYS B N 1
ATOM 11999 C CA . LYS B 1 721 ? -4.754 -20.078 27.172 1 73.69 721 LYS B CA 1
ATOM 12000 C C . LYS B 1 721 ? -3.986 -21.328 27.609 1 73.69 721 LYS B C 1
ATOM 12002 O O . LYS B 1 721 ? -2.949 -21.219 28.266 1 73.69 721 LYS B O 1
ATOM 12007 N N . GLU B 1 722 ? -4.496 -22.422 27.172 1 74.38 722 GLU B N 1
ATOM 12008 C CA . GLU B 1 722 ? -3.82 -23.672 27.484 1 74.38 722 GLU B CA 1
ATOM 12009 C C . GLU B 1 722 ? -2.445 -23.734 26.828 1 74.38 722 GLU B C 1
ATOM 12011 O O . GLU B 1 722 ? -1.475 -24.188 27.453 1 74.38 722 GLU B O 1
ATOM 12016 N N . TYR B 1 723 ? -2.467 -23.281 25.656 1 72.38 723 TYR B N 1
ATOM 12017 C CA . TYR B 1 723 ? -1.204 -23.266 24.922 1 72.38 723 TYR B CA 1
ATOM 12018 C C . TYR B 1 723 ? -0.207 -22.312 25.562 1 72.38 723 TYR B C 1
ATOM 12020 O O . TYR B 1 723 ? 0.972 -22.641 25.719 1 72.38 723 TYR B O 1
ATOM 12028 N N . LEU B 1 724 ? -0.662 -21.094 25.922 1 71.56 724 LEU B N 1
ATOM 12029 C CA . LEU B 1 724 ? 0.202 -20.109 26.562 1 71.56 724 LEU B CA 1
ATOM 12030 C C . LEU B 1 724 ? 0.684 -20.625 27.922 1 71.56 724 LEU B C 1
ATOM 12032 O O . LEU B 1 724 ? 1.84 -20.406 28.297 1 71.56 724 LEU B O 1
ATOM 12036 N N . ASP B 1 725 ? -0.172 -21.266 28.625 1 70.81 725 ASP B N 1
ATOM 12037 C CA . ASP B 1 725 ? 0.202 -21.844 29.906 1 70.81 725 ASP B CA 1
ATOM 12038 C C . ASP B 1 725 ? 1.254 -22.938 29.719 1 70.81 725 ASP B C 1
ATOM 12040 O O . ASP B 1 725 ? 2.221 -23.016 30.484 1 70.81 725 ASP B O 1
ATOM 12044 N N . LYS B 1 726 ? 1.088 -23.562 28.672 1 70.5 726 LYS B N 1
ATOM 12045 C CA . LYS B 1 726 ? 2.068 -24.594 28.375 1 70.5 726 LYS B CA 1
ATOM 12046 C C . LYS B 1 726 ? 3.395 -24 27.922 1 70.5 726 LYS B C 1
ATOM 12048 O O . LYS B 1 726 ? 4.465 -24.453 28.328 1 70.5 726 LYS B O 1
ATOM 12053 N N . LYS B 1 727 ? 3.289 -22.984 27.172 1 67.5 727 LYS B N 1
ATOM 12054 C CA . LYS B 1 727 ? 4.492 -22.312 26.688 1 67.5 727 LYS B CA 1
ATOM 12055 C C . LYS B 1 727 ? 5.219 -21.625 27.844 1 67.5 727 LYS B C 1
ATOM 12057 O O . LYS B 1 727 ? 6.449 -21.672 27.938 1 67.5 727 LYS B O 1
ATOM 12062 N N . THR B 1 728 ? 4.477 -20.906 28.625 1 69.62 728 THR B N 1
ATOM 12063 C CA . THR B 1 728 ? 5.062 -20.25 29.781 1 69.62 728 THR B CA 1
ATOM 12064 C C . THR B 1 728 ? 5.691 -21.281 30.719 1 69.62 728 THR B C 1
ATOM 12066 O O . THR B 1 728 ? 6.781 -21.062 31.25 1 69.62 728 THR B O 1
ATOM 12069 N N . SER B 1 729 ? 5.004 -22.375 30.875 1 69.12 729 SER B N 1
ATOM 12070 C CA . SER B 1 729 ? 5.559 -23.438 31.703 1 69.12 729 SER B CA 1
ATOM 12071 C C . SER B 1 729 ? 6.848 -24 31.109 1 69.12 729 SER B C 1
ATOM 12073 O O . SER B 1 729 ? 7.816 -24.25 31.828 1 69.12 729 SER B O 1
ATOM 12075 N N . LYS B 1 730 ? 6.883 -24 29.844 1 65.81 730 LYS B N 1
ATOM 12076 C CA . LYS B 1 730 ? 8.078 -24.484 29.156 1 65.81 730 LYS B CA 1
ATOM 12077 C C . LYS B 1 730 ? 9.211 -23.469 29.219 1 65.81 730 LYS B C 1
ATOM 12079 O O . LYS B 1 730 ? 10.367 -23.828 29.422 1 65.81 730 LYS B O 1
ATOM 12084 N N . THR B 1 731 ? 8.859 -22.266 29.031 1 67.44 731 THR B N 1
ATOM 12085 C CA . THR B 1 731 ? 9.852 -21.203 29.109 1 67.44 731 THR B CA 1
ATOM 12086 C C . THR B 1 731 ? 10.406 -21.094 30.516 1 67.44 731 THR B C 1
ATOM 12088 O O . THR B 1 731 ? 11.609 -20.859 30.703 1 67.44 731 THR B O 1
ATOM 12091 N N . GLN B 1 732 ? 9.578 -21.234 31.5 1 66.69 732 GLN B N 1
ATOM 12092 C CA . GLN B 1 732 ? 10.031 -21.219 32.875 1 66.69 732 GLN B CA 1
ATOM 12093 C C . GLN B 1 732 ? 10.945 -22.422 33.156 1 66.69 732 GLN B C 1
ATOM 12095 O O . GLN B 1 732 ? 11.953 -22.281 33.875 1 66.69 732 GLN B O 1
ATOM 12100 N N . GLU B 1 733 ? 10.547 -23.453 32.531 1 65.31 733 GLU B N 1
ATOM 12101 C CA . GLU B 1 733 ? 11.391 -24.641 32.688 1 65.31 733 GLU B CA 1
ATOM 12102 C C . GLU B 1 733 ? 12.734 -24.453 32 1 65.31 733 GLU B C 1
ATOM 12104 O O . GLU B 1 733 ? 13.773 -24.828 32.531 1 65.31 733 GLU B O 1
ATOM 12109 N N . LYS B 1 734 ? 12.727 -23.844 30.922 1 63.44 734 LYS B N 1
ATOM 12110 C CA . LYS B 1 734 ? 13.977 -23.562 30.203 1 63.44 734 LYS B CA 1
ATOM 12111 C C . LYS B 1 734 ? 14.82 -22.547 30.984 1 63.44 734 LYS B C 1
ATOM 12113 O O . LYS B 1 734 ? 16.047 -22.703 31.078 1 63.44 734 LYS B O 1
ATOM 12118 N N . ARG B 1 735 ? 14.266 -21.516 31.422 1 63.03 735 ARG B N 1
ATOM 12119 C CA . ARG B 1 735 ? 14.969 -20.531 32.219 1 63.03 735 ARG B CA 1
ATOM 12120 C C . ARG B 1 735 ? 15.578 -21.156 33.469 1 63.03 735 ARG B C 1
ATOM 12122 O O . ARG B 1 735 ? 16.703 -20.844 33.844 1 63.03 735 ARG B O 1
ATOM 12129 N N . LYS B 1 736 ? 14.766 -22.016 34.062 1 63.38 736 LYS B N 1
ATOM 12130 C CA . LYS B 1 736 ? 15.289 -22.75 35.219 1 63.38 736 LYS B CA 1
ATOM 12131 C C . LYS B 1 736 ? 16.5 -23.594 34.812 1 63.38 736 LYS B C 1
ATOM 12133 O O . LYS B 1 736 ? 17.5 -23.625 35.531 1 63.38 736 LYS B O 1
ATOM 12138 N N . LEU B 1 737 ? 16.297 -24.047 33.656 1 65.5 737 LEU B N 1
ATOM 12139 C CA . LEU B 1 737 ? 17.406 -24.875 33.188 1 65.5 737 LEU B CA 1
ATOM 12140 C C . LEU B 1 737 ? 18.609 -24.016 32.812 1 65.5 737 LEU B C 1
ATOM 12142 O O . LEU B 1 737 ? 19.75 -24.391 33.094 1 65.5 737 LEU B O 1
ATOM 12146 N N . GLU B 1 738 ? 18.375 -22.969 32.188 1 64.56 738 GLU B N 1
ATOM 12147 C CA . GLU B 1 738 ? 19.438 -22.047 31.828 1 64.56 738 GLU B CA 1
ATOM 12148 C C . GLU B 1 738 ? 20.109 -21.469 33.062 1 64.56 738 GLU B C 1
ATOM 12150 O O . GLU B 1 738 ? 21.344 -21.328 33.125 1 64.56 738 GLU B O 1
ATOM 12155 N N . ASN B 1 739 ? 19.359 -21.094 34.031 1 65.25 739 ASN B N 1
ATOM 12156 C CA . ASN B 1 739 ? 19.922 -20.625 35.312 1 65.25 739 ASN B CA 1
ATOM 12157 C C . ASN B 1 739 ? 20.766 -21.703 35.969 1 65.25 739 ASN B C 1
ATOM 12159 O O . ASN B 1 739 ? 21.828 -21.406 36.531 1 65.25 739 ASN B O 1
ATOM 12163 N N . GLU B 1 740 ? 20.203 -22.906 35.875 1 63.38 740 GLU B N 1
ATOM 12164 C CA . GLU B 1 740 ? 20.984 -24.016 36.406 1 63.38 740 GLU B CA 1
ATOM 12165 C C . GLU B 1 740 ? 22.281 -24.219 35.625 1 63.38 740 GLU B C 1
ATOM 12167 O O . GLU B 1 740 ? 23.328 -24.469 36.219 1 63.38 740 GLU B O 1
ATOM 12172 N N . LEU B 1 741 ? 22.141 -23.938 34.406 1 63.25 741 LEU B N 1
ATOM 12173 C CA . LEU B 1 741 ? 23.328 -24.062 33.562 1 63.25 741 LEU B CA 1
ATOM 12174 C C . LEU B 1 741 ? 24.312 -22.922 33.844 1 63.25 741 LEU B C 1
ATOM 12176 O O . LEU B 1 741 ? 25.516 -23.156 33.906 1 63.25 741 LEU B O 1
ATOM 12180 N N . GLN B 1 742 ? 23.859 -21.781 33.938 1 65.81 742 GLN B N 1
ATOM 12181 C CA . GLN B 1 742 ? 24.703 -20.641 34.219 1 65.81 742 GLN B CA 1
ATOM 12182 C C . GLN B 1 742 ? 25.375 -20.781 35.594 1 65.81 742 GLN B C 1
ATOM 12184 O O . GLN B 1 742 ? 26.547 -20.453 35.75 1 65.81 742 GLN B O 1
ATOM 12189 N N . GLN B 1 743 ? 24.656 -21.328 36.531 1 65.06 743 GLN B N 1
ATOM 12190 C CA . GLN B 1 743 ? 25.219 -21.594 37.844 1 65.06 743 GLN B CA 1
ATOM 12191 C C . GLN B 1 743 ? 26.312 -22.656 37.75 1 65.06 743 GLN B C 1
ATOM 12193 O O . GLN B 1 743 ? 27.359 -22.531 38.406 1 65.06 743 GLN B O 1
ATOM 12198 N N . LEU B 1 744 ? 26.016 -23.516 36.844 1 63.16 744 LEU B N 1
ATOM 12199 C CA . LEU B 1 744 ? 27.031 -24.562 36.656 1 63.16 744 LEU B CA 1
ATOM 12200 C C . LEU B 1 744 ? 28.25 -24 35.938 1 63.16 744 LEU B C 1
ATOM 12202 O O . LEU B 1 744 ? 29.391 -24.359 36.312 1 63.16 744 LEU B O 1
ATOM 12206 N N . TYR B 1 745 ? 28.016 -23.109 35.125 1 64.38 745 TYR B N 1
ATOM 12207 C CA . TYR B 1 745 ? 29.141 -22.469 34.438 1 64.38 745 TYR B CA 1
ATOM 12208 C C . TYR B 1 745 ? 29.922 -21.578 35.375 1 64.38 745 TYR B C 1
ATOM 12210 O O . TYR B 1 745 ? 31.156 -21.578 35.375 1 64.38 745 TYR B O 1
ATOM 12218 N N . ASN B 1 746 ? 29.312 -20.844 36.188 1 65.88 746 ASN B N 1
ATOM 12219 C CA . ASN B 1 746 ? 29.953 -20 37.188 1 65.88 746 ASN B CA 1
ATOM 12220 C C . ASN B 1 746 ? 30.75 -20.828 38.188 1 65.88 746 ASN B C 1
ATOM 12222 O O . ASN B 1 746 ? 31.859 -20.453 38.562 1 65.88 746 ASN B O 1
ATOM 12226 N N . ARG B 1 747 ? 30.234 -21.969 38.469 1 63.62 747 ARG B N 1
ATOM 12227 C CA . ARG B 1 747 ? 30.953 -22.875 39.375 1 63.62 747 ARG B CA 1
ATOM 12228 C C . ARG B 1 747 ? 32.188 -23.438 38.688 1 63.62 747 ARG B C 1
ATOM 12230 O O . ARG B 1 747 ? 33.25 -23.578 39.312 1 63.62 747 ARG B O 1
ATOM 12237 N N . LYS B 1 748 ? 32.031 -23.594 37.469 1 61.41 748 LYS B N 1
ATOM 12238 C CA . LYS B 1 748 ? 33.156 -24.094 36.688 1 61.41 748 LYS B CA 1
ATOM 12239 C C . LYS B 1 748 ? 34.25 -23.031 36.562 1 61.41 748 LYS B C 1
ATOM 12241 O O . LYS B 1 748 ? 35.438 -23.344 36.719 1 61.41 748 LYS B O 1
ATOM 12246 N N . LYS B 1 749 ? 33.875 -21.906 36.312 1 63.69 749 LYS B N 1
ATOM 12247 C CA . LYS B 1 749 ? 34.812 -20.797 36.219 1 63.69 749 LYS B CA 1
ATOM 12248 C C . LYS B 1 749 ? 35.5 -20.547 37.562 1 63.69 749 LYS B C 1
ATOM 12250 O O . LYS B 1 749 ? 36.719 -20.312 37.625 1 63.69 749 LYS B O 1
ATOM 12255 N N . LYS B 1 750 ? 34.844 -20.594 38.594 1 65.5 750 LYS B N 1
ATOM 12256 C CA . LYS B 1 750 ? 35.406 -20.438 39.938 1 65.5 750 LYS B CA 1
ATOM 12257 C C . LYS B 1 750 ? 36.438 -21.531 40.219 1 65.5 750 LYS B C 1
ATOM 12259 O O . LYS B 1 750 ? 37.5 -21.266 40.781 1 65.5 750 LYS B O 1
ATOM 12264 N N . ILE B 1 751 ? 36.062 -22.672 39.75 1 63.88 751 ILE B N 1
ATOM 12265 C CA . ILE B 1 751 ? 36.969 -23.797 39.969 1 63.88 751 ILE B CA 1
ATOM 12266 C C . ILE B 1 751 ? 38.25 -23.609 39.094 1 63.88 751 ILE B C 1
ATOM 12268 O O . ILE B 1 751 ? 39.344 -23.859 39.562 1 63.88 751 ILE B O 1
ATOM 12272 N N . ARG B 1 752 ? 38.031 -23 38.031 1 63.31 752 ARG B N 1
ATOM 12273 C CA . ARG B 1 752 ? 39.156 -22.75 37.156 1 63.31 752 ARG B CA 1
ATOM 12274 C C . ARG B 1 752 ? 40.062 -21.641 37.688 1 63.31 752 ARG B C 1
ATOM 12276 O O . ARG B 1 752 ? 41.281 -21.766 37.688 1 63.31 752 ARG B O 1
ATOM 12283 N N . LEU B 1 753 ? 39.531 -20.656 38.156 1 68.19 753 LEU B N 1
ATOM 12284 C CA . LEU B 1 753 ? 40.281 -19.562 38.75 1 68.19 753 LEU B CA 1
ATOM 12285 C C . LEU B 1 753 ? 41.031 -20 40 1 68.19 753 LEU B C 1
ATOM 12287 O O . LEU B 1 753 ? 42.156 -19.625 40.219 1 68.19 753 LEU B O 1
ATOM 12291 N N . GLU B 1 754 ? 40.469 -20.797 40.75 1 64.38 754 GLU B N 1
ATOM 12292 C CA . GLU B 1 754 ? 41.094 -21.344 41.938 1 64.38 754 GLU B CA 1
ATOM 12293 C C . GLU B 1 754 ? 42.25 -22.266 41.594 1 64.38 754 GLU B C 1
ATOM 12295 O O . GLU B 1 754 ? 43.312 -22.203 42.219 1 64.38 754 GLU B O 1
ATOM 12300 N N . LYS B 1 755 ? 42.031 -22.875 40.5 1 60.81 755 LYS B N 1
ATOM 12301 C CA . LYS B 1 755 ? 43.125 -23.781 40.094 1 60.81 755 LYS B CA 1
ATOM 12302 C C . LYS B 1 755 ? 44.25 -23.016 39.438 1 60.81 755 LYS B C 1
ATOM 12304 O O . LYS B 1 755 ? 45.438 -23.359 39.625 1 60.81 755 LYS B O 1
ATOM 12309 N N . GLU B 1 756 ? 43.938 -22.016 38.875 1 67.81 756 GLU B N 1
ATOM 12310 C CA . GLU B 1 756 ? 44.969 -21.156 38.312 1 67.81 756 GLU B CA 1
ATOM 12311 C C . GLU B 1 756 ? 45.75 -20.406 39.375 1 67.81 756 GLU B C 1
ATOM 12313 O O . GLU B 1 756 ? 46.969 -20.25 39.312 1 67.81 756 GLU B O 1
ATOM 12318 N N . LYS B 1 757 ? 45.094 -19.984 40.344 1 66.62 757 LYS B N 1
ATOM 12319 C CA . LYS B 1 757 ? 45.781 -19.375 41.5 1 66.62 757 LYS B CA 1
ATOM 12320 C C . LYS B 1 757 ? 46.656 -20.391 42.188 1 66.62 757 LYS B C 1
ATOM 12322 O O . LYS B 1 757 ? 47.781 -20.062 42.594 1 66.62 757 LYS B O 1
ATOM 12327 N N . GLU B 1 758 ? 46.156 -21.547 42.281 1 63.62 758 GLU B N 1
ATOM 12328 C CA . GLU B 1 758 ? 46.969 -22.625 42.875 1 63.62 758 GLU B CA 1
ATOM 12329 C C . GLU B 1 758 ? 48.188 -22.906 42.031 1 63.62 758 GLU B C 1
ATOM 12331 O O . GLU B 1 758 ? 49.281 -23.125 42.562 1 63.62 758 GLU B O 1
ATOM 12336 N N . GLU B 1 759 ? 47.969 -22.781 40.75 1 64.44 759 GLU B N 1
ATOM 12337 C CA . GLU B 1 759 ? 49.062 -23 39.844 1 64.44 759 GLU B CA 1
ATOM 12338 C C . GLU B 1 759 ? 50.094 -21.875 39.938 1 64.44 759 GLU B C 1
ATOM 12340 O O . GLU B 1 759 ? 51.312 -22.125 39.938 1 64.44 759 GLU B O 1
ATOM 12345 N N . THR B 1 760 ? 49.625 -20.734 40.094 1 72.69 760 THR B N 1
ATOM 12346 C CA . THR B 1 760 ? 50.531 -19.578 40.219 1 72.69 760 THR B CA 1
ATOM 12347 C C . THR B 1 760 ? 51.25 -19.625 41.562 1 72.69 760 THR B C 1
ATOM 12349 O O . THR B 1 760 ? 52.438 -19.297 41.656 1 72.69 760 THR B O 1
ATOM 12352 N N . GLU B 1 761 ? 50.625 -20.016 42.562 1 67.5 761 GLU B N 1
ATOM 12353 C CA . GLU B 1 761 ? 51.281 -20.203 43.875 1 67.5 761 GLU B CA 1
ATOM 12354 C C . GLU B 1 761 ? 52.344 -21.297 43.812 1 67.5 761 GLU B C 1
ATOM 12356 O O . GLU B 1 761 ? 53.406 -21.141 44.375 1 67.5 761 GLU B O 1
ATOM 12361 N N . PHE B 1 762 ? 52 -22.297 43.094 1 63.62 762 PHE B N 1
ATOM 12362 C CA . PHE B 1 762 ? 53 -23.359 42.906 1 63.62 762 PHE B CA 1
ATOM 12363 C C . PHE B 1 762 ? 54.188 -22.875 42.094 1 63.62 762 PHE B C 1
ATOM 12365 O O . PHE B 1 762 ? 55.312 -23.188 42.406 1 63.62 762 PHE B O 1
ATOM 12372 N N . GLU B 1 763 ? 53.844 -22.078 41.156 1 69.06 763 GLU B N 1
ATOM 12373 C CA . GLU B 1 763 ? 54.938 -21.547 40.344 1 69.06 763 GLU B CA 1
ATOM 12374 C C . GLU B 1 763 ? 55.812 -20.578 41.125 1 69.06 763 GLU B C 1
ATOM 12376 O O . GLU B 1 763 ? 57.031 -20.578 41 1 69.06 763 GLU B O 1
ATOM 12381 N N . GLU B 1 764 ? 55.219 -19.844 41.969 1 71.62 764 GLU B N 1
ATOM 12382 C CA . GLU B 1 764 ? 55.969 -18.953 42.844 1 71.62 764 GLU B CA 1
ATOM 12383 C C . GLU B 1 764 ? 56.812 -19.75 43.844 1 71.62 764 GLU B C 1
ATOM 12385 O O . GLU B 1 764 ? 57.969 -19.422 44.094 1 71.62 764 GLU B O 1
ATOM 12390 N N . LYS B 1 765 ? 56.281 -20.781 44.312 1 64.62 765 LYS B N 1
ATOM 12391 C CA . LYS B 1 765 ? 57.031 -21.641 45.219 1 64.62 765 LYS B CA 1
ATOM 12392 C C . LYS B 1 765 ? 58.188 -22.344 44.5 1 64.62 765 LYS B C 1
ATOM 12394 O O . LYS B 1 765 ? 59.281 -22.453 45.031 1 64.62 765 LYS B O 1
ATOM 12399 N N . ILE B 1 766 ? 57.875 -22.625 43.312 1 67 766 ILE B N 1
ATOM 12400 C CA . ILE B 1 766 ? 58.938 -23.25 42.5 1 67 766 ILE B CA 1
ATOM 12401 C C . ILE B 1 766 ? 60.031 -22.234 42.219 1 67 766 ILE B C 1
ATOM 12403 O O . ILE B 1 766 ? 61.219 -22.562 42.312 1 67 766 ILE B O 1
ATOM 12407 N N . GLN B 1 767 ? 59.656 -21.031 42.031 1 72.62 767 GLN B N 1
ATOM 12408 C CA . GLN B 1 767 ? 60.656 -20 41.75 1 72.62 767 GLN B CA 1
ATOM 12409 C C . GLN B 1 767 ? 61.469 -19.672 43 1 72.62 767 GLN B C 1
ATOM 12411 O O . GLN B 1 767 ? 62.688 -19.5 42.906 1 72.62 767 GLN B O 1
ATOM 12416 N N . ILE B 1 768 ? 60.875 -19.672 44.094 1 70.81 768 ILE B N 1
ATOM 12417 C CA . ILE B 1 768 ? 61.562 -19.422 45.344 1 70.81 768 ILE B CA 1
ATOM 12418 C C . ILE B 1 768 ? 62.531 -20.562 45.625 1 70.81 768 ILE B C 1
ATOM 12420 O O . ILE B 1 768 ? 63.688 -20.344 46 1 70.81 768 ILE B O 1
ATOM 12424 N N . LEU B 1 769 ? 62.062 -21.75 45.344 1 69.56 769 LEU B N 1
ATOM 12425 C CA . LEU B 1 769 ? 62.938 -22.906 45.625 1 69.56 769 LEU B CA 1
ATOM 12426 C C . LEU B 1 769 ? 64.062 -22.969 44.594 1 69.56 769 LEU B C 1
ATOM 12428 O O . LEU B 1 769 ? 65.188 -23.312 44.969 1 69.56 769 LEU B O 1
ATOM 12432 N N . GLU B 1 770 ? 63.812 -22.484 43.5 1 72.38 770 GLU B N 1
ATOM 12433 C CA . GLU B 1 770 ? 64.875 -22.438 42.469 1 72.38 770 GLU B CA 1
ATOM 12434 C C . GLU B 1 770 ? 65.875 -21.344 42.781 1 72.38 770 GLU B C 1
ATOM 12436 O O . GLU B 1 770 ? 67.062 -21.562 42.625 1 72.38 770 GLU B O 1
ATOM 12441 N N . GLU B 1 771 ? 65.438 -20.281 43.312 1 69.62 771 GLU B N 1
ATOM 12442 C CA . GLU B 1 771 ? 66.312 -19.219 43.719 1 69.62 771 GLU B CA 1
ATOM 12443 C C . GLU B 1 771 ? 67.125 -19.641 44.906 1 69.62 771 GLU B C 1
ATOM 12445 O O . GLU B 1 771 ? 68.375 -19.375 44.969 1 69.62 771 GLU B O 1
ATOM 12450 N N . ARG B 1 772 ? 66.562 -20.391 45.781 1 69.44 772 ARG B N 1
ATOM 12451 C CA . ARG B 1 772 ? 67.312 -20.922 46.938 1 69.44 772 ARG B CA 1
ATOM 12452 C C . ARG B 1 772 ? 68.312 -21.969 46.5 1 69.44 772 ARG B C 1
ATOM 12454 O O . ARG B 1 772 ? 69.438 -22 47 1 69.44 772 ARG B O 1
ATOM 12461 N N . ARG B 1 773 ? 67.938 -22.672 45.5 1 69.81 773 ARG B N 1
ATOM 12462 C CA . ARG B 1 773 ? 68.875 -23.672 44.938 1 69.81 773 ARG B CA 1
ATOM 12463 C C . ARG B 1 773 ? 70.062 -23.016 44.281 1 69.81 773 ARG B C 1
ATOM 12465 O O . ARG B 1 773 ? 71.25 -23.438 44.469 1 69.81 773 ARG B O 1
ATOM 12472 N N . LYS B 1 774 ? 69.812 -21.906 43.719 1 69.88 774 LYS B N 1
ATOM 12473 C CA . LYS B 1 774 ? 70.938 -21.188 43.062 1 69.88 774 LYS B CA 1
ATOM 12474 C C . LYS B 1 774 ? 71.812 -20.516 44.094 1 69.88 774 LYS B C 1
ATOM 12476 O O . LYS B 1 774 ? 73.062 -20.484 43.906 1 69.88 774 LYS B O 1
ATOM 12481 N N . SER B 1 775 ? 71.188 -20.062 45.156 1 68.5 775 SER B N 1
ATOM 12482 C CA . SER B 1 775 ? 72.062 -19.422 46.156 1 68.5 775 SER B CA 1
ATOM 12483 C C . SER B 1 775 ? 72.875 -20.453 46.906 1 68.5 775 SER B C 1
ATOM 12485 O O . SER B 1 775 ? 73.938 -20.109 47.469 1 68.5 775 SER B O 1
ATOM 12487 N N . LEU B 1 776 ? 72.438 -21.688 46.875 1 69.81 776 LEU B N 1
ATOM 12488 C CA . LEU B 1 776 ? 73.188 -22.719 47.562 1 69.81 776 LEU B CA 1
ATOM 12489 C C . LEU B 1 776 ? 74.25 -23.312 46.625 1 69.81 776 LEU B C 1
ATOM 12491 O O . LEU B 1 776 ? 75.188 -24.016 47.062 1 69.81 776 LEU B O 1
ATOM 12495 N N . LEU B 1 777 ? 74.312 -22.938 45.438 1 52.44 777 LEU B N 1
ATOM 12496 C CA . LEU B 1 777 ? 75.438 -23.328 44.562 1 52.44 777 LEU B CA 1
ATOM 12497 C C . LEU B 1 777 ? 76.5 -22.25 44.562 1 52.44 777 LEU B C 1
ATOM 12499 O O . LEU B 1 777 ? 76.25 -21.062 44.562 1 52.44 777 LEU B O 1
#

Foldseek 3Di:
DCPPPPPPDDPDPDDPPPPPPPPQPLPFQDPVCAVCVVPVLLDPFWDADPPDRQWIAGNQLRDIDGVRSPNVNVVVVCSPDPSSVVSVVPPPPDDPPDPPPPPDPDPDDDDDDDDDDDDDPPDPPDPPCPVVVVVVVVVVVVLVLVLVVVLLLVLLVCLQVLNQLQVQACVLVVQCVVCVVDPSSVVRDDHSVLSLLCLQQFLLVLLLVVVLVVLQPFQAKAKEWDWDADPQVRFIKIWIWIWADDDLFIDIFTNFIDTHHDDALVNCLVRVCVSCVSHDPLRYAEYEYADDPRVVSNVVVSQVVNCVVPVPGFGYFDLAYFQLVLLLVLLVQLVVLDDLPLLLLLQLQQVQPPPPPVLLVLLCVQQVDNQGADHDDSVDLLCLLVRLVSCLVCLVSLQRSLVPDDDDPDPSSVVNNVSSVPLLNNLVSLLSSVLSVLSNVVNVVQLDPFQCLLVQQVSLQVSLLVLLVQWFDPVQRDGHLCSLVDDLPDPVGTDQLVRGDSDDRSVVSVVVDPDDVVVVSVVSVSSSSSSSSSSNSCSVRHSSVPLLSQLSNLLPLCCLAPPLPSSLVSVLSLLVSCVVSVNDDPVLSVLLSVLSSVVSVCCNVPVVPVSVCVVVVVDVDGSSNSVSVVQVVDPSNVSNVVSNSSSRSDRNRCSVNVVLVVSLVSNDDNPDDSSSSRSSSSSNSSQVVQPHSVRDDCDPSSSVSSVCSVVVVVVVVVVVVVVVVVVVVVVVVVVVVVVVVVVVVVVVVVVVVVVVVVVVVVVVVVVVVVVVVVVVD/DCPPPPPPDPPDPPPPPVPPPPPQPLPFQDCVCAVCVVPVLLYPFWDADPPDRQWIAGNQLRDIDGVRSVNVNVVVVCSPDPSNVVSVVPPPPDDPDDPPDPPDPDDDDDDDDDDDDDPDPPPPPDPPCCVVVVVVVVVVVVLVLVLVVVLLLVLLVCLQVLNQLQVQACVLVVQCVVCVVDPSSVVRDDHSVLSLLCLQQFLLVLLLVVVLVVLQPFQAKEKEWDWDQDPQVRWIKIWIWIWADDDLFIDIFTNFIDTHHDDALVNCLVRVCVSCVSHDPLRYAEYEYADDPRVVSNVVVSQVVNCVVPVPGFGYFDLAYFQLVLLLVLLVQLVVLDDLPLLLLLQLQQVQPPPPPVLLVLLCVQQVDNQGADHDDSVDLLCVLVRLVSCLVCLVSLQRSLVPDDDDPDPSSVVNNVSSVDLLNSLVSLLSSVLSVLSNVVNVVQLDPFQCLLVQQVSLQVSLLVLLPQWFDPVQRDGHLCSLVDDLPDPVGTDQLVRGDSDDRSVVSVVVDPDDVVVVSVVSVSSSSSSSSSSNSCSVRHSSVPLLSQLSNLLVLVCLAPPLPSSLVSVLSLLVSCVVSVVDDPVLSVLLSVLSSVVSVCCNVPVVVVSVCVVVVVDVDGSSNSVCVVQVVDPSNVSNVVSNSSSRSDRNRNSVNVVLVVSLVSNDDNPDDSSSSRSSSSSNSSQVVQPHSVRDDCDPSSSVSSVCSVVVVVVVVVVVVVVVVVVVVVVVVVVVVVVVVVVVVVVVVVVVVVVVVVVVVVVVVVVVVVVVVVVVD

Solvent-accessible surface area (backbone atoms only — not comparable to full-atom values): 85212 Å² total; per-residue (Å²): 112,76,76,57,71,69,82,70,68,85,67,84,76,75,84,66,73,80,54,75,66,62,73,78,66,64,36,56,66,56,73,63,55,66,34,51,88,81,30,55,87,44,53,93,30,60,41,79,39,90,97,35,56,41,29,40,21,33,63,70,69,72,42,79,45,68,18,54,92,46,38,71,50,41,54,52,50,52,60,66,34,68,67,44,44,50,45,58,66,65,52,59,84,76,77,85,79,80,84,68,86,68,79,72,83,71,79,82,81,84,77,82,86,87,81,87,79,83,77,78,81,78,78,79,76,84,81,77,83,72,57,66,63,55,53,50,50,53,47,48,54,48,48,48,49,48,32,49,49,27,52,52,52,49,43,46,45,34,48,68,62,51,50,61,56,69,57,30,53,65,43,33,59,46,42,28,67,44,30,68,78,18,68,50,31,66,65,39,79,50,42,38,65,58,41,50,40,39,40,49,44,7,48,12,43,47,41,51,51,52,47,49,54,51,59,69,70,42,78,53,32,20,42,33,42,46,74,43,55,33,76,73,75,42,24,28,32,31,42,36,30,40,25,30,77,51,96,61,35,74,43,77,44,70,73,47,65,47,78,35,45,58,79,45,32,64,51,47,45,55,51,51,50,60,74,41,64,89,50,68,70,62,31,39,41,34,68,38,33,63,73,51,71,50,49,51,50,25,50,52,51,46,50,52,49,48,44,68,75,35,71,91,44,45,44,69,50,83,61,58,36,22,41,60,58,36,53,54,50,12,52,51,49,9,56,63,73,46,93,72,55,60,70,57,51,45,40,44,52,24,58,66,46,53,80,27,22,46,54,48,40,49,42,26,68,73,57,68,50,86,77,74,59,44,81,64,50,93,84,47,66,82,50,46,36,61,31,40,54,44,46,60,69,40,46,63,51,51,48,56,47,57,69,68,53,84,79,70,88,43,71,61,54,49,52,49,53,57,54,63,65,41,88,53,47,60,28,53,46,34,30,52,28,50,53,39,50,61,53,32,54,56,44,61,68,58,58,45,81,64,74,51,45,32,51,44,39,60,53,51,45,48,51,51,50,61,55,47,59,34,46,37,34,77,88,71,62,61,68,70,77,53,49,71,70,58,68,81,80,44,73,87,41,44,44,56,53,87,69,41,65,52,51,69,62,15,49,54,48,51,68,71,50,92,67,61,68,70,61,52,48,52,55,30,46,49,51,51,50,25,51,43,42,24,51,48,42,38,57,74,57,30,32,77,74,32,66,54,37,54,8,40,28,25,71,22,67,67,30,36,63,75,34,48,68,61,18,48,59,21,38,48,46,37,44,50,55,37,40,75,27,50,72,45,50,72,69,44,45,54,49,17,53,54,34,48,55,52,47,34,53,44,33,59,73,73,40,42,66,60,53,52,37,50,73,67,59,71,44,99,67,53,64,50,47,53,49,38,69,65,35,68,77,40,76,84,31,47,50,35,41,55,52,49,55,60,60,54,36,54,68,61,46,59,40,60,54,55,51,45,50,37,53,49,60,67,61,63,49,89,82,52,50,70,66,58,50,46,25,49,49,34,32,33,45,47,37,53,73,51,70,30,69,85,56,56,76,86,43,70,67,51,53,50,32,43,68,42,18,64,62,50,49,52,52,47,52,50,50,49,50,51,48,47,51,49,47,51,52,46,50,51,49,45,50,50,48,48,50,51,44,50,52,49,48,53,50,47,50,52,51,48,53,52,48,49,51,52,48,49,50,48,49,50,50,48,49,52,51,50,52,52,52,53,69,71,98,113,77,75,57,72,72,83,67,70,83,67,79,72,67,72,66,64,81,55,73,69,61,71,77,64,66,34,57,67,56,73,64,56,68,34,51,88,82,30,56,88,42,53,94,29,61,42,79,39,90,98,36,56,41,29,38,23,33,62,69,69,71,42,77,46,67,18,53,92,47,39,71,52,42,55,52,52,51,60,66,33,68,66,43,45,51,45,58,64,64,49,59,85,75,78,88,81,81,89,69,89,71,83,76,87,74,84,83,83,87,79,84,84,90,85,84,80,84,78,77,81,73,79,76,78,83,82,78,84,68,57,65,60,53,51,48,51,50,48,49,53,48,47,50,49,46,34,48,51,28,51,51,51,48,43,46,45,35,47,69,62,53,51,60,57,69,59,29,53,64,43,32,60,47,41,29,68,43,30,68,77,18,67,50,32,66,66,40,78,51,43,37,66,58,41,51,40,39,40,49,46,6,48,13,43,46,40,50,52,52,48,50,54,51,58,69,69,43,78,54,32,20,42,35,41,47,73,39,50,32,77,72,74,43,22,30,32,31,41,35,31,39,26,32,77,52,96,61,34,74,43,77,43,70,73,46,66,47,77,37,45,57,77,46,32,64,52,48,44,55,50,51,51,60,72,42,64,89,48,68,69,63,30,39,41,32,68,38,34,63,73,51,69,50,51,52,50,24,50,52,52,48,49,52,49,48,43,67,76,35,71,91,45,44,43,72,51,84,61,59,36,23,42,60,59,36,53,54,50,13,53,52,50,9,55,63,73,45,93,72,56,60,68,58,49,45,41,45,52,23,58,67,48,54,82,27,22,46,54,47,40,49,42,26,69,75,58,70,49,86,76,75,61,44,80,63,48,92,86,48,66,84,49,46,36,60,30,40,53,43,44,59,69,38,47,62,52,48,47,56,48,57,70,67,52,85,77,69,88,42,72,62,55,50,52,49,52,57,53,62,66,41,87,54,46,61,26,54,47,34,31,52,29,50,54,38,50,62,52,33,55,56,42,63,67,58,58,45,83,63,74,51,46,32,49,44,41,60,54,50,46,49,52,51,48,60,55,47,61,34,45,36,35,76,89,70,61,62,70,70,77,53,49,70,69,56,69,80,82,43,73,88,42,43,45,56,54,88,68,42,66,54,48,71,61,16,49,54,48,50,69,70,50,92,66,63,68,68,63,52,49,52,54,30,45,50,52,49,50,26,51,44,40,23,52,49,42,39,56,73,57,30,30,80,74,32,66,55,37,55,10,41,28,25,72,24,67,67,31,34,64,74,34,50,69,60,18,49,57,20,37,49,45,39,44,48,55,37,38,75,26,49,71,44,51,72,68,44,45,54,50,18,53,52,34,47,56,52,47,36,54,44,33,61,74,72,39,42,65,60,53,52,38,49,74,66,59,70,44,99,69,54,64,51,48,53,49,38,69,65,36,67,77,41,76,85,31,49,50,35,42,54,52,48,55,60,59,54,36,54,68,60,46,59,40,60,52,55,53,46,50,38,53,49,59,66,62,64,49,88,83,51,50,69,69,57,51,43,24,47,49,34,32,34,46,46,37,54,74,52,69,30,69,86,59,56,75,86,44,69,68,50,53,50,33,42,68,41,20,64,60,49,48,50,51,49,52,52,50,48,51,51,47,49,53,48,47,50,52,47,50,50,50,46,48,50,47,48,51,52,46,49,50,49,48,53,52,46,50,52,53,48,52,53,48,48,50,51,47,50,51,48,49,51,50,49,49,52,51,49,51,51,52,53,69,73,98